Protein AF-0000000085763303 (afdb_homodimer)

pLDDT: mean 88.83, std 20.77, range [17.44, 98.94]

Structure (mmCIF, N/CA/C/O backbone):
data_AF-0000000085763303-model_v1
#
loop_
_entity.id
_entity.type
_entity.pdbx_description
1 polymer 'Ammonium transporter'
#
loop_
_atom_site.group_PDB
_atom_site.id
_atom_site.type_symbol
_atom_site.label_atom_id
_atom_site.label_alt_id
_atom_site.label_comp_id
_atom_site.label_asym_id
_atom_site.label_entity_id
_atom_site.label_seq_id
_atom_site.pdbx_PDB_ins_code
_atom_site.Cartn_x
_atom_site.Cartn_y
_atom_site.Cartn_z
_atom_site.occupancy
_atom_site.B_iso_or_equiv
_atom_site.auth_seq_id
_atom_site.auth_comp_id
_atom_site.auth_asym_id
_atom_site.auth_atom_id
_atom_site.pdbx_PDB_model_num
ATOM 1 N N . MET A 1 1 ? 40.625 2.576 -20.906 1 53.03 1 MET A N 1
ATOM 2 C CA . MET A 1 1 ? 40.406 2.707 -19.469 1 53.03 1 MET A CA 1
ATOM 3 C C . MET A 1 1 ? 39.625 3.982 -19.141 1 53.03 1 MET A C 1
ATOM 5 O O . MET A 1 1 ? 38.688 3.957 -18.359 1 53.03 1 MET A O 1
ATOM 9 N N . ASP A 1 2 ? 40 5.105 -19.906 1 62.25 2 ASP A N 1
ATOM 10 C CA . ASP A 1 2 ? 39.344 6.398 -19.688 1 62.25 2 ASP A CA 1
ATOM 11 C C . ASP A 1 2 ? 37.906 6.391 -20.234 1 62.25 2 ASP A C 1
ATOM 13 O O . ASP A 1 2 ? 37 6.914 -19.594 1 62.25 2 ASP A O 1
ATOM 17 N N . SER A 1 3 ? 37.75 5.691 -21.406 1 61.47 3 SER A N 1
ATOM 18 C CA . SER A 1 3 ? 36.438 5.664 -22.016 1 61.47 3 SER A CA 1
ATOM 19 C C . SER A 1 3 ? 35.469 4.816 -21.203 1 61.47 3 SER A C 1
ATOM 21 O O . SER A 1 3 ? 34.312 5.188 -21.031 1 61.47 3 SER A O 1
ATOM 23 N N . ALA A 1 4 ? 35.938 3.717 -20.719 1 66.62 4 ALA A N 1
ATOM 24 C CA . ALA A 1 4 ? 35.094 2.85 -19.891 1 66.62 4 ALA A CA 1
ATOM 25 C C . ALA A 1 4 ? 34.719 3.547 -18.594 1 66.62 4 ALA A C 1
ATOM 27 O O . ALA A 1 4 ? 33.562 3.414 -18.125 1 66.62 4 ALA A O 1
ATOM 28 N N . ASP A 1 5 ? 35.594 4.316 -18.047 1 73.88 5 ASP A N 1
ATOM 29 C CA . ASP A 1 5 ? 35.344 5.039 -16.812 1 73.88 5 ASP A CA 1
ATOM 30 C C . ASP A 1 5 ? 34.312 6.141 -17.016 1 73.88 5 ASP A C 1
ATOM 32 O O . ASP A 1 5 ? 33.438 6.344 -16.188 1 73.88 5 ASP A O 1
ATOM 36 N N . ASN A 1 6 ? 34.438 6.766 -18.219 1 77.88 6 ASN A N 1
ATOM 37 C CA . ASN A 1 6 ? 33.469 7.797 -18.547 1 77.88 6 ASN A CA 1
ATOM 38 C C . ASN A 1 6 ? 32.094 7.207 -18.781 1 77.88 6 ASN A C 1
ATOM 40 O O . ASN A 1 6 ? 31.062 7.805 -18.406 1 77.88 6 ASN A O 1
ATOM 44 N N . GLY A 1 7 ? 32.125 6.105 -19.375 1 82.69 7 GLY A N 1
ATOM 45 C CA . GLY A 1 7 ? 30.859 5.41 -19.594 1 82.69 7 GLY A CA 1
ATOM 46 C C . GLY A 1 7 ? 30.172 4.992 -18.297 1 82.69 7 GLY A C 1
ATOM 47 O O . GLY A 1 7 ? 28.969 5.156 -18.156 1 82.69 7 GLY A O 1
ATOM 48 N N . LEU A 1 8 ? 30.984 4.613 -17.406 1 89.12 8 LEU A N 1
ATOM 49 C CA . LEU A 1 8 ? 30.453 4.184 -16.109 1 89.12 8 LEU A CA 1
ATOM 50 C C . LEU A 1 8 ? 29.906 5.375 -15.328 1 89.12 8 LEU A C 1
ATOM 52 O O . LEU A 1 8 ? 28.844 5.277 -14.703 1 89.12 8 LEU A O 1
ATOM 56 N N . THR A 1 9 ? 30.625 6.473 -15.344 1 90 9 THR A N 1
ATOM 57 C CA . THR A 1 9 ? 30.203 7.676 -14.633 1 90 9 THR A CA 1
ATOM 58 C C . THR A 1 9 ? 28.875 8.195 -15.203 1 90 9 THR A C 1
ATOM 60 O O . THR A 1 9 ? 27.969 8.562 -14.445 1 90 9 THR A O 1
ATOM 63 N N . SER A 1 10 ? 28.812 8.281 -16.484 1 92.5 10 SER A N 1
ATOM 64 C CA . SER A 1 10 ? 27.594 8.727 -17.125 1 92.5 10 SER A CA 1
ATOM 65 C C . SER A 1 10 ? 26.422 7.801 -16.797 1 92.5 10 SER A C 1
ATOM 67 O O . SER A 1 10 ? 25.297 8.258 -16.562 1 92.5 10 SER A O 1
ATOM 69 N N . LEU A 1 11 ? 26.719 6.562 -16.797 1 92.62 11 LEU A N 1
ATOM 70 C CA . LEU A 1 11 ? 25.688 5.59 -16.469 1 92.62 11 LEU A CA 1
ATOM 71 C C . LEU A 1 11 ? 25.203 5.773 -15.039 1 92.62 11 LEU A C 1
ATOM 73 O O . LEU A 1 11 ? 24 5.727 -14.773 1 92.62 11 LEU A O 1
ATOM 77 N N . LYS A 1 12 ? 26.094 5.977 -14.172 1 94.88 12 LYS A N 1
ATOM 78 C CA . LYS A 1 12 ? 25.75 6.203 -12.773 1 94.88 12 LYS A CA 1
ATOM 79 C C . LYS A 1 12 ? 24.844 7.426 -12.625 1 94.88 12 LYS A C 1
ATOM 81 O O . LYS A 1 12 ? 23.828 7.371 -11.938 1 94.88 12 LYS A O 1
ATOM 86 N N . THR A 1 13 ? 25.219 8.484 -13.273 1 95.44 13 THR A N 1
ATOM 87 C CA . THR A 1 13 ? 24.453 9.727 -13.211 1 95.44 13 THR A CA 1
ATOM 88 C C . THR A 1 13 ? 23.047 9.516 -13.781 1 95.44 13 THR A C 1
ATOM 90 O O . THR A 1 13 ? 22.062 9.953 -13.195 1 95.44 13 THR A O 1
ATOM 93 N N . ASN A 1 14 ? 22.984 8.844 -14.891 1 95.5 14 ASN A N 1
ATOM 94 C CA . ASN A 1 14 ? 21.688 8.594 -15.531 1 95.5 14 ASN A CA 1
ATOM 95 C C . ASN A 1 14 ? 20.797 7.707 -14.664 1 95.5 14 ASN A C 1
ATOM 97 O O . ASN A 1 14 ? 19.594 7.914 -14.602 1 95.5 14 ASN A O 1
ATOM 101 N N . LEU A 1 15 ? 21.391 6.785 -14.031 1 96.25 15 LEU A N 1
ATOM 102 C CA . LEU A 1 15 ? 20.641 5.902 -13.156 1 96.25 15 LEU A CA 1
ATOM 103 C C . LEU A 1 15 ? 20.078 6.664 -11.961 1 96.25 15 LEU A C 1
ATOM 105 O O . LEU A 1 15 ? 18.969 6.402 -11.508 1 96.25 15 LEU A O 1
ATOM 109 N N . ASP A 1 16 ? 20.828 7.57 -11.484 1 97.81 16 ASP A N 1
ATOM 110 C CA . ASP A 1 16 ? 20.344 8.391 -10.375 1 97.81 16 ASP A CA 1
ATOM 111 C C . ASP A 1 16 ? 19.172 9.266 -10.797 1 97.81 16 ASP A C 1
ATOM 113 O O . ASP A 1 16 ? 18.203 9.414 -10.062 1 97.81 16 ASP A O 1
ATOM 117 N N . HIS A 1 17 ? 19.25 9.867 -11.992 1 97.44 17 HIS A N 1
ATOM 118 C CA . HIS A 1 17 ? 18.109 10.617 -12.523 1 97.44 17 HIS A CA 1
ATOM 119 C C . HIS A 1 17 ? 16.875 9.734 -12.664 1 97.44 17 HIS A C 1
ATOM 121 O O . HIS A 1 17 ? 15.773 10.125 -12.281 1 97.44 17 HIS A O 1
ATOM 127 N N . PHE A 1 18 ? 17.078 8.555 -13.203 1 97.12 18 PHE A N 1
ATOM 128 C CA . PHE A 1 18 ? 15.977 7.621 -13.43 1 97.12 18 PHE A CA 1
ATOM 129 C C . PHE A 1 18 ? 15.344 7.207 -12.102 1 97.12 18 PHE A C 1
ATOM 131 O O . PHE A 1 18 ? 14.117 7.203 -11.977 1 97.12 18 PHE A O 1
ATOM 138 N N . PHE A 1 19 ? 16.25 6.918 -11.156 1 98.06 19 PHE A N 1
ATOM 139 C CA . PHE A 1 19 ? 15.797 6.527 -9.828 1 98.06 19 PHE A CA 1
ATOM 140 C C . PHE A 1 19 ? 14.922 7.613 -9.211 1 98.06 19 PHE A C 1
ATOM 142 O O . PHE A 1 19 ? 13.82 7.332 -8.727 1 98.06 19 PHE A O 1
ATOM 149 N N . LEU A 1 20 ? 15.32 8.805 -9.25 1 97.81 20 LEU A N 1
ATOM 150 C CA . LEU A 1 20 ? 14.602 9.93 -8.664 1 97.81 20 LEU A CA 1
ATOM 151 C C . LEU A 1 20 ? 13.266 10.148 -9.359 1 97.81 20 LEU A C 1
ATOM 153 O O . LEU A 1 20 ? 12.234 10.328 -8.703 1 97.81 20 LEU A O 1
ATOM 157 N N . LEU A 1 21 ? 13.25 10.062 -10.656 1 97.62 21 LEU A N 1
ATOM 158 C CA . LEU A 1 21 ? 12.055 10.367 -11.445 1 97.62 21 LEU A CA 1
ATOM 159 C C . LEU A 1 21 ? 10.992 9.289 -11.25 1 97.62 21 LEU A C 1
ATOM 161 O O . LEU A 1 21 ? 9.805 9.594 -11.125 1 97.62 21 LEU A O 1
ATOM 165 N N . VAL A 1 22 ? 11.367 7.996 -11.195 1 97.5 22 VAL A N 1
ATOM 166 C CA . VAL A 1 22 ? 10.406 6.914 -11.008 1 97.5 22 VAL A CA 1
ATOM 167 C C . VAL A 1 22 ? 9.75 7.035 -9.633 1 97.5 22 VAL A C 1
ATOM 169 O O . VAL A 1 22 ? 8.523 6.934 -9.516 1 97.5 22 VAL A O 1
ATOM 172 N N . ASN A 1 23 ? 10.586 7.277 -8.641 1 98.44 23 ASN A N 1
ATOM 173 C CA . ASN A 1 23 ? 10.016 7.445 -7.305 1 98.44 23 ASN A CA 1
ATOM 174 C C . ASN A 1 23 ? 9.094 8.664 -7.238 1 98.44 23 ASN A C 1
ATOM 176 O O . ASN A 1 23 ? 8.008 8.594 -6.656 1 98.44 23 ASN A O 1
ATOM 180 N N . ALA A 1 24 ? 9.492 9.758 -7.879 1 98.25 24 ALA A N 1
ATOM 181 C CA . ALA A 1 24 ? 8.695 10.977 -7.859 1 98.25 24 ALA A CA 1
ATOM 182 C C . ALA A 1 24 ? 7.344 10.758 -8.539 1 98.25 24 ALA A C 1
ATOM 184 O O . ALA A 1 24 ? 6.324 11.297 -8.102 1 98.25 24 ALA A O 1
ATOM 185 N N . LEU A 1 25 ? 7.324 9.992 -9.625 1 97.06 25 LEU A N 1
ATOM 186 C CA . LEU A 1 25 ? 6.082 9.688 -10.32 1 97.06 25 LEU A CA 1
ATOM 187 C C . LEU A 1 25 ? 5.129 8.906 -9.422 1 97.06 25 LEU A C 1
ATOM 189 O O . LEU A 1 25 ? 3.928 9.18 -9.391 1 97.06 25 LEU A O 1
ATOM 193 N N . ILE A 1 26 ? 5.617 7.977 -8.664 1 97.81 26 ILE A N 1
ATOM 194 C CA . ILE A 1 26 ? 4.805 7.203 -7.738 1 97.81 26 ILE A CA 1
ATOM 195 C C . ILE A 1 26 ? 4.312 8.102 -6.605 1 97.81 26 ILE A C 1
ATOM 197 O O . ILE A 1 26 ? 3.145 8.047 -6.219 1 97.81 26 ILE A O 1
ATOM 201 N N . ILE A 1 27 ? 5.195 8.977 -6.102 1 98 27 ILE A N 1
ATOM 202 C CA . ILE A 1 27 ? 4.816 9.906 -5.039 1 98 27 ILE A CA 1
ATOM 203 C C . ILE A 1 27 ? 3.721 10.844 -5.539 1 98 27 ILE A C 1
ATOM 205 O O . ILE A 1 27 ? 2.801 11.188 -4.793 1 98 27 ILE A O 1
ATOM 209 N N . PHE A 1 28 ? 3.76 11.234 -6.793 1 97.75 28 PHE A N 1
ATOM 210 C CA . PHE A 1 28 ? 2.742 12.109 -7.363 1 97.75 28 PHE A CA 1
ATOM 211 C C . PHE A 1 28 ? 1.359 11.477 -7.246 1 97.75 28 PHE A C 1
ATOM 213 O O . PHE A 1 28 ? 0.367 12.172 -7.031 1 97.75 28 PHE A O 1
ATOM 220 N N . LEU A 1 29 ? 1.293 10.18 -7.328 1 97.5 29 LEU A N 1
ATOM 221 C CA . LEU A 1 29 ? 0.015 9.484 -7.23 1 97.5 29 LEU A CA 1
ATOM 222 C C . LEU A 1 29 ? -0.581 9.633 -5.832 1 97.5 29 LEU A C 1
ATOM 224 O O . LEU A 1 29 ? -1.786 9.453 -5.648 1 97.5 29 LEU A O 1
ATOM 228 N N . MET A 1 30 ? 0.211 9.984 -4.859 1 97.62 30 MET A N 1
ATOM 229 C CA . MET A 1 30 ? -0.296 10.211 -3.512 1 97.62 30 MET A CA 1
ATOM 230 C C . MET A 1 30 ? -1.292 11.367 -3.494 1 97.62 30 MET A C 1
ATOM 232 O O . MET A 1 30 ? -2.193 11.406 -2.654 1 97.62 30 MET A O 1
ATOM 236 N N . GLN A 1 31 ? -1.141 12.281 -4.465 1 96.94 31 GLN A N 1
ATOM 237 C CA . GLN A 1 31 ? -2.137 13.344 -4.574 1 96.94 31 GLN A CA 1
ATOM 238 C C . GLN A 1 31 ? -3.529 12.766 -4.82 1 96.94 31 GLN A C 1
ATOM 240 O O . GLN A 1 31 ? -4.512 13.242 -4.246 1 96.94 31 GLN A O 1
ATOM 245 N N . CYS A 1 32 ? -3.568 11.781 -5.668 1 97.25 32 CYS A N 1
ATOM 246 C CA . CYS A 1 32 ? -4.812 11.055 -5.887 1 97.25 32 CYS A CA 1
ATOM 247 C C . CYS A 1 32 ? -5.277 10.375 -4.602 1 97.25 32 CYS A C 1
ATOM 249 O O . CYS A 1 32 ? -6.465 10.398 -4.277 1 97.25 32 CYS A O 1
ATOM 251 N N . GLY A 1 33 ? -4.352 9.828 -3.883 1 98.12 33 GLY A N 1
ATOM 252 C CA . GLY A 1 33 ? -4.672 9.195 -2.611 1 98.12 33 GLY A CA 1
ATOM 253 C C . GLY A 1 33 ? -5.281 10.156 -1.606 1 98.12 33 GLY A C 1
ATOM 254 O O . GLY A 1 33 ? -6.312 9.859 -1.001 1 98.12 33 GLY A O 1
ATOM 255 N N . PHE A 1 34 ? -4.676 11.32 -1.465 1 97.5 34 PHE A N 1
ATOM 256 C CA . PHE A 1 34 ? -5.207 12.344 -0.57 1 97.5 34 PHE A CA 1
ATOM 257 C C . PHE A 1 34 ? -6.598 12.789 -1.013 1 97.5 34 PHE A C 1
ATOM 259 O O . PHE A 1 34 ? -7.504 12.922 -0.187 1 97.5 34 PHE A O 1
ATOM 266 N N . ALA A 1 35 ? -6.754 12.969 -2.291 1 97.31 35 ALA A N 1
ATOM 267 C CA . ALA A 1 35 ? -8.023 13.43 -2.838 1 97.31 35 ALA A CA 1
ATOM 268 C C . ALA A 1 35 ? -9.156 12.469 -2.48 1 97.31 35 ALA A C 1
ATOM 270 O O . ALA A 1 35 ? -10.203 12.898 -1.972 1 97.31 35 ALA A O 1
ATOM 271 N N . PHE A 1 36 ? -8.922 11.211 -2.592 1 97.88 36 PHE A N 1
ATOM 272 C CA . PHE A 1 36 ? -10.016 10.258 -2.414 1 97.88 36 PHE A CA 1
ATOM 273 C C . PHE A 1 36 ? -10.203 9.922 -0.94 1 97.88 36 PHE A C 1
ATOM 275 O O . PHE A 1 36 ? -11.328 9.703 -0.489 1 97.88 36 PHE A O 1
ATOM 282 N N . LEU A 1 37 ? -9.148 9.875 -0.201 1 97.25 37 LEU A N 1
ATOM 283 C CA . LEU A 1 37 ? -9.281 9.727 1.243 1 97.25 37 LEU A CA 1
ATOM 284 C C . LEU A 1 37 ? -10.109 10.859 1.831 1 97.25 37 LEU A C 1
ATOM 286 O O . LEU A 1 37 ? -11.008 10.625 2.643 1 97.25 37 LEU A O 1
ATOM 290 N N . GLU A 1 38 ? -9.852 12.094 1.352 1 96.44 38 GLU A N 1
ATOM 291 C CA . GLU A 1 38 ? -10.57 13.266 1.834 1 96.44 38 GLU A CA 1
ATOM 292 C C . GLU A 1 38 ? -12.016 13.266 1.342 1 96.44 38 GLU A C 1
ATOM 294 O O . GLU A 1 38 ? -12.945 13.5 2.119 1 96.44 38 GLU A O 1
ATOM 299 N N . ALA A 1 39 ? -12.164 12.93 0.07 1 96.25 39 ALA A N 1
ATOM 300 C CA . ALA A 1 39 ? -13.5 12.945 -0.521 1 96.25 39 ALA A CA 1
ATOM 301 C C . ALA A 1 39 ? -14.414 11.93 0.167 1 96.25 39 ALA A C 1
ATOM 303 O O . ALA A 1 39 ? -15.578 12.234 0.455 1 96.25 39 ALA A O 1
ATOM 304 N N . GLY A 1 40 ? -13.883 10.789 0.438 1 95.56 40 GLY A N 1
ATOM 305 C CA . GLY A 1 40 ? -14.695 9.773 1.087 1 95.56 40 GLY A CA 1
ATOM 306 C C . GLY A 1 40 ? -15.016 10.094 2.533 1 95.56 40 GLY A C 1
ATOM 307 O O . GLY A 1 40 ? -16.016 9.617 3.078 1 95.56 40 GLY A O 1
ATOM 308 N N . SER A 1 41 ? -14.234 10.969 3.176 1 94.06 41 SER A N 1
ATOM 309 C CA . SER A 1 41 ? -14.328 11.227 4.609 1 94.06 41 SER A CA 1
ATOM 310 C C . SER A 1 41 ? -15.203 12.438 4.898 1 94.06 41 SER A C 1
ATOM 312 O O . SER A 1 41 ? -15.359 12.844 6.055 1 94.06 41 SER A O 1
ATOM 314 N N . VAL A 1 42 ? -15.781 13.039 3.877 1 93.38 42 VAL A N 1
ATOM 315 C CA . VAL A 1 42 ? -16.656 14.195 4.07 1 93.38 42 VAL A CA 1
ATOM 316 C C . VAL A 1 42 ? -18.047 13.875 3.553 1 93.38 42 VAL A C 1
ATOM 318 O O . VAL A 1 42 ? -18.266 12.852 2.898 1 93.38 42 VAL A O 1
ATOM 321 N N . ARG A 1 43 ? -19.031 14.781 3.895 1 92.75 43 ARG A N 1
ATOM 322 C CA . ARG A 1 43 ? -20.406 14.633 3.402 1 92.75 43 ARG A CA 1
ATOM 323 C C . ARG A 1 43 ? -20.453 14.797 1.886 1 92.75 43 ARG A C 1
ATOM 325 O O . ARG A 1 43 ? -19.703 15.578 1.312 1 92.75 43 ARG A O 1
ATOM 332 N N . ALA A 1 44 ? -21.297 14.125 1.222 1 92.06 44 ALA A N 1
ATOM 333 C CA . ALA A 1 44 ? -21.375 14.008 -0.232 1 92.06 44 ALA A CA 1
ATOM 334 C C . ALA A 1 44 ? -21.469 15.375 -0.893 1 92.06 44 ALA A C 1
ATOM 336 O O . ALA A 1 44 ? -20.953 15.586 -1.988 1 92.06 44 ALA A O 1
ATOM 337 N N . LYS A 1 45 ? -22.094 16.344 -0.265 1 91.06 45 LYS A N 1
ATOM 338 C CA . LYS A 1 45 ? -22.375 17.656 -0.829 1 91.06 45 LYS A CA 1
ATOM 339 C C . LYS A 1 45 ? -21.094 18.5 -0.94 1 91.06 45 LYS A C 1
ATOM 341 O O . LYS A 1 45 ? -21.125 19.625 -1.451 1 91.06 45 LYS A O 1
ATOM 346 N N . ASN A 1 46 ? -19.938 17.984 -0.506 1 94.56 46 ASN A N 1
ATOM 347 C CA . ASN A 1 46 ? -18.656 18.703 -0.521 1 94.56 46 ASN A CA 1
ATOM 348 C C . ASN A 1 46 ? -17.609 17.969 -1.33 1 94.56 46 ASN A C 1
ATOM 350 O O . ASN A 1 46 ? -16.438 18.344 -1.324 1 94.56 46 ASN A O 1
ATOM 354 N N . THR A 1 47 ? -17.938 16.938 -2.033 1 94.94 47 THR A N 1
ATOM 355 C CA . THR A 1 47 ? -17.031 16.016 -2.697 1 94.94 47 THR A CA 1
ATOM 356 C C . THR A 1 47 ? -16.312 16.703 -3.85 1 94.94 47 THR A C 1
ATOM 358 O O . THR A 1 47 ? -15.078 16.641 -3.947 1 94.94 47 THR A O 1
ATOM 361 N N . THR A 1 48 ? -17.031 17.406 -4.68 1 94.69 48 THR A N 1
ATOM 362 C CA . THR A 1 48 ? -16.453 18.094 -5.824 1 94.69 48 THR A CA 1
ATOM 363 C C . THR A 1 48 ? -15.43 19.141 -5.367 1 94.69 48 THR A C 1
ATOM 365 O O . THR A 1 48 ? -14.352 19.25 -5.949 1 94.69 48 THR A O 1
ATOM 368 N N . ASN A 1 49 ? -15.812 19.828 -4.375 1 95.38 49 ASN A N 1
ATOM 369 C CA . ASN A 1 49 ? -14.922 20.844 -3.814 1 95.38 49 ASN A CA 1
ATOM 370 C C . ASN A 1 49 ? -13.594 20.234 -3.371 1 95.38 49 ASN A C 1
ATOM 372 O O . ASN A 1 49 ? -12.523 20.766 -3.686 1 95.38 49 ASN A O 1
ATOM 376 N N . ILE A 1 50 ? -13.609 19.156 -2.723 1 95.44 50 ILE A N 1
ATOM 377 C CA . ILE A 1 50 ? -12.422 18.484 -2.211 1 95.44 50 ILE A CA 1
ATOM 378 C C . ILE A 1 50 ? -11.547 18.016 -3.377 1 95.44 50 ILE A C 1
ATOM 380 O O . ILE A 1 50 ? -10.336 18.219 -3.369 1 95.44 50 ILE A O 1
ATOM 384 N N . LEU A 1 51 ? -12.156 17.406 -4.367 1 96 51 LEU A N 1
ATOM 385 C CA . LEU A 1 51 ? -11.422 16.859 -5.5 1 96 51 LEU A CA 1
ATOM 386 C C . LEU A 1 51 ? -10.75 17.984 -6.301 1 96 51 LEU A C 1
ATOM 388 O O . LEU A 1 51 ? -9.594 17.859 -6.699 1 96 51 LEU A O 1
ATOM 392 N N . LEU A 1 52 ? -11.461 19.062 -6.477 1 94.25 52 LEU A N 1
ATOM 393 C CA . LEU A 1 52 ? -10.906 20.188 -7.211 1 94.25 52 LEU A CA 1
ATOM 394 C C . LEU A 1 52 ? -9.742 20.812 -6.449 1 94.25 52 LEU A C 1
ATOM 396 O O . LEU A 1 52 ? -8.719 21.156 -7.043 1 94.25 52 LEU A O 1
ATOM 400 N N . LYS A 1 53 ? -9.875 20.984 -5.188 1 94.06 53 LYS A N 1
ATOM 401 C CA . LYS A 1 53 ? -8.812 21.562 -4.375 1 94.06 53 LYS A CA 1
ATOM 402 C C . LYS A 1 53 ? -7.543 20.719 -4.445 1 94.06 53 LYS A C 1
ATOM 404 O O . LYS A 1 53 ? -6.438 21.25 -4.516 1 94.06 53 LYS A O 1
ATOM 409 N N . ASN A 1 54 ? -7.672 19.438 -4.402 1 95 54 ASN A N 1
ATOM 410 C CA . ASN A 1 54 ? -6.512 18.562 -4.484 1 95 54 ASN A CA 1
ATOM 411 C C . ASN A 1 54 ? -5.824 18.656 -5.844 1 95 54 ASN A C 1
ATOM 413 O O . ASN A 1 54 ? -4.598 18.641 -5.926 1 95 54 ASN A O 1
ATOM 417 N N . LEU A 1 55 ? -6.613 18.797 -6.902 1 93.88 55 LEU A N 1
ATOM 418 C CA . LEU A 1 55 ? -6.043 19.016 -8.227 1 93.88 55 LEU A CA 1
ATOM 419 C C . LEU A 1 55 ? -5.301 20.344 -8.297 1 93.88 55 LEU A C 1
ATOM 421 O O . LEU A 1 55 ? -4.195 20.422 -8.828 1 93.88 55 LEU A O 1
ATOM 425 N N . LEU A 1 56 ? -5.883 21.312 -7.73 1 93.31 56 LEU A N 1
ATOM 426 C CA . LEU A 1 56 ? -5.305 22.641 -7.793 1 93.31 56 LEU A CA 1
ATOM 427 C C . LEU A 1 56 ? -4.047 22.734 -6.934 1 93.31 56 LEU A C 1
ATOM 429 O O . LEU A 1 56 ? -3.135 23.5 -7.238 1 93.31 56 LEU A O 1
ATOM 433 N N . ASP A 1 57 ? -3.986 21.953 -5.863 1 94.25 57 ASP A N 1
ATOM 434 C CA . ASP A 1 57 ? -2.764 21.891 -5.07 1 94.25 57 ASP A CA 1
ATOM 435 C C . ASP A 1 57 ? -1.563 21.516 -5.941 1 94.25 57 ASP A C 1
ATOM 437 O O . ASP A 1 57 ? -0.469 22.062 -5.754 1 94.25 57 ASP A O 1
ATOM 441 N N . VAL A 1 58 ? -1.787 20.672 -6.891 1 95.25 58 VAL A N 1
ATOM 442 C CA . VAL A 1 58 ? -0.719 20.234 -7.785 1 95.25 58 VAL A CA 1
ATOM 443 C C . VAL A 1 58 ? -0.384 21.359 -8.773 1 95.25 58 VAL A C 1
ATOM 445 O O . VAL A 1 58 ? 0.788 21.672 -8.984 1 95.25 58 VAL A O 1
ATOM 448 N N . CYS A 1 59 ? -1.419 21.953 -9.312 1 96.69 59 CYS A N 1
ATOM 449 C CA . CYS A 1 59 ? -1.219 22.969 -10.344 1 96.69 59 CYS A CA 1
ATOM 450 C C . CYS A 1 59 ? -0.601 24.234 -9.758 1 96.69 59 CYS A C 1
ATOM 452 O O . CYS A 1 59 ? 0.418 24.719 -10.25 1 96.69 59 CYS A O 1
ATOM 454 N N . LEU A 1 60 ? -1.188 24.719 -8.695 1 96.94 60 LEU A N 1
ATOM 455 C CA . LEU A 1 60 ? -0.671 25.906 -8.039 1 96.94 60 LEU A CA 1
ATOM 456 C C . LEU A 1 60 ? 0.682 25.641 -7.395 1 96.94 60 LEU A C 1
ATOM 458 O O . LEU A 1 60 ? 1.575 26.484 -7.426 1 96.94 60 LEU A O 1
ATOM 462 N N . GLY A 1 61 ? 0.8 24.453 -6.828 1 97.31 61 GLY A N 1
ATOM 463 C CA . GLY A 1 61 ? 2.064 24.078 -6.227 1 97.31 61 GLY A CA 1
ATOM 464 C C . GLY A 1 61 ? 3.209 24.016 -7.223 1 97.31 61 GLY A C 1
ATOM 465 O O . GLY A 1 61 ? 4.324 24.453 -6.918 1 97.31 61 GLY A O 1
ATOM 466 N N . ALA A 1 62 ? 2.91 23.5 -8.422 1 97.69 62 ALA A N 1
ATOM 467 C CA . ALA A 1 62 ? 3.936 23.422 -9.461 1 97.69 62 ALA A CA 1
ATOM 468 C C . ALA A 1 62 ? 4.445 24.797 -9.852 1 97.69 62 ALA A C 1
ATOM 470 O O . ALA A 1 62 ? 5.656 25.016 -9.961 1 97.69 62 ALA A O 1
ATOM 471 N N . VAL A 1 63 ? 3.529 25.688 -9.977 1 98.06 63 VAL A N 1
ATOM 472 C CA . VAL A 1 63 ? 3.895 27.031 -10.406 1 98.06 63 VAL A CA 1
ATOM 473 C C . VAL A 1 63 ? 4.605 27.766 -9.266 1 98.06 63 VAL A C 1
ATOM 475 O O . VAL A 1 63 ? 5.637 28.406 -9.484 1 98.06 63 VAL A O 1
ATOM 478 N N . ALA A 1 64 ? 4.117 27.641 -8.07 1 98.56 64 ALA A N 1
ATOM 479 C CA . ALA A 1 64 ? 4.715 28.312 -6.922 1 98.56 64 ALA A CA 1
ATOM 480 C C . ALA A 1 64 ? 6.109 27.766 -6.629 1 98.56 64 ALA A C 1
ATOM 482 O O . ALA A 1 64 ? 7.027 28.531 -6.32 1 98.56 64 ALA A O 1
ATOM 483 N N . TYR A 1 65 ? 6.238 26.484 -6.707 1 98.62 65 TYR A N 1
ATOM 484 C CA . TYR A 1 65 ? 7.527 25.875 -6.398 1 98.62 65 TYR A CA 1
ATOM 485 C C . TYR A 1 65 ? 8.547 26.172 -7.488 1 98.62 65 TYR A C 1
ATOM 487 O O . TYR A 1 65 ? 9.727 26.391 -7.195 1 98.62 65 TYR A O 1
ATOM 495 N N . TRP A 1 66 ? 8.109 26.188 -8.758 1 98.56 66 TRP A N 1
ATOM 496 C CA . TRP A 1 66 ? 8.961 26.562 -9.883 1 98.56 66 TRP A CA 1
ATOM 497 C C . TRP A 1 66 ? 9.375 28.031 -9.773 1 98.56 66 TRP A C 1
ATOM 499 O O . TRP A 1 66 ? 10.547 28.359 -9.977 1 98.56 66 TRP A O 1
ATOM 509 N N . GLY A 1 67 ? 8.461 28.859 -9.414 1 98.56 67 GLY A N 1
ATOM 510 C CA . GLY A 1 67 ? 8.719 30.297 -9.375 1 98.56 67 GLY A CA 1
ATOM 511 C C . GLY A 1 67 ? 9.648 30.688 -8.242 1 98.56 67 GLY A C 1
ATOM 512 O O . GLY A 1 67 ? 10.672 31.328 -8.469 1 98.56 67 GLY A O 1
ATOM 513 N N . VAL A 1 68 ? 9.266 30.234 -6.969 1 98.5 68 VAL A N 1
ATOM 514 C CA . VAL A 1 68 ? 10.031 30.781 -5.855 1 98.5 68 VAL A CA 1
ATOM 515 C C . VAL A 1 68 ? 10.398 29.672 -4.879 1 98.5 68 VAL A C 1
ATOM 517 O O . VAL A 1 68 ? 11.359 29.781 -4.121 1 98.5 68 VAL A O 1
ATOM 520 N N . GLY A 1 69 ? 9.641 28.625 -4.77 1 98.69 69 GLY A N 1
ATOM 521 C CA . GLY A 1 69 ? 9.828 27.594 -3.748 1 98.69 69 GLY A CA 1
ATOM 522 C C . GLY A 1 69 ? 11.164 26.891 -3.844 1 98.69 69 GLY A C 1
ATOM 523 O O . GLY A 1 69 ? 11.891 26.781 -2.854 1 98.69 69 GLY A O 1
ATOM 524 N N . TYR A 1 70 ? 11.438 26.375 -5.043 1 98.75 70 TYR A N 1
ATOM 525 C CA . TYR A 1 70 ? 12.688 25.656 -5.219 1 98.75 70 TYR A CA 1
ATOM 526 C C . TYR A 1 70 ? 13.883 26.562 -4.957 1 98.75 70 TYR A C 1
ATOM 528 O O . TYR A 1 70 ? 14.898 26.109 -4.418 1 98.75 70 TYR A O 1
ATOM 536 N N . ALA A 1 71 ? 13.789 27.844 -5.352 1 98.69 71 ALA A N 1
ATOM 537 C CA . ALA A 1 71 ? 14.836 28.828 -5.098 1 98.69 71 ALA A CA 1
ATOM 538 C C . ALA A 1 71 ? 15.094 28.984 -3.6 1 98.69 71 ALA A C 1
ATOM 540 O O . ALA A 1 71 ? 16.25 28.953 -3.152 1 98.69 71 ALA A O 1
ATOM 541 N N . PHE A 1 72 ? 14.055 29.062 -2.824 1 98.75 72 PHE A N 1
ATOM 542 C CA . PHE A 1 72 ? 14.18 29.234 -1.381 1 98.75 72 PHE A CA 1
ATOM 543 C C . PHE A 1 72 ? 14.672 27.953 -0.726 1 98.75 72 PHE A C 1
ATOM 545 O O . PHE A 1 72 ? 15.391 28 0.276 1 98.75 72 PHE A O 1
ATOM 552 N N . ALA A 1 73 ? 14.43 26.812 -1.292 1 98.75 73 ALA A N 1
ATOM 553 C CA . ALA A 1 73 ? 14.758 25.516 -0.703 1 98.75 73 ALA A CA 1
ATOM 554 C C . ALA A 1 73 ? 16.188 25.125 -1.037 1 98.75 73 ALA A C 1
ATOM 556 O O . ALA A 1 73 ? 16.938 24.688 -0.16 1 98.75 73 ALA A O 1
ATOM 557 N N . PHE A 1 74 ? 16.594 25.328 -2.369 1 98.38 74 PHE A N 1
ATOM 558 C CA . PHE A 1 74 ? 17.844 24.719 -2.809 1 98.38 74 PHE A CA 1
ATOM 559 C C . PHE A 1 74 ? 18.625 25.672 -3.701 1 98.38 74 PHE A C 1
ATOM 561 O O . PHE A 1 74 ? 19.562 25.25 -4.383 1 98.38 74 PHE A O 1
ATOM 568 N N . GLY A 1 75 ? 18.219 26.906 -3.73 1 98 75 GLY A N 1
ATOM 569 C CA . GLY A 1 75 ? 18.984 27.875 -4.496 1 98 75 GLY A CA 1
ATOM 570 C C . GLY A 1 75 ? 20.438 27.969 -4.07 1 98 75 GLY A C 1
ATOM 571 O O . GLY A 1 75 ? 20.734 28.062 -2.881 1 98 75 GLY A O 1
ATOM 572 N N . ASN A 1 76 ? 21.266 27.844 -4.996 1 94.69 76 ASN A N 1
ATOM 573 C CA . ASN A 1 76 ? 22.703 27.906 -4.73 1 94.69 76 ASN A CA 1
ATOM 574 C C . ASN A 1 76 ? 23.391 28.984 -5.574 1 94.69 76 ASN A C 1
ATOM 576 O O . ASN A 1 76 ? 23.281 28.969 -6.805 1 94.69 76 ASN A O 1
ATOM 580 N N . PRO A 1 77 ? 24.156 29.906 -5.109 1 91.69 77 PRO A N 1
ATOM 581 C CA . PRO A 1 77 ? 24.5 29.953 -3.686 1 91.69 77 PRO A CA 1
ATOM 582 C C . PRO A 1 77 ? 23.312 30.359 -2.807 1 91.69 77 PRO A C 1
ATOM 584 O O . PRO A 1 77 ? 22.359 30.953 -3.295 1 91.69 77 PRO A O 1
ATOM 587 N N . GLY A 1 78 ? 23.281 29.891 -1.572 1 94.06 78 GLY A N 1
ATOM 588 C CA . GLY A 1 78 ? 22.391 30.266 -0.487 1 94.06 78 GLY A CA 1
ATOM 589 C C . GLY A 1 78 ? 23.109 30.469 0.834 1 94.06 78 GLY A C 1
ATOM 590 O O . GLY A 1 78 ? 24.328 30.578 0.869 1 94.06 78 GLY A O 1
ATOM 591 N N . ASN A 1 79 ? 22.344 30.766 1.896 1 97.38 79 ASN A N 1
ATOM 592 C CA . ASN A 1 79 ? 22.906 30.844 3.236 1 97.38 79 ASN A CA 1
ATOM 593 C C . ASN A 1 79 ? 22.297 29.812 4.176 1 97.38 79 ASN A C 1
ATOM 595 O O . ASN A 1 79 ? 21.656 28.859 3.727 1 97.38 79 ASN A O 1
ATOM 599 N N . ALA A 1 80 ? 22.547 29.953 5.434 1 97.94 80 ALA A N 1
ATOM 600 C CA . ALA A 1 80 ? 22.125 28.953 6.406 1 97.94 80 ALA A CA 1
ATOM 601 C C . ALA A 1 80 ? 20.609 28.969 6.578 1 97.94 80 ALA A C 1
ATOM 603 O O . ALA A 1 80 ? 20.016 27.969 6.988 1 97.94 80 ALA A O 1
ATOM 604 N N . PHE A 1 81 ? 20.016 30.016 6.207 1 98.38 81 PHE A N 1
ATOM 605 C CA . PHE A 1 81 ? 18.609 30.203 6.523 1 98.38 81 PHE A CA 1
ATOM 606 C C . PHE A 1 81 ? 17.734 30 5.281 1 98.38 81 PHE A C 1
ATOM 608 O O . PHE A 1 81 ? 16.609 29.531 5.383 1 98.38 81 PHE A O 1
ATOM 615 N N . ILE A 1 82 ? 18.219 30.359 4.082 1 98.25 82 ILE A N 1
ATOM 616 C CA . ILE A 1 82 ? 17.359 30.391 2.904 1 98.25 82 ILE A CA 1
ATOM 617 C C . ILE A 1 82 ? 18.219 30.359 1.641 1 98.25 82 ILE A C 1
ATOM 619 O O . ILE A 1 82 ? 19.359 30.844 1.643 1 98.25 82 ILE A O 1
ATOM 623 N N . GLY A 1 83 ? 17.719 29.672 0.585 1 97.62 83 GLY A N 1
ATOM 624 C CA . GLY A 1 83 ? 18.281 29.844 -0.743 1 97.62 83 GLY A CA 1
ATOM 625 C C . GLY A 1 83 ? 17.766 31.078 -1.46 1 97.62 83 GLY A C 1
ATOM 626 O O . GLY A 1 83 ? 16.688 31.578 -1.143 1 97.62 83 GLY A O 1
ATOM 627 N N . HIS A 1 84 ? 18.516 31.578 -2.395 1 96.56 84 HIS A N 1
ATOM 628 C CA . HIS A 1 84 ? 18.047 32.781 -3.047 1 96.56 84 HIS A CA 1
ATOM 629 C C . HIS A 1 84 ? 18.484 32.844 -4.508 1 96.56 84 HIS A C 1
ATOM 631 O O . HIS A 1 84 ? 18.719 33.906 -5.062 1 96.56 84 HIS A O 1
ATOM 637 N N . ASN A 1 85 ? 18.641 31.672 -5.094 1 96.94 85 ASN A N 1
ATOM 638 C CA . ASN A 1 85 ? 18.938 31.547 -6.516 1 96.94 85 ASN A CA 1
ATOM 639 C C . ASN A 1 85 ? 18 30.562 -7.199 1 96.94 85 ASN A C 1
ATOM 641 O O . ASN A 1 85 ? 17.281 29.828 -6.527 1 96.94 85 ASN A O 1
ATOM 645 N N . TYR A 1 86 ? 17.938 30.609 -8.578 1 98.12 86 TYR A N 1
ATOM 646 C CA . TYR A 1 86 ? 17.172 29.688 -9.422 1 98.12 86 TYR A CA 1
ATOM 647 C C . TYR A 1 86 ? 15.711 30.094 -9.477 1 98.12 86 TYR A C 1
ATOM 649 O O . TYR A 1 86 ? 14.836 29.266 -9.727 1 98.12 86 TYR A O 1
ATOM 657 N N . PHE A 1 87 ? 15.375 31.375 -9.125 1 98.31 87 PHE A N 1
ATOM 658 C CA . PHE A 1 87 ? 14 31.859 -9.289 1 98.31 87 PHE A CA 1
ATOM 659 C C . PHE A 1 87 ? 13.539 31.688 -10.734 1 98.31 87 PHE A C 1
ATOM 661 O O . PHE A 1 87 ? 14.234 32.094 -11.664 1 98.31 87 PHE A O 1
ATOM 668 N N . PHE A 1 88 ? 12.383 31.062 -11.008 1 98.12 88 PHE A N 1
ATOM 669 C CA . PHE A 1 88 ? 11.844 30.797 -12.328 1 98.12 88 PHE A CA 1
ATOM 670 C C . PHE A 1 88 ? 12.875 30.078 -13.195 1 98.12 88 PHE A C 1
ATOM 672 O O . PHE A 1 88 ? 12.969 30.344 -14.398 1 98.12 88 PHE A O 1
ATOM 679 N N . PHE A 1 89 ? 13.773 29.281 -12.555 1 97.31 89 PHE A N 1
ATOM 680 C CA . PHE A 1 89 ? 14.82 28.469 -13.148 1 97.31 89 PHE A CA 1
ATOM 681 C C . PHE A 1 89 ? 15.891 29.344 -13.797 1 97.31 89 PHE A C 1
ATOM 683 O O . PHE A 1 89 ? 16.578 28.906 -14.727 1 97.31 89 PHE A O 1
ATOM 690 N N . GLY A 1 90 ? 16 30.562 -13.344 1 97 90 GLY A N 1
ATOM 691 C CA . GLY A 1 90 ? 17.141 31.359 -13.773 1 97 90 GLY A CA 1
ATOM 692 C C . GLY A 1 90 ? 18.484 30.75 -13.414 1 97 90 GLY A C 1
ATOM 693 O O . GLY A 1 90 ? 18.75 30.469 -12.242 1 97 90 GLY A O 1
ATOM 694 N N . ASN A 1 91 ? 19.297 30.484 -14.383 1 94.75 91 ASN A N 1
ATOM 695 C CA . ASN A 1 91 ? 20.656 29.984 -14.234 1 94.75 91 ASN A CA 1
ATOM 696 C C . ASN A 1 91 ? 20.688 28.609 -13.586 1 94.75 91 ASN A C 1
ATOM 698 O O . ASN A 1 91 ? 21.688 28.234 -12.961 1 94.75 91 ASN A O 1
ATOM 702 N N . ILE A 1 92 ? 19.641 27.828 -13.516 1 96.62 92 ILE A N 1
ATOM 703 C CA . ILE A 1 92 ? 19.625 26.516 -12.898 1 96.62 92 ILE A CA 1
ATOM 704 C C . ILE A 1 92 ? 20.312 25.5 -13.828 1 96.62 92 ILE A C 1
ATOM 706 O O . ILE A 1 92 ? 20.078 25.516 -15.039 1 96.62 92 ILE A O 1
ATOM 710 N N . PRO A 1 93 ? 21.188 24.75 -13.383 1 96.69 93 PRO A N 1
ATOM 711 C CA . PRO A 1 93 ? 21.672 23.656 -14.211 1 96.69 93 PRO A CA 1
ATOM 712 C C . PRO A 1 93 ? 20.594 22.625 -14.547 1 96.69 93 PRO A C 1
ATOM 714 O O . PRO A 1 93 ? 19.797 22.266 -13.672 1 96.69 93 PRO A O 1
ATOM 717 N N . ASP A 1 94 ? 20.625 22.062 -15.75 1 96.31 94 ASP A N 1
ATOM 718 C CA . ASP A 1 94 ? 19.609 21.109 -16.203 1 96.31 94 ASP A CA 1
ATOM 719 C C . ASP A 1 94 ? 19.672 19.812 -15.383 1 96.31 94 ASP A C 1
ATOM 721 O O . ASP A 1 94 ? 18.672 19.125 -15.242 1 96.31 94 ASP A O 1
ATOM 725 N N . ASP A 1 95 ? 20.797 19.547 -14.828 1 95.69 95 ASP A N 1
ATOM 726 C CA . ASP A 1 95 ? 20.984 18.297 -14.094 1 95.69 95 ASP A CA 1
ATOM 727 C C . ASP A 1 95 ? 20.25 18.344 -12.75 1 95.69 95 ASP A C 1
ATOM 729 O O . ASP A 1 95 ? 20.156 17.328 -12.055 1 95.69 95 ASP A O 1
ATOM 733 N N . LEU A 1 96 ? 19.641 19.516 -12.414 1 97.31 96 LEU A N 1
ATOM 734 C CA . LEU A 1 96 ? 18.922 19.641 -11.148 1 97.31 96 LEU A CA 1
ATOM 735 C C . LEU A 1 96 ? 17.422 19.453 -11.352 1 97.31 96 LEU A C 1
ATOM 737 O O . LEU A 1 96 ? 16.656 19.438 -10.391 1 97.31 96 LEU A O 1
ATOM 741 N N . LEU A 1 97 ? 16.984 19.203 -12.555 1 98 97 LEU A N 1
ATOM 742 C CA . LEU A 1 97 ? 15.555 19.219 -12.836 1 98 97 LEU A CA 1
ATOM 743 C C . LEU A 1 97 ? 14.883 17.953 -12.305 1 98 97 LEU A C 1
ATOM 745 O O . LEU A 1 97 ? 13.711 17.984 -11.945 1 98 97 LEU A O 1
ATOM 749 N N . SER A 1 98 ? 15.625 16.766 -12.242 1 98.19 98 SER A N 1
ATOM 750 C CA . SER A 1 98 ? 15.07 15.609 -11.562 1 98.19 98 SER A CA 1
ATOM 751 C C . SER A 1 98 ? 14.922 15.852 -10.07 1 98.19 98 SER A C 1
ATOM 753 O O . SER A 1 98 ? 13.93 15.445 -9.461 1 98.19 98 SER A O 1
ATOM 755 N N . HIS A 1 99 ? 15.914 16.578 -9.547 1 98.19 99 HIS A N 1
ATOM 756 C CA . HIS A 1 99 ? 15.859 16.969 -8.141 1 98.19 99 HIS A CA 1
ATOM 757 C C . HIS A 1 99 ? 14.703 17.922 -7.879 1 98.19 99 HIS A C 1
ATOM 759 O O . HIS A 1 99 ? 13.984 17.781 -6.883 1 98.19 99 HIS A O 1
ATOM 765 N N . PHE A 1 100 ? 14.422 18.844 -8.75 1 98.31 100 PHE A N 1
ATOM 766 C CA . PHE A 1 100 ? 13.281 19.75 -8.672 1 98.31 100 PHE A CA 1
ATOM 767 C C . PHE A 1 100 ? 11.969 18.969 -8.633 1 98.31 100 PHE A C 1
ATOM 769 O O . PHE A 1 100 ? 11.133 19.219 -7.766 1 98.31 100 PHE A O 1
ATOM 776 N N . PHE A 1 101 ? 11.781 18.062 -9.578 1 98.44 101 PHE A N 1
ATOM 777 C CA . PHE A 1 101 ? 10.516 17.344 -9.688 1 98.44 101 PHE A CA 1
ATOM 778 C C . PHE A 1 101 ? 10.258 16.516 -8.438 1 98.44 101 PHE A C 1
ATOM 780 O O . PHE A 1 101 ? 9.141 16.5 -7.914 1 98.44 101 PHE A O 1
ATOM 787 N N . PHE A 1 102 ? 11.328 15.852 -7.961 1 98.38 102 PHE A N 1
ATOM 788 C CA . PHE A 1 102 ? 11.227 15.039 -6.758 1 98.38 102 PHE A CA 1
ATOM 789 C C . PHE A 1 102 ? 10.781 15.883 -5.566 1 98.38 102 PHE A C 1
ATOM 791 O O . PHE A 1 102 ? 9.859 15.508 -4.84 1 98.38 102 PHE A O 1
ATOM 798 N N . HIS A 1 103 ? 11.359 17.016 -5.398 1 98.38 103 HIS A N 1
ATOM 799 C CA . HIS A 1 103 ? 11.062 17.859 -4.238 1 98.38 103 HIS A CA 1
ATOM 800 C C . HIS A 1 103 ? 9.75 18.609 -4.43 1 98.38 103 HIS A C 1
ATOM 802 O O . HIS A 1 103 ? 9.07 18.938 -3.455 1 98.38 103 HIS A O 1
ATOM 808 N N . PHE A 1 104 ? 9.344 18.844 -5.652 1 98.19 104 PHE A N 1
ATOM 809 C CA . PHE A 1 104 ? 8.047 19.453 -5.922 1 98.19 104 PHE A CA 1
ATOM 810 C C . PHE A 1 104 ? 6.918 18.578 -5.387 1 98.19 104 PHE A C 1
ATOM 812 O O . PHE A 1 104 ? 5.977 19.094 -4.773 1 98.19 104 PHE A O 1
ATOM 819 N N . VAL A 1 105 ? 7.016 17.312 -5.633 1 97.69 105 VAL A N 1
ATOM 820 C CA . VAL A 1 105 ? 5.926 16.438 -5.207 1 97.69 105 VAL A CA 1
ATOM 821 C C . VAL A 1 105 ? 5.875 16.391 -3.68 1 97.69 105 VAL A C 1
ATOM 823 O O . VAL A 1 105 ? 4.797 16.266 -3.094 1 97.69 105 VAL A O 1
ATOM 826 N N . PHE A 1 106 ? 7.027 16.562 -3.01 1 97.56 106 PHE A N 1
ATOM 827 C CA . PHE A 1 106 ? 7.043 16.672 -1.556 1 97.56 106 PHE A CA 1
ATOM 828 C C . PHE A 1 106 ? 6.359 17.953 -1.101 1 97.56 106 PHE A C 1
ATOM 830 O O . PHE A 1 106 ? 5.566 17.938 -0.157 1 97.56 106 PHE A O 1
ATOM 837 N N . ALA A 1 107 ? 6.672 18.984 -1.77 1 97.31 107 ALA A N 1
ATOM 838 C CA . ALA A 1 107 ? 6.102 20.281 -1.419 1 97.31 107 ALA A CA 1
ATOM 839 C C . ALA A 1 107 ? 4.582 20.266 -1.577 1 97.31 107 ALA A C 1
ATOM 841 O O . ALA A 1 107 ? 3.859 20.766 -0.713 1 97.31 107 ALA A O 1
ATOM 842 N N . ALA A 1 108 ? 4.164 19.703 -2.668 1 94.88 108 ALA A N 1
ATOM 843 C CA . ALA A 1 108 ? 2.727 19.625 -2.922 1 94.88 108 ALA A CA 1
ATOM 844 C C . ALA A 1 108 ? 2.029 18.797 -1.843 1 94.88 108 ALA A C 1
ATOM 846 O O . ALA A 1 108 ? 0.912 19.125 -1.434 1 94.88 108 ALA A O 1
ATOM 847 N N . THR A 1 109 ? 2.654 17.781 -1.389 1 92.56 109 THR A N 1
ATOM 848 C CA . THR A 1 109 ? 2.102 16.922 -0.345 1 92.56 109 THR A CA 1
ATOM 849 C C . THR A 1 109 ? 1.931 17.703 0.958 1 92.56 109 THR A C 1
ATOM 851 O O . THR A 1 109 ? 0.907 17.578 1.633 1 92.56 109 THR A O 1
ATOM 854 N N . ALA A 1 110 ? 2.857 18.516 1.303 1 94.38 110 ALA A N 1
ATOM 855 C CA . ALA A 1 110 ? 2.783 19.297 2.535 1 94.38 110 ALA A CA 1
ATOM 856 C C . ALA A 1 110 ? 1.569 20.219 2.527 1 94.38 110 ALA A C 1
ATOM 858 O O . ALA A 1 110 ? 0.873 20.344 3.537 1 94.38 110 ALA A O 1
ATOM 859 N N . ALA A 1 111 ? 1.315 20.797 1.433 1 94.19 111 ALA A N 1
ATOM 860 C CA . ALA A 1 111 ? 0.168 21.688 1.312 1 94.19 111 ALA A CA 1
ATOM 861 C C . ALA A 1 111 ? -1.144 20.906 1.362 1 94.19 111 ALA A C 1
ATOM 863 O O . ALA A 1 111 ? -2.125 21.375 1.947 1 94.19 111 ALA A O 1
ATOM 864 N N . THR A 1 112 ? -1.171 19.766 0.771 1 94.56 112 THR A N 1
ATOM 865 C CA . THR A 1 112 ? -2.385 18.969 0.673 1 94.56 112 THR A CA 1
ATOM 866 C C . THR A 1 112 ? -2.822 18.484 2.051 1 94.56 112 THR A C 1
ATOM 868 O O . THR A 1 112 ? -4.016 18.328 2.314 1 94.56 112 THR A O 1
ATOM 871 N N . ILE A 1 113 ? -1.93 18.266 2.957 1 95.75 113 ILE A N 1
ATOM 872 C CA . ILE A 1 113 ? -2.217 17.781 4.305 1 95.75 113 ILE A CA 1
ATOM 873 C C . ILE A 1 113 ? -3.158 18.766 5.008 1 95.75 113 ILE A C 1
ATOM 875 O O . ILE A 1 113 ? -4.094 18.344 5.695 1 95.75 113 ILE A O 1
ATOM 879 N N . VAL A 1 114 ? -3.1 20.016 4.73 1 96.25 114 VAL A N 1
ATOM 880 C CA . VAL A 1 114 ? -3.859 21.062 5.391 1 96.25 114 VAL A CA 1
ATOM 881 C C . VAL A 1 114 ? -5.32 21.016 4.945 1 96.25 114 VAL A C 1
ATOM 883 O O . VAL A 1 114 ? -6.23 21.234 5.742 1 96.25 114 VAL A O 1
ATOM 886 N N . SER A 1 115 ? -5.523 20.625 3.725 1 93.25 115 SER A N 1
ATOM 887 C CA . SER A 1 115 ? -6.855 20.625 3.131 1 93.25 115 SER A CA 1
ATOM 888 C C . SER A 1 115 ? -7.793 19.688 3.871 1 93.25 115 SER A C 1
ATOM 890 O O . SER A 1 115 ? -8.977 19.984 4.039 1 93.25 115 SER A O 1
ATOM 892 N N . GLY A 1 116 ? -7.316 18.641 4.348 1 92.56 116 GLY A N 1
ATOM 893 C CA . GLY A 1 116 ? -8.141 17.672 5.039 1 92.56 116 GLY A CA 1
ATOM 894 C C . GLY A 1 116 ? -8.695 18.172 6.355 1 92.56 116 GLY A C 1
ATOM 895 O O . GLY A 1 116 ? -9.852 17.906 6.695 1 92.56 116 GLY A O 1
ATOM 896 N N . ALA A 1 117 ? -7.938 18.922 7.027 1 95.69 117 ALA A N 1
ATOM 897 C CA . ALA A 1 117 ? -8.336 19.422 8.344 1 95.69 117 ALA A CA 1
ATOM 898 C C . ALA A 1 117 ? -9.328 20.578 8.211 1 95.69 117 ALA A C 1
ATOM 900 O O . ALA A 1 117 ? -10.117 20.828 9.125 1 95.69 117 ALA A O 1
ATOM 901 N N . MET A 1 118 ? -9.367 21.234 7.105 1 96.62 118 MET A N 1
ATOM 902 C CA . MET A 1 118 ? -10.18 22.438 6.941 1 96.62 118 MET A CA 1
ATOM 903 C C . MET A 1 118 ? -11.312 22.203 5.953 1 96.62 118 MET A C 1
ATOM 905 O O . MET A 1 118 ? -11.922 23.156 5.461 1 96.62 118 MET A O 1
ATOM 909 N N . ALA A 1 119 ? -11.656 21 5.773 1 94.94 119 ALA A N 1
ATOM 910 C CA . ALA A 1 119 ? -12.633 20.594 4.766 1 94.94 119 ALA A CA 1
ATOM 911 C C . ALA A 1 119 ? -14.039 21.016 5.16 1 94.94 119 ALA A C 1
ATOM 913 O O . ALA A 1 119 ? -14.344 21.172 6.344 1 94.94 119 ALA A O 1
ATOM 914 N N . GLU A 1 120 ? -14.953 21.234 4.207 1 94.81 120 GLU A N 1
ATOM 915 C CA . GLU A 1 120 ? -16.406 21.359 4.238 1 94.81 120 GLU A CA 1
ATOM 916 C C . GLU A 1 120 ? -16.844 22.781 4.578 1 94.81 120 GLU A C 1
ATOM 918 O O . GLU A 1 120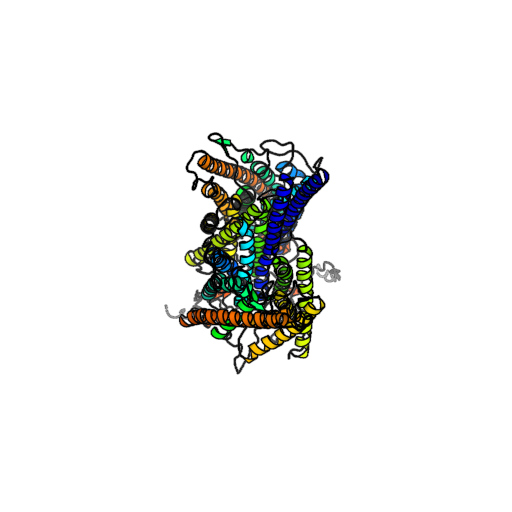 ? -18.016 23.125 4.473 1 94.81 120 GLU A O 1
ATOM 923 N N . ARG A 1 121 ? -15.883 23.656 4.992 1 96 121 ARG A N 1
ATOM 924 C CA . ARG A 1 121 ? -16.359 24.984 5.355 1 96 121 ARG A CA 1
ATOM 925 C C . ARG A 1 121 ? -15.344 26.062 4.953 1 96 121 ARG A C 1
ATOM 927 O O . ARG A 1 121 ? -15.578 27.25 5.156 1 96 121 ARG A O 1
ATOM 934 N N . THR A 1 122 ? -14.219 25.703 4.445 1 96.81 122 THR A N 1
ATOM 935 C CA . THR A 1 122 ? -13.211 26.672 4.004 1 96.81 122 THR A CA 1
ATOM 936 C C . THR A 1 122 ? -13.562 27.219 2.625 1 96.81 122 THR A C 1
ATOM 938 O O . THR A 1 122 ? -13.961 26.469 1.729 1 96.81 122 THR A O 1
ATOM 941 N N . ASP A 1 123 ? -13.414 28.531 2.525 1 96.88 123 ASP A N 1
ATOM 942 C CA . ASP A 1 123 ? -13.641 29.172 1.236 1 96.88 123 ASP A CA 1
ATOM 943 C C . ASP A 1 123 ? -12.633 28.688 0.197 1 96.88 123 ASP A C 1
ATOM 945 O O . ASP A 1 123 ? -11.453 28.5 0.513 1 96.88 123 ASP A O 1
ATOM 949 N N . PHE A 1 124 ? -13.07 28.609 -1.048 1 94.94 124 PHE A N 1
ATOM 950 C CA . PHE A 1 124 ? -12.25 28.094 -2.141 1 94.94 124 PHE A CA 1
ATOM 951 C C . PHE A 1 124 ? -11.047 29 -2.377 1 94.94 124 PHE A C 1
ATOM 953 O O . PHE A 1 124 ? -9.945 28.516 -2.637 1 94.94 124 PHE A O 1
ATOM 960 N N . LYS A 1 125 ? -11.172 30.281 -2.285 1 95.69 125 LYS A N 1
ATOM 961 C CA . LYS A 1 125 ? -10.086 31.25 -2.457 1 95.69 125 LYS A CA 1
ATOM 962 C C . LYS A 1 125 ? -9.016 31.062 -1.38 1 95.69 125 LYS A C 1
ATOM 964 O O . LYS A 1 125 ? -7.82 31.188 -1.654 1 95.69 125 LYS A O 1
ATOM 969 N N . ALA A 1 126 ? -9.469 30.844 -0.203 1 96.62 126 ALA A N 1
ATOM 970 C CA . ALA A 1 126 ? -8.539 30.625 0.899 1 96.62 126 ALA A CA 1
ATOM 971 C C . ALA A 1 126 ? -7.648 29.406 0.63 1 96.62 126 ALA A C 1
ATOM 973 O O . ALA A 1 126 ? -6.449 29.438 0.917 1 96.62 126 ALA A O 1
ATOM 974 N N . TYR A 1 127 ? -8.227 28.406 0.067 1 94.75 127 TYR A N 1
ATOM 975 C CA . TYR A 1 127 ? -7.477 27.203 -0.259 1 94.75 127 TYR A CA 1
ATOM 976 C C . TYR A 1 127 ? -6.383 27.5 -1.275 1 94.75 127 TYR A C 1
ATOM 978 O O . TYR A 1 127 ? -5.262 27 -1.159 1 94.75 127 TYR A O 1
ATOM 986 N N . MET A 1 128 ? -6.684 28.234 -2.25 1 96.25 128 MET A N 1
ATOM 987 C CA . MET A 1 128 ? -5.711 28.562 -3.285 1 96.25 128 MET A CA 1
ATOM 988 C C . MET A 1 128 ? -4.559 29.375 -2.705 1 96.25 128 MET A C 1
ATOM 990 O O . MET A 1 128 ? -3.395 29.125 -3.012 1 96.25 128 MET A O 1
ATOM 994 N N . ILE A 1 129 ? -4.922 30.25 -1.836 1 97.44 129 ILE A N 1
ATOM 995 C CA . ILE A 1 129 ? -3.926 31.156 -1.274 1 97.44 129 ILE A CA 1
ATOM 996 C C . ILE A 1 129 ? -2.973 30.375 -0.368 1 97.44 129 ILE A C 1
ATOM 998 O O . ILE A 1 129 ? -1.752 30.484 -0.503 1 97.44 129 ILE A O 1
ATOM 1002 N N . TYR A 1 130 ? -3.5 29.609 0.54 1 96.81 130 TYR A N 1
ATOM 1003 C CA . TYR A 1 130 ? -2.576 28.953 1.464 1 96.81 130 TYR A CA 1
ATOM 1004 C C . TYR A 1 130 ? -1.746 27.906 0.75 1 96.81 130 TYR A C 1
ATOM 1006 O O . TYR A 1 130 ? -0.616 27.609 1.151 1 96.81 130 TYR A O 1
ATOM 1014 N N . SER A 1 131 ? -2.311 27.203 -0.302 1 97 131 SER A N 1
ATOM 1015 C CA . SER A 1 131 ? -1.542 26.234 -1.077 1 97 131 SER A CA 1
ATOM 1016 C C . SER A 1 131 ? -0.3 26.875 -1.687 1 97 131 SER A C 1
ATOM 1018 O O . SER A 1 131 ? 0.794 26.312 -1.614 1 97 131 SER A O 1
ATOM 1020 N N . VAL A 1 132 ? -0.503 28.078 -2.219 1 98 132 VAL A N 1
ATOM 1021 C CA . VAL A 1 132 ? 0.594 28.812 -2.846 1 98 132 VAL A CA 1
ATOM 1022 C C . VAL A 1 132 ? 1.604 29.25 -1.784 1 98 132 VAL A C 1
ATOM 1024 O O . VAL A 1 132 ? 2.814 29.094 -1.972 1 98 132 VAL A O 1
ATOM 1027 N N . VAL A 1 133 ? 1.172 29.688 -0.634 1 98.44 133 VAL A N 1
ATOM 1028 C CA . VAL A 1 133 ? 2.043 30.234 0.402 1 98.44 133 VAL A CA 1
ATOM 1029 C C . VAL A 1 133 ? 2.832 29.094 1.058 1 98.44 133 VAL A C 1
ATOM 1031 O O . VAL A 1 133 ? 4.039 29.219 1.287 1 98.44 133 VAL A O 1
ATOM 1034 N N . ILE A 1 134 ? 2.213 28.031 1.311 1 98 134 ILE A N 1
ATOM 1035 C CA . ILE A 1 134 ? 2.869 26.922 1.978 1 98 134 ILE A CA 1
ATOM 1036 C C . ILE A 1 134 ? 3.891 26.281 1.037 1 98 134 ILE A C 1
ATOM 1038 O O . ILE A 1 134 ? 5.035 26.047 1.428 1 98 134 ILE A O 1
ATOM 1042 N N . THR A 1 135 ? 3.578 26.078 -0.226 1 98.25 135 THR A N 1
ATOM 1043 C CA . THR A 1 135 ? 4.449 25.422 -1.194 1 98.25 135 THR A CA 1
ATOM 1044 C C . THR A 1 135 ? 5.543 26.375 -1.67 1 98.25 135 THR A C 1
ATOM 1046 O O . THR A 1 135 ? 6.648 25.953 -2.006 1 98.25 135 THR A O 1
ATOM 1049 N N . GLY A 1 136 ? 5.215 27.672 -1.613 1 98.44 136 GLY A N 1
ATOM 1050 C CA . GLY A 1 136 ? 6.141 28.641 -2.17 1 98.44 136 GLY A CA 1
ATOM 1051 C C . GLY A 1 136 ? 7.066 29.25 -1.134 1 98.44 136 GLY A C 1
ATOM 1052 O O . GLY A 1 136 ? 8.133 29.766 -1.474 1 98.44 136 GLY A O 1
ATOM 1053 N N . PHE A 1 137 ? 6.656 29.109 0.177 1 98.56 137 PHE A N 1
ATOM 1054 C CA . PHE A 1 137 ? 7.457 29.875 1.127 1 98.56 137 PHE A CA 1
ATOM 1055 C C . PHE A 1 137 ? 7.629 29.109 2.432 1 98.56 137 PHE A C 1
ATOM 1057 O O . PHE A 1 137 ? 8.758 28.859 2.863 1 98.56 137 PHE A O 1
ATOM 1064 N N . VAL A 1 138 ? 6.633 28.703 3.094 1 98.69 138 VAL A N 1
ATOM 1065 C CA . VAL A 1 138 ? 6.699 28.125 4.43 1 98.69 138 VAL A CA 1
ATOM 1066 C C . VAL A 1 138 ? 7.5 26.812 4.387 1 98.69 138 VAL A C 1
ATOM 1068 O O . VAL A 1 138 ? 8.5 26.672 5.098 1 98.69 138 VAL A O 1
ATOM 1071 N N . TYR A 1 139 ? 7.102 25.891 3.504 1 98.62 139 TYR A N 1
ATOM 1072 C CA . TYR A 1 139 ? 7.715 24.578 3.389 1 98.62 139 TYR A CA 1
ATOM 1073 C C . TYR A 1 139 ? 9.133 24.672 2.848 1 98.62 139 TYR A C 1
ATOM 1075 O O . TYR A 1 139 ? 10.055 24.062 3.381 1 98.62 139 TYR A O 1
ATOM 1083 N N . PRO A 1 140 ? 9.414 25.484 1.808 1 98.81 140 PRO A N 1
ATOM 1084 C CA . PRO A 1 140 ? 10.742 25.516 1.188 1 98.81 140 PRO A CA 1
ATOM 1085 C C . PRO A 1 140 ? 11.836 25.953 2.152 1 98.81 140 PRO A C 1
ATOM 1087 O O . PRO A 1 140 ? 12.945 25.422 2.119 1 98.81 140 PRO A O 1
ATOM 1090 N N . ILE A 1 141 ? 11.539 26.812 3.031 1 98.81 141 ILE A N 1
ATOM 1091 C CA . ILE A 1 141 ? 12.555 27.312 3.953 1 98.81 141 ILE A CA 1
ATOM 1092 C C . ILE A 1 141 ? 12.914 26.234 4.965 1 98.81 141 ILE A C 1
ATOM 1094 O O . ILE A 1 141 ? 14.086 26.047 5.297 1 98.81 141 ILE A O 1
ATOM 1098 N N . VAL A 1 142 ? 11.914 25.531 5.395 1 98.88 142 VAL A N 1
ATOM 1099 C CA . VAL A 1 142 ? 12.164 24.438 6.32 1 98.88 142 VAL A CA 1
ATOM 1100 C C . VAL A 1 142 ? 12.977 23.344 5.625 1 98.88 142 VAL A C 1
ATOM 1102 O O . VAL A 1 142 ? 13.906 22.781 6.207 1 98.88 142 VAL A O 1
ATOM 1105 N N . SER A 1 143 ? 12.602 23.031 4.352 1 98.69 143 SER A N 1
ATOM 1106 C CA . SER A 1 143 ? 13.352 22.016 3.611 1 98.69 143 SER A CA 1
ATOM 1107 C C . SER A 1 143 ? 14.797 22.453 3.395 1 98.69 143 SER A C 1
ATOM 1109 O O . SER A 1 143 ? 15.703 21.625 3.406 1 98.69 143 SER A O 1
ATOM 1111 N N . HIS A 1 144 ? 15.023 23.766 3.258 1 98.88 144 HIS A N 1
ATOM 1112 C CA . HIS A 1 144 ? 16.375 24.297 3.164 1 98.88 144 HIS A CA 1
ATOM 1113 C C . HIS A 1 144 ? 17.172 24.016 4.434 1 98.88 144 HIS A C 1
ATOM 1115 O O . HIS A 1 144 ? 18.297 23.547 4.371 1 98.88 144 HIS A O 1
ATOM 1121 N N . TRP A 1 145 ? 16.562 24.297 5.555 1 98.88 145 TRP A N 1
ATOM 1122 C CA . TRP A 1 145 ? 17.234 24.125 6.832 1 98.88 145 TRP A CA 1
ATOM 1123 C C . TRP A 1 145 ? 17.703 22.672 7 1 98.88 145 TRP A C 1
ATOM 1125 O O . TRP A 1 145 ? 18.844 22.422 7.418 1 98.88 145 TRP A O 1
ATOM 1135 N N . ALA A 1 146 ? 16.875 21.75 6.582 1 98.75 146 ALA A N 1
ATOM 1136 C CA . ALA A 1 146 ? 17.062 20.359 6.988 1 98.75 146 ALA A CA 1
ATOM 1137 C C . ALA A 1 146 ? 17.75 19.562 5.895 1 98.75 146 ALA A C 1
ATOM 1139 O O . ALA A 1 146 ? 18.453 18.578 6.184 1 98.75 146 ALA A O 1
ATOM 1140 N N . TRP A 1 147 ? 17.578 20 4.582 1 98.31 147 TRP A N 1
ATOM 1141 C CA . TRP A 1 147 ? 17.984 19.062 3.535 1 98.31 147 TRP A CA 1
ATOM 1142 C C . TRP A 1 147 ? 18.969 19.719 2.57 1 98.31 147 TRP A C 1
ATOM 1144 O O . TRP A 1 147 ? 19.578 19.031 1.752 1 98.31 147 TRP A O 1
ATOM 1154 N N . ASP A 1 148 ? 19.109 21 2.594 1 98.31 148 ASP A N 1
ATOM 1155 C CA . ASP A 1 148 ? 20.141 21.656 1.782 1 98.31 148 ASP A CA 1
ATOM 1156 C C . ASP A 1 148 ? 21.484 21.656 2.488 1 98.31 148 ASP A C 1
ATOM 1158 O O . ASP A 1 148 ? 21.562 21.828 3.705 1 98.31 148 ASP A O 1
ATOM 1162 N N . GLY A 1 149 ? 22.547 21.469 1.746 1 97.25 149 GLY A N 1
ATOM 1163 C CA . GLY A 1 149 ? 23.891 21.422 2.301 1 97.25 149 GLY A CA 1
ATOM 1164 C C . GLY A 1 149 ? 24.266 22.672 3.061 1 97.25 149 GLY A C 1
ATOM 1165 O O . GLY A 1 149 ? 25.109 22.641 3.965 1 97.25 149 GLY A O 1
ATOM 1166 N N . ASN A 1 150 ? 23.625 23.766 2.766 1 97.06 150 ASN A N 1
ATOM 1167 C CA . ASN A 1 150 ? 23.906 25.031 3.432 1 97.06 150 ASN A CA 1
ATOM 1168 C C . ASN A 1 150 ? 22.969 25.266 4.613 1 97.06 150 ASN A C 1
ATOM 1170 O O . ASN A 1 150 ? 23.172 26.188 5.402 1 97.06 150 ASN A O 1
ATOM 1174 N N . GLY A 1 151 ? 21.953 24.469 4.836 1 98.62 151 GLY A N 1
ATOM 1175 C CA . GLY A 1 151 ? 20.984 24.672 5.902 1 98.62 151 GLY A CA 1
ATOM 1176 C C . GLY A 1 151 ? 21.578 24.469 7.289 1 98.62 151 GLY A C 1
ATOM 1177 O O . GLY A 1 151 ? 22.375 23.547 7.5 1 98.62 151 GLY A O 1
ATOM 1178 N N . TRP A 1 152 ? 21.188 25.219 8.172 1 98.5 152 TRP A N 1
ATOM 1179 C CA . TRP A 1 152 ? 21.812 25.219 9.492 1 98.5 152 TRP A CA 1
ATOM 1180 C C . TRP A 1 152 ? 21.5 23.938 10.242 1 98.5 152 TRP A C 1
ATOM 1182 O O . TRP A 1 152 ? 22.344 23.422 10.992 1 98.5 152 TRP A O 1
ATOM 1192 N N . LEU A 1 153 ? 20.328 23.391 10.07 1 98.69 153 LEU A N 1
ATOM 1193 C CA . LEU A 1 153 ? 20 22.125 10.711 1 98.69 153 LEU A CA 1
ATOM 1194 C C . LEU A 1 153 ? 20.797 20.984 10.094 1 98.69 153 LEU A C 1
ATOM 1196 O O . LEU A 1 153 ? 21.234 20.062 10.797 1 98.69 153 LEU A O 1
ATOM 1200 N N . TYR A 1 154 ? 20.953 21.047 8.812 1 98.12 154 TYR A N 1
ATOM 1201 C CA . TYR A 1 154 ? 21.719 20.047 8.094 1 98.12 154 TYR A CA 1
ATOM 1202 C C . TYR A 1 154 ? 23.188 20.078 8.516 1 98.12 154 TYR A C 1
ATOM 1204 O O . TYR A 1 154 ? 23.797 19.031 8.773 1 98.12 154 TYR A O 1
ATOM 1212 N N . GLN A 1 155 ? 23.812 21.266 8.586 1 97.38 155 GLN A N 1
ATOM 1213 C CA . GLN A 1 155 ? 25.219 21.422 8.945 1 97.38 155 GLN A CA 1
ATOM 1214 C C . GLN A 1 155 ? 25.469 20.953 10.375 1 97.38 155 GLN A C 1
ATOM 1216 O O . GLN A 1 155 ? 26.531 20.391 10.664 1 97.38 155 GLN A O 1
ATOM 1221 N N . GLY A 1 156 ? 24.562 21.219 11.219 1 97.5 156 GLY A N 1
ATOM 1222 C CA . GLY A 1 156 ? 24.594 20.656 12.562 1 97.5 156 GLY A CA 1
ATOM 1223 C C . GLY A 1 156 ? 25.609 21.328 13.469 1 97.5 156 GLY A C 1
ATOM 1224 O O . GLY A 1 156 ? 25.906 22.516 13.305 1 97.5 156 GLY A O 1
ATOM 1225 N N . VAL A 1 157 ? 25.938 20.609 14.5 1 96.31 157 VAL A N 1
ATOM 1226 C CA . VAL A 1 157 ? 26.859 21.094 15.531 1 96.31 157 VAL A CA 1
ATOM 1227 C C . VAL A 1 157 ? 27.906 20.016 15.82 1 96.31 157 VAL A C 1
ATOM 1229 O O . VAL A 1 157 ? 27.703 18.844 15.5 1 96.31 157 VAL A O 1
ATOM 1232 N N . VAL A 1 158 ? 29.047 20.438 16.328 1 96.75 158 VAL A N 1
ATOM 1233 C CA . VAL A 1 158 ? 30.094 19.5 16.703 1 96.75 158 VAL A CA 1
ATOM 1234 C C . VAL A 1 158 ? 30.016 19.188 18.188 1 96.75 158 VAL A C 1
ATOM 1236 O O . VAL A 1 158 ? 30.016 20.109 19.016 1 96.75 158 VAL A O 1
ATOM 1239 N N . VAL A 1 159 ? 29.797 17.938 18.484 1 96.06 159 VAL A N 1
ATOM 1240 C CA . VAL A 1 159 ? 29.812 17.469 19.859 1 96.06 159 VAL A CA 1
ATOM 1241 C C . VAL A 1 159 ? 30.938 16.438 20.031 1 96.06 159 VAL A C 1
ATOM 1243 O O . VAL A 1 159 ? 30.906 15.367 19.422 1 96.06 159 VAL A O 1
ATOM 1246 N N . ARG A 1 160 ? 31.906 16.719 20.906 1 94.38 160 ARG A N 1
ATOM 1247 C CA . ARG A 1 160 ? 33.062 15.844 21.156 1 94.38 160 ARG A CA 1
ATOM 1248 C C . ARG A 1 160 ? 33.688 15.367 19.859 1 94.38 160 ARG A C 1
ATOM 1250 O O . ARG A 1 160 ? 33.844 14.164 19.641 1 94.38 160 ARG A O 1
ATOM 1257 N N . ASN A 1 161 ? 33.906 16.172 18.859 1 93 161 ASN A N 1
ATOM 1258 C CA . ASN A 1 161 ? 34.625 15.969 17.609 1 93 161 ASN A CA 1
ATOM 1259 C C . ASN A 1 161 ? 33.781 15.211 16.594 1 93 161 ASN A C 1
ATOM 1261 O O . ASN A 1 161 ? 34.312 14.641 15.633 1 93 161 ASN A O 1
ATOM 1265 N N . GLU A 1 162 ? 32.531 15.062 16.859 1 95.25 162 GLU A N 1
ATOM 1266 C CA . GLU A 1 162 ? 31.594 14.484 15.898 1 95.25 162 GLU A CA 1
ATOM 1267 C C . GLU A 1 162 ? 30.562 15.508 15.43 1 95.25 162 GLU A C 1
ATOM 1269 O O . GLU A 1 162 ? 30 16.25 16.25 1 95.25 162 GLU A O 1
ATOM 1274 N N . THR A 1 163 ? 30.391 15.578 14.164 1 95.88 163 THR A N 1
ATOM 1275 C CA . THR A 1 163 ? 29.359 16.469 13.617 1 95.88 163 THR A CA 1
ATOM 1276 C C . THR A 1 163 ? 27.984 15.82 13.688 1 95.88 163 THR A C 1
ATOM 1278 O O . THR A 1 163 ? 27.781 14.719 13.172 1 95.88 163 THR A O 1
ATOM 1281 N N . ILE A 1 164 ? 27.141 16.469 14.312 1 96.44 164 ILE A N 1
ATOM 1282 C CA . ILE A 1 164 ? 25.766 16 14.5 1 96.44 164 ILE A CA 1
ATOM 1283 C C . ILE A 1 164 ? 24.812 16.828 13.656 1 96.44 164 ILE A C 1
ATOM 1285 O O . ILE A 1 164 ? 24.625 18.016 13.906 1 96.44 164 ILE A O 1
ATOM 1289 N N . GLY A 1 165 ? 24.219 16.203 12.672 1 97 165 GLY A N 1
ATOM 1290 C CA . GLY A 1 165 ? 23.219 16.875 11.836 1 97 165 GLY A CA 1
ATOM 1291 C C . GLY A 1 165 ? 21.797 16.484 12.188 1 97 165 GLY A C 1
ATOM 1292 O O . GLY A 1 165 ? 21.578 15.555 12.961 1 97 165 GLY A O 1
ATOM 1293 N N . TYR A 1 166 ? 20.875 17.188 11.617 1 98.44 166 TYR A N 1
ATOM 1294 C CA . TYR A 1 166 ? 19.453 16.938 11.82 1 98.44 166 TYR A CA 1
ATOM 1295 C C . TYR A 1 166 ? 19.031 15.641 11.133 1 98.44 166 TYR A C 1
ATOM 1297 O O . TYR A 1 166 ? 19.391 15.406 9.969 1 98.44 166 TYR A O 1
ATOM 1305 N N . GLN A 1 167 ? 18.391 14.797 11.883 1 98.19 167 GLN A N 1
ATOM 1306 C CA . GLN A 1 167 ? 17.969 13.516 11.32 1 98.19 167 GLN A CA 1
ATOM 1307 C C . GLN A 1 167 ? 16.484 13.531 10.961 1 98.19 167 GLN A C 1
ATOM 1309 O O . GLN A 1 167 ? 15.633 13.297 11.812 1 98.19 167 GLN A O 1
ATOM 1314 N N . ASP A 1 168 ? 16.188 13.711 9.758 1 98.75 168 ASP A N 1
ATOM 1315 C CA . ASP A 1 168 ? 14.859 13.648 9.141 1 98.75 168 ASP A CA 1
ATOM 1316 C C . ASP A 1 168 ? 14.953 13.219 7.684 1 98.75 168 ASP A C 1
ATOM 1318 O O . ASP A 1 168 ? 14.766 14.023 6.773 1 98.75 168 ASP A O 1
ATOM 1322 N N . PHE A 1 169 ? 15.125 11.992 7.539 1 98.69 169 PHE A N 1
ATOM 1323 C CA . PHE A 1 169 ? 15.539 11.391 6.273 1 98.69 169 PHE A CA 1
ATOM 1324 C C . PHE A 1 169 ? 14.508 11.648 5.188 1 98.69 169 PHE A C 1
ATOM 1326 O O . PHE A 1 169 ? 14.852 12.055 4.074 1 98.69 169 PHE A O 1
ATOM 1333 N N . ALA A 1 170 ? 13.211 11.383 5.523 1 98.75 170 ALA A N 1
ATOM 1334 C CA . ALA A 1 170 ? 12.188 11.445 4.484 1 98.75 170 ALA A CA 1
ATOM 1335 C C . ALA A 1 170 ? 11.094 12.445 4.848 1 98.75 170 ALA A C 1
ATOM 1337 O O . ALA A 1 170 ? 10.117 12.609 4.105 1 98.75 170 ALA A O 1
ATOM 1338 N N . GLY A 1 171 ? 11.141 13.117 6.027 1 98.75 171 GLY A N 1
ATOM 1339 C CA . GLY A 1 171 ? 10.289 14.281 6.184 1 98.75 171 GLY A CA 1
ATOM 1340 C C . GLY A 1 171 ? 9.25 14.117 7.277 1 98.75 171 GLY A C 1
ATOM 1341 O O . GLY A 1 171 ? 8.125 14.602 7.148 1 98.75 171 GLY A O 1
ATOM 1342 N N . SER A 1 172 ? 9.555 13.422 8.406 1 98.88 172 SER A N 1
ATOM 1343 C CA . SER A 1 172 ? 8.648 13.43 9.547 1 98.88 172 SER A CA 1
ATOM 1344 C C . SER A 1 172 ? 8.344 14.852 10.008 1 98.88 172 SER A C 1
ATOM 1346 O O . SER A 1 172 ? 7.211 15.164 10.375 1 98.88 172 SER A O 1
ATOM 1348 N N . SER A 1 173 ? 9.359 15.641 10.039 1 98.75 173 SER A N 1
ATOM 1349 C CA . SER A 1 173 ? 9.156 17.031 10.438 1 98.75 173 SER A CA 1
ATOM 1350 C C . SER A 1 173 ? 8.992 17.938 9.219 1 98.75 173 SER A C 1
ATOM 1352 O O . SER A 1 173 ? 7.953 18.578 9.047 1 98.75 173 SER A O 1
ATOM 1354 N N . VAL A 1 174 ? 9.906 17.891 8.258 1 98.81 174 VAL A N 1
ATOM 1355 C CA . VAL A 1 174 ? 9.984 18.812 7.133 1 98.81 174 VAL A CA 1
ATOM 1356 C C . VAL A 1 174 ? 8.664 18.812 6.367 1 98.81 174 VAL A C 1
ATOM 1358 O O . VAL A 1 174 ? 8.164 19.859 5.969 1 98.81 174 VAL A O 1
ATOM 1361 N N . VAL A 1 175 ? 8.094 17.641 6.207 1 98.69 175 VAL A N 1
ATOM 1362 C CA . VAL A 1 175 ? 6.859 17.547 5.43 1 98.69 175 VAL A CA 1
ATOM 1363 C C . VAL A 1 175 ? 5.664 17.422 6.367 1 98.69 175 VAL A C 1
ATOM 1365 O O . VAL A 1 175 ? 4.77 18.281 6.352 1 98.69 175 VAL A O 1
ATOM 1368 N N . HIS A 1 176 ? 5.703 16.438 7.27 1 98.88 176 HIS A N 1
ATOM 1369 C CA . HIS A 1 176 ? 4.504 16.047 7.992 1 98.88 176 HIS A CA 1
ATOM 1370 C C . HIS A 1 176 ? 4.234 16.969 9.172 1 98.88 176 HIS A C 1
ATOM 1372 O O . HIS A 1 176 ? 3.092 17.359 9.414 1 98.88 176 HIS A O 1
ATOM 1378 N N . MET A 1 177 ? 5.254 17.375 9.938 1 98.81 177 MET A N 1
ATOM 1379 C CA . MET A 1 177 ? 5.008 18.344 11.008 1 98.81 177 MET A CA 1
ATOM 1380 C C . MET A 1 177 ? 4.594 19.688 10.43 1 98.81 177 MET A C 1
ATOM 1382 O O . MET A 1 177 ? 3.713 20.359 10.977 1 98.81 177 MET A O 1
ATOM 1386 N N . VAL A 1 178 ? 5.246 20.062 9.336 1 98.81 178 VAL A N 1
ATOM 1387 C CA . VAL A 1 178 ? 4.891 21.328 8.711 1 98.81 178 VAL A CA 1
ATOM 1388 C C . VAL A 1 178 ? 3.432 21.297 8.25 1 98.81 178 VAL A C 1
ATOM 1390 O O . VAL A 1 178 ? 2.641 22.172 8.594 1 98.81 178 VAL A O 1
ATOM 1393 N N . GLY A 1 179 ? 3.066 20.25 7.516 1 98.56 179 GLY A N 1
ATOM 1394 C CA . GLY A 1 179 ? 1.686 20.109 7.078 1 98.56 179 GLY A CA 1
ATOM 1395 C C . GLY A 1 179 ? 0.708 19.969 8.227 1 98.56 179 GLY A C 1
ATOM 1396 O O . GLY A 1 179 ? -0.347 20.609 8.242 1 98.56 179 GLY A O 1
ATOM 1397 N N . GLY A 1 180 ? 1.055 19.172 9.211 1 98.69 180 GLY A N 1
ATOM 1398 C CA . GLY A 1 180 ? 0.194 18.906 10.352 1 98.69 180 GLY A CA 1
ATOM 1399 C C . GLY A 1 180 ? -0.021 20.125 11.234 1 98.69 180 GLY A C 1
ATOM 1400 O O . GLY A 1 180 ? -1.126 20.344 11.727 1 98.69 180 GLY A O 1
ATOM 1401 N N . LEU A 1 181 ? 0.979 20.922 11.43 1 98.69 181 LEU A N 1
ATOM 1402 C CA . LEU A 1 181 ? 0.868 22.109 12.258 1 98.69 181 LEU A CA 1
ATOM 1403 C C . LEU A 1 181 ? 0.092 23.203 11.531 1 98.69 181 LEU A C 1
ATOM 1405 O O . LEU A 1 181 ? -0.672 23.953 12.156 1 98.69 181 LEU A O 1
ATOM 1409 N N . ALA A 1 182 ? 0.391 23.328 10.266 1 98.69 182 ALA A N 1
ATOM 1410 C CA . ALA A 1 182 ? -0.428 24.25 9.484 1 98.69 182 ALA A CA 1
ATOM 1411 C C . ALA A 1 182 ? -1.901 23.859 9.539 1 98.69 182 ALA A C 1
ATOM 1413 O O . ALA A 1 182 ? -2.777 24.719 9.648 1 98.69 182 ALA A O 1
ATOM 1414 N N . ALA A 1 183 ? -2.152 22.578 9.469 1 98.56 183 ALA A N 1
ATOM 1415 C CA . ALA A 1 183 ? -3.51 22.047 9.594 1 98.56 183 ALA A CA 1
ATOM 1416 C C . ALA A 1 183 ? -4.109 22.391 10.953 1 98.56 183 ALA A C 1
ATOM 1418 O O . ALA A 1 183 ? -5.27 22.797 11.047 1 98.56 183 ALA A O 1
ATOM 1419 N N . LEU A 1 184 ? -3.348 22.203 11.992 1 98.69 184 LEU A N 1
ATOM 1420 C CA . LEU A 1 184 ? -3.805 22.5 13.352 1 98.69 184 LEU A CA 1
ATOM 1421 C C . LEU A 1 184 ? -4.184 23.969 13.5 1 98.69 184 LEU A C 1
ATOM 1423 O O . LEU A 1 184 ? -5.277 24.281 13.969 1 98.69 184 LEU A O 1
ATOM 1427 N N . VAL A 1 185 ? -3.311 24.844 13.094 1 98.75 185 VAL A N 1
ATOM 1428 C CA . VAL A 1 185 ? -3.543 26.281 13.211 1 98.75 185 VAL A CA 1
ATOM 1429 C C . VAL A 1 185 ? -4.719 26.688 12.328 1 98.75 185 VAL A C 1
ATOM 1431 O O . VAL A 1 185 ? -5.598 27.438 12.758 1 98.75 185 VAL A O 1
ATOM 1434 N N . GLY A 1 186 ? -4.715 26.172 11.117 1 98.56 186 GLY A N 1
ATOM 1435 C CA . GLY A 1 186 ? -5.809 26.469 10.203 1 98.56 186 GLY A CA 1
ATOM 1436 C C . GLY A 1 186 ? -7.164 26.047 10.75 1 98.56 186 GLY A C 1
ATOM 1437 O O . GLY A 1 186 ? -8.109 26.844 10.742 1 98.56 186 GLY A O 1
ATOM 1438 N N . ALA A 1 187 ? -7.262 24.859 11.234 1 98.38 187 ALA A N 1
ATOM 1439 C CA . ALA A 1 187 ? -8.516 24.344 11.773 1 98.38 187 ALA A CA 1
ATOM 1440 C C . ALA A 1 187 ? -8.945 25.125 13.016 1 98.38 187 ALA A C 1
ATOM 1442 O O . ALA A 1 187 ? -10.133 25.391 13.211 1 98.38 187 ALA A O 1
ATOM 1443 N N . ALA A 1 188 ? -7.992 25.484 13.828 1 98.44 188 ALA A N 1
ATOM 1444 C CA . ALA A 1 188 ? -8.289 26.203 15.062 1 98.44 188 ALA A CA 1
ATOM 1445 C C . ALA A 1 188 ? -8.836 27.594 14.766 1 98.44 188 ALA A C 1
ATOM 1447 O O . ALA A 1 188 ? -9.812 28.031 15.383 1 98.44 188 ALA A O 1
ATOM 1448 N N . ILE A 1 189 ? -8.25 28.281 13.844 1 98.38 189 ILE A N 1
ATOM 1449 C CA . ILE A 1 189 ? -8.664 29.641 13.508 1 98.38 189 ILE A CA 1
ATOM 1450 C C . ILE A 1 189 ? -9.977 29.609 12.727 1 98.38 189 ILE A C 1
ATOM 1452 O O . ILE A 1 189 ? -10.852 30.438 12.93 1 98.38 189 ILE A O 1
ATOM 1456 N N . LEU A 1 190 ? -10.117 28.594 11.891 1 97.94 190 LEU A N 1
ATOM 1457 C CA . LEU A 1 190 ? -11.297 28.422 11.055 1 97.94 190 LEU A CA 1
ATOM 1458 C C . LEU A 1 190 ? -12.523 28.109 11.898 1 97.94 190 LEU A C 1
ATOM 1460 O O . LEU A 1 190 ? -13.633 28.547 11.578 1 97.94 190 LEU A O 1
ATOM 1464 N N . GLY A 1 191 ? -12.32 27.391 13.008 1 97.06 191 GLY A N 1
ATOM 1465 C CA . GLY A 1 191 ? -13.422 26.969 13.852 1 97.06 191 GLY A CA 1
ATOM 1466 C C . GLY A 1 191 ? -14.102 25.703 13.359 1 97.06 191 GLY A C 1
ATOM 1467 O O . GLY A 1 191 ? -13.898 25.297 12.211 1 97.06 191 GLY A O 1
ATOM 1468 N N . PRO A 1 192 ? -14.906 25.109 14.18 1 96.62 192 PRO A N 1
ATOM 1469 C CA . PRO A 1 192 ? -15.539 23.828 13.836 1 96.62 192 PRO A CA 1
ATOM 1470 C C . PRO A 1 192 ? -16.688 24 12.852 1 96.62 192 PRO A C 1
ATOM 1472 O O . PRO A 1 192 ? -17.266 25.078 12.734 1 96.62 192 PRO A O 1
ATOM 1475 N N . ARG A 1 193 ? -17 22.984 12.086 1 94.62 193 ARG A N 1
ATOM 1476 C CA . ARG A 1 193 ? -18.188 22.922 11.258 1 94.62 193 ARG A CA 1
ATOM 1477 C C . ARG A 1 193 ? -19.453 23.125 12.094 1 94.62 193 ARG A C 1
ATOM 1479 O O . ARG A 1 193 ? -19.516 22.672 13.242 1 94.62 193 ARG A O 1
ATOM 1486 N N . LYS A 1 194 ? -20.344 23.703 11.469 1 90.25 194 LYS A N 1
ATOM 1487 C CA . LYS A 1 194 ? -21.594 24 12.18 1 90.25 194 LYS A CA 1
ATOM 1488 C C . LYS A 1 194 ? -22.281 22.734 12.656 1 90.25 194 LYS A C 1
ATOM 1490 O O . LYS A 1 194 ? -22.516 21.812 11.875 1 90.25 194 LYS A O 1
ATOM 1495 N N . GLY A 1 195 ? -22.484 22.656 13.977 1 89.25 195 GLY A N 1
ATOM 1496 C CA . GLY A 1 195 ? -23.203 21.531 14.547 1 89.25 195 GLY A CA 1
ATOM 1497 C C . GLY A 1 195 ? -22.281 20.469 15.117 1 89.25 195 GLY A C 1
ATOM 1498 O O . GLY A 1 195 ? -22.719 19.609 15.891 1 89.25 195 GLY A O 1
ATOM 1499 N N . ARG A 1 196 ? -21.047 20.516 14.844 1 91.06 196 ARG A N 1
ATOM 1500 C CA . ARG A 1 196 ? -20.109 19.453 15.219 1 91.06 196 ARG A CA 1
ATOM 1501 C C . ARG A 1 196 ? -19.969 19.375 16.734 1 91.06 196 ARG A C 1
ATOM 1503 O O . ARG A 1 196 ? -19.953 18.281 17.312 1 91.06 196 ARG A O 1
ATOM 1510 N N . PHE A 1 197 ? -19.812 20.516 17.375 1 91.62 197 PHE A N 1
ATOM 1511 C CA . PHE A 1 197 ? -19.594 20.516 18.812 1 91.62 197 PHE A CA 1
ATOM 1512 C C . PHE A 1 197 ? -20.703 21.266 19.547 1 91.62 197 PHE A C 1
ATOM 1514 O O . PHE A 1 197 ? -20.469 21.859 20.594 1 91.62 197 PHE A O 1
ATOM 1521 N N . ASP A 1 198 ? -21.812 21.25 18.922 1 85.25 198 ASP A N 1
ATOM 1522 C CA . ASP A 1 198 ? -22.953 21.891 19.578 1 85.25 198 ASP A CA 1
ATOM 1523 C C . ASP A 1 198 ? -23.312 21.172 20.875 1 85.25 198 ASP A C 1
ATOM 1525 O O . ASP A 1 198 ? -23.359 19.938 20.906 1 85.25 198 ASP A O 1
ATOM 1529 N N . LYS A 1 199 ? -23.531 21.906 21.953 1 75.31 199 LYS A N 1
ATOM 1530 C CA . LYS A 1 199 ? -23.75 21.422 23.312 1 75.31 199 LYS A CA 1
ATOM 1531 C C . LYS A 1 199 ? -25.016 20.562 23.406 1 75.31 199 LYS A C 1
ATOM 1533 O O . LYS A 1 199 ? -25.031 19.562 24.109 1 75.31 199 LYS A O 1
ATOM 1538 N N . ASN A 1 200 ? -25.938 20.938 22.672 1 70.38 200 ASN A N 1
ATOM 1539 C CA . ASN A 1 200 ? -27.219 20.25 22.828 1 70.38 200 ASN A CA 1
ATOM 1540 C C . ASN A 1 200 ? -27.328 19.062 21.859 1 70.38 200 ASN A C 1
ATOM 1542 O O . ASN A 1 200 ? -28.031 18.094 22.141 1 70.38 200 ASN A O 1
ATOM 1546 N N . ASN A 1 201 ? -26.625 19.094 20.688 1 71.25 201 ASN A N 1
ATOM 1547 C CA . ASN A 1 201 ? -26.719 18.031 19.688 1 71.25 201 ASN A CA 1
ATOM 1548 C C . ASN A 1 201 ? -25.406 17.828 18.938 1 71.25 201 ASN A C 1
ATOM 1550 O O . ASN A 1 201 ? -25.281 18.234 17.781 1 71.25 201 ASN A O 1
ATOM 1554 N N . GLU A 1 202 ? -24.594 17.266 19.656 1 74.12 202 GLU A N 1
ATOM 1555 C CA . GLU A 1 202 ? -23.344 16.953 18.984 1 74.12 202 GLU A CA 1
ATOM 1556 C C . GLU A 1 202 ? -23.547 15.914 17.891 1 74.12 202 GLU A C 1
ATOM 1558 O O . GLU A 1 202 ? -24.203 14.891 18.109 1 74.12 202 GLU A O 1
ATOM 1563 N N . GLU A 1 203 ? -23.219 16.328 16.688 1 73.75 203 GLU A N 1
ATOM 1564 C CA . GLU A 1 203 ? -23.375 15.445 15.539 1 73.75 203 GLU A CA 1
ATOM 1565 C C . GLU A 1 203 ? -22.016 14.906 15.07 1 73.75 203 GLU A C 1
ATOM 1567 O O . GLU A 1 203 ? -21.016 15.633 15.07 1 73.75 203 GLU A O 1
ATOM 1572 N N . ASP A 1 204 ? -22.016 13.625 14.898 1 77.38 204 ASP A N 1
ATOM 1573 C CA . ASP A 1 204 ? -20.844 13.047 14.25 1 77.38 204 ASP A CA 1
ATOM 1574 C C . ASP A 1 204 ? -21 13.023 12.734 1 77.38 204 ASP A C 1
ATOM 1576 O O . ASP A 1 204 ? -21.938 12.414 12.211 1 77.38 204 ASP A O 1
ATOM 1580 N N . PHE A 1 205 ? -20.188 13.875 12.102 1 81.56 205 PHE A N 1
ATOM 1581 C CA . PHE A 1 205 ? -20.25 13.922 10.648 1 81.56 205 PHE A CA 1
ATOM 1582 C C . PHE A 1 205 ? -19.438 12.781 10.039 1 81.56 205 PHE A C 1
ATOM 1584 O O . PHE A 1 205 ? -18.203 12.758 10.148 1 81.56 205 PHE A O 1
ATOM 1591 N N . SER A 1 206 ? -20.172 11.836 9.523 1 82.94 206 SER A N 1
ATOM 1592 C CA . SER A 1 206 ? -19.5 10.695 8.898 1 82.94 206 SER A CA 1
ATOM 1593 C C . SER A 1 206 ? -19.234 10.953 7.422 1 82.94 206 SER A C 1
ATOM 1595 O O . SER A 1 206 ? -19.938 11.727 6.781 1 82.94 206 SER A O 1
ATOM 1597 N N . GLY A 1 207 ? -18.234 10.336 6.953 1 89.81 207 GLY A N 1
ATOM 1598 C CA . GLY A 1 207 ? -18.016 10.336 5.516 1 89.81 207 GLY A CA 1
ATOM 1599 C C . GLY A 1 207 ? -19.125 9.633 4.75 1 89.81 207 GLY A C 1
ATOM 1600 O O . GLY A 1 207 ? -19.891 8.867 5.328 1 89.81 207 GLY A O 1
ATOM 1601 N N . HIS A 1 208 ? -19.188 9.891 3.469 1 90.44 208 HIS A N 1
ATOM 1602 C CA . HIS A 1 208 ? -20.359 9.414 2.732 1 90.44 208 HIS A CA 1
ATOM 1603 C C . HIS A 1 208 ? -20.062 8.086 2.041 1 90.44 208 HIS A C 1
ATOM 1605 O O . HIS A 1 208 ? -20.984 7.387 1.608 1 90.44 208 HIS A O 1
ATOM 1611 N N . THR A 1 209 ? -18.734 7.727 1.902 1 93.62 209 THR A N 1
ATOM 1612 C CA . THR A 1 209 ? -18.453 6.492 1.178 1 93.62 209 THR A CA 1
ATOM 1613 C C . THR A 1 209 ? -17.141 5.879 1.653 1 93.62 209 THR A C 1
ATOM 1615 O O . THR A 1 209 ? -16.062 6.426 1.403 1 93.62 209 THR A O 1
ATOM 1618 N N . VAL A 1 210 ? -17.234 4.723 2.184 1 92.94 210 VAL A N 1
ATOM 1619 C CA . VAL A 1 210 ? -16.094 4.023 2.77 1 92.94 210 VAL A CA 1
ATOM 1620 C C . VAL A 1 210 ? -15.164 3.533 1.663 1 92.94 210 VAL A C 1
ATOM 1622 O O . VAL A 1 210 ? -13.938 3.586 1.805 1 92.94 210 VAL A O 1
ATOM 1625 N N . PRO A 1 211 ? -15.641 3.15 0.505 1 95.69 211 PRO A N 1
ATOM 1626 C CA . PRO A 1 211 ? -14.766 2.682 -0.572 1 95.69 211 PRO A CA 1
ATOM 1627 C C . PRO A 1 211 ? -13.797 3.756 -1.053 1 95.69 211 PRO A C 1
ATOM 1629 O O . PRO A 1 211 ? -12.641 3.455 -1.366 1 95.69 211 PRO A O 1
ATOM 1632 N N . LEU A 1 212 ? -14.234 4.973 -1.105 1 96.75 212 LEU A N 1
ATOM 1633 C CA . LEU A 1 212 ? -13.312 6.023 -1.53 1 96.75 212 LEU A CA 1
ATOM 1634 C C . LEU A 1 212 ? -12.227 6.25 -0.488 1 96.75 212 LEU A C 1
ATOM 1636 O O . LEU A 1 212 ? -11.07 6.508 -0.835 1 96.75 212 LEU A O 1
ATOM 1640 N N . VAL A 1 213 ? -12.594 6.141 0.783 1 96.75 213 VAL A N 1
ATOM 1641 C CA . VAL A 1 213 ? -11.617 6.227 1.861 1 96.75 213 VAL A CA 1
ATOM 1642 C C . VAL A 1 213 ? -10.57 5.129 1.699 1 96.75 213 VAL A C 1
ATOM 1644 O O . VAL A 1 213 ? -9.367 5.391 1.777 1 96.75 213 VAL A O 1
ATOM 1647 N N . ALA A 1 214 ? -11.055 3.949 1.432 1 97.75 214 ALA A N 1
ATOM 1648 C CA . ALA A 1 214 ? -10.164 2.803 1.27 1 97.75 214 ALA A CA 1
ATOM 1649 C C . ALA A 1 214 ? -9.25 2.986 0.061 1 97.75 214 ALA A C 1
ATOM 1651 O O . ALA A 1 214 ? -8.047 2.711 0.136 1 97.75 214 ALA A O 1
ATOM 1652 N N . LEU A 1 215 ? -9.82 3.449 -1.023 1 97.75 215 LEU A N 1
ATOM 1653 C CA . LEU A 1 215 ? -9.031 3.678 -2.227 1 97.75 215 LEU A CA 1
ATOM 1654 C C . LEU A 1 215 ? -7.895 4.66 -1.953 1 97.75 215 LEU A C 1
ATOM 1656 O O . LEU A 1 215 ? -6.738 4.383 -2.279 1 97.75 215 LEU A O 1
ATOM 1660 N N . GLY A 1 216 ? -8.281 5.777 -1.351 1 98.44 216 GLY A N 1
ATOM 1661 C CA . GLY A 1 216 ? -7.266 6.754 -0.981 1 98.44 216 GLY A CA 1
ATOM 1662 C C . GLY A 1 216 ? -6.207 6.188 -0.053 1 98.44 216 GLY A C 1
ATOM 1663 O O . GLY A 1 216 ? -5.012 6.418 -0.255 1 98.44 216 GLY A O 1
ATOM 1664 N N . GLY A 1 217 ? -6.641 5.438 0.934 1 98.12 217 GLY A N 1
ATOM 1665 C CA . GLY A 1 217 ? -5.727 4.832 1.889 1 98.12 217 GLY A CA 1
ATOM 1666 C C . GLY A 1 217 ? -4.723 3.898 1.241 1 98.12 217 GLY A C 1
ATOM 1667 O O . GLY A 1 217 ? -3.521 3.986 1.511 1 98.12 217 GLY A O 1
ATOM 1668 N N . PHE A 1 218 ? -5.133 3.014 0.33 1 98.31 218 PHE A N 1
ATOM 1669 C CA . PHE A 1 218 ? -4.258 2.064 -0.342 1 98.31 218 PHE A CA 1
ATOM 1670 C C . PHE A 1 218 ? -3.254 2.789 -1.231 1 98.31 218 PHE A C 1
ATOM 1672 O O . PHE A 1 218 ? -2.084 2.406 -1.296 1 98.31 218 PHE A O 1
ATOM 1679 N N . ILE A 1 219 ? -3.707 3.84 -1.904 1 98.25 219 ILE A N 1
ATOM 1680 C CA . ILE A 1 219 ? -2.818 4.594 -2.779 1 98.25 219 ILE A CA 1
ATOM 1681 C C . ILE A 1 219 ? -1.75 5.301 -1.947 1 98.25 219 ILE A C 1
ATOM 1683 O O . ILE A 1 219 ? -0.583 5.352 -2.34 1 98.25 219 ILE A O 1
ATOM 1687 N N . LEU A 1 220 ? -2.182 5.805 -0.813 1 98.56 220 LEU A N 1
ATOM 1688 C CA . LEU A 1 220 ? -1.222 6.477 0.054 1 98.56 220 LEU A CA 1
ATOM 1689 C C . LEU A 1 220 ? -0.207 5.488 0.616 1 98.56 220 LEU A C 1
ATOM 1691 O O . LEU A 1 220 ? 0.986 5.789 0.69 1 98.56 220 LEU A O 1
ATOM 1695 N N . PHE A 1 221 ? -0.65 4.293 1.025 1 98.38 221 PHE A N 1
ATOM 1696 C CA . PHE A 1 221 ? 0.282 3.262 1.466 1 98.38 221 PHE A CA 1
ATOM 1697 C C . PHE A 1 221 ? 1.297 2.947 0.374 1 98.38 221 PHE A C 1
ATOM 1699 O O . PHE A 1 221 ? 2.502 2.906 0.633 1 98.38 221 PHE A O 1
ATOM 1706 N N . PHE A 1 222 ? 0.832 2.824 -0.841 1 98.44 222 PHE A N 1
ATOM 1707 C CA . PHE A 1 222 ? 1.658 2.537 -2.008 1 98.44 222 PHE A CA 1
ATOM 1708 C C . PHE A 1 222 ? 2.682 3.645 -2.232 1 98.44 222 PHE A C 1
ATOM 1710 O O . PHE A 1 222 ? 3.869 3.371 -2.412 1 98.44 222 PHE A O 1
ATOM 1717 N N . GLY A 1 223 ? 2.248 4.836 -2.188 1 98.56 223 GLY A N 1
ATOM 1718 C CA . GLY A 1 223 ? 3.111 5.98 -2.434 1 98.56 223 GLY A CA 1
ATOM 1719 C C . GLY A 1 223 ? 4.168 6.172 -1.363 1 98.56 223 GLY A C 1
ATOM 1720 O O . GLY A 1 223 ? 5.27 6.645 -1.65 1 98.56 223 GLY A O 1
ATOM 1721 N N . PHE A 1 224 ? 3.918 5.766 -0.152 1 98.5 224 PHE A N 1
ATOM 1722 C CA . PHE A 1 224 ? 4.816 5.996 0.974 1 98.5 224 PHE A CA 1
ATOM 1723 C C . PHE A 1 224 ? 6.102 5.195 0.811 1 98.5 224 PHE A C 1
ATOM 1725 O O . PHE A 1 224 ? 7.152 5.586 1.324 1 98.5 224 PHE A O 1
ATOM 1732 N N . PHE A 1 225 ? 6.043 4.07 0.093 1 98.69 225 PHE A N 1
ATOM 1733 C CA . PHE A 1 225 ? 7.258 3.295 -0.139 1 98.69 225 PHE A CA 1
ATOM 1734 C C . PHE A 1 225 ? 8.25 4.082 -0.986 1 98.69 225 PHE A C 1
ATOM 1736 O O . PHE A 1 225 ? 9.438 4.133 -0.667 1 98.69 225 PHE A O 1
ATOM 1743 N N . ALA A 1 226 ? 7.68 4.707 -2.02 1 98.56 226 ALA A N 1
ATOM 1744 C CA . ALA A 1 226 ? 8.516 5.551 -2.865 1 98.56 226 ALA A CA 1
ATOM 1745 C C . ALA A 1 226 ? 8.93 6.824 -2.129 1 98.56 226 ALA A C 1
ATOM 1747 O O . ALA A 1 226 ? 10.047 7.316 -2.307 1 98.56 226 ALA A O 1
ATOM 1748 N N . PHE A 1 227 ? 8.055 7.305 -1.319 1 98.56 227 PHE A N 1
ATOM 1749 C CA . PHE A 1 227 ? 8.305 8.508 -0.539 1 98.56 227 PHE A CA 1
ATOM 1750 C C . PHE A 1 227 ? 9.508 8.32 0.379 1 98.56 227 PHE A C 1
ATOM 1752 O O . PHE A 1 227 ? 10.445 9.117 0.345 1 98.56 227 PHE A O 1
ATOM 1759 N N . ASN A 1 228 ? 9.508 7.219 1.091 1 98.75 228 ASN A N 1
ATOM 1760 C CA . ASN A 1 228 ? 10.578 6.945 2.047 1 98.75 228 ASN A CA 1
ATOM 1761 C C . ASN A 1 228 ? 11.812 6.375 1.358 1 98.75 228 ASN A C 1
ATOM 1763 O O . ASN A 1 228 ? 12.938 6.824 1.61 1 98.75 228 ASN A O 1
ATOM 1767 N N . GLY A 1 229 ? 11.664 5.438 0.454 1 98.69 229 GLY A N 1
ATOM 1768 C CA . GLY A 1 229 ? 12.797 4.848 -0.246 1 98.69 229 GLY A CA 1
ATOM 1769 C C . GLY A 1 229 ? 13.492 5.816 -1.175 1 98.69 229 GLY A C 1
ATOM 1770 O O . GLY A 1 229 ? 14.727 5.848 -1.235 1 98.69 229 GLY A O 1
ATOM 1771 N N . GLY A 1 230 ? 12.68 6.625 -1.851 1 98.56 230 GLY A N 1
ATOM 1772 C CA . GLY A 1 230 ? 13.211 7.562 -2.824 1 98.56 230 GLY A CA 1
ATOM 1773 C C . GLY A 1 230 ? 14.008 8.695 -2.193 1 98.56 230 GLY A C 1
ATOM 1774 O O . GLY A 1 230 ? 14.781 9.367 -2.871 1 98.56 230 GLY A O 1
ATOM 1775 N N . SER A 1 231 ? 13.883 8.844 -0.938 1 98.5 231 SER A N 1
ATOM 1776 C CA . SER A 1 231 ? 14.555 9.938 -0.244 1 98.5 231 SER A CA 1
ATOM 1777 C C . SER A 1 231 ? 16.047 9.68 -0.123 1 98.5 231 SER A C 1
ATOM 1779 O O . SER A 1 231 ? 16.812 10.57 0.265 1 98.5 231 SER A O 1
ATOM 1781 N N . GLN A 1 232 ? 16.516 8.469 -0.515 1 97.75 232 GLN A N 1
ATOM 1782 C CA . GLN A 1 232 ? 17.938 8.219 -0.643 1 97.75 232 GLN A CA 1
ATOM 1783 C C . GLN A 1 232 ? 18.562 9.102 -1.723 1 97.75 232 GLN A C 1
ATOM 1785 O O . GLN A 1 232 ? 19.766 9.383 -1.694 1 97.75 232 GLN A O 1
ATOM 1790 N N . ALA A 1 233 ? 17.781 9.461 -2.709 1 96.44 233 ALA A N 1
ATOM 1791 C CA . ALA A 1 233 ? 18.062 10.461 -3.736 1 96.44 233 ALA A CA 1
ATOM 1792 C C . ALA A 1 233 ? 19.031 9.906 -4.781 1 96.44 233 ALA A C 1
ATOM 1794 O O . ALA A 1 233 ? 19.25 10.531 -5.824 1 96.44 233 ALA A O 1
ATOM 1795 N N . ALA A 1 234 ? 19.656 8.703 -4.535 1 97.19 234 ALA A N 1
ATOM 1796 C CA . ALA A 1 234 ? 20.547 8.062 -5.488 1 97.19 234 ALA A CA 1
ATOM 1797 C C . ALA A 1 234 ? 20.5 6.543 -5.363 1 97.19 234 ALA A C 1
ATOM 1799 O O . ALA A 1 234 ? 20.062 6.012 -4.336 1 97.19 234 ALA A O 1
ATOM 1800 N N . ILE A 1 235 ? 20.906 5.859 -6.469 1 97.88 235 ILE A N 1
ATOM 1801 C CA . ILE A 1 235 ? 20.891 4.402 -6.445 1 97.88 235 ILE A CA 1
ATOM 1802 C C . ILE A 1 235 ? 22.234 3.867 -6.953 1 97.88 235 ILE A C 1
ATOM 1804 O O . ILE A 1 235 ? 22.469 2.654 -6.949 1 97.88 235 ILE A O 1
ATOM 1808 N N . SER A 1 236 ? 23.188 4.793 -7.316 1 96.69 236 SER A N 1
ATOM 1809 C CA . SER A 1 236 ? 24.375 4.34 -8.031 1 96.69 236 SER A CA 1
ATOM 1810 C C . SER A 1 236 ? 25.562 4.191 -7.094 1 96.69 236 SER A C 1
ATOM 1812 O O . SER A 1 236 ? 26.562 3.564 -7.445 1 96.69 236 SER A O 1
ATOM 1814 N N . ASN A 1 237 ? 25.484 4.844 -5.895 1 95.94 237 ASN A N 1
ATOM 1815 C CA . ASN A 1 237 ? 26.594 4.727 -4.957 1 95.94 237 ASN A CA 1
ATOM 1816 C C . ASN A 1 237 ? 26.594 3.381 -4.242 1 95.94 237 ASN A C 1
ATOM 1818 O O . ASN A 1 237 ? 25.547 2.756 -4.094 1 95.94 237 ASN A O 1
ATOM 1822 N N . GLU A 1 238 ? 27.797 2.984 -3.844 1 94.75 238 GLU A N 1
ATOM 1823 C CA . GLU A 1 238 ? 27.906 1.714 -3.135 1 94.75 238 GLU A CA 1
ATOM 1824 C C . GLU A 1 238 ? 26.984 1.673 -1.921 1 94.75 238 GLU A C 1
ATOM 1826 O O . GLU A 1 238 ? 26.984 2.594 -1.102 1 94.75 238 GLU A O 1
ATOM 1831 N N . GLY A 1 239 ? 26.078 0.634 -1.798 1 96.06 239 GLY A N 1
ATOM 1832 C CA . GLY A 1 239 ? 25.234 0.422 -0.636 1 96.06 239 GLY A CA 1
ATOM 1833 C C . GLY A 1 239 ? 23.891 1.114 -0.744 1 96.06 239 GLY A C 1
ATOM 1834 O O . GLY A 1 239 ? 23.016 0.921 0.104 1 96.06 239 GLY A O 1
ATOM 1835 N N . ASP A 1 240 ? 23.688 1.902 -1.776 1 97.56 240 ASP A N 1
ATOM 1836 C CA . ASP A 1 240 ? 22.453 2.652 -1.927 1 97.56 240 ASP A CA 1
ATOM 1837 C C . ASP A 1 240 ? 21.25 1.715 -1.965 1 97.56 240 ASP A C 1
ATOM 1839 O O . ASP A 1 240 ? 20.234 1.972 -1.312 1 97.56 240 ASP A O 1
ATOM 1843 N N . GLY A 1 241 ? 21.438 0.651 -2.721 1 98.06 241 GLY A N 1
ATOM 1844 C CA . GLY A 1 241 ? 20.344 -0.289 -2.85 1 98.06 241 GLY A CA 1
ATOM 1845 C C . GLY A 1 241 ? 19.906 -0.878 -1.523 1 98.06 241 GLY A C 1
ATOM 1846 O O . GLY A 1 241 ? 18.703 -1.039 -1.276 1 98.06 241 GLY A O 1
ATOM 1847 N N . VAL A 1 242 ? 20.828 -1.127 -0.708 1 98 242 VAL A N 1
ATOM 1848 C CA . VAL A 1 242 ? 20.547 -1.696 0.608 1 98 242 VAL A CA 1
ATOM 1849 C C . VAL A 1 242 ? 19.828 -0.671 1.475 1 98 242 VAL A C 1
ATOM 1851 O O . VAL A 1 242 ? 18.844 -1.002 2.152 1 98 242 VAL A O 1
ATOM 1854 N N . VAL A 1 243 ? 20.25 0.551 1.434 1 98.44 243 VAL A N 1
ATOM 1855 C CA . VAL A 1 243 ? 19.641 1.605 2.238 1 98.44 243 VAL A CA 1
ATOM 1856 C C . VAL A 1 243 ? 18.188 1.815 1.804 1 98.44 243 VAL A C 1
ATOM 1858 O O . VAL A 1 243 ? 17.297 1.965 2.643 1 98.44 243 VAL A O 1
ATOM 1861 N N . VAL A 1 244 ? 17.953 1.804 0.513 1 98.75 244 VAL A N 1
ATOM 1862 C CA . VAL A 1 244 ? 16.609 1.957 -0.02 1 98.75 244 VAL A CA 1
ATOM 1863 C C . VAL A 1 244 ? 15.727 0.803 0.457 1 98.75 244 VAL A C 1
ATOM 1865 O O . VAL A 1 244 ? 14.586 1.016 0.879 1 98.75 244 VAL A O 1
ATOM 1868 N N . ALA A 1 245 ? 16.25 -0.395 0.449 1 98.81 245 ALA A N 1
ATOM 1869 C CA . ALA A 1 245 ? 15.516 -1.57 0.898 1 98.81 245 ALA A CA 1
ATOM 1870 C C . ALA A 1 245 ? 15.164 -1.464 2.379 1 98.81 245 ALA A C 1
ATOM 1872 O O . ALA A 1 245 ? 14.031 -1.747 2.777 1 98.81 245 ALA A O 1
ATOM 1873 N N . ILE A 1 246 ? 16.109 -1.024 3.152 1 98.75 246 ILE A N 1
ATOM 1874 C CA . ILE A 1 246 ? 15.883 -0.845 4.582 1 98.75 246 ILE A CA 1
ATOM 1875 C C . ILE A 1 246 ? 14.75 0.157 4.801 1 98.75 246 ILE A C 1
ATOM 1877 O O . ILE A 1 246 ? 13.844 -0.085 5.605 1 98.75 246 ILE A O 1
ATOM 1881 N N . ALA A 1 247 ? 14.781 1.228 4.094 1 98.88 247 ALA A N 1
ATOM 1882 C CA . ALA A 1 247 ? 13.781 2.281 4.242 1 98.88 247 ALA A CA 1
ATOM 1883 C C . ALA A 1 247 ? 12.391 1.763 3.916 1 98.88 247 ALA A C 1
ATOM 1885 O O . ALA A 1 247 ? 11.438 2.021 4.652 1 98.88 247 ALA A O 1
ATOM 1886 N N . ILE A 1 248 ? 12.266 0.994 2.848 1 98.88 248 ILE A N 1
ATOM 1887 C CA . ILE A 1 248 ? 10.969 0.496 2.385 1 98.88 248 ILE A CA 1
ATOM 1888 C C . ILE A 1 248 ? 10.445 -0.562 3.354 1 98.88 248 ILE A C 1
ATOM 1890 O O . ILE A 1 248 ? 9.273 -0.54 3.734 1 98.88 248 ILE A O 1
ATOM 1894 N N . VAL A 1 249 ? 11.312 -1.432 3.832 1 98.88 249 VAL A N 1
ATOM 1895 C CA . VAL A 1 249 ? 10.93 -2.5 4.75 1 98.88 249 VAL A CA 1
ATOM 1896 C C . VAL A 1 249 ? 10.492 -1.901 6.086 1 98.88 249 VAL A C 1
ATOM 1898 O O . VAL A 1 249 ? 9.445 -2.273 6.629 1 98.88 249 VAL A O 1
ATOM 1901 N N . ASN A 1 250 ? 11.242 -0.936 6.586 1 98.94 250 ASN A N 1
ATOM 1902 C CA . ASN A 1 250 ? 10.883 -0.289 7.848 1 98.94 250 ASN A CA 1
ATOM 1903 C C . ASN A 1 250 ? 9.57 0.481 7.734 1 98.94 250 ASN A C 1
ATOM 1905 O O . ASN A 1 250 ? 8.828 0.589 8.703 1 98.94 250 ASN A O 1
ATOM 1909 N N . THR A 1 251 ? 9.273 0.993 6.543 1 98.88 251 THR A N 1
ATOM 1910 C CA . THR A 1 251 ? 8.031 1.72 6.305 1 98.88 251 THR A CA 1
ATOM 1911 C C . THR A 1 251 ? 6.824 0.804 6.492 1 98.88 251 THR A C 1
ATOM 1913 O O . THR A 1 251 ? 5.875 1.152 7.199 1 98.88 251 THR A O 1
ATOM 1916 N N . ILE A 1 252 ? 6.859 -0.407 5.918 1 98.88 252 ILE A N 1
ATOM 1917 C CA . ILE A 1 252 ? 5.707 -1.297 6.02 1 98.88 252 ILE A CA 1
ATOM 1918 C C . ILE A 1 252 ? 5.617 -1.864 7.434 1 98.88 252 ILE A C 1
ATOM 1920 O O . ILE A 1 252 ? 4.52 -2.074 7.953 1 98.88 252 ILE A O 1
ATOM 1924 N N . ILE A 1 253 ? 6.762 -2.113 8.094 1 98.88 253 ILE A N 1
ATOM 1925 C CA . ILE A 1 253 ? 6.754 -2.664 9.445 1 98.88 253 ILE A CA 1
ATOM 1926 C C . ILE A 1 253 ? 6.172 -1.641 10.414 1 98.88 253 ILE A C 1
ATOM 1928 O O . ILE A 1 253 ? 5.293 -1.964 11.211 1 98.88 253 ILE A O 1
ATOM 1932 N N . SER A 1 254 ? 6.609 -0.411 10.305 1 98.94 254 SER A N 1
ATOM 1933 C CA . SER A 1 254 ? 6.105 0.645 11.18 1 98.94 254 SER A CA 1
ATOM 1934 C C . SER A 1 254 ? 4.633 0.926 10.914 1 98.94 254 SER A C 1
ATOM 1936 O O . SER A 1 254 ? 3.836 1.034 11.844 1 98.94 254 SER A O 1
ATOM 1938 N N . GLY A 1 255 ? 4.316 1.094 9.641 1 98.88 255 GLY A N 1
ATOM 1939 C CA . GLY A 1 255 ? 2.926 1.331 9.289 1 98.88 255 GLY A CA 1
ATOM 1940 C C . GLY A 1 255 ? 1.991 0.237 9.766 1 98.88 255 GLY A C 1
ATOM 1941 O O . GLY A 1 255 ? 0.904 0.521 10.273 1 98.88 255 GLY A O 1
ATOM 1942 N N . SER A 1 256 ? 2.408 -1.028 9.617 1 98.88 256 SER A N 1
ATOM 1943 C CA . SER A 1 256 ? 1.59 -2.164 10.023 1 98.88 256 SER A CA 1
ATOM 1944 C C . SER A 1 256 ? 1.405 -2.189 11.539 1 98.88 256 SER A C 1
ATOM 1946 O O . SER A 1 256 ? 0.296 -2.402 12.031 1 98.88 256 SER A O 1
ATOM 1948 N N . ALA A 1 257 ? 2.465 -1.959 12.266 1 98.81 257 ALA A N 1
ATOM 1949 C CA . ALA A 1 257 ? 2.387 -1.925 13.719 1 98.81 257 ALA A CA 1
ATOM 1950 C C . ALA A 1 257 ? 1.408 -0.853 14.195 1 98.81 257 ALA A C 1
ATOM 1952 O O . ALA A 1 257 ? 0.584 -1.102 15.078 1 98.81 257 ALA A O 1
ATOM 1953 N N . ALA A 1 258 ? 1.498 0.258 13.609 1 98.94 258 ALA A N 1
ATOM 1954 C CA . ALA A 1 258 ? 0.643 1.374 14 1 98.94 258 ALA A CA 1
ATOM 1955 C C . ALA A 1 258 ? -0.818 1.093 13.664 1 98.94 258 ALA A C 1
ATOM 1957 O O . ALA A 1 258 ? -1.716 1.404 14.445 1 98.94 258 ALA A O 1
ATOM 1958 N N . ALA A 1 259 ? -1.072 0.545 12.469 1 98.75 259 ALA A N 1
ATOM 1959 C CA . ALA A 1 259 ? -2.434 0.203 12.062 1 98.75 259 ALA A CA 1
ATOM 1960 C C . ALA A 1 259 ? -3.066 -0.782 13.039 1 98.75 259 ALA A C 1
ATOM 1962 O O . ALA A 1 259 ? -4.215 -0.604 13.453 1 98.75 259 ALA A O 1
ATOM 1963 N N . LEU A 1 260 ? -2.316 -1.758 13.422 1 98 260 LEU A N 1
ATOM 1964 C CA . LEU A 1 260 ? -2.832 -2.812 14.289 1 98 260 LEU A CA 1
ATOM 1965 C C . LEU A 1 260 ? -3.092 -2.283 15.695 1 98 260 LEU A C 1
ATOM 1967 O O . LEU A 1 260 ? -4.105 -2.619 16.312 1 98 260 LEU A O 1
ATOM 1971 N N . VAL A 1 261 ? -2.227 -1.439 16.156 1 97.75 261 VAL A N 1
ATOM 1972 C CA . VAL A 1 261 ? -2.416 -0.862 17.484 1 97.75 261 VAL A CA 1
ATOM 1973 C C . VAL A 1 261 ? -3.611 0.087 17.484 1 97.75 261 VAL A C 1
ATOM 1975 O O . VAL A 1 261 ? -4.426 0.082 18.406 1 97.75 261 VAL A O 1
ATOM 1978 N N . ALA A 1 262 ? -3.682 0.895 16.469 1 97.38 262 ALA A N 1
ATOM 1979 C CA . ALA A 1 262 ? -4.812 1.813 16.359 1 97.38 262 ALA A CA 1
ATOM 1980 C C . ALA A 1 262 ? -6.133 1.051 16.281 1 97.38 262 ALA A C 1
ATOM 1982 O O . ALA A 1 262 ? -7.121 1.443 16.906 1 97.38 262 ALA A O 1
ATOM 1983 N N . LEU A 1 263 ? -6.141 -0.025 15.484 1 95.81 263 LEU A N 1
ATOM 1984 C CA . LEU A 1 263 ? -7.324 -0.87 15.375 1 95.81 263 LEU A CA 1
ATOM 1985 C C . LEU A 1 263 ? -7.711 -1.439 16.734 1 95.81 263 LEU A C 1
ATOM 1987 O O . LEU A 1 263 ? -8.883 -1.396 17.125 1 95.81 263 LEU A O 1
ATOM 1991 N N . ALA A 1 264 ? -6.746 -1.941 17.453 1 95 264 ALA A N 1
ATOM 1992 C CA . ALA A 1 264 ? -6.992 -2.551 18.75 1 95 264 ALA A CA 1
ATOM 1993 C C . ALA A 1 264 ? -7.488 -1.515 19.75 1 95 264 ALA A C 1
ATOM 1995 O O . ALA A 1 264 ? -8.461 -1.754 20.484 1 95 264 ALA A O 1
ATOM 1996 N N . LEU A 1 265 ? -6.867 -0.378 19.797 1 93.94 265 LEU A N 1
ATOM 1997 C CA . LEU A 1 265 ? -7.258 0.668 20.734 1 93.94 265 LEU A CA 1
ATOM 1998 C C . LEU A 1 265 ? -8.625 1.233 20.375 1 93.94 265 LEU A C 1
ATOM 2000 O O . LEU A 1 265 ? -9.406 1.588 21.266 1 93.94 265 LEU A O 1
ATOM 2004 N N . GLY A 1 266 ? -8.875 1.319 19.078 1 87.88 266 GLY A N 1
ATOM 2005 C CA . GLY A 1 266 ? -10.203 1.744 18.672 1 87.88 266 GLY A CA 1
ATOM 2006 C C . GLY A 1 266 ? -11.305 0.812 19.141 1 87.88 266 GLY A C 1
ATOM 2007 O O . GLY A 1 266 ? -12.359 1.267 19.578 1 87.88 266 GLY A O 1
ATOM 2008 N N . LYS A 1 267 ? -11.062 -0.444 19.047 1 84.31 267 LYS A N 1
ATOM 2009 C CA . LYS A 1 267 ? -12.023 -1.466 19.453 1 84.31 267 LYS A CA 1
ATOM 2010 C C . LYS A 1 267 ? -12.211 -1.483 20.969 1 84.31 267 LYS A C 1
ATOM 2012 O O . LYS A 1 267 ? -13.336 -1.631 21.453 1 84.31 267 LYS A O 1
ATOM 2017 N N . PHE A 1 268 ? -11.18 -1.223 21.688 1 83.56 268 PHE A N 1
ATOM 2018 C CA . PHE A 1 268 ? -11.258 -1.497 23.125 1 83.56 268 PHE A CA 1
ATOM 2019 C C . PHE A 1 268 ? -11.438 -0.207 23.922 1 83.56 268 PHE A C 1
ATOM 2021 O O . PHE A 1 268 ? -11.922 -0.229 25.047 1 83.56 268 PHE A O 1
ATOM 2028 N N . LEU A 1 269 ? -11.023 0.906 23.359 1 77.94 269 LEU A N 1
ATOM 2029 C CA . LEU A 1 269 ? -11.055 2.146 24.125 1 77.94 269 LEU A CA 1
ATOM 2030 C C . LEU A 1 269 ? -12.203 3.041 23.672 1 77.94 269 LEU A C 1
ATOM 2032 O O . LEU A 1 269 ? -12.672 3.891 24.438 1 77.94 269 LEU A O 1
ATOM 2036 N N . PHE A 1 270 ? -12.617 2.875 22.438 1 72.19 270 PHE A N 1
ATOM 2037 C CA . PHE A 1 270 ? -13.688 3.736 21.953 1 72.19 270 PHE A CA 1
ATOM 2038 C C . PHE A 1 270 ? -15.047 3.197 22.391 1 72.19 270 PHE A C 1
ATOM 2040 O O . PHE A 1 270 ? -15.195 2.002 22.641 1 72.19 270 PHE A O 1
ATOM 2047 N N . ARG A 1 271 ? -15.906 4.055 22.484 1 63.53 271 ARG A N 1
ATOM 2048 C CA . ARG A 1 271 ? -17.25 3.742 22.953 1 63.53 271 ARG A CA 1
ATOM 2049 C C . ARG A 1 271 ? -17.953 2.766 22 1 63.53 271 ARG A C 1
ATOM 2051 O O . ARG A 1 271 ? -18.688 1.887 22.453 1 63.53 271 ARG A O 1
ATOM 2058 N N . THR A 1 272 ? -17.672 2.896 20.766 1 69.25 272 THR A N 1
ATOM 2059 C CA . THR A 1 272 ? -18.391 2.096 19.781 1 69.25 272 THR A CA 1
ATOM 2060 C C . THR A 1 272 ? -17.906 0.648 19.812 1 69.25 272 THR A C 1
ATOM 2062 O O . THR A 1 272 ? -18.625 -0.253 19.359 1 69.25 272 THR A O 1
ATOM 2065 N N . LYS A 1 273 ? -16.734 0.415 20.297 1 76.19 273 LYS A N 1
ATOM 2066 C CA . LYS A 1 273 ? -16.125 -0.91 20.391 1 76.19 273 LYS A CA 1
ATOM 2067 C C . LYS A 1 273 ? -16.172 -1.641 19.062 1 76.19 273 LYS A C 1
ATOM 2069 O O . LYS A 1 273 ? -16.547 -2.812 19 1 76.19 273 LYS A O 1
ATOM 2074 N N . LYS A 1 274 ? -16.016 -0.925 18.016 1 85.31 274 LYS A N 1
ATOM 2075 C CA . LYS A 1 274 ? -16.094 -1.503 16.672 1 85.31 274 LYS A CA 1
ATOM 2076 C C . LYS A 1 274 ? -14.75 -1.438 15.961 1 85.31 274 LYS A C 1
ATOM 2078 O O . LYS A 1 274 ? -13.898 -0.608 16.297 1 85.31 274 LYS A O 1
ATOM 2083 N N . TRP A 1 275 ? -14.547 -2.383 15.07 1 88.62 275 TRP A N 1
ATOM 2084 C CA . TRP A 1 275 ? -13.375 -2.387 14.195 1 88.62 275 TRP A CA 1
ATOM 2085 C C . TRP A 1 275 ? -13.539 -1.378 13.062 1 88.62 275 TRP A C 1
ATOM 2087 O O . TRP A 1 275 ? -14.406 -1.532 12.203 1 88.62 275 TRP A O 1
ATOM 2097 N N . SER A 1 276 ? -12.695 -0.354 13.07 1 91 276 SER A N 1
ATOM 2098 C CA . SER A 1 276 ? -12.875 0.755 12.133 1 91 276 SER A CA 1
ATOM 2099 C C . SER A 1 276 ? -11.812 0.732 11.039 1 91 276 SER A C 1
ATOM 2101 O O . SER A 1 276 ? -10.617 0.638 11.328 1 91 276 SER A O 1
ATOM 2103 N N . LEU A 1 277 ? -12.289 0.807 9.797 1 94.12 277 LEU A N 1
ATOM 2104 C CA . LEU A 1 277 ? -11.383 0.894 8.656 1 94.12 277 LEU A CA 1
ATOM 2105 C C . LEU A 1 277 ? -10.617 2.215 8.672 1 94.12 277 LEU A C 1
ATOM 2107 O O . LEU A 1 277 ? -9.398 2.236 8.477 1 94.12 277 LEU A O 1
ATOM 2111 N N . LEU A 1 278 ? -11.344 3.281 8.898 1 92.88 278 LEU A N 1
ATOM 2112 C CA . LEU A 1 278 ? -10.734 4.605 8.891 1 92.88 278 LEU A CA 1
ATOM 2113 C C . LEU A 1 278 ? -9.641 4.715 9.953 1 92.88 278 LEU A C 1
ATOM 2115 O O . LEU A 1 278 ? -8.555 5.227 9.68 1 92.88 278 LEU A O 1
ATOM 2119 N N . THR A 1 279 ? -9.953 4.223 11.133 1 94.56 279 THR A N 1
ATOM 2120 C CA . THR A 1 279 ? -8.984 4.25 12.227 1 94.56 279 THR A CA 1
ATOM 2121 C C . THR A 1 279 ? -7.738 3.443 11.859 1 94.56 279 THR A C 1
ATOM 2123 O O . THR A 1 279 ? -6.613 3.857 12.148 1 94.56 279 THR A O 1
ATOM 2126 N N . SER A 1 280 ? -7.922 2.33 11.227 1 97 280 SER A N 1
ATOM 2127 C CA . SER A 1 280 ? -6.809 1.48 10.82 1 97 280 SER A CA 1
ATOM 2128 C C . SER A 1 280 ? -5.949 2.162 9.758 1 97 280 SER A C 1
ATOM 2130 O O . SER A 1 280 ? -4.719 2.121 9.828 1 97 280 SER A O 1
ATOM 2132 N N . ILE A 1 281 ? -6.59 2.773 8.75 1 98 281 ILE A N 1
ATOM 2133 C CA . ILE A 1 281 ? -5.879 3.461 7.676 1 98 281 ILE A CA 1
ATOM 2134 C C . ILE A 1 281 ? -5.082 4.629 8.258 1 98 281 ILE A C 1
ATOM 2136 O O . ILE A 1 281 ? -3.883 4.758 7.996 1 98 281 ILE A O 1
ATOM 2140 N N . ASN A 1 282 ? -5.73 5.434 9.102 1 98.12 282 ASN A N 1
ATOM 2141 C CA . ASN A 1 282 ? -5.051 6.582 9.695 1 98.12 282 ASN A CA 1
ATOM 2142 C C . ASN A 1 282 ? -3.932 6.148 10.641 1 98.12 282 ASN A C 1
ATOM 2144 O O . ASN A 1 282 ? -2.889 6.801 10.711 1 98.12 282 ASN A O 1
ATOM 2148 N N . GLY A 1 283 ? -4.223 5.09 11.383 1 98.62 283 GLY A N 1
ATOM 2149 C CA . GLY A 1 283 ? -3.152 4.535 12.195 1 98.62 283 GLY A CA 1
ATOM 2150 C C . GLY A 1 283 ? -1.937 4.129 11.383 1 98.62 283 GLY A C 1
ATOM 2151 O O . GLY A 1 283 ? -0.811 4.512 11.703 1 98.62 283 GLY A O 1
ATOM 2152 N N . GLY A 1 284 ? -2.16 3.346 10.352 1 98.88 284 GLY A N 1
ATOM 2153 C CA . GLY A 1 284 ? -1.074 2.932 9.477 1 98.88 284 GLY A CA 1
ATOM 2154 C C . GLY A 1 284 ? -0.308 4.102 8.891 1 98.88 284 GLY A C 1
ATOM 2155 O O . GLY A 1 284 ? 0.925 4.102 8.883 1 98.88 284 GLY A O 1
ATOM 2156 N N . LEU A 1 285 ? -1.056 5.121 8.414 1 98.88 285 LEU A N 1
ATOM 2157 C CA . LEU A 1 285 ? -0.424 6.312 7.859 1 98.88 285 LEU A CA 1
ATOM 2158 C C . LEU A 1 285 ? 0.423 7.016 8.914 1 98.88 285 LEU A C 1
ATOM 2160 O O . LEU A 1 285 ? 1.514 7.508 8.617 1 98.88 285 LEU A O 1
ATOM 2164 N N . THR A 1 286 ? -0.069 7.02 10.141 1 98.94 286 THR A N 1
ATOM 2165 C CA . THR A 1 286 ? 0.685 7.652 11.219 1 98.94 286 THR A CA 1
ATOM 2166 C C . THR A 1 286 ? 2.018 6.938 11.438 1 98.94 286 THR A C 1
ATOM 2168 O O . THR A 1 286 ? 3.043 7.586 11.648 1 98.94 286 THR A O 1
ATOM 2171 N N . GLY A 1 287 ? 1.977 5.637 11.406 1 98.94 287 GLY A N 1
ATOM 2172 C CA . GLY A 1 287 ? 3.207 4.875 11.539 1 98.94 287 GLY A CA 1
ATOM 2173 C C . GLY A 1 287 ? 4.191 5.125 10.414 1 98.94 287 GLY A C 1
ATOM 2174 O O . GLY A 1 287 ? 5.398 5.207 10.641 1 98.94 287 GLY A O 1
ATOM 2175 N N . MET A 1 288 ? 3.691 5.219 9.188 1 98.94 288 MET A N 1
ATOM 2176 C CA . MET A 1 288 ? 4.539 5.477 8.023 1 98.94 288 MET A CA 1
ATOM 2177 C C . MET A 1 288 ? 5.102 6.895 8.07 1 98.94 288 MET A C 1
ATOM 2179 O O . MET A 1 288 ? 6.242 7.129 7.672 1 98.94 288 MET A O 1
ATOM 2183 N N . VAL A 1 289 ? 4.316 7.852 8.586 1 98.94 289 VAL A N 1
ATOM 2184 C CA . VAL A 1 289 ? 4.762 9.227 8.797 1 98.94 289 VAL A CA 1
ATOM 2185 C C . VAL A 1 289 ? 5.871 9.258 9.852 1 98.94 289 VAL A C 1
ATOM 2187 O O . VAL A 1 289 ? 6.906 9.891 9.648 1 98.94 289 VAL A O 1
ATOM 2190 N N . ALA A 1 290 ? 5.703 8.531 10.883 1 98.94 290 ALA A N 1
ATOM 2191 C CA . ALA A 1 290 ? 6.645 8.562 12.008 1 98.94 290 ALA A CA 1
ATOM 2192 C C . ALA A 1 290 ? 8 8 11.594 1 98.94 290 ALA A C 1
ATOM 2194 O O . ALA A 1 290 ? 9.047 8.562 11.945 1 98.94 290 ALA A O 1
ATOM 2195 N N . ILE A 1 291 ? 8.016 6.977 10.82 1 98.94 291 ILE A N 1
ATOM 2196 C CA . ILE A 1 291 ? 9.273 6.289 10.523 1 98.94 291 ILE A CA 1
ATOM 2197 C C . ILE A 1 291 ? 10.031 7.051 9.445 1 98.94 291 ILE A C 1
ATOM 2199 O O . ILE A 1 291 ? 11.188 6.738 9.156 1 98.94 291 ILE A O 1
ATOM 2203 N N . CYS A 1 292 ? 9.438 8.086 8.844 1 98.88 292 CYS A N 1
ATOM 2204 C CA . CYS A 1 292 ? 10.078 8.875 7.797 1 98.88 292 CYS A CA 1
ATOM 2205 C C . CYS A 1 292 ? 11.445 9.391 8.258 1 98.88 292 CYS A C 1
ATOM 2207 O O . CYS A 1 292 ? 12.414 9.359 7.492 1 98.88 292 CYS A O 1
ATOM 2209 N N . ALA A 1 293 ? 11.555 9.766 9.5 1 98.88 293 ALA A N 1
ATOM 2210 C CA . ALA A 1 293 ? 12.773 10.398 10 1 98.88 293 ALA A CA 1
ATOM 2211 C C . ALA A 1 293 ? 13.938 9.414 10.031 1 98.88 293 ALA A C 1
ATOM 2213 O O . ALA A 1 293 ? 15.094 9.805 9.836 1 98.88 293 ALA A O 1
ATOM 2214 N N . GLY A 1 294 ? 13.594 8.156 10.242 1 98.81 294 GLY A N 1
ATOM 2215 C CA . GLY A 1 294 ? 14.672 7.211 10.453 1 98.81 294 GLY A CA 1
ATOM 2216 C C . GLY A 1 294 ? 14.484 5.91 9.695 1 98.81 294 GLY A C 1
ATOM 2217 O O . GLY A 1 294 ? 15.078 4.891 10.039 1 98.81 294 GLY A O 1
ATOM 2218 N N . CYS A 1 295 ? 13.641 5.887 8.656 1 98.81 295 CYS A N 1
ATOM 2219 C CA . CYS A 1 295 ? 13.297 4.645 7.977 1 98.81 295 CYS A CA 1
ATOM 2220 C C . CYS A 1 295 ? 14.539 3.994 7.379 1 98.81 295 CYS A C 1
ATOM 2222 O O . CYS A 1 295 ? 14.586 2.775 7.195 1 98.81 295 CYS A O 1
ATOM 2224 N N . ASN A 1 296 ? 15.609 4.766 7.133 1 98.62 296 ASN A N 1
ATOM 2225 C CA . ASN A 1 296 ? 16.828 4.254 6.512 1 98.62 296 ASN A CA 1
ATOM 2226 C C . ASN A 1 296 ? 17.844 3.795 7.555 1 98.62 296 ASN A C 1
ATOM 2228 O O . ASN A 1 296 ? 18.844 3.162 7.215 1 98.62 296 ASN A O 1
ATOM 2232 N N . SER A 1 297 ? 17.594 4.035 8.859 1 97.88 297 SER A N 1
ATOM 2233 C CA . SER A 1 297 ? 18.719 3.914 9.773 1 97.88 297 SER A CA 1
ATOM 2234 C C . SER A 1 297 ? 18.344 3.174 11.047 1 97.88 297 SER A C 1
ATOM 2236 O O . SER A 1 297 ? 19.078 3.186 12.031 1 97.88 297 SER A O 1
ATOM 2238 N N . VAL A 1 298 ? 17.203 2.588 11.148 1 98.31 298 VAL A N 1
ATOM 2239 C CA . VAL A 1 298 ? 16.797 1.828 12.32 1 98.31 298 VAL A CA 1
ATOM 2240 C C . VAL A 1 298 ? 16.609 0.358 11.953 1 98.31 298 VAL A C 1
ATOM 2242 O O . VAL A 1 298 ? 16.359 0.03 10.789 1 98.31 298 VAL A O 1
ATOM 2245 N N . TYR A 1 299 ? 16.844 -0.49 12.938 1 98.31 299 TYR A N 1
ATOM 2246 C CA . TYR A 1 299 ? 16.516 -1.898 12.734 1 98.31 299 TYR A CA 1
ATOM 2247 C C . TYR A 1 299 ? 15.016 -2.107 12.633 1 98.31 299 TYR A C 1
ATOM 2249 O O . TYR A 1 299 ? 14.234 -1.268 13.078 1 98.31 299 TYR A O 1
ATOM 2257 N N . ALA A 1 300 ? 14.648 -3.26 12.125 1 98.44 300 ALA A N 1
ATOM 2258 C CA . ALA A 1 300 ? 13.234 -3.557 11.922 1 98.44 300 ALA A CA 1
ATOM 2259 C C . ALA A 1 300 ? 12.477 -3.539 13.25 1 98.44 300 ALA A C 1
ATOM 2261 O O . ALA A 1 300 ? 11.328 -3.1 13.312 1 98.44 300 ALA A O 1
ATOM 2262 N N . TRP A 1 301 ? 13.062 -4.07 14.281 1 98.25 301 TRP A N 1
ATOM 2263 C CA . TRP A 1 301 ? 12.383 -4.051 15.578 1 98.25 301 TRP A CA 1
ATOM 2264 C C . TRP A 1 301 ? 12.195 -2.621 16.078 1 98.25 301 TRP A C 1
ATOM 2266 O O . TRP A 1 301 ? 11.219 -2.32 16.75 1 98.25 301 TRP A O 1
ATOM 2276 N N . GLY A 1 302 ? 13.172 -1.729 15.828 1 98.62 302 GLY A N 1
ATOM 2277 C CA . GLY A 1 302 ? 13 -0.317 16.141 1 98.62 302 GLY A CA 1
ATOM 2278 C C . GLY A 1 302 ? 11.867 0.328 15.352 1 98.62 302 GLY A C 1
ATOM 2279 O O . GLY A 1 302 ? 11.117 1.144 15.891 1 98.62 302 GLY A O 1
ATOM 2280 N N . ALA A 1 303 ? 11.797 -0.031 14.031 1 98.88 303 ALA A N 1
ATOM 2281 C CA . ALA A 1 303 ? 10.688 0.448 13.211 1 98.88 303 ALA A CA 1
ATOM 2282 C C . ALA A 1 303 ? 9.352 -0.027 13.766 1 98.88 303 ALA A C 1
ATOM 2284 O O . ALA A 1 303 ? 8.375 0.729 13.781 1 98.88 303 ALA A O 1
ATOM 2285 N N . PHE A 1 304 ? 9.281 -1.271 14.211 1 98.88 304 PHE A N 1
ATOM 2286 C CA . PHE A 1 304 ? 8.078 -1.84 14.805 1 98.88 304 PHE A CA 1
ATOM 2287 C C . PHE A 1 304 ? 7.664 -1.058 16.047 1 98.88 304 PHE A C 1
ATOM 2289 O O . PHE A 1 304 ? 6.492 -0.699 16.188 1 98.88 304 PHE A O 1
ATOM 2296 N N . VAL A 1 305 ? 8.57 -0.738 16.906 1 98.88 305 VAL A N 1
ATOM 2297 C CA . VAL A 1 305 ? 8.297 0.004 18.125 1 98.88 305 VAL A CA 1
ATOM 2298 C C . VAL A 1 305 ? 7.871 1.43 17.781 1 98.88 305 VAL A C 1
ATOM 2300 O O . VAL A 1 305 ? 6.941 1.971 18.391 1 98.88 305 VAL A O 1
ATOM 2303 N N . THR A 1 306 ? 8.609 2.025 16.844 1 98.88 306 THR A N 1
ATOM 2304 C CA . THR A 1 306 ? 8.219 3.354 16.375 1 98.88 306 THR A CA 1
ATOM 2305 C C . THR A 1 306 ? 6.766 3.355 15.906 1 98.88 306 THR A C 1
ATOM 2307 O O . THR A 1 306 ? 6.004 4.266 16.234 1 98.88 306 THR A O 1
ATOM 2310 N N . GLY A 1 307 ? 6.371 2.307 15.141 1 98.94 307 GLY A N 1
ATOM 2311 C CA . GLY A 1 307 ? 4.996 2.174 14.688 1 98.94 307 GLY A CA 1
ATOM 2312 C C . GLY A 1 307 ? 4.008 1.964 15.812 1 98.94 307 GLY A C 1
ATOM 2313 O O . GLY A 1 307 ? 2.953 2.598 15.852 1 98.94 307 GLY A O 1
ATOM 2314 N N . LEU A 1 308 ? 4.328 1.107 16.797 1 98.81 308 LEU A N 1
ATOM 2315 C CA . LEU A 1 308 ? 3.457 0.84 17.922 1 98.81 308 LEU A CA 1
ATOM 2316 C C . LEU A 1 308 ? 3.117 2.129 18.672 1 98.81 308 LEU A C 1
ATOM 2318 O O . LEU A 1 308 ? 1.947 2.398 18.953 1 98.81 308 LEU A O 1
ATOM 2322 N N . VAL A 1 309 ? 4.129 2.91 18.891 1 98.88 309 VAL A N 1
ATOM 2323 C CA . VAL A 1 309 ? 3.932 4.148 19.641 1 98.88 309 VAL A CA 1
ATOM 2324 C C . VAL A 1 309 ? 3.195 5.164 18.781 1 98.88 309 VAL A C 1
ATOM 2326 O O . VAL A 1 309 ? 2.361 5.926 19.266 1 98.88 309 VAL A O 1
ATOM 2329 N N . ALA A 1 310 ? 3.516 5.16 17.5 1 98.94 310 ALA A N 1
ATOM 2330 C CA . ALA A 1 310 ? 2.822 6.066 16.578 1 98.94 310 ALA A CA 1
ATOM 2331 C C . ALA A 1 310 ? 1.319 5.805 16.578 1 98.94 310 ALA A C 1
ATOM 2333 O O . ALA A 1 310 ? 0.52 6.742 16.531 1 98.94 310 ALA A O 1
ATOM 2334 N N . GLY A 1 311 ? 0.929 4.469 16.641 1 98.75 311 GLY A N 1
ATOM 2335 C CA . GLY A 1 311 ? -0.484 4.145 16.734 1 98.75 311 GLY A CA 1
ATOM 2336 C C . GLY A 1 311 ? -1.141 4.715 17.984 1 98.75 311 GLY A C 1
ATOM 2337 O O . GLY A 1 311 ? -2.264 5.219 17.922 1 98.75 311 GLY A O 1
ATOM 2338 N N . ILE A 1 312 ? -0.459 4.719 19.047 1 98.62 312 ILE A N 1
ATOM 2339 C CA . ILE A 1 312 ? -0.949 5.277 20.297 1 98.62 312 ILE A CA 1
ATOM 2340 C C . ILE A 1 312 ? -1.043 6.797 20.188 1 98.62 312 ILE A C 1
ATOM 2342 O O . ILE A 1 312 ? -2.049 7.395 20.578 1 98.62 312 ILE A O 1
ATOM 2346 N N . VAL A 1 313 ? -0.021 7.414 19.641 1 98.81 313 VAL A N 1
ATOM 2347 C CA . VAL A 1 313 ? 0.016 8.859 19.453 1 98.81 313 VAL A CA 1
ATOM 2348 C C . VAL A 1 313 ? -1.169 9.312 18.609 1 98.81 313 VAL A C 1
ATOM 2350 O O . VAL A 1 313 ? -1.816 10.312 18.906 1 98.81 313 VAL A O 1
ATOM 2353 N N . TYR A 1 314 ? -1.466 8.555 17.578 1 98.5 314 TYR A N 1
ATOM 2354 C CA . TYR A 1 314 ? -2.604 8.859 16.703 1 98.5 314 TYR A CA 1
ATOM 2355 C C . TYR A 1 314 ? -3.893 8.938 17.516 1 98.5 314 TYR A C 1
ATOM 2357 O O . TYR A 1 314 ? -4.602 9.953 17.469 1 98.5 314 TYR A O 1
ATOM 2365 N N . ILE A 1 315 ? -4.133 7.91 18.281 1 97.31 315 ILE A N 1
ATOM 2366 C CA . ILE A 1 315 ? -5.375 7.816 19.031 1 97.31 315 ILE A CA 1
ATOM 2367 C C . ILE A 1 315 ? -5.43 8.938 20.078 1 97.31 315 ILE A C 1
ATOM 2369 O O . ILE A 1 315 ? -6.465 9.586 20.234 1 97.31 315 ILE A O 1
ATOM 2373 N N . VAL A 1 316 ? -4.348 9.234 20.734 1 97.5 316 VAL A N 1
ATOM 2374 C CA . VAL A 1 316 ? -4.301 10.211 21.812 1 97.5 316 VAL A CA 1
ATOM 2375 C C . VAL A 1 316 ? -4.473 11.617 21.25 1 97.5 316 VAL A C 1
ATOM 2377 O O . VAL A 1 316 ? -5.258 12.414 21.781 1 97.5 316 VAL A O 1
ATOM 2380 N N . VAL A 1 317 ? -3.771 11.953 20.188 1 98.25 317 VAL A N 1
ATOM 2381 C CA . VAL A 1 317 ? -3.844 13.289 19.625 1 98.25 317 VAL A CA 1
ATOM 2382 C C . VAL A 1 317 ? -5.215 13.508 18.984 1 98.25 317 VAL A C 1
ATOM 2384 O O . VAL A 1 317 ? -5.77 14.602 19.047 1 98.25 317 VAL A O 1
ATOM 2387 N N . SER A 1 318 ? -5.742 12.484 18.312 1 96.44 318 SER A N 1
ATOM 2388 C CA . SER A 1 318 ? -7.102 12.578 17.781 1 96.44 318 SER A CA 1
ATOM 2389 C C . SER A 1 318 ? -8.102 12.914 18.891 1 96.44 318 SER A C 1
ATOM 2391 O O . SER A 1 318 ? -8.938 13.805 18.719 1 96.44 318 SER A O 1
ATOM 2393 N N . ALA A 1 319 ? -7.992 12.219 20 1 94.69 319 ALA A N 1
ATOM 2394 C CA . ALA A 1 319 ? -8.867 12.461 21.141 1 94.69 319 ALA A CA 1
ATOM 2395 C C . ALA A 1 319 ? -8.656 13.867 21.703 1 94.69 319 ALA A C 1
ATOM 2397 O O . ALA A 1 319 ? -9.609 14.516 22.125 1 94.69 319 ALA A O 1
ATOM 2398 N N . LEU A 1 320 ? -7.449 14.32 21.719 1 97.31 320 LEU A N 1
ATOM 2399 C CA . LEU A 1 320 ? -7.121 15.648 22.219 1 97.31 320 LEU A CA 1
ATOM 2400 C C . LEU A 1 320 ? -7.762 16.734 21.344 1 97.31 320 LEU A C 1
ATOM 2402 O O . LEU A 1 320 ? -8.227 17.75 21.859 1 97.31 320 LEU A O 1
ATOM 2406 N N . MET A 1 321 ? -7.723 16.531 20.016 1 96.88 321 MET A N 1
ATOM 2407 C CA . MET A 1 321 ? -8.359 17.5 19.125 1 96.88 321 MET A CA 1
ATOM 2408 C C . MET A 1 321 ? -9.844 17.625 19.453 1 96.88 321 MET A C 1
ATOM 2410 O O . MET A 1 321 ? -10.383 18.75 19.484 1 96.88 321 MET A O 1
ATOM 2414 N N . VAL A 1 322 ? -10.484 16.516 19.719 1 93.62 322 VAL A N 1
ATOM 2415 C CA . VAL A 1 322 ? -11.898 16.531 20.062 1 93.62 322 VAL A CA 1
ATOM 2416 C C . VAL A 1 322 ? -12.102 17.234 21.406 1 93.62 322 VAL A C 1
ATOM 2418 O O . VAL A 1 322 ? -13.016 18.047 21.547 1 93.62 322 VAL A O 1
ATOM 2421 N N . LYS A 1 323 ? -11.297 16.938 22.359 1 95.31 323 LYS A N 1
ATOM 2422 C CA . LYS A 1 323 ? -11.383 17.531 23.688 1 95.31 323 LYS A CA 1
ATOM 2423 C C . LYS A 1 323 ? -11.219 19.047 23.609 1 95.31 323 LYS A C 1
ATOM 2425 O O . LYS A 1 323 ? -11.891 19.797 24.328 1 95.31 323 LYS A O 1
ATOM 2430 N N . LEU A 1 324 ? -10.336 19.469 22.703 1 97.25 324 LEU A N 1
ATOM 2431 C CA . LEU A 1 324 ? -10.055 20.906 22.547 1 97.25 324 LEU A CA 1
ATOM 2432 C C . LEU A 1 324 ? -11.055 21.547 21.578 1 97.25 324 LEU A C 1
ATOM 2434 O O . LEU A 1 324 ? -10.961 22.734 21.297 1 97.25 324 LEU A O 1
ATOM 2438 N N . ARG A 1 325 ? -11.945 20.734 21.031 1 96.12 325 ARG A N 1
ATOM 2439 C CA . ARG A 1 325 ? -13.008 21.172 20.141 1 96.12 325 ARG A CA 1
ATOM 2440 C C . ARG A 1 325 ? -12.438 21.766 18.859 1 96.12 325 ARG A C 1
ATOM 2442 O O . ARG A 1 325 ? -12.922 22.781 18.359 1 96.12 325 ARG A O 1
ATOM 2449 N N . ILE A 1 326 ? -11.359 21.219 18.422 1 97.62 326 ILE A N 1
ATOM 2450 C CA . ILE A 1 326 ? -10.789 21.516 17.125 1 97.62 326 ILE A CA 1
ATOM 2451 C C . ILE A 1 326 ? -11.289 20.5 16.094 1 97.62 326 ILE A C 1
ATOM 2453 O O . ILE A 1 326 ? -10.992 19.312 16.203 1 97.62 326 ILE A O 1
ATOM 2457 N N . ASP A 1 327 ? -12.078 20.938 15.141 1 96.75 327 ASP A N 1
ATOM 2458 C CA . ASP A 1 327 ? -12.727 20.062 14.164 1 96.75 327 ASP A CA 1
ATOM 2459 C C . ASP A 1 327 ? -11.781 19.75 13 1 96.75 327 ASP A C 1
ATOM 2461 O O . ASP A 1 327 ? -11.594 20.578 12.109 1 96.75 327 ASP A O 1
ATOM 2465 N N . ASP A 1 328 ? -11.242 18.562 13.039 1 96.44 328 ASP A N 1
ATOM 2466 C CA . ASP A 1 328 ? -10.359 18.031 12.016 1 96.44 328 ASP A CA 1
ATOM 2467 C C . ASP A 1 328 ? -10.953 16.766 11.398 1 96.44 328 ASP A C 1
ATOM 2469 O O . ASP A 1 328 ? -10.641 15.648 11.836 1 96.44 328 ASP A O 1
ATOM 2473 N N . PRO A 1 329 ? -11.75 16.938 10.32 1 93.62 329 PRO A N 1
ATOM 2474 C CA . PRO A 1 329 ? -12.523 15.812 9.766 1 93.62 329 PRO A CA 1
ATOM 2475 C C . PRO A 1 329 ? -11.656 14.625 9.383 1 93.62 329 PRO A C 1
ATOM 2477 O O . PRO A 1 329 ? -12.125 13.484 9.375 1 93.62 329 PRO A O 1
ATOM 2480 N N . LEU A 1 330 ? -10.391 14.797 9.078 1 95.06 330 LEU A N 1
ATOM 2481 C CA . LEU A 1 330 ? -9.57 13.719 8.547 1 95.06 330 LEU A CA 1
ATOM 2482 C C . LEU A 1 330 ? -8.484 13.312 9.547 1 95.06 330 LEU A C 1
ATOM 2484 O O . LEU A 1 330 ? -7.594 12.531 9.219 1 95.06 330 LEU A O 1
ATOM 2488 N N . ASP A 1 331 ? -8.445 13.922 10.711 1 97.12 331 ASP A N 1
ATOM 2489 C CA . ASP A 1 331 ? -7.414 13.68 11.719 1 97.12 331 ASP A CA 1
ATOM 2490 C C . ASP A 1 331 ? -6.023 13.969 11.164 1 97.12 331 ASP A C 1
ATOM 2492 O O . ASP A 1 331 ? -5.074 13.234 11.43 1 97.12 331 ASP A O 1
ATOM 2496 N N . ALA A 1 332 ? -5.957 15 10.367 1 98.06 332 ALA A N 1
ATOM 2497 C CA . ALA A 1 332 ? -4.688 15.383 9.758 1 98.06 332 ALA A CA 1
ATOM 2498 C C . ALA A 1 332 ? -3.664 15.766 10.828 1 98.06 332 ALA A C 1
ATOM 2500 O O . ALA A 1 332 ? -2.48 15.438 10.703 1 98.06 332 ALA A O 1
ATOM 2501 N N . VAL A 1 333 ? -4.125 16.422 11.875 1 98.69 333 VAL A N 1
ATOM 2502 C CA . VAL A 1 333 ? -3.232 16.844 12.945 1 98.69 333 VAL A CA 1
ATOM 2503 C C . VAL A 1 333 ? -2.641 15.633 13.641 1 98.69 333 VAL A C 1
ATOM 2505 O O . VAL A 1 333 ? -1.427 15.547 13.844 1 98.69 333 VAL A O 1
ATOM 2508 N N . ALA A 1 334 ? -3.455 14.695 13.977 1 98.75 334 ALA A N 1
ATOM 2509 C CA . ALA A 1 334 ? -3.012 13.508 14.695 1 98.75 334 ALA A CA 1
ATOM 2510 C C . ALA A 1 334 ? -2.059 12.672 13.844 1 98.75 334 ALA A C 1
ATOM 2512 O O . ALA A 1 334 ? -1.027 12.203 14.328 1 98.75 334 ALA A O 1
ATOM 2513 N N . VAL A 1 335 ? -2.367 12.508 12.586 1 98.81 335 VAL A N 1
ATOM 2514 C CA . VAL A 1 335 ? -1.591 11.648 11.695 1 98.81 335 VAL A CA 1
ATOM 2515 C C . VAL A 1 335 ? -0.247 12.312 11.391 1 98.81 335 VAL A C 1
ATOM 2517 O O . VAL A 1 335 ? 0.807 11.695 11.562 1 98.81 335 VAL A O 1
ATOM 2520 N N . HIS A 1 336 ? -0.292 13.594 11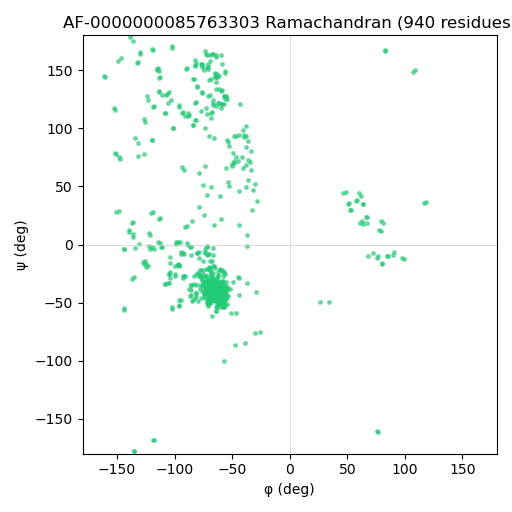.008 1 98.88 336 HIS A N 1
ATOM 2521 C CA . HIS A 1 336 ? 0.905 14.203 10.438 1 98.88 336 HIS A CA 1
ATOM 2522 C C . HIS A 1 336 ? 1.71 14.938 11.5 1 98.88 336 HIS A C 1
ATOM 2524 O O . HIS A 1 336 ? 2.926 14.758 11.602 1 98.88 336 HIS A O 1
ATOM 2530 N N . PHE A 1 337 ? 1.033 15.773 12.336 1 98.88 337 PHE A N 1
ATOM 2531 C CA . PHE A 1 337 ? 1.788 16.422 13.398 1 98.88 337 PHE A CA 1
ATOM 2532 C C . PHE A 1 337 ? 2.168 15.43 14.484 1 98.88 337 PHE A C 1
ATOM 2534 O O . PHE A 1 337 ? 3.328 15.367 14.898 1 98.88 337 PHE A O 1
ATOM 2541 N N . GLY A 1 338 ? 1.211 14.68 14.977 1 98.88 338 GLY A N 1
ATOM 2542 C CA . GLY A 1 338 ? 1.494 13.68 15.992 1 98.88 338 GLY A CA 1
ATOM 2543 C C . GLY A 1 338 ? 2.527 12.656 15.555 1 98.88 338 GLY A C 1
ATOM 2544 O O . GLY A 1 338 ? 3.521 12.438 16.25 1 98.88 338 GLY A O 1
ATOM 2545 N N . GLY A 1 339 ? 2.301 12.016 14.398 1 98.94 339 GLY A N 1
ATOM 2546 C CA . GLY A 1 339 ? 3.248 11.055 13.852 1 98.94 339 GLY A CA 1
ATOM 2547 C C . GLY A 1 339 ? 4.613 11.656 13.57 1 98.94 339 GLY A C 1
ATOM 2548 O O . GLY A 1 339 ? 5.641 11.055 13.891 1 98.94 339 GLY A O 1
ATOM 2549 N N . GLY A 1 340 ? 4.586 12.867 12.961 1 98.88 340 GLY A N 1
ATOM 2550 C CA . GLY A 1 340 ? 5.836 13.539 12.641 1 98.88 340 GLY A CA 1
ATOM 2551 C C . GLY A 1 340 ? 6.684 13.836 13.867 1 98.88 340 GLY A C 1
ATOM 2552 O O . GLY A 1 340 ? 7.891 13.578 13.867 1 98.88 340 GLY A O 1
ATOM 2553 N N . LEU A 1 341 ? 6.035 14.367 14.875 1 98.88 341 LEU A N 1
ATOM 2554 C CA . LEU A 1 341 ? 6.758 14.703 16.094 1 98.88 341 LEU A CA 1
ATOM 2555 C C . LEU A 1 341 ? 7.352 13.453 16.734 1 98.88 341 LEU A C 1
ATOM 2557 O O . LEU A 1 341 ? 8.516 13.453 17.141 1 98.88 341 LEU A O 1
ATOM 2561 N N . TRP A 1 342 ? 6.594 12.398 16.781 1 98.88 342 TRP A N 1
ATOM 2562 C CA . TRP A 1 342 ? 7.109 11.156 17.344 1 98.88 342 TRP A CA 1
ATOM 2563 C C . TRP A 1 342 ? 8.273 10.633 16.5 1 98.88 342 TRP A C 1
ATOM 2565 O O . TRP A 1 342 ? 9.242 10.102 17.047 1 98.88 342 TRP A O 1
ATOM 2575 N N . GLY A 1 343 ? 8.188 10.766 15.203 1 98.88 343 GLY A N 1
ATOM 2576 C CA . GLY A 1 343 ? 9.273 10.344 14.336 1 98.88 343 GLY A CA 1
ATOM 2577 C C . GLY A 1 343 ? 10.586 11.031 14.656 1 98.88 343 GLY A C 1
ATOM 2578 O O . GLY A 1 343 ? 11.625 10.383 14.758 1 98.88 343 GLY A O 1
ATOM 2579 N N . ILE A 1 344 ? 10.539 12.328 14.914 1 98.88 344 ILE A N 1
ATOM 2580 C CA . ILE A 1 344 ? 11.734 13.125 15.172 1 98.88 344 ILE A CA 1
ATOM 2581 C C . ILE A 1 344 ? 12.297 12.781 16.547 1 98.88 344 ILE A C 1
ATOM 2583 O O . ILE A 1 344 ? 13.516 12.781 16.75 1 98.88 344 ILE A O 1
ATOM 2587 N N . VAL A 1 345 ? 11.461 12.414 17.438 1 98.75 345 VAL A N 1
ATOM 2588 C CA . VAL A 1 345 ? 11.883 12.047 18.781 1 98.75 345 VAL A CA 1
ATOM 2589 C C . VAL A 1 345 ? 12.477 10.633 18.766 1 98.75 345 VAL A C 1
ATOM 2591 O O . VAL A 1 345 ? 13.461 10.359 19.453 1 98.75 345 VAL A O 1
ATOM 2594 N N . SER A 1 346 ? 11.969 9.758 17.953 1 98.81 346 SER A N 1
ATOM 2595 C CA . SER A 1 346 ? 12.289 8.336 18.031 1 98.81 346 SER A CA 1
ATOM 2596 C C . SER A 1 346 ? 13.602 8.031 17.312 1 98.81 346 SER A C 1
ATOM 2598 O O . SER A 1 346 ? 14.359 7.164 17.75 1 98.81 346 SER A O 1
ATOM 2600 N N . VAL A 1 347 ? 13.93 8.711 16.234 1 98.62 347 VAL A N 1
ATOM 2601 C CA . VAL A 1 347 ? 15.039 8.305 15.383 1 98.62 347 VAL A CA 1
ATOM 2602 C C . VAL A 1 347 ? 16.344 8.406 16.156 1 98.62 347 VAL A C 1
ATOM 2604 O O . VAL A 1 347 ? 17.172 7.496 16.125 1 98.62 347 VAL A O 1
ATOM 2607 N N . PRO A 1 348 ? 16.641 9.508 16.953 1 98.5 348 PRO A N 1
ATOM 2608 C CA . PRO A 1 348 ? 17.922 9.562 17.672 1 98.5 348 PRO A CA 1
ATOM 2609 C C . PRO A 1 348 ? 18 8.578 18.828 1 98.5 348 PRO A C 1
ATOM 2611 O O . PRO A 1 348 ? 19.078 8.359 19.406 1 98.5 348 PRO A O 1
ATOM 2614 N N . ILE A 1 349 ? 16.891 7.945 19.125 1 98.62 349 ILE A N 1
ATOM 2615 C CA . ILE A 1 349 ? 16.875 6.914 20.156 1 98.62 349 ILE A CA 1
ATOM 2616 C C . ILE A 1 349 ? 17.234 5.562 19.547 1 98.62 349 ILE A C 1
ATOM 2618 O O . ILE A 1 349 ? 18.047 4.816 20.094 1 98.62 349 ILE A O 1
ATOM 2622 N N . PHE A 1 350 ? 16.75 5.285 18.297 1 98.62 350 PHE A N 1
ATOM 2623 C CA . PHE A 1 350 ? 16.781 3.92 17.781 1 98.62 350 PHE A CA 1
ATOM 2624 C C . PHE A 1 350 ? 17.766 3.801 16.625 1 98.62 350 PHE A C 1
ATOM 2626 O O . PHE A 1 350 ? 18 2.705 16.109 1 98.62 350 PHE A O 1
ATOM 2633 N N . ALA A 1 351 ? 18.422 4.895 16.203 1 98.06 351 ALA A N 1
ATOM 2634 C CA . ALA A 1 351 ? 19.312 4.871 15.055 1 98.06 351 ALA A CA 1
ATOM 2635 C C . ALA A 1 351 ? 20.453 3.881 15.266 1 98.06 351 ALA A C 1
ATOM 2637 O O . ALA A 1 351 ? 21.125 3.92 16.297 1 98.06 351 ALA A O 1
ATOM 2638 N N . ARG A 1 352 ? 20.688 3.057 14.273 1 96.5 352 ARG A N 1
ATOM 2639 C CA . ARG A 1 352 ? 21.688 2.008 14.328 1 96.5 352 ARG A CA 1
ATOM 2640 C C . ARG A 1 352 ? 23.062 2.592 14.633 1 96.5 352 ARG A C 1
ATOM 2642 O O . ARG A 1 352 ? 23.547 3.465 13.914 1 96.5 352 ARG A O 1
ATOM 2649 N N . GLY A 1 353 ? 23.656 2.197 15.664 1 94.94 353 GLY A N 1
ATOM 2650 C CA . GLY A 1 353 ? 25.047 2.516 15.961 1 94.94 353 GLY A CA 1
ATOM 2651 C C . GLY A 1 353 ? 25.234 3.9 16.547 1 94.94 353 GLY A C 1
ATOM 2652 O O . GLY A 1 353 ? 26.25 4.176 17.203 1 94.94 353 GLY A O 1
ATOM 2653 N N . THR A 1 354 ? 24.203 4.793 16.406 1 95.44 354 THR A N 1
ATOM 2654 C CA . THR A 1 354 ? 24.438 6.172 16.828 1 95.44 354 THR A CA 1
ATOM 2655 C C . THR A 1 354 ? 23.375 6.609 17.844 1 95.44 354 THR A C 1
ATOM 2657 O O . THR A 1 354 ? 23.562 7.602 18.547 1 95.44 354 THR A O 1
ATOM 2660 N N . GLY A 1 355 ? 22.266 5.914 17.891 1 97.31 355 GLY A N 1
ATOM 2661 C CA . GLY A 1 355 ? 21.188 6.289 18.797 1 97.31 355 GLY A CA 1
ATOM 2662 C C . GLY A 1 355 ? 21.531 6.055 20.25 1 97.31 355 GLY A C 1
ATOM 2663 O O . GLY A 1 355 ? 22.484 5.336 20.578 1 97.31 355 GLY A O 1
ATOM 2664 N N . ILE A 1 356 ? 20.766 6.668 21.078 1 97.88 356 ILE A N 1
ATOM 2665 C CA . ILE A 1 356 ? 20.984 6.641 22.516 1 97.88 356 ILE A CA 1
ATOM 2666 C C . ILE A 1 356 ? 20.938 5.199 23.016 1 97.88 356 ILE A C 1
ATOM 2668 O O . ILE A 1 356 ? 21.672 4.832 23.938 1 97.88 356 ILE A O 1
ATOM 2672 N N . LEU A 1 357 ? 20.141 4.355 22.391 1 97.38 357 LEU A N 1
ATOM 2673 C CA . LEU A 1 357 ? 19.984 2.977 22.828 1 97.38 357 LEU A CA 1
ATOM 2674 C C . LEU A 1 357 ? 21.25 2.172 22.578 1 97.38 357 LEU A C 1
ATOM 2676 O O . LEU A 1 357 ? 21.516 1.175 23.25 1 97.38 357 LEU A O 1
ATOM 2680 N N . PHE A 1 358 ? 22.047 2.625 21.672 1 96.81 358 PHE A N 1
ATOM 2681 C CA . PHE A 1 358 ? 23.234 1.865 21.281 1 96.81 358 PHE A CA 1
ATOM 2682 C C . PHE A 1 358 ? 24.5 2.535 21.797 1 96.81 358 PHE A C 1
ATOM 2684 O O . PHE A 1 358 ? 25.516 1.872 22.016 1 96.81 358 PHE A O 1
ATOM 2691 N N . ARG A 1 359 ? 24.469 3.83 21.828 1 95.06 359 ARG A N 1
ATOM 2692 C CA . ARG A 1 359 ? 25.594 4.625 22.297 1 95.06 359 ARG A CA 1
ATOM 2693 C C . ARG A 1 359 ? 25.156 5.594 23.391 1 95.06 359 ARG A C 1
ATOM 2695 O O . ARG A 1 359 ? 24.547 6.625 23.109 1 95.06 359 ARG A O 1
ATOM 2702 N N . TRP A 1 360 ? 25.531 5.332 24.594 1 95.38 360 TRP A N 1
ATOM 2703 C CA . TRP A 1 360 ? 25.203 6.188 25.734 1 95.38 360 TRP A CA 1
ATOM 2704 C C . TRP A 1 360 ? 26.312 7.199 26 1 95.38 360 TRP A C 1
ATOM 2706 O O . TRP A 1 360 ? 27 7.117 27.016 1 95.38 360 TRP A O 1
ATOM 2716 N N . ASN A 1 361 ? 26.516 8.172 25.047 1 96.19 361 ASN A N 1
ATOM 2717 C CA . ASN A 1 361 ? 27.562 9.18 25.125 1 96.19 361 ASN A CA 1
ATOM 2718 C C . ASN A 1 361 ? 27.078 10.547 24.688 1 96.19 361 ASN A C 1
ATOM 2720 O O . ASN A 1 361 ? 25.891 10.711 24.359 1 96.19 361 ASN A O 1
ATOM 2724 N N . ALA A 1 362 ? 27.891 11.492 24.734 1 96.19 362 ALA A N 1
ATOM 2725 C CA . ALA A 1 362 ? 27.547 12.891 24.484 1 96.19 362 ALA A CA 1
ATOM 2726 C C . ALA A 1 362 ? 27.047 13.086 23.047 1 96.19 362 ALA A C 1
ATOM 2728 O O . ALA A 1 362 ? 26.047 13.758 22.828 1 96.19 362 ALA A O 1
ATOM 2729 N N . PRO A 1 363 ? 27.672 12.508 22.078 1 96.44 363 PRO A N 1
ATOM 2730 C CA . PRO A 1 363 ? 27.172 12.68 20.703 1 96.44 363 PRO A CA 1
ATOM 2731 C C . PRO A 1 363 ? 25.766 12.125 20.516 1 96.44 363 PRO A C 1
ATOM 2733 O O . PRO A 1 363 ? 24.938 12.734 19.828 1 96.44 363 PRO A O 1
ATOM 2736 N N . ALA A 1 364 ? 25.531 11 21.078 1 97.56 364 ALA A N 1
ATOM 2737 C CA . ALA A 1 364 ? 24.203 10.422 20.969 1 97.56 364 ALA A CA 1
ATOM 2738 C C . ALA A 1 364 ? 23.156 11.344 21.594 1 97.56 364 ALA A C 1
ATOM 2740 O O . ALA A 1 364 ? 22.109 11.602 20.984 1 97.56 364 ALA A O 1
ATOM 2741 N N . PHE A 1 365 ? 23.422 11.844 22.719 1 97.94 365 PHE A N 1
ATOM 2742 C CA . PHE A 1 365 ? 22.5 12.758 23.375 1 97.94 365 PHE A CA 1
ATOM 2743 C C . PHE A 1 365 ? 22.453 14.094 22.656 1 97.94 365 PHE A C 1
ATOM 2745 O O . PHE A 1 365 ? 21.406 14.758 22.656 1 97.94 365 PHE A O 1
ATOM 2752 N N . GLY A 1 366 ? 23.578 14.5 22.141 1 97.44 366 GLY A N 1
ATOM 2753 C CA . GLY A 1 366 ? 23.594 15.688 21.297 1 97.44 366 GLY A CA 1
ATOM 2754 C C . GLY A 1 366 ? 22.672 15.578 20.094 1 97.44 366 GLY A C 1
ATOM 2755 O O . GLY A 1 366 ? 22 16.547 19.734 1 97.44 366 GLY A O 1
ATOM 2756 N N . GLY A 1 367 ? 22.719 14.375 19.484 1 97.81 367 GLY A N 1
ATOM 2757 C CA . GLY A 1 367 ? 21.797 14.141 18.375 1 97.81 367 GLY A CA 1
ATOM 2758 C C . GLY A 1 367 ? 20.344 14.25 18.797 1 97.81 367 GLY A C 1
ATOM 2759 O O . GLY A 1 367 ? 19.531 14.82 18.078 1 97.81 367 GLY A O 1
ATOM 2760 N N . PHE A 1 368 ? 20.016 13.695 19.891 1 98.5 368 PHE A N 1
ATOM 2761 C CA . PHE A 1 368 ? 18.672 13.781 20.438 1 98.5 368 PHE A CA 1
ATOM 2762 C C . PHE A 1 368 ? 18.281 15.234 20.688 1 98.5 368 PHE A C 1
ATOM 2764 O O . PHE A 1 368 ? 17.203 15.672 20.297 1 98.5 368 PHE A O 1
ATOM 2771 N N . GLY A 1 369 ? 19.125 16 21.328 1 98.5 369 GLY A N 1
ATOM 2772 C CA . GLY A 1 369 ? 18.875 17.406 21.578 1 98.5 369 GLY A CA 1
ATOM 2773 C C . GLY A 1 369 ? 18.719 18.219 20.312 1 98.5 369 GLY A C 1
ATOM 2774 O O . GLY A 1 369 ? 17.875 19.109 20.219 1 98.5 369 GLY A O 1
ATOM 2775 N N . TRP A 1 370 ? 19.625 17.953 19.328 1 98.5 370 TRP A N 1
ATOM 2776 C CA . TRP A 1 370 ? 19.594 18.672 18.062 1 98.5 370 TRP A CA 1
ATOM 2777 C C . TRP A 1 370 ? 18.281 18.438 17.328 1 98.5 370 TRP A C 1
ATOM 2779 O O . TRP A 1 370 ? 17.688 19.375 16.781 1 98.5 370 TRP A O 1
ATOM 2789 N N . ASN A 1 371 ? 17.828 17.172 17.328 1 98.75 371 ASN A N 1
ATOM 2790 C CA . ASN A 1 371 ? 16.531 16.859 16.719 1 98.75 371 ASN A CA 1
ATOM 2791 C C . ASN A 1 371 ? 15.398 17.562 17.469 1 98.75 371 ASN A C 1
ATOM 2793 O O . ASN A 1 371 ? 14.469 18.094 16.828 1 98.75 371 ASN A O 1
ATOM 2797 N N . LEU A 1 372 ? 15.414 17.641 18.703 1 98.69 372 LEU A N 1
ATOM 2798 C CA . LEU A 1 372 ? 14.391 18.328 19.469 1 98.69 372 LEU A CA 1
ATOM 2799 C C . LEU A 1 372 ? 14.391 19.828 19.172 1 98.69 372 LEU A C 1
ATOM 2801 O O . LEU A 1 372 ? 13.328 20.438 19.047 1 98.69 372 LEU A O 1
ATOM 2805 N N . LEU A 1 373 ? 15.57 20.359 19.125 1 98.62 373 LEU A N 1
ATOM 2806 C CA . LEU A 1 373 ? 15.68 21.781 18.797 1 98.62 373 LEU A CA 1
ATOM 2807 C C . LEU A 1 373 ? 15.102 22.062 17.406 1 98.62 373 LEU A C 1
ATOM 2809 O O . LEU A 1 373 ? 14.375 23.031 17.219 1 98.62 373 LEU A O 1
ATOM 2813 N N . GLY A 1 374 ? 15.523 21.188 16.453 1 98.81 374 GLY A N 1
ATOM 2814 C CA . GLY A 1 374 ? 14.961 21.344 15.125 1 98.81 374 GLY A CA 1
ATOM 2815 C C . GLY A 1 374 ? 13.445 21.266 15.102 1 98.81 374 GLY A C 1
ATOM 2816 O O . GLY A 1 374 ? 12.789 22.094 14.461 1 98.81 374 GLY A O 1
ATOM 2817 N N . ALA A 1 375 ? 12.914 20.297 15.805 1 98.81 375 ALA A N 1
ATOM 2818 C CA . ALA A 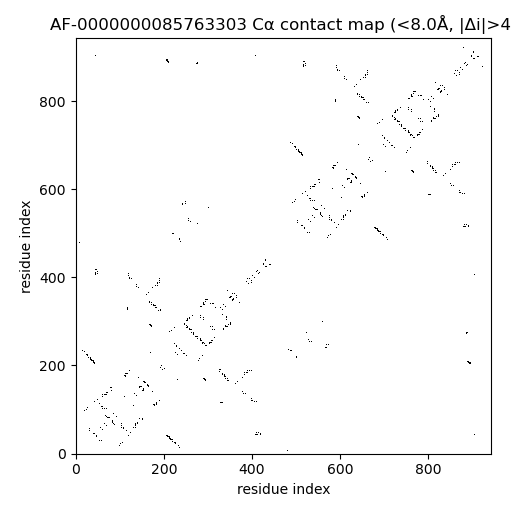1 375 ? 11.461 20.156 15.891 1 98.81 375 ALA A CA 1
ATOM 2819 C C . ALA A 1 375 ? 10.828 21.406 16.484 1 98.81 375 ALA A C 1
ATOM 2821 O O . ALA A 1 375 ? 9.781 21.859 16 1 98.81 375 ALA A O 1
ATOM 2822 N N . LEU A 1 376 ? 11.375 21.953 17.469 1 98.81 376 LEU A N 1
ATOM 2823 C CA . LEU A 1 376 ? 10.859 23.141 18.125 1 98.81 376 LEU A CA 1
ATOM 2824 C C . LEU A 1 376 ? 10.867 24.328 17.156 1 98.81 376 LEU A C 1
ATOM 2826 O O . LEU A 1 376 ? 9.875 25.062 17.047 1 98.81 376 LEU A O 1
ATOM 2830 N N . VAL A 1 377 ? 11.984 24.578 16.516 1 98.81 377 VAL A N 1
ATOM 2831 C CA . VAL A 1 377 ? 12.133 25.734 15.641 1 98.81 377 VAL A CA 1
ATOM 2832 C C . VAL A 1 377 ? 11.195 25.609 14.445 1 98.81 377 VAL A C 1
ATOM 2834 O O . VAL A 1 377 ? 10.555 26.578 14.031 1 98.81 377 VAL A O 1
ATOM 2837 N N . ILE A 1 378 ? 11.125 24.391 13.883 1 98.88 378 ILE A N 1
ATOM 2838 C CA . ILE A 1 378 ? 10.227 24.141 12.766 1 98.88 378 ILE A CA 1
ATOM 2839 C C . ILE A 1 378 ? 8.781 24.375 13.203 1 98.88 378 ILE A C 1
ATOM 2841 O O . ILE A 1 378 ? 7.992 24.969 12.461 1 98.88 378 ILE A O 1
ATOM 2845 N N . SER A 1 379 ? 8.469 23.938 14.391 1 98.88 379 SER A N 1
ATOM 2846 C CA . SER A 1 379 ? 7.129 24.141 14.922 1 98.88 379 SER A CA 1
ATOM 2847 C C . SER A 1 379 ? 6.82 25.625 15.078 1 98.88 379 SER A C 1
ATOM 2849 O O . SER A 1 379 ? 5.738 26.094 14.703 1 98.88 379 SER A O 1
ATOM 2851 N N . LEU A 1 380 ? 7.715 26.359 15.594 1 98.81 380 LEU A N 1
ATOM 2852 C CA . LEU A 1 380 ? 7.516 27.797 15.805 1 98.81 380 LEU A CA 1
ATOM 2853 C C . LEU A 1 380 ? 7.395 28.516 14.469 1 98.81 380 LEU A C 1
ATOM 2855 O O . LEU A 1 380 ? 6.523 29.375 14.305 1 98.81 380 LEU A O 1
ATOM 2859 N N . TRP A 1 381 ? 8.289 28.188 13.547 1 98.81 381 TRP A N 1
ATOM 2860 C CA . TRP A 1 381 ? 8.266 28.781 12.219 1 98.81 381 TRP A CA 1
ATOM 2861 C C . TRP A 1 381 ? 6.926 28.547 11.531 1 98.81 381 TRP A C 1
ATOM 2863 O O . TRP A 1 381 ? 6.281 29.484 11.07 1 98.81 381 TRP A O 1
ATOM 2873 N N . THR A 1 382 ? 6.453 27.297 11.5 1 98.81 382 THR A N 1
ATOM 2874 C CA . THR A 1 382 ? 5.234 26.891 10.805 1 98.81 382 THR A CA 1
ATOM 2875 C C . THR A 1 382 ? 4.004 27.484 11.484 1 98.81 382 THR A C 1
ATOM 2877 O O . THR A 1 382 ? 3.102 28 10.812 1 98.81 382 THR A O 1
ATOM 2880 N N . SER A 1 383 ? 4.008 27.469 12.828 1 98.81 383 SER A N 1
ATOM 2881 C CA . SER A 1 383 ? 2.869 28 13.57 1 98.81 383 SER A CA 1
ATOM 2882 C C . SER A 1 383 ? 2.758 29.516 13.398 1 98.81 383 SER A C 1
ATOM 2884 O O . SER A 1 383 ? 1.67 30.031 13.148 1 98.81 383 SER A O 1
ATOM 2886 N N . ALA A 1 384 ? 3.834 30.203 13.508 1 98.81 384 ALA A N 1
ATOM 2887 C CA . ALA A 1 384 ? 3.824 31.656 13.398 1 98.81 384 ALA A CA 1
ATOM 2888 C C . ALA A 1 384 ? 3.334 32.094 12.023 1 98.81 384 ALA A C 1
ATOM 2890 O O . ALA A 1 384 ? 2.471 32.969 11.922 1 98.81 384 ALA A O 1
ATOM 2891 N N . LEU A 1 385 ? 3.861 31.5 11.023 1 98.75 385 LEU A N 1
ATOM 2892 C CA . LEU A 1 385 ? 3.49 31.891 9.672 1 98.75 385 LEU A CA 1
ATOM 2893 C C . LEU A 1 385 ? 2.066 31.453 9.344 1 98.75 385 LEU A C 1
ATOM 2895 O O . LEU A 1 385 ? 1.354 32.156 8.609 1 98.75 385 LEU A O 1
ATOM 2899 N N . SER A 1 386 ? 1.642 30.297 9.883 1 98.75 386 SER A N 1
ATOM 2900 C CA . SER A 1 386 ? 0.269 29.859 9.672 1 98.75 386 SER A CA 1
ATOM 2901 C C . SER A 1 386 ? -0.724 30.766 10.391 1 98.75 386 SER A C 1
ATOM 2903 O O . SER A 1 386 ? -1.813 31.031 9.875 1 98.75 386 SER A O 1
ATOM 2905 N N . ILE A 1 387 ? -0.354 31.203 11.586 1 98.75 387 ILE A N 1
ATOM 2906 C CA . ILE A 1 387 ? -1.2 32.156 12.312 1 98.75 387 ILE A CA 1
ATOM 2907 C C . ILE A 1 387 ? -1.361 33.438 11.508 1 98.75 387 ILE A C 1
ATOM 2909 O O . ILE A 1 387 ? -2.469 33.969 11.375 1 98.75 387 ILE A O 1
ATOM 2913 N N . LEU A 1 388 ? -0.307 33.875 11 1 98.75 388 LEU A N 1
ATOM 2914 C CA . LEU A 1 388 ? -0.354 35.094 10.18 1 98.75 388 LEU A CA 1
ATOM 2915 C C . LEU A 1 388 ? -1.199 34.844 8.93 1 98.75 388 LEU A C 1
ATOM 2917 O O . LEU A 1 388 ? -2.014 35.719 8.562 1 98.75 388 LEU A O 1
ATOM 2921 N N . LEU A 1 389 ? -0.978 33.719 8.258 1 98.62 389 LEU A N 1
ATOM 2922 C CA . LEU A 1 389 ? -1.667 33.406 7.012 1 98.62 389 LEU A CA 1
ATOM 2923 C C . LEU A 1 389 ? -3.166 33.25 7.246 1 98.62 389 LEU A C 1
ATOM 2925 O O . LEU A 1 389 ? -3.971 33.969 6.652 1 98.62 389 LEU A O 1
ATOM 2929 N N . PHE A 1 390 ? -3.566 32.375 8.102 1 98.69 390 PHE A N 1
ATOM 2930 C CA . PHE A 1 390 ? -4.98 32.062 8.32 1 98.69 390 PHE A CA 1
ATOM 2931 C C . PHE A 1 390 ? -5.645 33.188 9.125 1 98.69 390 PHE A C 1
ATOM 2933 O O . PHE A 1 390 ? -6.832 33.469 8.945 1 98.69 390 PHE A O 1
ATOM 2940 N N . GLY A 1 391 ? -4.855 33.844 10.023 1 98.62 391 GLY A N 1
ATOM 2941 C CA . GLY A 1 391 ? -5.371 35.031 10.695 1 98.62 391 GLY A CA 1
ATOM 2942 C C . GLY A 1 391 ? -5.707 36.156 9.742 1 98.62 391 GLY A C 1
ATOM 2943 O O . GLY A 1 391 ? -6.758 36.781 9.867 1 98.62 391 GLY A O 1
ATOM 2944 N N . ALA A 1 392 ? -4.836 36.406 8.844 1 98.56 392 ALA A N 1
ATOM 2945 C CA . ALA A 1 392 ? -5.082 37.438 7.84 1 98.56 392 ALA A CA 1
ATOM 2946 C C . ALA A 1 392 ? -6.297 37.094 6.984 1 98.56 392 ALA A C 1
ATOM 2948 O O . ALA A 1 392 ? -7.125 37.969 6.699 1 98.56 392 ALA A O 1
ATOM 2949 N N . LEU A 1 393 ? -6.414 35.875 6.578 1 98.38 393 LEU A N 1
ATOM 2950 C CA . LEU A 1 393 ? -7.547 35.438 5.766 1 98.38 393 LEU A CA 1
ATOM 2951 C C . LEU A 1 393 ? -8.852 35.562 6.539 1 98.38 393 LEU A C 1
ATOM 2953 O O . LEU A 1 393 ? -9.891 35.906 5.969 1 98.38 393 LEU A O 1
ATOM 2957 N N . GLN A 1 394 ? -8.781 35.25 7.801 1 98.06 394 GLN A N 1
ATOM 2958 C CA . GLN A 1 394 ? -9.961 35.406 8.648 1 98.06 394 GLN A CA 1
ATOM 2959 C C . GLN A 1 394 ? -10.359 36.875 8.781 1 98.06 394 GLN A C 1
ATOM 2961 O O . GLN A 1 394 ? -11.547 37.188 8.695 1 98.06 394 GLN A O 1
ATOM 2966 N N . LEU A 1 395 ? -9.43 37.75 9.016 1 97.75 395 LEU A N 1
ATOM 2967 C CA . LEU A 1 395 ? -9.68 39.188 9.172 1 97.75 395 LEU A CA 1
ATOM 2968 C C . LEU A 1 395 ? -10.25 39.781 7.891 1 97.75 395 LEU A C 1
ATOM 2970 O O . LEU A 1 395 ? -11.062 40.719 7.945 1 97.75 395 LEU A O 1
ATOM 2974 N N . LEU A 1 396 ? -9.859 39.219 6.785 1 97.62 396 LEU A N 1
ATOM 2975 C CA . LEU A 1 396 ? -10.312 39.719 5.488 1 97.62 396 LEU A CA 1
ATOM 2976 C C . LEU A 1 396 ? -11.609 39.031 5.066 1 97.62 396 LEU A C 1
ATOM 2978 O O . LEU A 1 396 ? -12.109 39.281 3.965 1 97.62 396 LEU A O 1
ATOM 2982 N N . HIS A 1 397 ? -12.109 38.188 5.848 1 96.69 397 HIS A N 1
ATOM 2983 C CA . HIS A 1 397 ? -13.352 37.438 5.609 1 96.69 397 HIS A CA 1
ATOM 2984 C C . HIS A 1 397 ? -13.258 36.594 4.355 1 96.69 397 HIS A C 1
ATOM 2986 O O . HIS A 1 397 ? -14.195 36.531 3.561 1 96.69 397 HIS A O 1
ATOM 2992 N N . LEU A 1 398 ? -12.055 35.906 4.25 1 97.25 398 LEU A N 1
ATOM 2993 C CA . LEU A 1 398 ? -11.812 35.062 3.08 1 97.25 398 LEU A CA 1
ATOM 2994 C C . LEU A 1 398 ? -11.594 33.625 3.486 1 97.25 398 LEU A C 1
ATOM 2996 O O . LEU A 1 398 ? -11.523 32.719 2.629 1 97.25 398 LEU A O 1
ATOM 3000 N N . LEU A 1 399 ? -11.617 33.375 4.734 1 97.94 399 LEU A N 1
ATOM 3001 C CA . LEU A 1 399 ? -11.211 32.062 5.219 1 97.94 399 LEU A CA 1
ATOM 3002 C C . LEU A 1 399 ? -12.383 31.062 5.168 1 97.94 399 LEU A C 1
ATOM 3004 O O . LEU A 1 399 ? -12.25 29.969 4.621 1 97.94 399 LEU A O 1
ATOM 3008 N N . ARG A 1 400 ? -13.547 31.484 5.688 1 97.75 400 ARG A N 1
ATOM 3009 C CA . ARG A 1 400 ? -14.703 30.609 5.836 1 97.75 400 ARG A CA 1
ATOM 3010 C C . ARG A 1 400 ? -15.836 31.031 4.91 1 97.75 400 ARG A C 1
ATOM 3012 O O . ARG A 1 400 ? -16.062 32.219 4.699 1 97.75 400 ARG A O 1
ATOM 3019 N N . VAL A 1 401 ? -16.516 30.078 4.422 1 96.69 401 VAL A N 1
ATOM 3020 C CA . VAL A 1 401 ? -17.688 30.375 3.598 1 96.69 401 VAL A CA 1
ATOM 3021 C C . VAL A 1 401 ? -18.828 30.875 4.48 1 96.69 401 VAL A C 1
ATOM 3023 O O . VAL A 1 401 ? -18.797 30.703 5.703 1 96.69 401 VAL A O 1
ATOM 3026 N N . ASP A 1 402 ? -19.859 31.453 3.834 1 95.19 402 ASP A N 1
ATOM 3027 C CA . ASP A 1 402 ? -21.031 31.891 4.582 1 95.19 402 ASP A CA 1
ATOM 3028 C C . ASP A 1 402 ? -21.844 30.688 5.086 1 95.19 402 ASP A C 1
ATOM 3030 O O . ASP A 1 402 ? -21.766 29.609 4.516 1 95.19 402 ASP A O 1
ATOM 3034 N N . PRO A 1 403 ? -22.609 30.875 6.145 1 93.5 403 PRO A N 1
ATOM 3035 C CA . PRO A 1 403 ? -23.344 29.766 6.77 1 93.5 403 PRO A CA 1
ATOM 3036 C C . PRO A 1 403 ? -24.281 29.047 5.797 1 93.5 403 PRO A C 1
ATOM 3038 O O . PRO A 1 403 ? -24.469 27.828 5.891 1 93.5 403 PRO A O 1
ATOM 3041 N N . GLU A 1 404 ? -24.844 29.719 4.934 1 92.12 404 GLU A N 1
ATOM 3042 C CA . GLU A 1 404 ? -25.75 29.109 3.965 1 92.12 404 GLU A CA 1
ATOM 3043 C C . GLU A 1 404 ? -25 28.172 3.02 1 92.12 404 GLU A C 1
ATOM 3045 O O . GLU A 1 404 ? -25.469 27.062 2.744 1 92.12 404 GLU A O 1
ATOM 3050 N N . THR A 1 405 ? -23.906 28.656 2.568 1 93.19 405 THR A N 1
ATOM 3051 C CA . THR A 1 405 ? -23.062 27.844 1.693 1 93.19 405 THR A CA 1
ATOM 3052 C C . THR A 1 405 ? -22.578 26.594 2.422 1 93.19 405 THR A C 1
ATOM 3054 O O . THR A 1 405 ? -22.562 25.5 1.848 1 93.19 405 THR A O 1
ATOM 3057 N N . GLU A 1 406 ? -22.219 26.75 3.623 1 93.56 406 GLU A N 1
ATOM 3058 C CA . GLU A 1 406 ? -21.766 25.625 4.43 1 93.56 406 GLU A CA 1
ATOM 3059 C C . GLU A 1 406 ? -22.875 24.594 4.613 1 93.56 406 GLU A C 1
ATOM 3061 O O . GLU A 1 406 ? -22.625 23.391 4.562 1 93.56 406 GLU A O 1
ATOM 3066 N N . GLU A 1 407 ? -24.047 25.047 4.82 1 88.94 407 GLU A N 1
ATOM 3067 C CA . GLU A 1 407 ? -25.188 24.172 5.051 1 88.94 407 GLU A CA 1
ATOM 3068 C C . GLU A 1 407 ? -25.594 23.438 3.773 1 88.94 407 GLU A C 1
ATOM 3070 O O . GLU A 1 407 ? -25.875 22.25 3.799 1 88.94 407 GLU A O 1
ATOM 3075 N N . LYS A 1 408 ? -25.594 24.156 2.686 1 87.88 408 LYS A N 1
ATOM 3076 C CA . LYS A 1 408 ? -26.047 23.594 1.418 1 87.88 408 LYS A CA 1
ATOM 3077 C C . LYS A 1 408 ? -24.969 22.703 0.794 1 87.88 408 LYS A C 1
ATOM 3079 O O . LYS A 1 408 ? -25.281 21.797 0.02 1 87.88 408 LYS A O 1
ATOM 3084 N N . GLY A 1 409 ? -23.75 23.078 1.153 1 91.12 409 GLY A N 1
ATOM 3085 C CA . GLY A 1 409 ? -22.625 22.359 0.565 1 91.12 409 GLY A CA 1
ATOM 3086 C C . GLY A 1 409 ? -21.844 23.188 -0.436 1 91.12 409 GLY A C 1
ATOM 3087 O O . GLY A 1 409 ? -22.422 23.984 -1.178 1 91.12 409 GLY A O 1
ATOM 3088 N N . LEU A 1 410 ? -20.703 22.922 -0.529 1 93.12 410 LEU A N 1
ATOM 3089 C CA . LEU A 1 410 ? -19.797 23.75 -1.333 1 93.12 410 LEU A CA 1
ATOM 3090 C C . LEU A 1 410 ? -19.875 23.359 -2.805 1 93.12 410 LEU A C 1
ATOM 3092 O O . LEU A 1 410 ? -19.578 24.172 -3.684 1 93.12 410 LEU A O 1
ATOM 3096 N N . ASP A 1 411 ? -20.219 22.109 -3.117 1 92.75 411 ASP A N 1
ATOM 3097 C CA . ASP A 1 411 ? -20.266 21.625 -4.496 1 92.75 411 ASP A CA 1
ATOM 3098 C C . ASP A 1 411 ? -21.219 22.469 -5.344 1 92.75 411 ASP A C 1
ATOM 3100 O O . ASP A 1 411 ? -20.859 22.891 -6.445 1 92.75 411 ASP A O 1
ATOM 3104 N N . LEU A 1 412 ? -22.312 22.734 -4.785 1 87.25 412 LEU A N 1
ATOM 3105 C CA . LEU A 1 412 ? -23.344 23.438 -5.551 1 87.25 412 LEU A CA 1
ATOM 3106 C C . LEU A 1 412 ? -23.047 24.922 -5.609 1 87.25 412 LEU A C 1
ATOM 3108 O O . LEU A 1 412 ? -23.109 25.547 -6.676 1 87.25 412 LEU A O 1
ATOM 3112 N N . LYS A 1 413 ? -22.766 25.484 -4.531 1 86.75 413 LYS A N 1
ATOM 3113 C CA . LYS A 1 413 ? -22.656 26.938 -4.434 1 86.75 413 LYS A CA 1
ATOM 3114 C C . LYS A 1 413 ? -21.359 27.438 -5.074 1 86.75 413 LYS A C 1
ATOM 3116 O O . LYS A 1 413 ? -21.359 28.453 -5.77 1 86.75 413 LYS A O 1
ATOM 3121 N N . GLU A 1 414 ? -20.328 26.719 -4.875 1 88.94 414 GLU A N 1
ATOM 3122 C CA . GLU A 1 414 ? -19.031 27.203 -5.363 1 88.94 414 GLU A CA 1
ATOM 3123 C C . GLU A 1 414 ? -18.734 26.672 -6.758 1 88.94 414 GLU A C 1
ATOM 3125 O O . GLU A 1 414 ? -18.047 27.328 -7.551 1 88.94 414 GLU A O 1
ATOM 3130 N N . HIS A 1 415 ? -19.281 25.453 -7.109 1 90.56 415 HIS A N 1
ATOM 3131 C CA . HIS A 1 415 ? -18.812 24.797 -8.328 1 90.56 415 HIS A CA 1
ATOM 3132 C C . HIS A 1 415 ? -19.984 24.531 -9.281 1 90.56 415 HIS A C 1
ATOM 3134 O O . HIS A 1 415 ? -19.766 24.281 -10.469 1 90.56 415 HIS A O 1
ATOM 3140 N N . GLY A 1 416 ? -21.203 24.547 -8.781 1 84.62 416 GLY A N 1
ATOM 3141 C CA . GLY A 1 416 ? -22.344 24.219 -9.617 1 84.62 416 GLY A CA 1
ATOM 3142 C C . GLY A 1 416 ? -22.312 22.797 -10.133 1 84.62 416 GLY A C 1
ATOM 3143 O O . GLY A 1 416 ? -22.922 22.484 -11.156 1 84.62 416 GLY A O 1
ATOM 3144 N N . GLU A 1 417 ? -21.578 21.922 -9.523 1 87 417 GLU A N 1
ATOM 3145 C CA . GLU A 1 417 ? -21.375 20.547 -9.953 1 87 417 GLU A CA 1
ATOM 3146 C C . GLU A 1 417 ? -21.5 19.578 -8.781 1 87 417 GLU A C 1
ATOM 3148 O O . GLU A 1 417 ? -20.5 19.25 -8.133 1 87 417 GLU A O 1
ATOM 3153 N N . PRO A 1 418 ? -22.812 19.078 -8.602 1 83.56 418 PRO A N 1
ATOM 3154 C CA . PRO A 1 418 ? -22.953 18.062 -7.555 1 83.56 418 PRO A CA 1
ATOM 3155 C C . PRO A 1 418 ? -22.188 16.781 -7.867 1 83.56 418 PRO A C 1
ATOM 3157 O O . PRO A 1 418 ? -22.109 16.375 -9.031 1 83.56 418 PRO A O 1
ATOM 3160 N N . ALA A 1 419 ? -21.656 16.188 -6.867 1 86.75 419 ALA A N 1
ATOM 3161 C CA . ALA A 1 419 ? -20.844 15 -7.055 1 86.75 419 ALA A CA 1
ATOM 3162 C C . ALA A 1 419 ? -21.672 13.836 -7.586 1 86.75 419 ALA A C 1
ATOM 3164 O O . ALA A 1 419 ? -21.188 13.008 -8.359 1 86.75 419 ALA A O 1
ATOM 3165 N N . TYR A 1 420 ? -22.875 13.672 -7.156 1 83.06 420 TYR A N 1
ATOM 3166 C CA . TYR A 1 420 ? -23.781 12.594 -7.531 1 83.06 420 TYR A CA 1
ATOM 3167 C C . TYR A 1 420 ? -25.109 13.148 -8.016 1 83.06 420 TYR A C 1
ATOM 3169 O O . TYR A 1 420 ? -26.125 13.055 -7.309 1 83.06 420 TYR A O 1
ATOM 3177 N N . PRO A 1 421 ? -25.141 13.609 -9.188 1 70.5 421 PRO A N 1
ATOM 3178 C CA . PRO A 1 421 ? -26.391 14.164 -9.688 1 70.5 421 PRO A CA 1
ATOM 3179 C C . PRO A 1 421 ? -27.469 13.102 -9.891 1 70.5 421 PRO A C 1
ATOM 3181 O O . PRO A 1 421 ? -27.312 12.203 -10.727 1 70.5 421 PRO A O 1
ATOM 3184 N N . LEU A 1 422 ? -28.438 13.156 -9.172 1 69.31 422 LEU A N 1
ATOM 3185 C CA . LEU A 1 422 ? -29.5 12.156 -9.125 1 69.31 422 LEU A CA 1
ATOM 3186 C C . LEU A 1 422 ? -30.078 11.93 -10.516 1 69.31 422 LEU A C 1
ATOM 3188 O O . LEU A 1 422 ? -30.453 10.805 -10.867 1 69.31 422 LEU A O 1
ATOM 3192 N N . MET A 1 423 ? -30.203 13.062 -11.266 1 61.47 423 MET A N 1
ATOM 3193 C CA . MET A 1 423 ? -30.797 12.961 -12.594 1 61.47 423 MET A CA 1
ATOM 3194 C C . MET A 1 423 ? -30.016 11.992 -13.469 1 61.47 423 MET A C 1
ATOM 3196 O O . MET A 1 423 ? -30.562 11.414 -14.414 1 61.47 423 MET A O 1
ATOM 3200 N N . ALA A 1 424 ? -28.859 11.953 -13.094 1 63.72 424 ALA A N 1
ATOM 3201 C CA . ALA A 1 424 ? -28.016 11.062 -13.891 1 63.72 424 ALA A CA 1
ATOM 3202 C C . ALA A 1 424 ? -28.297 9.602 -13.555 1 63.72 424 ALA A C 1
ATOM 3204 O O . ALA A 1 424 ? -27.875 8.703 -14.289 1 63.72 424 ALA A O 1
ATOM 3205 N N . TYR A 1 425 ? -28.969 9.406 -12.5 1 63.62 425 TYR A N 1
ATOM 3206 C CA . TYR A 1 425 ? -29.219 8.047 -12.062 1 63.62 425 TYR A CA 1
ATOM 3207 C C . TYR A 1 425 ? -30.656 7.633 -12.375 1 63.62 425 TYR A C 1
ATOM 3209 O O . TYR A 1 425 ? -31.031 6.477 -12.172 1 63.62 425 TYR A O 1
ATOM 3217 N N . VAL A 1 426 ? -31.391 8.695 -12.766 1 58.12 426 VAL A N 1
ATOM 3218 C CA . VAL A 1 426 ? -32.812 8.422 -13.031 1 58.12 426 VAL A CA 1
ATOM 3219 C C . VAL A 1 426 ? -33.062 8.43 -14.539 1 58.12 426 VAL A C 1
ATOM 3221 O O . VAL A 1 426 ? -32.438 9.203 -15.273 1 58.12 426 VAL A O 1
ATOM 3224 N N . GLY A 1 427 ? -33.531 7.355 -14.969 1 54.69 427 GLY A N 1
ATOM 3225 C CA . GLY A 1 427 ? -33.906 7.289 -16.375 1 54.69 427 GLY A CA 1
ATOM 3226 C C . GLY A 1 427 ? -34.969 8.297 -16.766 1 54.69 427 GLY A C 1
ATOM 3227 O O . GLY A 1 427 ? -35.5 9 -15.922 1 54.69 427 GLY A O 1
ATOM 3228 N N . HIS A 1 428 ? -35.094 8.531 -18.156 1 53.19 428 HIS A N 1
ATOM 3229 C CA . HIS A 1 428 ? -36.031 9.477 -18.75 1 53.19 428 HIS A CA 1
ATOM 3230 C C . HIS A 1 428 ? -37.406 9.375 -18.109 1 53.19 428 HIS A C 1
ATOM 3232 O O . HIS A 1 428 ? -38.125 10.367 -18.016 1 53.19 428 HIS A O 1
ATOM 3238 N N . ASP A 1 429 ? -37.75 8.281 -17.641 1 51.44 429 ASP A N 1
ATOM 3239 C CA . ASP A 1 429 ? -39.094 8.117 -17.141 1 51.44 429 ASP A CA 1
ATOM 3240 C C . ASP A 1 429 ? -39.188 8.477 -15.664 1 51.44 429 ASP A C 1
ATOM 3242 O O . ASP A 1 429 ? -40.25 8.328 -15.047 1 51.44 429 ASP A O 1
ATOM 3246 N N . GLY A 1 430 ? -38.281 9.125 -15.094 1 49.72 430 GLY A N 1
ATOM 3247 C CA . GLY A 1 430 ? -38.25 9.609 -13.727 1 49.72 430 GLY A CA 1
ATOM 3248 C C . GLY A 1 430 ? -38.062 8.5 -12.703 1 49.72 430 GLY A C 1
ATOM 3249 O O . GLY A 1 430 ? -38.125 8.742 -11.5 1 49.72 430 GLY A O 1
ATOM 3250 N N . LYS A 1 431 ? -38.094 7.207 -13.102 1 47.91 431 LYS A N 1
ATOM 3251 C CA . LYS A 1 431 ? -38 6.039 -12.227 1 47.91 431 LYS A CA 1
ATOM 3252 C C . LYS A 1 431 ? -36.562 5.633 -12.008 1 47.91 431 LYS A C 1
ATOM 3254 O O . LYS A 1 431 ? -35.71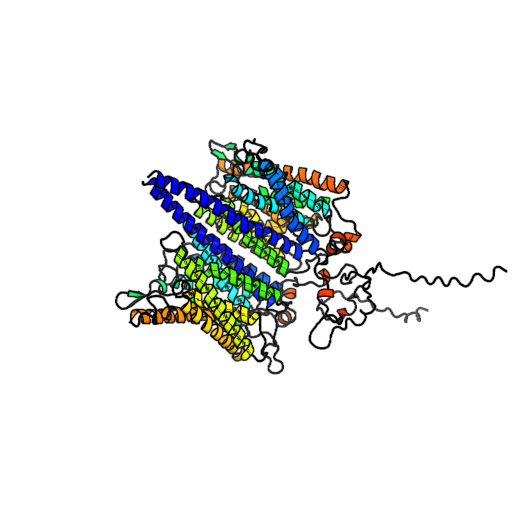9 5.742 -12.922 1 47.91 431 LYS A O 1
ATOM 3259 N N . PHE A 1 432 ? -36.156 5.793 -10.805 1 50.94 432 PHE A N 1
ATOM 3260 C CA . PHE A 1 432 ? -34.875 5.172 -10.5 1 50.94 432 PHE A CA 1
ATOM 3261 C C . PHE A 1 432 ? -34.844 3.74 -11.023 1 50.94 432 PHE A C 1
ATOM 3263 O O . PHE A 1 432 ? -35.812 2.986 -10.867 1 50.94 432 PHE A O 1
ATOM 3270 N N . GLY A 1 433 ? -34.375 3.492 -12.148 1 41.56 433 GLY A N 1
ATOM 3271 C CA . GLY A 1 433 ? -34.219 2.191 -12.781 1 41.56 433 GLY A CA 1
ATOM 3272 C C . GLY A 1 433 ? -34.031 1.061 -11.789 1 41.56 433 GLY A C 1
ATOM 3273 O O . GLY A 1 433 ? -32.906 0.554 -11.641 1 41.56 433 GLY A O 1
ATOM 3274 N N . LEU A 1 434 ? -34.688 1.035 -10.609 1 43.31 434 LEU A N 1
ATOM 3275 C CA . LEU A 1 434 ? -34.594 -0.259 -9.938 1 43.31 434 LEU A CA 1
ATOM 3276 C C . LEU A 1 434 ? -35.281 -1.348 -10.766 1 43.31 434 LEU A C 1
ATOM 3278 O O . LEU A 1 434 ? -36.312 -1.106 -11.383 1 43.31 434 LEU A O 1
ATOM 3282 N N . PRO A 1 435 ? -34.625 -2.324 -11.18 1 34.91 435 PRO A N 1
ATOM 3283 C CA . PRO A 1 435 ? -35.188 -3.307 -12.117 1 34.91 435 PRO A CA 1
ATOM 3284 C C . PRO A 1 435 ? -36.625 -3.631 -11.82 1 34.91 435 PRO A C 1
ATOM 3286 O O . PRO A 1 435 ? -37.438 -3.703 -12.742 1 34.91 435 PRO A O 1
ATOM 3289 N N . ASN A 1 436 ? -36.875 -4.629 -10.844 1 34.69 436 ASN A N 1
ATOM 3290 C CA . ASN A 1 436 ? -38.125 -5.395 -10.797 1 34.69 436 ASN A CA 1
ATOM 3291 C C . ASN A 1 436 ? -39.312 -4.52 -10.391 1 34.69 436 ASN A C 1
ATOM 3293 O O . ASN A 1 436 ? -39.281 -3.904 -9.328 1 34.69 436 ASN A O 1
ATOM 3297 N N . GLY A 1 437 ? -40.312 -4.109 -11.156 1 37.06 437 GLY A N 1
ATOM 3298 C CA . GLY A 1 437 ? -41.656 -3.557 -11.219 1 37.06 437 GLY A CA 1
ATOM 3299 C C . GLY A 1 437 ? -41.969 -2.576 -10.094 1 37.06 437 GLY A C 1
ATOM 3300 O O . GLY A 1 437 ? -42.969 -1.866 -10.133 1 37.06 437 GLY A O 1
ATOM 3301 N N . HIS A 1 438 ? -41.688 -2.977 -8.914 1 34.5 438 HIS A N 1
ATOM 3302 C CA . HIS A 1 438 ? -42.031 -1.976 -7.914 1 34.5 438 HIS A CA 1
ATOM 3303 C C . HIS A 1 438 ? -41.125 -0.75 -8.023 1 34.5 438 HIS A C 1
ATOM 3305 O O . HIS A 1 438 ? -40.062 -0.696 -7.398 1 34.5 438 HIS A O 1
ATOM 3311 N N . GLY A 1 439 ? -41.031 -0.28 -9.219 1 34.84 439 GLY A N 1
ATOM 3312 C CA . GLY A 1 439 ? -40.375 1.004 -9.422 1 34.84 439 GLY A CA 1
ATOM 3313 C C . GLY A 1 439 ? -40.688 2.008 -8.328 1 34.84 439 GLY A C 1
ATOM 3314 O O . GLY A 1 439 ? -41.75 1.99 -7.754 1 34.84 439 GLY A O 1
ATOM 3315 N N . LEU A 1 440 ? -39.781 2.219 -7.41 1 37.97 440 LEU A N 1
ATOM 3316 C CA . LEU A 1 440 ? -40.062 3.4 -6.602 1 37.97 440 LEU A CA 1
ATOM 3317 C C . LEU A 1 440 ? -40.562 4.551 -7.477 1 37.97 440 LEU A C 1
ATOM 3319 O O . LEU A 1 440 ? -39.844 4.977 -8.398 1 37.97 440 LEU A O 1
ATOM 3323 N N . GLU A 1 441 ? -41.906 4.418 -7.922 1 34.31 441 GLU A N 1
ATOM 3324 C CA . GLU A 1 441 ? -42.531 5.559 -8.594 1 34.31 441 GLU A CA 1
ATOM 3325 C C . GLU A 1 441 ? -42.094 6.875 -7.953 1 34.31 441 GLU A C 1
ATOM 3327 O O . GLU A 1 441 ? -42.25 7.074 -6.75 1 34.31 441 GLU A O 1
ATOM 3332 N N . LEU A 1 442 ? -41.094 7.367 -8.555 1 36.81 442 LEU A N 1
ATOM 3333 C CA . LEU A 1 442 ? -40.875 8.789 -8.305 1 36.81 442 LEU A CA 1
ATOM 3334 C C . LEU A 1 442 ? -42.094 9.602 -8.75 1 36.81 442 LEU A C 1
ATOM 3336 O O . LEU A 1 442 ? -42.094 10.156 -9.852 1 36.81 442 LEU A O 1
ATOM 3340 N N . ALA A 1 443 ? -43.344 9.023 -8.875 1 32.12 443 ALA A N 1
ATOM 3341 C CA . ALA A 1 443 ? -44.562 9.695 -9.359 1 32.12 443 ALA A CA 1
ATOM 3342 C C . ALA A 1 443 ? -44.531 11.18 -9.016 1 32.12 443 ALA A C 1
ATOM 3344 O O . ALA A 1 443 ? -44.875 12.023 -9.852 1 32.12 443 ALA A O 1
ATOM 3345 N N . HIS A 1 444 ? -44.781 11.531 -7.746 1 30.97 444 HIS A N 1
ATOM 3346 C CA . HIS A 1 444 ? -45.125 12.93 -7.48 1 30.97 444 HIS A CA 1
ATOM 3347 C C . HIS A 1 444 ? -43.938 13.836 -7.777 1 30.97 444 HIS A C 1
ATOM 3349 O O . HIS A 1 444 ? -43.906 14.992 -7.352 1 30.97 444 HIS A O 1
ATOM 3355 N N . MET A 1 445 ? -43.031 13.305 -8.5 1 31.52 445 MET A N 1
ATOM 3356 C CA . MET A 1 445 ? -41.938 14.148 -8.992 1 31.52 445 MET A CA 1
ATOM 3357 C C . MET A 1 445 ? -42.375 14.977 -10.188 1 31.52 445 MET A C 1
ATOM 3359 O O . MET A 1 445 ? -41.594 15.711 -10.773 1 31.52 445 MET A O 1
ATOM 3363 N N . GLU A 1 446 ? -43.531 14.758 -10.836 1 29.8 446 GLU A N 1
ATOM 3364 C CA . GLU A 1 446 ? -43.969 15.633 -11.922 1 29.8 446 GLU A CA 1
ATOM 3365 C C . GLU A 1 446 ? -43.812 17.109 -11.531 1 29.8 446 GLU A C 1
ATOM 3367 O O . GLU A 1 446 ? -43.469 17.938 -12.359 1 29.8 446 GLU A O 1
ATOM 3372 N N . GLU A 1 447 ? -44.469 17.453 -10.469 1 28.8 447 GLU A N 1
ATOM 3373 C CA . GLU A 1 447 ? -44.5 18.891 -10.172 1 28.8 447 GLU A CA 1
ATOM 3374 C C . GLU A 1 447 ? -43.125 19.422 -9.797 1 28.8 447 GLU A C 1
ATOM 3376 O O . GLU A 1 447 ? -42.969 20.594 -9.445 1 28.8 447 GLU A O 1
ATOM 3381 N N . ILE A 1 448 ? -42.281 18.531 -9.633 1 27.64 448 ILE A N 1
ATOM 3382 C CA . ILE A 1 448 ? -40.969 19.109 -9.367 1 27.64 448 ILE A CA 1
ATOM 3383 C C . ILE A 1 448 ? -40.375 19.656 -10.672 1 27.64 448 ILE A C 1
ATOM 3385 O O . ILE A 1 448 ? -40 18.875 -11.547 1 27.64 448 ILE A O 1
ATOM 3389 N N . ASN A 1 449 ? -41.156 20.453 -11.336 1 24.56 449 ASN A N 1
ATOM 3390 C CA . ASN A 1 449 ? -40.594 21.297 -12.383 1 24.56 449 ASN A CA 1
ATOM 3391 C C . ASN A 1 449 ? -39.188 21.812 -12.016 1 24.56 449 ASN A C 1
ATOM 3393 O O . ASN A 1 449 ? -39.031 22.469 -10.992 1 24.56 449 ASN A O 1
ATOM 3397 N N . VAL A 1 450 ? -38.312 21.172 -12.312 1 26.34 450 VAL A N 1
ATOM 3398 C CA . VAL A 1 450 ? -36.938 21.609 -12.344 1 26.34 450 VAL A CA 1
ATOM 3399 C C . VAL A 1 450 ? -36.875 23.094 -12.758 1 26.34 450 VAL A C 1
ATOM 3401 O O . VAL A 1 450 ? -37.375 23.453 -13.82 1 26.34 450 VAL A O 1
ATOM 3404 N N . GLY A 1 451 ? -37.125 23.984 -11.812 1 24.83 451 GLY A N 1
ATOM 3405 C CA . GLY A 1 451 ? -36.906 25.375 -12.172 1 24.83 451 GLY A CA 1
ATOM 3406 C C . GLY A 1 451 ? -35.688 25.562 -13.055 1 24.83 451 GLY A C 1
ATOM 3407 O O . GLY A 1 451 ? -34.562 25.531 -12.57 1 24.83 451 GLY A O 1
ATOM 3408 N N . TYR A 1 452 ? -35.5 24.844 -14.094 1 26.3 452 TYR A N 1
ATOM 3409 C CA . TYR A 1 452 ? -34.781 25.516 -15.164 1 26.3 452 TYR A CA 1
ATOM 3410 C C . TYR A 1 452 ? -35.219 26.984 -15.258 1 26.3 452 TYR A C 1
ATOM 3412 O O . TYR A 1 452 ? -36.406 27.281 -15.375 1 26.3 452 TYR A O 1
ATOM 3420 N N . VAL A 1 453 ? -34.531 27.797 -14.352 1 24.75 453 VAL A N 1
ATOM 3421 C CA . VAL A 1 453 ? -34.594 29.172 -14.836 1 24.75 453 VAL A CA 1
ATOM 3422 C C . VAL A 1 453 ? -34.469 29.203 -16.359 1 24.75 453 VAL A C 1
ATOM 3424 O O . VAL A 1 453 ? -33.438 28.812 -16.922 1 24.75 453 VAL A O 1
ATOM 3427 N N . LYS A 1 454 ? -35.406 28.734 -17.062 1 23.47 454 LYS A N 1
ATOM 3428 C CA . LYS A 1 454 ? -35.625 29.453 -18.297 1 23.47 454 LYS A CA 1
ATOM 3429 C C . LYS A 1 454 ? -35.719 30.969 -18.078 1 23.47 454 LYS A C 1
ATOM 3431 O O . LYS A 1 454 ? -36.594 31.453 -17.391 1 23.47 454 LYS A O 1
ATOM 3436 N N . ASP A 1 455 ? -34.656 31.688 -17.906 1 24.75 455 ASP A N 1
ATOM 3437 C CA . ASP A 1 455 ? -34.844 33.094 -18.266 1 24.75 455 ASP A CA 1
ATOM 3438 C C . ASP A 1 455 ? -35.906 33.219 -19.375 1 24.75 455 ASP A C 1
ATOM 3440 O O . ASP A 1 455 ? -36.438 34.312 -19.594 1 24.75 455 ASP A O 1
ATOM 3444 N N . THR A 1 456 ? -35.906 32.312 -20.406 1 22.5 456 THR A N 1
ATOM 3445 C CA . THR A 1 456 ? -36.719 32.844 -21.5 1 22.5 456 THR A CA 1
ATOM 3446 C C . THR A 1 456 ? -38.219 32.75 -21.156 1 22.5 456 THR A C 1
ATOM 3448 O O . THR A 1 456 ? -38.875 31.828 -21.547 1 22.5 456 THR A O 1
ATOM 3451 N N . GLU A 1 457 ? -38.844 32.719 -20.172 1 22.41 457 GLU A N 1
ATOM 3452 C CA . GLU A 1 457 ? -40.156 33.312 -20.312 1 22.41 457 GLU A CA 1
ATOM 3453 C C . GLU A 1 457 ? -40.062 34.688 -20.984 1 22.41 457 GLU A C 1
ATOM 3455 O O . GLU A 1 457 ? -39.406 35.594 -20.5 1 22.41 457 GLU A O 1
ATOM 3460 N N . LEU A 1 458 ? -40.219 34.688 -22.406 1 21.27 458 LEU A N 1
ATOM 3461 C CA . LEU A 1 458 ? -41.094 35.562 -23.188 1 21.27 458 LEU A CA 1
ATOM 3462 C C . LEU A 1 458 ? -42.375 35.875 -22.422 1 21.27 458 LEU A C 1
ATOM 3464 O O . LEU A 1 458 ? -43.156 34.969 -22.125 1 21.27 458 LEU A O 1
ATOM 3468 N N . ASP A 1 459 ? -42.312 36.625 -21.422 1 19.89 459 ASP A N 1
ATOM 3469 C CA . ASP A 1 459 ? -43.375 37.438 -20.859 1 19.89 459 ASP A CA 1
ATOM 3470 C C . ASP A 1 459 ? -44.312 37.969 -21.953 1 19.89 459 ASP A C 1
ATOM 3472 O O . ASP A 1 459 ? -43.938 38.875 -22.672 1 19.89 459 ASP A O 1
ATOM 3476 N N . VAL A 1 460 ? -45.031 37.094 -22.672 1 20.58 460 VAL A N 1
ATOM 3477 C CA . VAL A 1 460 ? -46.312 37.438 -23.281 1 20.58 460 VAL A CA 1
ATOM 3478 C C . VAL A 1 460 ? -47.25 38.031 -22.219 1 20.58 460 VAL A C 1
ATOM 3480 O O . VAL A 1 460 ? -47.812 37.281 -21.406 1 20.58 460 VAL A O 1
ATOM 3483 N N . THR A 1 461 ? -46.844 38.969 -21.469 1 19.81 461 THR A N 1
ATOM 3484 C CA . THR A 1 461 ? -47.812 39.875 -20.828 1 19.81 461 THR A CA 1
ATOM 3485 C C . THR A 1 461 ? -48.812 40.375 -21.844 1 19.81 461 THR A C 1
ATOM 3487 O O . THR A 1 461 ? -48.469 41.125 -22.766 1 19.81 461 THR A O 1
ATOM 3490 N N . MET A 1 462 ? -49.719 39.594 -22.359 1 20.44 462 MET A N 1
ATOM 3491 C CA . MET A 1 462 ? -51.031 40.188 -22.688 1 20.44 462 MET A CA 1
ATOM 3492 C C . MET A 1 462 ? -51.594 40.969 -21.516 1 20.44 462 MET A C 1
ATOM 3494 O O . MET A 1 462 ? -51.875 40.406 -20.453 1 20.44 462 MET A O 1
ATOM 3498 N N . ALA A 1 463 ? -50.969 42.125 -21.109 1 18.22 463 ALA A N 1
ATOM 3499 C CA . ALA A 1 463 ? -51.656 43.125 -20.281 1 18.22 463 ALA A CA 1
ATOM 3500 C C . ALA A 1 463 ? -53.094 43.312 -20.75 1 18.22 463 ALA A C 1
ATOM 3502 O O . ALA A 1 463 ? -53.312 43.875 -21.812 1 18.22 463 ALA A O 1
ATOM 3503 N N . THR A 1 464 ? -53.938 42.406 -20.656 1 19.17 464 THR A N 1
ATOM 3504 C CA . THR A 1 464 ? -55.344 42.75 -20.688 1 19.17 464 THR A CA 1
ATOM 3505 C C . THR A 1 464 ? -55.719 43.688 -19.547 1 19.17 464 THR A C 1
ATOM 3507 O O . THR A 1 464 ? -55.844 43.25 -18.391 1 19.17 464 THR A O 1
ATOM 3510 N N . LYS A 1 465 ? -54.938 44.75 -19.156 1 19.62 465 LYS A N 1
ATOM 3511 C CA . LYS A 1 465 ? -55.562 45.75 -18.281 1 19.62 465 LYS A CA 1
ATOM 3512 C C . LYS A 1 465 ? -56.906 46.219 -18.844 1 19.62 465 LYS A C 1
ATOM 3514 O O . LYS A 1 465 ? -56.938 46.969 -19.828 1 19.62 465 LYS A O 1
ATOM 3519 N N . GLU A 1 466 ? -57.875 45.562 -18.906 1 18.83 466 GLU A N 1
ATOM 3520 C CA . GLU A 1 466 ? -59.25 46.125 -18.938 1 18.83 466 GLU A CA 1
ATOM 3521 C C . GLU A 1 466 ? -59.438 47.188 -17.859 1 18.83 466 GLU A C 1
ATOM 3523 O O . GLU A 1 466 ? -59.906 48.281 -18.141 1 18.83 466 GLU A O 1
ATOM 3528 N N . GLU A 1 467 ? -59.844 46.75 -16.516 1 19.38 467 GLU A N 1
ATOM 3529 C CA . GLU A 1 467 ? -61 47.312 -15.828 1 19.38 467 GLU A CA 1
ATOM 3530 C C . GLU A 1 467 ? -60.656 48.688 -15.219 1 19.38 467 GLU A C 1
ATOM 3532 O O . GLU A 1 467 ? -59.969 48.75 -14.195 1 19.38 467 GLU A O 1
ATOM 3537 N N . ALA A 1 468 ? -60.281 49.812 -15.773 1 18.69 468 ALA A N 1
ATOM 3538 C CA . ALA A 1 468 ? -60.406 51.25 -15.688 1 18.69 468 ALA A CA 1
ATOM 3539 C C . ALA A 1 468 ? -61.812 51.688 -15.266 1 18.69 468 ALA A C 1
ATOM 3541 O O . ALA A 1 468 ? -62.188 52.844 -15.367 1 18.69 468 ALA A O 1
ATOM 3542 N N . SER A 1 469 ? -62.844 50.875 -15.016 1 19.12 469 SER A N 1
ATOM 3543 C CA . SER A 1 469 ? -64.125 51.562 -14.867 1 19.12 469 SER A CA 1
ATOM 3544 C C . SER A 1 469 ? -64.062 52.625 -13.758 1 19.12 469 SER A C 1
ATOM 3546 O O . SER A 1 469 ? -64.438 53.781 -13.961 1 19.12 469 SER A O 1
ATOM 3548 N N . GLN A 1 470 ? -64.625 52.281 -12.438 1 19.25 470 GLN A N 1
ATOM 3549 C CA . GLN A 1 470 ? -65.812 52.875 -11.797 1 19.25 470 GLN A CA 1
ATOM 3550 C C . GLN A 1 470 ? -65.438 54.062 -10.922 1 19.25 470 GLN A C 1
ATOM 3552 O O . GLN A 1 470 ? -65.312 53.938 -9.703 1 19.25 470 GLN A O 1
ATOM 3557 N N . VAL A 1 471 ? -64.25 54.75 -10.93 1 17.44 471 VAL A N 1
ATOM 3558 C CA . VAL A 1 471 ? -64.188 56.156 -10.547 1 17.44 471 VAL A CA 1
ATOM 3559 C C . VAL A 1 471 ? -65.188 56.969 -11.352 1 17.44 471 VAL A C 1
ATOM 3561 O O . VAL A 1 471 ? -65 57.219 -12.547 1 17.44 471 VAL A O 1
ATOM 3564 N N . VAL A 1 472 ? -66.562 56.562 -11.352 1 20.59 472 VAL A N 1
ATOM 3565 C CA . VAL A 1 472 ? -67.562 57.562 -11.219 1 20.59 472 VAL A CA 1
ATOM 3566 C C . VAL A 1 472 ? -67.625 58.094 -9.781 1 20.59 472 VAL A C 1
ATOM 3568 O O . VAL A 1 472 ? -67.5 57.312 -8.828 1 20.59 472 VAL A O 1
ATOM 3571 N N . MET B 1 1 ? 41.844 -0.653 -12.469 1 49.69 1 MET B N 1
ATOM 3572 C CA . MET B 1 1 ? 41.125 -1.83 -12.969 1 49.69 1 MET B CA 1
ATOM 3573 C C . MET B 1 1 ? 40.25 -2.449 -11.883 1 49.69 1 MET B C 1
ATOM 3575 O O . MET B 1 1 ? 39.094 -2.764 -12.117 1 49.69 1 MET B O 1
ATOM 3579 N N . ASP B 1 2 ? 40.875 -2.473 -10.594 1 60.09 2 ASP B N 1
ATOM 3580 C CA . ASP B 1 2 ? 40.156 -3.07 -9.453 1 60.09 2 ASP B CA 1
ATOM 3581 C C . ASP B 1 2 ? 39.031 -2.168 -8.969 1 60.09 2 ASP B C 1
ATOM 3583 O O . ASP B 1 2 ? 37.938 -2.648 -8.641 1 60.09 2 ASP B O 1
ATOM 3587 N N . SER B 1 3 ? 39.312 -0.808 -9.102 1 61.44 3 SER B N 1
ATOM 3588 C CA . SER B 1 3 ? 38.312 0.117 -8.617 1 61.44 3 SER B CA 1
ATOM 3589 C C . SER B 1 3 ? 37.094 0.161 -9.562 1 61.44 3 SER B C 1
ATOM 3591 O O . SER B 1 3 ? 35.938 0.206 -9.109 1 61.44 3 SER B O 1
ATOM 3593 N N . ALA B 1 4 ? 37.406 0.029 -10.828 1 65.75 4 ALA B N 1
ATOM 3594 C CA . ALA B 1 4 ? 36.344 0.028 -11.812 1 65.75 4 ALA B CA 1
ATOM 3595 C C . ALA B 1 4 ? 35.5 -1.238 -11.703 1 65.75 4 ALA B C 1
ATOM 3597 O O . ALA B 1 4 ? 34.281 -1.187 -11.836 1 65.75 4 ALA B O 1
ATOM 3598 N N . ASP B 1 5 ? 36.188 -2.297 -11.477 1 73.62 5 ASP B N 1
ATOM 3599 C CA . ASP B 1 5 ? 35.469 -3.574 -11.344 1 73.62 5 ASP B CA 1
ATOM 3600 C C . ASP B 1 5 ? 34.594 -3.588 -10.109 1 73.62 5 ASP B C 1
ATOM 3602 O O . ASP B 1 5 ? 33.469 -4.078 -10.164 1 73.62 5 ASP B O 1
ATOM 3606 N N . ASN B 1 6 ? 35.062 -2.873 -9.07 1 81.19 6 ASN B N 1
ATOM 3607 C CA . ASN B 1 6 ? 34.281 -2.766 -7.855 1 81.19 6 ASN B CA 1
ATOM 3608 C C . ASN B 1 6 ? 33.062 -1.847 -8.055 1 81.19 6 ASN B C 1
ATOM 3610 O O . ASN B 1 6 ? 31.984 -2.111 -7.531 1 81.19 6 ASN B O 1
ATOM 3614 N N . GLY B 1 7 ? 33.344 -0.853 -8.852 1 83.75 7 GLY B N 1
ATOM 3615 C CA . GLY B 1 7 ? 32.25 0.07 -9.164 1 83.75 7 GLY B CA 1
ATOM 3616 C C . GLY B 1 7 ? 31.156 -0.564 -9.992 1 83.75 7 GLY B C 1
ATOM 3617 O O . GLY B 1 7 ? 29.969 -0.336 -9.734 1 83.75 7 GLY B O 1
ATOM 3618 N N . LEU B 1 8 ? 31.547 -1.404 -10.891 1 89.88 8 LEU B N 1
ATOM 3619 C CA . LEU B 1 8 ? 30.594 -2.086 -11.742 1 89.88 8 LEU B CA 1
ATOM 3620 C C . LEU B 1 8 ? 29.797 -3.117 -10.945 1 89.88 8 LEU B C 1
ATOM 3622 O O . LEU B 1 8 ? 28.578 -3.248 -11.125 1 89.88 8 LEU B O 1
ATOM 3626 N N . THR B 1 9 ? 30.469 -3.816 -10.125 1 92 9 THR B N 1
ATOM 3627 C CA . THR B 1 9 ? 29.812 -4.82 -9.297 1 92 9 THR B CA 1
ATOM 3628 C C . THR B 1 9 ? 28.781 -4.172 -8.367 1 92 9 THR B C 1
ATOM 3630 O O . THR B 1 9 ? 27.672 -4.664 -8.219 1 92 9 THR B O 1
ATOM 3633 N N . SER B 1 10 ? 29.219 -3.074 -7.781 1 92.88 10 SER B N 1
ATOM 3634 C CA . SER B 1 10 ? 28.312 -2.348 -6.898 1 92.88 10 SER B CA 1
ATOM 3635 C C . SER B 1 10 ? 27.094 -1.82 -7.664 1 92.88 10 SER B C 1
ATOM 3637 O O . SER B 1 10 ? 25.984 -1.85 -7.156 1 92.88 10 SER B O 1
ATOM 3639 N N . LEU B 1 11 ? 27.328 -1.415 -8.805 1 94.06 11 LEU B N 1
ATOM 3640 C CA . LEU B 1 11 ? 26.25 -0.889 -9.633 1 94.06 11 LEU B CA 1
ATOM 3641 C C . LEU B 1 11 ? 25.266 -1.993 -10.016 1 94.06 11 LEU B C 1
ATOM 3643 O O . LEU B 1 11 ? 24.047 -1.786 -9.992 1 94.06 11 LEU B O 1
ATOM 3647 N N . LYS B 1 12 ? 25.766 -3.115 -10.391 1 95.31 12 LYS B N 1
ATOM 3648 C CA . LYS B 1 12 ? 24.938 -4.258 -10.734 1 95.31 12 LYS B CA 1
ATOM 3649 C C . LYS B 1 12 ? 24.047 -4.672 -9.562 1 95.31 12 LYS B C 1
ATOM 3651 O O . LYS B 1 12 ? 22.844 -4.883 -9.727 1 95.31 12 LYS B O 1
ATOM 3656 N N . THR B 1 13 ? 24.641 -4.723 -8.398 1 96.44 13 THR B N 1
ATOM 3657 C CA . THR B 1 13 ? 23.906 -5.105 -7.199 1 96.44 13 THR B CA 1
ATOM 3658 C C . THR B 1 13 ? 22.828 -4.086 -6.879 1 96.44 13 THR B C 1
ATOM 3660 O O . THR B 1 13 ? 21.688 -4.457 -6.562 1 96.44 13 THR B O 1
ATOM 3663 N N . ASN B 1 14 ? 23.188 -2.83 -7.016 1 97.06 14 ASN B N 1
ATOM 3664 C CA . ASN B 1 14 ? 22.219 -1.769 -6.762 1 97.06 14 ASN B CA 1
ATOM 3665 C C . ASN B 1 14 ? 21.047 -1.815 -7.754 1 97.06 14 ASN B C 1
ATOM 3667 O O . ASN B 1 14 ? 19.906 -1.593 -7.379 1 97.06 14 ASN B O 1
ATOM 3671 N N . LEU B 1 15 ? 21.344 -2.145 -8.945 1 96.69 15 LEU B N 1
ATOM 3672 C CA . LEU B 1 15 ? 20.312 -2.23 -9.977 1 96.69 15 LEU B CA 1
ATOM 3673 C C . LEU B 1 15 ? 19.359 -3.389 -9.695 1 96.69 15 LEU B C 1
ATOM 3675 O O . LEU B 1 15 ? 18.156 -3.273 -9.922 1 96.69 15 LEU B O 1
ATOM 3679 N N . ASP B 1 16 ? 19.906 -4.445 -9.242 1 98.12 16 ASP B N 1
ATOM 3680 C CA . ASP B 1 16 ? 19.062 -5.59 -8.891 1 98.12 16 ASP B CA 1
ATOM 3681 C C . ASP B 1 16 ? 18.141 -5.258 -7.723 1 98.12 16 ASP B C 1
ATOM 3683 O O . ASP B 1 16 ? 16.969 -5.617 -7.73 1 98.12 16 ASP B O 1
ATOM 3687 N N . HIS B 1 17 ? 18.688 -4.555 -6.699 1 98.06 17 HIS B N 1
ATOM 3688 C CA . HIS B 1 17 ? 17.844 -4.113 -5.598 1 98.06 17 HIS B CA 1
ATOM 3689 C C . HIS B 1 17 ? 16.719 -3.207 -6.094 1 98.06 17 HIS B C 1
ATOM 3691 O O . HIS B 1 17 ? 15.562 -3.393 -5.727 1 98.06 17 HIS B O 1
ATOM 3697 N N . PHE B 1 18 ? 17.078 -2.271 -6.93 1 97.88 18 PHE B N 1
ATOM 3698 C CA . PHE B 1 18 ? 16.109 -1.3 -7.426 1 97.88 18 PHE B CA 1
ATOM 3699 C C . PHE B 1 18 ? 15.031 -1.985 -8.266 1 97.88 18 PHE B C 1
ATOM 3701 O O . PHE B 1 18 ? 13.844 -1.679 -8.125 1 97.88 18 PHE B O 1
ATOM 3708 N N . PHE B 1 19 ? 15.492 -2.939 -9.125 1 98 19 PHE B N 1
ATOM 3709 C CA . PHE B 1 19 ? 14.578 -3.713 -9.961 1 98 19 PHE B CA 1
ATOM 3710 C C . PHE B 1 19 ? 13.57 -4.469 -9.109 1 98 19 PHE B C 1
ATOM 3712 O O . PHE B 1 19 ? 12.367 -4.402 -9.352 1 98 19 PHE B O 1
ATOM 3719 N N . LEU B 1 20 ? 14.031 -5.117 -8.094 1 98.12 20 LEU B N 1
ATOM 3720 C CA . LEU B 1 20 ? 13.172 -5.918 -7.227 1 98.12 20 LEU B CA 1
ATOM 3721 C C . LEU B 1 20 ? 12.188 -5.031 -6.477 1 98.12 20 LEU B C 1
ATOM 3723 O O . LEU B 1 20 ? 10.992 -5.344 -6.406 1 98.12 20 LEU B O 1
ATOM 3727 N N . LEU B 1 21 ? 12.648 -3.91 -6.004 1 98.38 21 LEU B N 1
ATOM 3728 C CA . LEU B 1 21 ? 11.828 -3.045 -5.164 1 98.38 21 LEU B CA 1
ATOM 3729 C C . LEU B 1 21 ? 10.742 -2.363 -5.992 1 98.38 21 LEU B C 1
ATOM 3731 O O . LEU B 1 21 ? 9.586 -2.285 -5.562 1 98.38 21 LEU B O 1
ATOM 3735 N N . VAL B 1 22 ? 11.016 -1.92 -7.184 1 97.81 22 VAL B N 1
ATOM 3736 C CA . VAL B 1 22 ? 10.016 -1.259 -8.016 1 97.81 22 VAL B CA 1
ATOM 3737 C C . VAL B 1 22 ? 8.914 -2.246 -8.375 1 97.81 22 VAL B C 1
ATOM 3739 O O . VAL B 1 22 ? 7.727 -1.913 -8.297 1 97.81 22 VAL B O 1
ATOM 3742 N N . ASN B 1 23 ? 9.305 -3.443 -8.781 1 98.5 23 ASN B N 1
ATOM 3743 C CA . ASN B 1 23 ? 8.297 -4.453 -9.086 1 98.5 23 ASN B CA 1
ATOM 3744 C C . ASN B 1 23 ? 7.457 -4.789 -7.855 1 98.5 23 ASN B C 1
ATOM 3746 O O . ASN B 1 23 ? 6.234 -4.918 -7.949 1 98.5 23 ASN B O 1
ATOM 3750 N N . ALA B 1 24 ? 8.117 -4.879 -6.703 1 98.5 24 ALA B N 1
ATOM 3751 C CA . ALA B 1 24 ? 7.414 -5.219 -5.473 1 98.5 24 ALA B CA 1
ATOM 3752 C C . ALA B 1 24 ? 6.41 -4.133 -5.098 1 98.5 24 ALA B C 1
ATOM 3754 O O . ALA B 1 24 ? 5.324 -4.43 -4.59 1 98.5 24 ALA B O 1
ATOM 3755 N N . LEU B 1 25 ? 6.73 -2.867 -5.332 1 98.38 25 LEU B N 1
ATOM 3756 C CA . LEU B 1 25 ? 5.793 -1.778 -5.074 1 98.38 25 LEU B CA 1
ATOM 3757 C C . LEU B 1 25 ? 4.551 -1.913 -5.945 1 98.38 25 LEU B C 1
ATOM 3759 O O . LEU B 1 25 ? 3.426 -1.768 -5.461 1 98.38 25 LEU B O 1
ATOM 3763 N N . ILE B 1 26 ? 4.754 -2.219 -7.164 1 97.88 26 ILE B N 1
ATOM 3764 C CA . ILE B 1 26 ? 3.637 -2.387 -8.086 1 97.88 26 ILE B CA 1
ATOM 3765 C C . ILE B 1 26 ? 2.789 -3.582 -7.656 1 97.88 26 ILE B C 1
ATOM 3767 O O . ILE B 1 26 ? 1.559 -3.518 -7.676 1 97.88 26 ILE B O 1
ATOM 3771 N N . ILE B 1 27 ? 3.432 -4.645 -7.25 1 98.38 27 ILE B N 1
ATOM 3772 C CA . ILE B 1 27 ? 2.711 -5.824 -6.785 1 98.38 27 ILE B CA 1
ATOM 3773 C C . ILE B 1 27 ? 1.92 -5.48 -5.523 1 98.38 27 ILE B C 1
ATOM 3775 O O . ILE B 1 27 ? 0.805 -5.973 -5.332 1 98.38 27 ILE B O 1
ATOM 3779 N N . PHE B 1 28 ? 2.457 -4.637 -4.641 1 98.31 28 PHE B N 1
ATOM 3780 C CA . PHE B 1 28 ? 1.736 -4.203 -3.449 1 98.31 28 PHE B CA 1
ATOM 3781 C C . PHE B 1 28 ? 0.388 -3.598 -3.824 1 98.31 28 PHE B C 1
ATOM 3783 O O . PHE B 1 28 ? -0.602 -3.787 -3.113 1 98.31 28 PHE B O 1
ATOM 3790 N N . LEU B 1 29 ? 0.334 -2.895 -4.918 1 97.69 29 LEU B N 1
ATOM 3791 C CA . LEU B 1 29 ? -0.895 -2.242 -5.359 1 97.69 29 LEU B CA 1
ATOM 3792 C C . LEU B 1 29 ? -1.967 -3.273 -5.695 1 97.69 29 LEU B C 1
ATOM 3794 O O . LEU B 1 29 ? -3.158 -2.955 -5.711 1 97.69 29 LEU B O 1
ATOM 3798 N N . MET B 1 30 ? -1.597 -4.488 -5.941 1 97.88 30 MET B N 1
ATOM 3799 C CA . MET B 1 30 ? -2.562 -5.551 -6.199 1 97.88 30 MET B CA 1
ATOM 3800 C C . MET B 1 30 ? -3.459 -5.781 -4.988 1 97.88 30 MET B C 1
ATOM 3802 O O . MET B 1 30 ? -4.602 -6.227 -5.129 1 97.88 30 MET B O 1
ATOM 3806 N N . GLN B 1 31 ? -2.938 -5.465 -3.805 1 97.5 31 GLN B N 1
ATOM 3807 C CA . GLN B 1 31 ? -3.789 -5.555 -2.623 1 97.5 31 GLN B CA 1
ATOM 3808 C C . GLN B 1 31 ? -5.02 -4.66 -2.762 1 97.5 31 GLN B C 1
ATOM 3810 O O . GLN B 1 31 ? -6.125 -5.055 -2.383 1 97.5 31 GLN B O 1
ATOM 3815 N N . CYS B 1 32 ? -4.766 -3.496 -3.27 1 97.81 32 CYS B N 1
ATOM 3816 C CA . CYS B 1 32 ? -5.871 -2.598 -3.584 1 97.81 32 CYS B CA 1
ATOM 3817 C C . CYS B 1 32 ? -6.789 -3.213 -4.633 1 97.81 32 CYS B C 1
ATOM 3819 O O . CYS B 1 32 ? -8.016 -3.121 -4.52 1 97.81 32 CYS B O 1
ATOM 3821 N N . GLY B 1 33 ? -6.234 -3.832 -5.605 1 98.31 33 GLY B N 1
ATOM 3822 C CA . GLY B 1 33 ? -7.016 -4.504 -6.629 1 98.31 33 GLY B CA 1
ATOM 3823 C C . GLY B 1 33 ? -7.918 -5.59 -6.074 1 98.31 33 GLY B C 1
ATOM 3824 O O . GLY B 1 33 ? -9.109 -5.637 -6.391 1 98.31 33 GLY B O 1
ATOM 3825 N N . PHE B 1 34 ? -7.367 -6.422 -5.227 1 98 34 PHE B N 1
ATOM 3826 C CA . PHE B 1 34 ? -8.148 -7.477 -4.594 1 98 34 PHE B CA 1
ATOM 3827 C C . PHE B 1 34 ? -9.266 -6.883 -3.744 1 98 34 PHE B C 1
ATOM 3829 O O . PHE B 1 34 ? -10.406 -7.355 -3.793 1 98 34 PHE B O 1
ATOM 3836 N N . ALA B 1 35 ? -8.93 -5.863 -3.018 1 97.94 35 ALA B N 1
ATOM 3837 C CA . ALA B 1 35 ? -9.906 -5.227 -2.135 1 97.94 35 ALA B CA 1
ATOM 3838 C C . ALA B 1 35 ? -11.117 -4.742 -2.922 1 97.94 35 ALA B C 1
ATOM 3840 O O . ALA B 1 35 ? -12.258 -5.02 -2.543 1 97.94 35 ALA B O 1
ATOM 3841 N N . PHE B 1 36 ? -10.891 -4.148 -4.051 1 98.19 36 PHE B N 1
ATOM 3842 C CA . PHE B 1 36 ? -11.992 -3.512 -4.766 1 98.19 36 PHE B CA 1
ATOM 3843 C C . PHE B 1 36 ? -12.727 -4.52 -5.645 1 98.19 36 PHE B C 1
ATOM 3845 O O . PHE B 1 36 ? -13.938 -4.426 -5.824 1 98.19 36 PHE B O 1
ATOM 3852 N N . LEU B 1 37 ? -12.016 -5.449 -6.203 1 97.38 37 LEU B N 1
ATOM 3853 C CA . LEU B 1 37 ? -12.695 -6.539 -6.902 1 97.38 37 LEU B CA 1
ATOM 3854 C C . LEU B 1 37 ? -13.641 -7.281 -5.969 1 97.38 37 LEU B C 1
ATOM 3856 O O . LEU B 1 37 ? -14.789 -7.559 -6.336 1 97.38 37 LEU B O 1
ATOM 3860 N N . GLU B 1 38 ? -13.188 -7.535 -4.773 1 96.88 38 GLU B N 1
ATOM 3861 C CA . GLU B 1 38 ? -13.992 -8.242 -3.787 1 96.88 38 GLU B CA 1
ATOM 3862 C C . GLU B 1 38 ? -15.156 -7.383 -3.303 1 96.88 38 GLU B C 1
ATOM 3864 O O . GLU B 1 38 ? -16.297 -7.848 -3.23 1 96.88 38 GLU B O 1
ATOM 3869 N N . ALA B 1 39 ? -14.82 -6.141 -2.988 1 96.94 39 ALA B N 1
ATOM 3870 C CA . ALA B 1 39 ? -15.844 -5.238 -2.471 1 96.94 39 ALA B CA 1
ATOM 3871 C C . ALA B 1 39 ? -16.984 -5.062 -3.475 1 96.94 39 ALA B C 1
ATOM 3873 O O . ALA B 1 39 ? -18.156 -5.078 -3.102 1 96.94 39 ALA B O 1
ATOM 3874 N N . GLY B 1 40 ? -16.641 -4.902 -4.727 1 95.69 40 GLY B N 1
ATOM 3875 C CA . GLY B 1 40 ? -17.656 -4.73 -5.75 1 95.69 40 GLY B CA 1
ATOM 3876 C C . GLY B 1 40 ? -18.469 -5.984 -6.004 1 95.69 40 GLY B C 1
ATOM 3877 O O . GLY B 1 40 ? -19.609 -5.91 -6.473 1 95.69 40 GLY B O 1
ATOM 3878 N N . SER B 1 41 ? -17.938 -7.113 -5.613 1 94.12 41 SER B N 1
ATOM 3879 C CA . SER B 1 41 ? -18.547 -8.398 -5.957 1 94.12 41 SER B CA 1
ATOM 3880 C C . SER B 1 41 ? -19.422 -8.922 -4.824 1 94.12 41 SER B C 1
ATOM 3882 O O . SER B 1 41 ? -19.953 -10.031 -4.902 1 94.12 41 SER B O 1
ATOM 3884 N N . VAL B 1 42 ? -19.562 -8.18 -3.75 1 94.12 42 VAL B N 1
ATOM 3885 C CA . VAL B 1 42 ? -20.406 -8.594 -2.633 1 94.12 42 VAL B CA 1
ATOM 3886 C C . VAL B 1 42 ? -21.531 -7.586 -2.428 1 94.12 42 VAL B C 1
ATOM 3888 O O . VAL B 1 42 ? -21.531 -6.52 -3.045 1 94.12 42 VAL B O 1
ATOM 3891 N N . ARG B 1 43 ? -22.531 -7.996 -1.587 1 92.19 43 ARG B N 1
ATOM 3892 C CA . ARG B 1 43 ? -23.625 -7.082 -1.255 1 92.19 43 ARG B CA 1
ATOM 3893 C C . ARG B 1 43 ? -23.125 -5.883 -0.466 1 92.19 43 ARG B C 1
ATOM 3895 O O . ARG B 1 43 ? -22.203 -6.012 0.344 1 92.19 43 ARG B O 1
ATOM 3902 N N . ALA B 1 44 ? -23.672 -4.75 -0.596 1 92.88 44 ALA B N 1
ATOM 3903 C CA . ALA B 1 44 ? -23.203 -3.459 -0.086 1 92.88 44 ALA B CA 1
ATOM 3904 C C . ALA B 1 44 ? -23.047 -3.496 1.431 1 92.88 44 ALA B C 1
ATOM 3906 O O . ALA B 1 44 ? -22.156 -2.848 1.98 1 92.88 44 ALA B O 1
ATOM 3907 N N . LYS B 1 45 ? -23.828 -4.258 2.125 1 92.94 45 LYS B N 1
ATOM 3908 C CA . LYS B 1 45 ? -23.859 -4.301 3.584 1 92.94 45 LYS B CA 1
ATOM 3909 C C . LYS B 1 45 ? -22.609 -4.984 4.141 1 92.94 45 LYS B C 1
ATOM 3911 O O . LYS B 1 45 ? -22.438 -5.066 5.355 1 92.94 45 LYS B O 1
ATOM 3916 N N . ASN B 1 46 ? -21.672 -5.492 3.246 1 95.19 46 ASN B N 1
ATOM 3917 C CA . ASN B 1 46 ? -20.469 -6.199 3.66 1 95.19 46 ASN B CA 1
ATOM 3918 C C . ASN B 1 46 ? -19.219 -5.523 3.121 1 95.19 46 ASN B C 1
ATOM 3920 O O . ASN B 1 46 ? -18.109 -6.074 3.227 1 95.19 46 ASN B O 1
ATOM 3924 N N . THR B 1 47 ? -19.312 -4.383 2.58 1 95.56 47 THR B N 1
ATOM 3925 C CA . THR B 1 47 ? -18.25 -3.703 1.848 1 95.56 47 THR B CA 1
ATOM 3926 C C . THR B 1 47 ? -17.141 -3.268 2.793 1 95.56 47 THR B C 1
ATOM 3928 O O . THR B 1 47 ? -15.969 -3.539 2.541 1 95.56 47 THR B O 1
ATOM 3931 N N . THR B 1 48 ? -17.453 -2.656 3.893 1 95.62 48 THR B N 1
ATOM 3932 C CA . THR B 1 48 ? -16.469 -2.199 4.867 1 95.62 48 THR B CA 1
ATOM 3933 C C . THR B 1 48 ? -15.656 -3.373 5.406 1 95.62 48 THR B C 1
ATOM 3935 O O . THR B 1 48 ? -14.438 -3.277 5.547 1 95.62 48 THR B O 1
ATOM 3938 N N . ASN B 1 49 ? -16.344 -4.395 5.668 1 95.81 49 ASN B N 1
ATOM 3939 C CA . ASN B 1 49 ? -15.695 -5.605 6.164 1 95.81 49 ASN B CA 1
ATOM 3940 C C . ASN B 1 49 ? -14.641 -6.113 5.191 1 95.81 49 ASN B C 1
ATOM 3942 O O . ASN B 1 49 ? -13.523 -6.441 5.594 1 95.81 49 ASN B O 1
ATOM 3946 N N . ILE B 1 50 ? -14.961 -6.145 3.938 1 96.31 50 ILE B N 1
ATOM 3947 C CA . ILE B 1 50 ? -14.062 -6.637 2.896 1 96.31 50 ILE B CA 1
ATOM 3948 C C . ILE B 1 50 ? -12.844 -5.73 2.795 1 96.31 50 ILE B C 1
ATOM 3950 O O . ILE B 1 50 ? -11.711 -6.211 2.738 1 96.31 50 ILE B O 1
ATOM 3954 N N . LEU B 1 51 ? -13.102 -4.465 2.809 1 97.31 51 LEU B N 1
ATOM 3955 C CA . LEU B 1 51 ? -12.016 -3.502 2.65 1 97.31 51 LEU B CA 1
ATOM 3956 C C . LEU B 1 51 ? -11.07 -3.551 3.846 1 97.31 51 LEU B C 1
ATOM 3958 O O . LEU B 1 51 ? -9.844 -3.514 3.68 1 97.31 51 LEU B O 1
ATOM 3962 N N . LEU B 1 52 ? -11.602 -3.674 5.02 1 96.12 52 LEU B N 1
ATOM 3963 C CA . LEU B 1 52 ? -10.789 -3.74 6.227 1 96.12 52 LEU B CA 1
ATOM 3964 C C . LEU B 1 52 ? -9.969 -5.027 6.258 1 96.12 52 LEU B C 1
ATOM 3966 O O . LEU B 1 52 ? -8.789 -5.008 6.621 1 96.12 52 LEU B O 1
ATOM 3970 N N . LYS B 1 53 ? -10.57 -6.094 5.883 1 95.38 53 LYS B N 1
ATOM 3971 C CA . LYS B 1 53 ? -9.852 -7.363 5.883 1 95.38 53 LYS B CA 1
ATOM 3972 C C . LYS B 1 53 ? -8.664 -7.32 4.922 1 95.38 53 LYS B C 1
ATOM 3974 O O . LYS B 1 53 ? -7.598 -7.855 5.223 1 95.38 53 LYS B O 1
ATOM 3979 N N . ASN B 1 54 ? -8.844 -6.723 3.797 1 96.44 54 ASN B N 1
ATOM 3980 C CA . ASN B 1 54 ? -7.758 -6.633 2.826 1 96.44 54 ASN B CA 1
ATOM 3981 C C . ASN B 1 54 ? -6.621 -5.754 3.34 1 96.44 54 ASN B C 1
ATOM 3983 O O . ASN B 1 54 ? -5.449 -6.047 3.104 1 96.44 54 ASN B O 1
ATOM 3987 N N . LEU B 1 55 ? -6.965 -4.703 4.031 1 96.25 55 LEU B N 1
ATOM 3988 C CA . LEU B 1 55 ? -5.941 -3.877 4.66 1 96.25 55 LEU B CA 1
ATOM 3989 C C . LEU B 1 55 ? -5.191 -4.66 5.734 1 96.25 55 LEU B C 1
ATOM 3991 O O . LEU B 1 55 ? -3.965 -4.586 5.82 1 96.25 55 LEU B O 1
ATOM 3995 N N . LEU B 1 56 ? -5.887 -5.406 6.492 1 95.56 56 LEU B N 1
ATOM 3996 C CA . LEU B 1 56 ? -5.285 -6.133 7.602 1 95.56 56 LEU B CA 1
ATOM 3997 C C . LEU B 1 56 ? -4.441 -7.301 7.098 1 95.56 56 LEU B C 1
ATOM 3999 O O . LEU B 1 56 ? -3.473 -7.695 7.746 1 95.56 56 LEU B O 1
ATOM 4003 N N . ASP B 1 57 ? -4.824 -7.789 5.926 1 95.56 57 ASP B N 1
ATOM 4004 C CA . ASP B 1 57 ? -3.98 -8.805 5.309 1 95.56 57 ASP B CA 1
ATOM 4005 C C . ASP B 1 57 ? -2.555 -8.297 5.113 1 95.56 57 ASP B C 1
ATOM 4007 O O . ASP B 1 57 ? -1.592 -9.039 5.312 1 95.56 57 ASP B O 1
ATOM 4011 N N . VAL B 1 58 ? -2.459 -7.051 4.781 1 96.69 58 VAL B N 1
ATOM 4012 C CA . VAL B 1 58 ? -1.151 -6.441 4.562 1 96.69 58 VAL B CA 1
ATOM 4013 C C . VAL B 1 58 ? -0.447 -6.238 5.902 1 96.69 58 VAL B C 1
ATOM 4015 O O . VAL B 1 58 ? 0.726 -6.59 6.055 1 96.69 58 VAL B O 1
ATOM 4018 N N . CYS B 1 59 ? -1.151 -5.73 6.855 1 98.12 59 CYS B N 1
ATOM 4019 C CA . CYS B 1 59 ? -0.546 -5.363 8.133 1 98.12 59 CYS B CA 1
ATOM 4020 C C . CYS B 1 59 ? -0.162 -6.602 8.93 1 98.12 59 CYS B C 1
ATOM 4022 O O . CYS B 1 59 ? 0.975 -6.723 9.391 1 98.12 59 CYS B O 1
ATOM 4024 N N . LEU B 1 60 ? -1.074 -7.539 9.039 1 98 60 LEU B N 1
ATOM 4025 C CA . LEU B 1 60 ? -0.804 -8.789 9.75 1 98 60 LEU B CA 1
ATOM 4026 C C . LEU B 1 60 ? 0.217 -9.625 8.992 1 98 60 LEU B C 1
ATOM 4028 O O . LEU B 1 60 ? 1.077 -10.266 9.602 1 98 60 LEU B O 1
ATOM 4032 N N . GLY B 1 61 ? 0.046 -9.594 7.684 1 98.06 61 GLY B N 1
ATOM 4033 C CA . GLY B 1 61 ? 1 -10.312 6.855 1 98.06 61 GLY B CA 1
ATOM 4034 C C . GLY B 1 61 ? 2.422 -9.805 7.008 1 98.06 61 GLY B C 1
ATOM 4035 O O . GLY B 1 61 ? 3.367 -10.594 7.059 1 98.06 61 GLY B O 1
ATOM 4036 N N . ALA B 1 62 ? 2.576 -8.477 7.055 1 98.62 62 ALA B N 1
ATOM 4037 C CA . ALA B 1 62 ? 3.904 -7.887 7.199 1 98.62 62 ALA B CA 1
ATOM 4038 C C . ALA B 1 62 ? 4.559 -8.328 8.508 1 98.62 62 ALA B C 1
ATOM 4040 O O . ALA B 1 62 ? 5.734 -8.703 8.523 1 98.62 62 ALA B O 1
ATOM 4041 N N . VAL B 1 63 ? 3.836 -8.359 9.547 1 98.38 63 VAL B N 1
ATOM 4042 C CA . VAL B 1 63 ? 4.375 -8.711 10.859 1 98.38 63 VAL B CA 1
ATOM 4043 C C . VAL B 1 63 ? 4.652 -10.211 10.922 1 98.38 63 VAL B C 1
ATOM 4045 O O . VAL B 1 63 ? 5.711 -10.641 11.391 1 98.38 63 VAL B O 1
ATOM 4048 N N . ALA B 1 64 ? 3.734 -11.023 10.367 1 98.62 64 ALA B N 1
ATOM 4049 C CA . ALA B 1 64 ? 3.893 -12.477 10.391 1 98.62 64 ALA B CA 1
ATOM 4050 C C . ALA B 1 64 ? 5.074 -12.906 9.523 1 98.62 64 ALA B C 1
ATOM 4052 O O . ALA B 1 64 ? 5.844 -13.789 9.914 1 98.62 64 ALA B O 1
ATOM 4053 N N . TYR B 1 65 ? 5.16 -12.297 8.352 1 98.75 65 TYR B N 1
ATOM 4054 C CA . TYR B 1 65 ? 6.234 -12.68 7.449 1 98.75 65 TYR B CA 1
ATOM 4055 C C . TYR B 1 65 ? 7.586 -12.219 7.977 1 98.75 65 TYR B C 1
ATOM 4057 O O . TYR B 1 65 ? 8.594 -12.922 7.836 1 98.75 65 TYR B O 1
ATOM 4065 N N . TRP B 1 66 ? 7.648 -11.023 8.609 1 98.69 66 TRP B N 1
ATOM 4066 C CA . TRP B 1 66 ? 8.852 -10.523 9.266 1 98.69 66 TRP B CA 1
ATOM 4067 C C . TRP B 1 66 ? 9.234 -11.406 10.445 1 98.69 66 TRP B C 1
ATOM 4069 O O . TRP B 1 66 ? 10.406 -11.758 10.609 1 98.69 66 TRP B O 1
ATOM 4079 N N . GLY B 1 67 ? 8.289 -11.836 11.227 1 98.62 67 GLY B N 1
ATOM 4080 C CA . GLY B 1 67 ? 8.555 -12.609 12.43 1 98.62 67 GLY B CA 1
ATOM 4081 C C . GLY B 1 67 ? 9.031 -14.023 12.141 1 98.62 67 GLY B C 1
ATOM 4082 O O . GLY B 1 67 ? 10.086 -14.438 12.617 1 98.62 67 GLY B O 1
ATOM 4083 N N . VAL B 1 68 ? 8.18 -14.734 11.234 1 98.5 68 VAL B N 1
ATOM 4084 C CA . VAL B 1 68 ? 8.5 -16.156 11.125 1 98.5 68 VAL B CA 1
ATOM 4085 C C . VAL B 1 68 ? 8.453 -16.578 9.664 1 98.5 68 VAL B C 1
ATOM 4087 O O . VAL B 1 68 ? 9.133 -17.531 9.266 1 98.5 68 VAL B O 1
ATOM 4090 N N . GLY B 1 69 ? 7.648 -15.977 8.828 1 98.75 69 GLY B N 1
ATOM 4091 C CA . GLY B 1 69 ? 7.418 -16.453 7.469 1 98.75 69 GLY B CA 1
ATOM 4092 C C . GLY B 1 69 ? 8.68 -16.469 6.621 1 98.75 69 GLY B C 1
ATOM 4093 O O . GLY B 1 69 ? 8.984 -17.469 5.984 1 98.75 69 GLY B O 1
ATOM 4094 N N . TYR B 1 70 ? 9.375 -15.32 6.625 1 98.81 70 TYR B N 1
ATOM 4095 C CA . TYR B 1 70 ? 10.586 -15.242 5.812 1 98.81 70 TYR B CA 1
ATOM 4096 C C . TYR B 1 70 ? 11.625 -16.25 6.281 1 98.81 70 TYR B C 1
ATOM 4098 O O . TYR B 1 70 ? 12.359 -16.812 5.473 1 98.81 70 TYR B O 1
ATOM 4106 N N . ALA B 1 71 ? 11.703 -16.469 7.609 1 98.75 71 ALA B N 1
ATOM 4107 C CA . ALA B 1 71 ? 12.625 -17.453 8.18 1 98.75 71 ALA B CA 1
ATOM 4108 C C . ALA B 1 71 ? 12.32 -18.859 7.652 1 98.75 71 ALA B C 1
ATOM 4110 O O . ALA B 1 71 ? 13.227 -19.578 7.227 1 98.75 71 ALA B O 1
ATOM 4111 N N . PHE B 1 72 ? 11.07 -19.188 7.578 1 98.81 72 PHE B N 1
ATOM 4112 C CA . PHE B 1 72 ? 10.664 -20.516 7.113 1 98.81 72 PHE B CA 1
ATOM 4113 C C . PHE B 1 72 ? 10.852 -20.641 5.609 1 98.81 72 PHE B C 1
ATOM 4115 O O . PHE B 1 72 ? 11.156 -21.719 5.102 1 98.81 72 PHE B O 1
ATOM 4122 N N . ALA B 1 73 ? 10.797 -19.578 4.875 1 98.75 73 ALA B N 1
ATOM 4123 C CA . ALA B 1 73 ? 10.859 -19.594 3.414 1 98.75 73 ALA B CA 1
ATOM 4124 C C . ALA B 1 73 ? 12.305 -19.594 2.924 1 98.75 73 ALA B C 1
ATOM 4126 O O . ALA B 1 73 ? 12.672 -20.359 2.035 1 98.75 73 ALA B O 1
ATOM 4127 N N . PHE B 1 74 ? 13.156 -18.703 3.605 1 98.5 74 PHE B N 1
ATOM 4128 C CA . PHE B 1 74 ? 14.453 -18.453 2.998 1 98.5 74 PHE B CA 1
ATOM 4129 C C . PHE B 1 74 ? 15.547 -18.391 4.059 1 98.5 74 PHE B C 1
ATOM 4131 O O . PHE B 1 74 ? 16.656 -17.922 3.793 1 98.5 74 PHE B O 1
ATOM 4138 N N . GLY B 1 75 ? 15.227 -18.781 5.301 1 98.12 75 GLY B N 1
ATOM 4139 C CA . GLY B 1 75 ? 16.25 -18.812 6.332 1 98.12 75 GLY B CA 1
ATOM 4140 C C . GLY B 1 75 ? 17.453 -19.656 5.957 1 98.12 75 GLY B C 1
ATOM 4141 O O . GLY B 1 75 ? 17.297 -20.797 5.508 1 98.12 75 GLY B O 1
ATOM 4142 N N . ASN B 1 76 ? 18.609 -19.125 6.035 1 95.56 76 ASN B N 1
ATOM 4143 C CA . ASN B 1 76 ? 19.844 -19.828 5.715 1 95.56 76 ASN B CA 1
ATOM 4144 C C . ASN B 1 76 ? 20.812 -19.828 6.895 1 95.56 76 ASN B C 1
ATOM 4146 O O . ASN B 1 76 ? 21.188 -18.766 7.395 1 95.56 76 ASN B O 1
ATOM 4150 N N . PRO B 1 77 ? 21.312 -20.906 7.406 1 92.31 77 PRO B N 1
ATOM 4151 C CA . PRO B 1 77 ? 21.109 -22.219 6.793 1 92.31 77 PRO B CA 1
ATOM 4152 C C . PRO B 1 77 ? 19.688 -22.766 7.008 1 92.31 77 PRO B C 1
ATOM 4154 O O . PRO B 1 77 ? 18.984 -22.312 7.914 1 92.31 77 PRO B O 1
ATOM 4157 N N . GLY B 1 78 ? 19.219 -23.547 6.078 1 94.5 78 GLY B N 1
ATOM 4158 C CA . GLY B 1 78 ? 18 -24.328 6.133 1 94.5 78 GLY B CA 1
ATOM 4159 C C . GLY B 1 78 ? 18.188 -25.75 5.621 1 94.5 78 GLY B C 1
ATOM 4160 O O . GLY B 1 78 ? 19.312 -26.219 5.461 1 94.5 78 GLY B O 1
ATOM 4161 N N . ASN B 1 79 ? 17.094 -26.547 5.586 1 97.69 79 ASN B N 1
ATOM 4162 C CA . ASN B 1 79 ? 17.141 -27.875 5 1 97.69 79 ASN B CA 1
ATOM 4163 C C . ASN B 1 79 ? 16.188 -28 3.805 1 97.69 79 ASN B C 1
ATOM 4165 O O . ASN B 1 79 ? 15.742 -26.984 3.264 1 97.69 79 ASN B O 1
ATOM 4169 N N . ALA B 1 80 ? 15.984 -29.172 3.365 1 98.06 80 ALA B N 1
ATOM 4170 C CA . ALA B 1 80 ? 15.203 -29.391 2.152 1 98.06 80 ALA B CA 1
ATOM 4171 C C . ALA B 1 80 ? 13.727 -29.062 2.385 1 98.06 80 ALA B C 1
ATOM 4173 O O . ALA B 1 80 ? 12.992 -28.766 1.439 1 98.06 80 ALA B O 1
ATOM 4174 N N . PHE B 1 81 ? 13.344 -29.047 3.602 1 98.5 81 PHE B N 1
ATOM 4175 C CA . PHE B 1 81 ? 11.922 -28.953 3.91 1 98.5 81 PHE B CA 1
ATOM 4176 C C . PHE B 1 81 ? 11.57 -27.547 4.398 1 98.5 81 PHE B C 1
ATOM 4178 O O . PHE B 1 81 ? 10.469 -27.062 4.148 1 98.5 81 PHE B O 1
ATOM 4185 N N . ILE B 1 82 ? 12.461 -26.859 5.102 1 98.31 82 ILE B N 1
ATOM 4186 C CA . ILE B 1 82 ? 12.094 -25.609 5.781 1 98.31 82 ILE B CA 1
ATOM 4187 C C . ILE B 1 82 ? 13.352 -24.812 6.113 1 98.31 82 ILE B C 1
ATOM 4189 O O . ILE B 1 82 ? 14.422 -25.391 6.336 1 98.31 82 ILE B O 1
ATOM 4193 N N . GLY B 1 83 ? 13.242 -23.469 6.047 1 97.88 83 GLY B N 1
ATOM 4194 C CA . GLY B 1 83 ? 14.258 -22.625 6.633 1 97.88 83 GLY B CA 1
ATOM 4195 C C . GLY B 1 83 ? 14.086 -22.422 8.125 1 97.88 83 GLY B C 1
ATOM 4196 O O . GLY B 1 83 ? 12.984 -22.578 8.656 1 97.88 83 GLY B O 1
ATOM 4197 N N . HIS B 1 84 ? 15.109 -22.047 8.844 1 96.88 84 HIS B N 1
ATOM 4198 C CA . HIS B 1 84 ? 14.953 -21.906 10.281 1 96.88 84 HIS B CA 1
ATOM 4199 C C . HIS B 1 84 ? 15.898 -20.844 10.844 1 96.88 84 HIS B C 1
ATOM 4201 O O . HIS B 1 84 ? 16.359 -20.953 11.984 1 96.88 84 HIS B O 1
ATOM 4207 N N . ASN B 1 85 ? 16.234 -19.891 10.031 1 97.44 85 ASN B N 1
ATOM 4208 C CA . ASN B 1 85 ? 17.016 -18.75 10.461 1 97.44 85 ASN B CA 1
ATOM 4209 C C . ASN B 1 85 ? 16.375 -17.438 10.039 1 97.44 85 ASN B C 1
ATOM 4211 O O . ASN B 1 85 ? 15.445 -17.422 9.234 1 97.44 85 ASN B O 1
ATOM 4215 N N . TYR B 1 86 ? 16.844 -16.297 10.625 1 98.19 86 TYR B N 1
ATOM 4216 C CA . TYR B 1 86 ? 16.422 -14.938 10.297 1 98.19 86 TYR B CA 1
ATOM 4217 C C . TYR B 1 86 ? 15.078 -14.609 10.953 1 98.19 86 TYR B C 1
ATOM 4219 O O . TYR B 1 86 ? 14.336 -13.75 10.461 1 98.19 86 TYR B O 1
ATOM 4227 N N . PHE B 1 87 ? 14.648 -15.336 12.023 1 98.5 87 PHE B N 1
ATOM 4228 C CA . PHE B 1 87 ? 13.445 -14.992 12.766 1 98.5 87 PHE B CA 1
ATOM 4229 C C . PHE B 1 87 ? 13.531 -13.562 13.297 1 98.5 87 PHE B C 1
ATOM 4231 O O . PHE B 1 87 ? 14.516 -13.188 13.93 1 98.5 87 PHE B O 1
ATOM 4238 N N . PHE B 1 88 ? 12.531 -12.734 13.039 1 98.12 88 PHE B N 1
ATOM 4239 C CA . PHE B 1 88 ? 12.5 -11.336 13.43 1 98.12 88 PHE B CA 1
ATOM 4240 C C . PHE B 1 88 ? 13.766 -10.617 12.969 1 98.12 88 PHE B C 1
ATOM 4242 O O . PHE B 1 88 ? 14.289 -9.75 13.672 1 98.12 88 PHE B O 1
ATOM 4249 N N . PHE B 1 89 ? 14.367 -11.094 11.82 1 97.81 89 PHE B N 1
ATOM 4250 C CA . PHE B 1 89 ? 15.547 -10.555 11.156 1 97.81 89 PHE B CA 1
ATOM 4251 C C . PHE B 1 89 ? 16.781 -10.727 12.023 1 97.81 89 PHE B C 1
ATOM 4253 O O . PHE B 1 89 ? 17.734 -9.953 11.914 1 97.81 89 PHE B O 1
ATOM 4260 N N . GLY B 1 90 ? 16.781 -11.703 12.953 1 96.69 90 GLY B N 1
ATOM 4261 C CA . GLY B 1 90 ? 18.016 -12.047 13.641 1 96.69 90 GLY B CA 1
ATOM 4262 C C . GLY B 1 90 ? 19.109 -12.508 12.711 1 96.69 90 GLY B C 1
ATOM 4263 O O . GLY B 1 90 ? 18.922 -13.453 11.938 1 96.69 90 GLY B O 1
ATOM 4264 N N . ASN B 1 91 ? 20.203 -11.797 12.656 1 94 91 ASN B N 1
ATOM 4265 C CA . ASN B 1 91 ? 21.406 -12.133 11.898 1 94 91 ASN B CA 1
ATOM 4266 C C . ASN B 1 91 ? 21.156 -12.07 10.398 1 94 91 ASN B C 1
ATOM 4268 O O . ASN B 1 91 ? 21.859 -12.719 9.617 1 94 91 ASN B O 1
ATOM 4272 N N . ILE B 1 92 ? 20.125 -11.422 9.914 1 96.81 92 ILE B N 1
ATOM 4273 C CA . ILE B 1 92 ? 19.859 -11.328 8.484 1 96.81 92 ILE B CA 1
ATOM 4274 C C . ILE B 1 92 ? 20.797 -10.312 7.844 1 96.81 92 ILE B C 1
ATOM 4276 O O . ILE B 1 92 ? 21 -9.219 8.391 1 96.81 92 ILE B O 1
ATOM 4280 N N . PRO B 1 93 ? 21.438 -10.672 6.762 1 96.81 93 PRO B N 1
ATOM 4281 C CA . PRO B 1 93 ? 22.172 -9.633 6.023 1 96.81 93 PRO B CA 1
ATOM 4282 C C . PRO B 1 93 ? 21.234 -8.562 5.457 1 96.81 93 PRO B C 1
ATOM 4284 O O . PRO B 1 93 ? 20.172 -8.883 4.918 1 96.81 93 PRO B O 1
ATOM 4287 N N . ASP B 1 94 ? 21.641 -7.332 5.512 1 96.38 94 ASP B N 1
ATOM 4288 C CA . ASP B 1 94 ? 20.828 -6.219 5.027 1 96.38 94 ASP B CA 1
ATOM 4289 C C . ASP B 1 94 ? 20.562 -6.344 3.531 1 96.38 94 ASP B C 1
ATOM 4291 O O . ASP B 1 94 ? 19.531 -5.859 3.033 1 96.38 94 ASP B O 1
ATOM 4295 N N . ASP B 1 95 ? 21.422 -7.059 2.84 1 96.5 95 ASP B N 1
ATOM 4296 C CA . ASP B 1 95 ? 21.328 -7.207 1.393 1 96.5 95 ASP B CA 1
ATOM 4297 C C . ASP B 1 95 ? 20.125 -8.07 1.014 1 96.5 95 ASP B C 1
ATOM 4299 O O . ASP B 1 95 ? 19.734 -8.117 -0.152 1 96.5 95 ASP B O 1
ATOM 4303 N N . LEU B 1 96 ? 19.469 -8.688 2 1 98 96 LEU B N 1
ATOM 4304 C CA . LEU B 1 96 ? 18.344 -9.562 1.717 1 98 96 LEU B CA 1
ATOM 4305 C C . LEU B 1 96 ? 17.016 -8.836 1.929 1 98 96 LEU B C 1
ATOM 4307 O O . LEU B 1 96 ? 15.945 -9.398 1.682 1 98 96 LEU B O 1
ATOM 4311 N N . LEU B 1 97 ? 17.062 -7.594 2.268 1 98.38 97 LEU B N 1
ATOM 4312 C CA . LEU B 1 97 ? 15.836 -6.918 2.656 1 98.38 97 LEU B CA 1
ATOM 4313 C C . LEU B 1 97 ? 14.992 -6.574 1.434 1 98.38 97 LEU B C 1
ATOM 4315 O O . LEU B 1 97 ? 13.766 -6.527 1.514 1 98.38 97 LEU B O 1
ATOM 4319 N N . SER B 1 98 ? 15.633 -6.32 0.285 1 98.5 98 SER B N 1
ATOM 4320 C CA . SER B 1 98 ? 14.836 -6.176 -0.932 1 98.5 98 SER B CA 1
ATOM 4321 C C . SER B 1 98 ? 14.148 -7.484 -1.3 1 98.5 98 SER B C 1
ATOM 4323 O O . SER B 1 98 ? 12.992 -7.484 -1.725 1 98.5 98 SER B O 1
ATOM 4325 N N . HIS B 1 99 ? 14.875 -8.586 -1.104 1 98.56 99 HIS B N 1
ATOM 4326 C CA . HIS B 1 99 ? 14.312 -9.906 -1.334 1 98.56 99 HIS B CA 1
ATOM 4327 C C . HIS B 1 99 ? 13.164 -10.195 -0.373 1 98.56 99 HIS B C 1
ATOM 4329 O O . HIS B 1 99 ? 12.133 -10.734 -0.776 1 98.56 99 HIS B O 1
ATOM 4335 N N . PHE B 1 100 ? 13.273 -9.812 0.835 1 98.62 100 PHE B N 1
ATOM 4336 C CA . PHE B 1 100 ? 12.211 -9.938 1.82 1 98.62 100 PHE B CA 1
ATOM 4337 C C . PHE B 1 100 ? 10.953 -9.211 1.353 1 98.62 100 PHE B C 1
ATOM 4339 O O . PHE B 1 100 ? 9.859 -9.773 1.376 1 98.62 100 PHE B O 1
ATOM 4346 N N . PHE B 1 101 ? 11.117 -7.914 1.014 1 98.69 101 PHE B N 1
ATOM 4347 C CA . PHE B 1 101 ? 9.953 -7.109 0.671 1 98.69 101 PHE B CA 1
ATOM 4348 C C . PHE B 1 101 ? 9.227 -7.695 -0.531 1 98.69 101 PHE B C 1
ATOM 4350 O O . PHE B 1 101 ? 7.992 -7.75 -0.551 1 98.69 101 PHE B O 1
ATOM 4357 N N . PHE B 1 102 ? 10.016 -8.148 -1.534 1 98.56 102 PHE B N 1
ATOM 4358 C CA . PHE B 1 102 ? 9.445 -8.75 -2.736 1 98.56 102 PHE B CA 1
ATOM 4359 C C . PHE B 1 102 ? 8.617 -9.977 -2.387 1 98.56 102 PHE B C 1
ATOM 4361 O O . PHE B 1 102 ? 7.48 -10.117 -2.844 1 98.56 102 PHE B O 1
ATOM 4368 N N . HIS B 1 103 ? 9.125 -10.805 -1.538 1 98.62 103 HIS B N 1
ATOM 4369 C CA . HIS B 1 103 ? 8.438 -12.055 -1.221 1 98.62 103 HIS B CA 1
ATOM 4370 C C . HIS B 1 103 ? 7.316 -11.82 -0.213 1 98.62 103 HIS B C 1
ATOM 4372 O O . HIS B 1 103 ? 6.344 -12.578 -0.176 1 98.62 103 HIS B O 1
ATOM 4378 N N . PHE B 1 104 ? 7.395 -10.75 0.616 1 98.62 104 PHE B N 1
ATOM 4379 C CA . PHE B 1 104 ? 6.301 -10.383 1.507 1 98.62 104 PHE B CA 1
ATOM 4380 C C . PHE B 1 104 ? 5.035 -10.078 0.714 1 98.62 104 PHE B C 1
ATOM 4382 O O . PHE B 1 104 ? 3.943 -10.508 1.087 1 98.62 104 PHE B O 1
ATOM 4389 N N . VAL B 1 105 ? 5.16 -9.344 -0.372 1 98.25 105 VAL B N 1
ATOM 4390 C CA . VAL B 1 105 ? 3.973 -8.961 -1.127 1 98.25 105 VAL B CA 1
ATOM 4391 C C . VAL B 1 105 ? 3.367 -10.195 -1.796 1 98.25 105 VAL B C 1
ATOM 4393 O O . VAL B 1 105 ? 2.148 -10.289 -1.951 1 98.25 105 VAL B O 1
ATOM 4396 N N . PHE B 1 106 ? 4.223 -11.203 -2.176 1 97.81 106 PHE B N 1
ATOM 4397 C CA . PHE B 1 106 ? 3.709 -12.477 -2.676 1 97.81 106 PHE B CA 1
ATOM 4398 C C . PHE B 1 106 ? 2.945 -13.219 -1.586 1 97.81 106 PHE B C 1
ATOM 4400 O O . PHE B 1 106 ? 1.858 -13.742 -1.832 1 97.81 106 PHE B O 1
ATOM 4407 N N . ALA B 1 107 ? 3.518 -13.219 -0.441 1 97.69 107 ALA B N 1
ATOM 4408 C CA . ALA B 1 107 ? 2.896 -13.922 0.679 1 97.69 107 ALA B CA 1
ATOM 4409 C C . ALA B 1 107 ? 1.544 -13.305 1.028 1 97.69 107 ALA B C 1
ATOM 4411 O O . ALA B 1 107 ? 0.571 -14.023 1.268 1 97.69 107 ALA B O 1
ATOM 4412 N N . ALA B 1 108 ? 1.514 -11.992 1.058 1 96.06 108 ALA B N 1
ATOM 4413 C CA . ALA B 1 108 ? 0.267 -11.289 1.355 1 96.06 108 ALA B CA 1
ATOM 4414 C C . ALA B 1 108 ? -0.802 -11.609 0.314 1 96.06 108 ALA B C 1
ATOM 4416 O O . ALA B 1 108 ? -1.98 -11.75 0.649 1 96.06 108 ALA B O 1
ATOM 4417 N N . THR B 1 109 ? -0.416 -11.734 -0.896 1 93.38 109 THR B N 1
ATOM 4418 C CA . THR B 1 109 ? -1.336 -12.055 -1.981 1 93.38 109 THR B CA 1
ATOM 4419 C C . THR B 1 109 ? -1.953 -13.43 -1.777 1 93.38 109 THR B C 1
ATOM 4421 O O . THR B 1 109 ? -3.16 -13.609 -1.957 1 93.38 109 THR B O 1
ATOM 4424 N N . ALA B 1 110 ? -1.166 -14.383 -1.369 1 95.25 110 ALA B N 1
ATOM 4425 C CA . ALA B 1 110 ? -1.669 -15.734 -1.16 1 95.25 110 ALA B CA 1
ATOM 4426 C C . ALA B 1 110 ? -2.766 -15.758 -0.1 1 95.25 110 ALA B C 1
ATOM 4428 O O . ALA B 1 110 ? -3.783 -16.438 -0.265 1 95.25 110 ALA B O 1
ATOM 4429 N N . ALA B 1 111 ? -2.576 -15.016 0.917 1 94.75 111 ALA B N 1
ATOM 4430 C CA . ALA B 1 111 ? -3.57 -14.953 1.985 1 94.75 111 ALA B CA 1
ATOM 4431 C C . ALA B 1 111 ? -4.832 -14.234 1.519 1 94.75 111 ALA B C 1
ATOM 4433 O O . ALA B 1 111 ? -5.945 -14.609 1.891 1 94.75 111 ALA B O 1
ATOM 4434 N N . THR B 1 112 ? -4.699 -13.227 0.75 1 95.25 112 THR B N 1
ATOM 4435 C CA . THR B 1 112 ? -5.812 -12.398 0.302 1 95.25 112 THR B CA 1
ATOM 4436 C C . THR B 1 112 ? -6.742 -13.195 -0.613 1 95.25 112 THR B C 1
ATOM 4438 O O . THR B 1 112 ? -7.957 -12.969 -0.619 1 95.25 112 THR B O 1
ATOM 4441 N N . ILE B 1 113 ? -6.238 -14.133 -1.347 1 96.31 113 ILE B N 1
ATOM 4442 C CA . ILE B 1 113 ? -7.016 -14.961 -2.262 1 96.31 113 ILE B CA 1
ATOM 4443 C C . ILE B 1 113 ? -8.117 -15.688 -1.491 1 96.31 113 ILE B C 1
ATOM 4445 O O . ILE B 1 113 ? -9.258 -15.781 -1.957 1 96.31 113 ILE B O 1
ATOM 4449 N N . VAL B 1 114 ? -7.871 -16.047 -0.288 1 96.88 114 VAL B N 1
ATOM 4450 C CA . VAL B 1 114 ? -8.789 -16.828 0.535 1 96.88 114 VAL B CA 1
ATOM 4451 C C . VAL B 1 114 ? -9.984 -15.977 0.943 1 96.88 114 VAL B C 1
ATOM 4453 O O . VAL B 1 114 ? -11.109 -16.453 0.997 1 96.88 114 VAL B O 1
ATOM 4456 N N . SER B 1 115 ? -9.742 -14.711 1.147 1 93.75 115 SER B N 1
ATOM 4457 C CA . SER B 1 115 ? -10.766 -13.797 1.645 1 93.75 115 SER B CA 1
ATOM 4458 C C . SER B 1 115 ? -11.93 -13.695 0.669 1 93.75 115 SER B C 1
ATOM 4460 O O . SER B 1 115 ? -13.086 -13.594 1.086 1 93.75 115 SER B O 1
ATOM 4462 N N . GLY B 1 116 ? -11.711 -13.789 -0.566 1 92.81 116 GLY B N 1
ATOM 4463 C CA . GLY B 1 116 ? -12.758 -13.664 -1.566 1 92.81 116 GLY B CA 1
ATOM 4464 C C . GLY B 1 116 ? -13.742 -14.82 -1.544 1 92.81 116 GLY B C 1
ATOM 4465 O O . GLY B 1 116 ? -14.945 -14.625 -1.701 1 92.81 116 GLY B O 1
ATOM 4466 N N . ALA B 1 117 ? -13.242 -15.961 -1.298 1 96.12 117 ALA B N 1
ATOM 4467 C CA . ALA B 1 117 ? -14.078 -17.156 -1.312 1 96.12 117 ALA B CA 1
ATOM 4468 C C . ALA B 1 117 ? -14.922 -17.25 -0.042 1 96.12 117 ALA B C 1
ATOM 4470 O O . ALA B 1 117 ? -15.984 -17.875 -0.04 1 96.12 117 ALA B O 1
ATOM 4471 N N . MET B 1 118 ? -14.5 -16.594 1.008 1 97 118 MET B N 1
ATOM 4472 C CA . MET B 1 118 ? -15.156 -16.75 2.305 1 97 118 MET B CA 1
ATOM 4473 C C . MET B 1 118 ? -15.859 -15.469 2.719 1 97 118 MET B C 1
ATOM 4475 O O . MET B 1 118 ? -16.203 -15.297 3.891 1 97 118 MET B O 1
ATOM 4479 N N . ALA B 1 119 ? -16.156 -14.695 1.773 1 95.38 119 ALA B N 1
ATOM 4480 C CA . ALA B 1 119 ? -16.719 -13.367 2.004 1 95.38 119 ALA B CA 1
ATOM 4481 C C . ALA B 1 119 ? -18.156 -13.453 2.506 1 95.38 119 ALA B C 1
ATOM 4483 O O . ALA B 1 119 ? -18.859 -14.422 2.221 1 95.38 119 ALA B O 1
ATOM 4484 N N . GLU B 1 120 ? -18.656 -12.453 3.281 1 95.56 120 GLU B N 1
ATOM 4485 C CA . GLU B 1 120 ? -20.016 -12.086 3.66 1 95.56 120 GLU B CA 1
ATOM 4486 C C . GLU B 1 120 ? -20.484 -12.875 4.879 1 95.56 120 GLU B C 1
ATOM 4488 O O . GLU B 1 120 ? -21.531 -12.57 5.465 1 95.56 120 GLU B O 1
ATOM 4493 N N . ARG B 1 121 ? -19.734 -13.906 5.305 1 96.38 121 ARG B N 1
ATOM 4494 C CA . ARG B 1 121 ? -20.266 -14.664 6.43 1 96.38 121 ARG B CA 1
ATOM 4495 C C . ARG B 1 121 ? -19.156 -15.125 7.359 1 96.38 121 ARG B C 1
ATOM 4497 O O . ARG B 1 121 ? -19.406 -15.742 8.398 1 96.38 121 ARG B O 1
ATOM 4504 N N . THR B 1 122 ? -17.938 -14.883 7.043 1 97.06 122 THR B N 1
ATOM 4505 C CA . THR B 1 122 ? -16.812 -15.266 7.891 1 97.06 122 THR B CA 1
ATOM 4506 C C . THR B 1 122 ? -16.625 -14.258 9.023 1 97.06 122 THR B C 1
ATOM 4508 O O . THR B 1 122 ? -16.719 -13.047 8.805 1 97.06 122 THR B O 1
ATOM 4511 N N . ASP B 1 123 ? -16.391 -14.789 10.203 1 96.88 123 ASP B N 1
ATOM 4512 C CA . ASP B 1 123 ? -16.109 -13.93 11.352 1 96.88 123 ASP B CA 1
ATOM 4513 C C . ASP B 1 123 ? -14.812 -13.164 11.156 1 96.88 123 ASP B C 1
ATOM 4515 O O . ASP B 1 123 ? -13.836 -13.703 10.625 1 96.88 123 ASP B O 1
ATOM 4519 N N . PHE B 1 124 ? -14.805 -11.945 11.648 1 94.19 124 PHE B N 1
ATOM 4520 C CA . PHE B 1 124 ? -13.648 -11.062 11.477 1 94.19 124 PHE B CA 1
ATOM 4521 C C . PHE B 1 124 ? -12.414 -11.648 12.156 1 94.19 124 PHE B C 1
ATOM 4523 O O . PHE B 1 124 ? -11.312 -11.562 11.617 1 94.19 124 PHE B O 1
ATOM 4530 N N . LYS B 1 125 ? -12.508 -12.297 13.297 1 94.19 125 LYS B N 1
ATOM 4531 C CA . LYS B 1 125 ? -11.398 -12.93 14.016 1 94.19 125 LYS B CA 1
ATOM 4532 C C . LYS B 1 125 ? -10.805 -14.078 13.211 1 94.19 125 LYS B C 1
ATOM 4534 O O . LYS B 1 125 ? -9.586 -14.289 13.219 1 94.19 125 LYS B O 1
ATOM 4539 N N . ALA B 1 126 ? -11.656 -14.797 12.602 1 96.75 126 ALA B N 1
ATOM 4540 C CA . ALA B 1 126 ? -11.188 -15.898 11.773 1 96.75 126 ALA B CA 1
ATOM 4541 C C . ALA B 1 126 ? -10.305 -15.398 10.633 1 96.75 126 ALA B C 1
ATOM 4543 O O . ALA B 1 126 ? -9.289 -16.016 10.305 1 96.75 126 ALA B O 1
ATOM 4544 N N . TYR B 1 127 ? -10.711 -14.297 10.086 1 94.81 127 TYR B N 1
ATOM 4545 C CA . TYR B 1 127 ? -9.93 -13.711 9 1 94.81 127 TYR B CA 1
ATOM 4546 C C . TYR B 1 127 ? -8.531 -13.336 9.484 1 94.81 127 TYR B C 1
ATOM 4548 O O . TYR B 1 127 ? -7.551 -13.562 8.773 1 94.81 127 TYR B O 1
ATOM 4556 N N . MET B 1 128 ? -8.422 -12.742 10.594 1 95.56 128 MET B N 1
ATOM 4557 C CA . MET B 1 128 ? -7.129 -12.336 11.133 1 95.56 128 MET B CA 1
ATOM 4558 C C . MET B 1 128 ? -6.242 -13.547 11.398 1 95.56 128 MET B C 1
ATOM 4560 O O . MET B 1 128 ? -5.055 -13.539 11.07 1 95.56 128 MET B O 1
ATOM 4564 N N . ILE B 1 129 ? -6.855 -14.57 11.883 1 97.38 129 ILE B N 1
ATOM 4565 C CA . ILE B 1 129 ? -6.102 -15.766 12.273 1 97.38 129 ILE B CA 1
ATOM 4566 C C . ILE B 1 129 ? -5.578 -16.469 11.023 1 97.38 129 ILE B C 1
ATOM 4568 O O . ILE B 1 129 ? -4.387 -16.781 10.938 1 97.38 129 ILE B O 1
ATOM 4572 N N . TYR B 1 130 ? -6.43 -16.719 10.062 1 97.19 130 TYR B N 1
ATOM 4573 C CA . TYR B 1 130 ? -5.93 -17.484 8.93 1 97.19 130 TYR B CA 1
ATOM 4574 C C . TYR B 1 130 ? -4.93 -16.672 8.117 1 97.19 130 TYR B C 1
ATOM 4576 O O . TYR B 1 130 ? -4.039 -17.234 7.48 1 97.19 130 TYR B O 1
ATOM 4584 N N . SER B 1 131 ? -5.113 -15.312 8.047 1 97.25 131 SER B N 1
ATOM 4585 C CA . SER B 1 131 ? -4.141 -14.477 7.355 1 97.25 131 SER B CA 1
ATOM 4586 C C . SER B 1 131 ? -2.744 -14.648 7.941 1 97.25 131 SER B C 1
ATOM 4588 O O . SER B 1 131 ? -1.771 -14.805 7.199 1 97.25 131 SER B O 1
ATOM 4590 N N . VAL B 1 132 ? -2.68 -14.672 9.273 1 98.25 132 VAL B N 1
ATOM 4591 C CA . VAL B 1 132 ? -1.407 -14.82 9.969 1 98.25 132 VAL B CA 1
ATOM 4592 C C . VAL B 1 132 ? -0.846 -16.219 9.727 1 98.25 132 VAL B C 1
ATOM 4594 O O . VAL B 1 132 ? 0.345 -16.375 9.445 1 98.25 132 VAL B O 1
ATOM 4597 N N . VAL B 1 133 ? -1.66 -17.234 9.703 1 98.56 133 VAL B N 1
ATOM 4598 C CA . VAL B 1 133 ? -1.215 -18.625 9.594 1 98.56 133 VAL B CA 1
ATOM 4599 C C . VAL B 1 133 ? -0.756 -18.906 8.164 1 98.56 133 VAL B C 1
ATOM 4601 O O . VAL B 1 133 ? 0.288 -19.516 7.949 1 98.56 133 VAL B O 1
ATOM 4604 N N . ILE B 1 134 ? -1.471 -18.438 7.234 1 98.25 134 ILE B N 1
ATOM 4605 C CA . ILE B 1 134 ? -1.136 -18.703 5.84 1 98.25 134 ILE B CA 1
ATOM 4606 C C . ILE B 1 134 ? 0.14 -17.953 5.465 1 98.25 134 ILE B C 1
ATOM 4608 O O . ILE B 1 134 ? 1.054 -18.531 4.871 1 98.25 134 ILE B O 1
ATOM 4612 N N . THR B 1 135 ? 0.282 -16.719 5.867 1 98.38 135 THR B N 1
ATOM 4613 C CA . THR B 1 135 ? 1.431 -15.891 5.52 1 98.38 135 THR B CA 1
ATOM 4614 C C . THR B 1 135 ? 2.646 -16.266 6.359 1 98.38 135 THR B C 1
ATOM 4616 O O . THR B 1 135 ? 3.785 -16.141 5.902 1 98.38 135 THR B O 1
ATOM 4619 N N . GLY B 1 136 ? 2.393 -16.797 7.555 1 98.56 136 GLY B N 1
ATOM 4620 C CA . GLY B 1 136 ? 3.484 -17.062 8.477 1 98.56 136 GLY B CA 1
ATOM 4621 C C . GLY B 1 136 ? 3.986 -18.484 8.422 1 98.56 136 GLY B C 1
ATOM 4622 O O . GLY B 1 136 ? 5.109 -18.781 8.836 1 98.56 136 GLY B O 1
ATOM 4623 N N . PHE B 1 137 ? 3.113 -19.375 7.809 1 98.62 137 PHE B N 1
ATOM 4624 C CA . PHE B 1 137 ? 3.531 -20.766 7.945 1 98.62 137 PHE B CA 1
ATOM 4625 C C . PHE B 1 137 ? 3.189 -21.562 6.691 1 98.62 137 PHE B C 1
ATOM 4627 O O . PHE B 1 137 ? 4.07 -22.156 6.07 1 98.62 137 PHE B O 1
ATOM 4634 N N . VAL B 1 138 ? 2 -21.609 6.223 1 98.75 138 VAL B N 1
ATOM 4635 C CA . VAL B 1 138 ? 1.556 -22.484 5.141 1 98.75 138 VAL B CA 1
ATOM 4636 C C . VAL B 1 138 ? 2.283 -22.109 3.85 1 98.75 138 VAL B C 1
ATOM 4638 O O . VAL B 1 138 ? 2.949 -22.953 3.244 1 98.75 138 VAL B O 1
ATOM 4641 N N . TYR B 1 139 ? 2.215 -20.844 3.457 1 98.69 139 TYR B N 1
ATOM 4642 C CA . TYR B 1 139 ? 2.791 -20.359 2.211 1 98.69 139 TYR B CA 1
ATOM 4643 C C . TYR B 1 139 ? 4.316 -20.391 2.262 1 98.69 139 TYR B C 1
ATOM 4645 O O . TYR B 1 139 ? 4.961 -20.859 1.315 1 98.69 139 TYR B O 1
ATOM 4653 N N . PRO B 1 140 ? 4.949 -20 3.383 1 98.81 140 PRO B N 1
ATOM 4654 C CA . PRO B 1 140 ? 6.41 -19.891 3.408 1 98.81 140 PRO B CA 1
ATOM 4655 C C . PRO B 1 140 ? 7.094 -21.25 3.199 1 98.81 140 PRO B C 1
ATOM 4657 O O . PRO B 1 140 ? 8.125 -21.328 2.531 1 98.81 140 PRO B O 1
ATOM 4660 N N . ILE B 1 141 ? 6.523 -22.266 3.656 1 98.81 141 ILE B N 1
ATOM 4661 C CA . ILE B 1 141 ? 7.145 -23.578 3.527 1 98.81 141 ILE B CA 1
ATOM 4662 C C . ILE B 1 141 ? 7.074 -24.031 2.074 1 98.81 141 ILE B C 1
ATOM 4664 O O . ILE B 1 141 ? 8.039 -24.594 1.549 1 98.81 141 ILE B O 1
ATOM 4668 N N . VAL B 1 142 ? 5.973 -23.766 1.452 1 98.88 142 VAL B N 1
ATOM 4669 C CA . VAL B 1 142 ? 5.832 -24.125 0.044 1 98.88 142 VAL B CA 1
ATOM 4670 C C . VAL B 1 142 ? 6.809 -23.297 -0.796 1 98.88 142 VAL B C 1
ATOM 4672 O O . VAL B 1 142 ? 7.449 -23.828 -1.708 1 98.88 142 VAL B O 1
ATOM 4675 N N . SER B 1 143 ? 6.926 -22 -0.487 1 98.69 143 SER B N 1
ATOM 4676 C CA . SER B 1 143 ? 7.867 -21.156 -1.223 1 98.69 143 SER B CA 1
ATOM 4677 C C . SER B 1 143 ? 9.305 -21.641 -1.019 1 98.69 143 SER B C 1
ATOM 4679 O O . SER B 1 143 ? 10.125 -21.547 -1.933 1 98.69 143 SER B O 1
ATOM 4681 N N . HIS B 1 144 ? 9.586 -22.156 0.172 1 98.81 144 HIS B N 1
ATOM 4682 C CA . HIS B 1 144 ? 10.898 -22.75 0.438 1 98.81 144 HIS B CA 1
ATOM 4683 C C . HIS B 1 144 ? 11.164 -23.938 -0.481 1 98.81 144 HIS B C 1
ATOM 4685 O O . HIS B 1 144 ? 12.227 -24.031 -1.098 1 98.81 144 HIS B O 1
ATOM 4691 N N . TRP B 1 145 ? 10.203 -24.812 -0.615 1 98.88 145 TRP B N 1
ATOM 4692 C CA . TRP B 1 145 ? 10.359 -26.016 -1.433 1 98.88 145 TRP B CA 1
ATOM 4693 C C . TRP B 1 145 ? 10.688 -25.656 -2.875 1 98.88 145 TRP B C 1
ATOM 4695 O O . TRP B 1 145 ? 11.586 -26.234 -3.482 1 98.88 145 TRP B O 1
ATOM 4705 N N . ALA B 1 146 ? 10.039 -24.625 -3.338 1 98.75 146 ALA B N 1
ATOM 4706 C CA . ALA B 1 146 ? 10.016 -24.406 -4.781 1 98.75 146 ALA B CA 1
ATOM 4707 C C . ALA B 1 146 ? 11.039 -23.344 -5.184 1 98.75 146 ALA B C 1
ATOM 4709 O O . ALA B 1 146 ? 11.547 -23.359 -6.309 1 98.75 146 ALA B O 1
ATOM 4710 N N . TRP B 1 147 ? 11.383 -22.422 -4.223 1 98.38 147 TRP B N 1
ATOM 4711 C CA . TRP B 1 147 ? 12.109 -21.25 -4.695 1 98.38 147 TRP B CA 1
ATOM 4712 C C . TRP B 1 147 ? 13.391 -21.047 -3.906 1 98.38 147 TRP B C 1
ATOM 4714 O O . TRP B 1 147 ? 14.242 -20.234 -4.289 1 98.38 147 TRP B O 1
ATOM 4724 N N . ASP B 1 148 ? 13.562 -21.688 -2.779 1 98.38 148 ASP B N 1
ATOM 4725 C CA . ASP B 1 148 ? 14.828 -21.625 -2.055 1 98.38 148 ASP B CA 1
ATOM 4726 C C . ASP B 1 148 ? 15.828 -22.625 -2.609 1 98.38 148 ASP B C 1
ATOM 4728 O O . ASP B 1 148 ? 15.461 -23.75 -2.969 1 98.38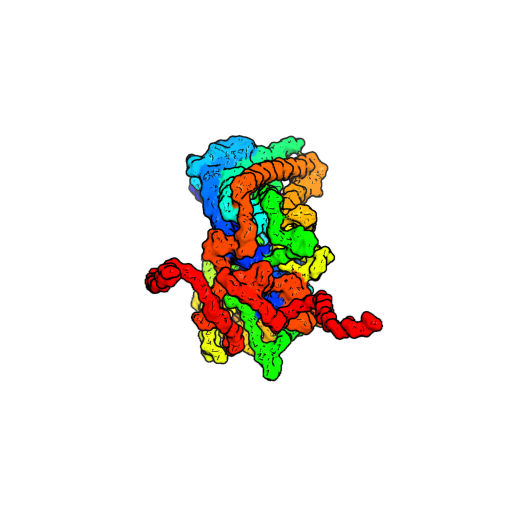 148 ASP B O 1
ATOM 4732 N N . GLY B 1 149 ? 17.078 -22.281 -2.682 1 97.38 149 GLY B N 1
ATOM 4733 C CA . GLY B 1 149 ? 18.109 -23.141 -3.211 1 97.38 149 GLY B CA 1
ATOM 4734 C C . GLY B 1 149 ? 18.234 -24.469 -2.477 1 97.38 149 GLY B C 1
ATOM 4735 O O . GLY B 1 149 ? 18.672 -25.469 -3.047 1 97.38 149 GLY B O 1
ATOM 4736 N N . ASN B 1 150 ? 17.75 -24.484 -1.235 1 97.25 150 ASN B N 1
ATOM 4737 C CA . ASN B 1 150 ? 17.812 -25.703 -0.436 1 97.25 150 ASN B CA 1
ATOM 4738 C C . ASN B 1 150 ? 16.516 -26.516 -0.538 1 97.25 150 ASN B C 1
ATOM 4740 O O . ASN B 1 150 ? 16.438 -27.656 -0.079 1 97.25 150 ASN B O 1
ATOM 4744 N N . GLY B 1 151 ? 15.484 -26.031 -1.173 1 98.62 151 GLY B N 1
ATOM 4745 C CA . GLY B 1 151 ? 14.195 -26.703 -1.251 1 98.62 151 GLY B CA 1
ATOM 4746 C C . GLY B 1 151 ? 14.219 -27.953 -2.113 1 98.62 151 GLY B C 1
ATOM 4747 O O . GLY B 1 151 ? 14.859 -27.969 -3.166 1 98.62 151 GLY B O 1
ATOM 4748 N N . TRP B 1 152 ? 13.562 -28.922 -1.726 1 98.56 152 TRP B N 1
ATOM 4749 C CA . TRP B 1 152 ? 13.664 -30.203 -2.393 1 98.56 152 TRP B CA 1
ATOM 4750 C C . TRP B 1 152 ? 13.062 -30.156 -3.791 1 98.56 152 TRP B C 1
ATOM 4752 O O . TRP B 1 152 ? 13.547 -30.812 -4.715 1 98.56 152 TRP B O 1
ATOM 4762 N N . LEU B 1 153 ? 12.031 -29.375 -3.971 1 98.75 153 LEU B N 1
ATOM 4763 C CA . LEU B 1 153 ? 11.461 -29.234 -5.305 1 98.75 153 LEU B CA 1
ATOM 4764 C C . LEU B 1 153 ? 12.391 -28.453 -6.219 1 98.75 153 LEU B C 1
ATOM 4766 O O . LEU B 1 153 ? 12.508 -28.766 -7.406 1 98.75 153 LEU B O 1
ATOM 4770 N N . TYR B 1 154 ? 13.008 -27.453 -5.68 1 98.12 154 TYR B N 1
ATOM 4771 C CA . TYR B 1 154 ? 13.953 -26.641 -6.43 1 98.12 154 TYR B CA 1
ATOM 4772 C C . TYR B 1 154 ? 15.164 -27.469 -6.855 1 98.12 154 TYR B C 1
ATOM 4774 O O . TYR B 1 154 ? 15.594 -27.391 -8.008 1 98.12 154 TYR B O 1
ATOM 4782 N N . GLN B 1 155 ? 15.734 -28.266 -5.934 1 97.44 155 GLN B N 1
ATOM 4783 C CA . GLN B 1 155 ? 16.906 -29.078 -6.203 1 97.44 155 GLN B CA 1
ATOM 4784 C C . GLN B 1 155 ? 16.625 -30.141 -7.266 1 97.44 155 GLN B C 1
ATOM 4786 O O . GLN B 1 155 ? 17.484 -30.469 -8.078 1 97.44 155 GLN B O 1
ATOM 4791 N N . GLY B 1 156 ? 15.461 -30.672 -7.176 1 97.5 156 GLY B N 1
ATOM 4792 C CA . GLY B 1 156 ? 14.992 -31.547 -8.234 1 97.5 156 GLY B CA 1
ATOM 4793 C C . GLY B 1 156 ? 15.617 -32.938 -8.195 1 97.5 156 GLY B C 1
ATOM 4794 O O . GLY B 1 156 ? 15.992 -33.406 -7.125 1 97.5 156 GLY B O 1
ATOM 4795 N N . VAL B 1 157 ? 15.516 -33.594 -9.344 1 96.19 157 VAL B N 1
ATOM 4796 C CA . VAL B 1 157 ? 16 -34.938 -9.516 1 96.19 157 VAL B CA 1
ATOM 4797 C C . VAL B 1 157 ? 16.844 -35.031 -10.789 1 96.19 157 VAL B C 1
ATOM 4799 O O . VAL B 1 157 ? 16.734 -34.188 -11.672 1 96.19 157 VAL B O 1
ATOM 4802 N N . VAL B 1 158 ? 17.719 -36.031 -10.812 1 96.75 158 VAL B N 1
ATOM 4803 C CA . VAL B 1 158 ? 18.531 -36.25 -12 1 96.75 158 VAL B CA 1
ATOM 4804 C C . VAL B 1 158 ? 17.891 -37.312 -12.867 1 96.75 158 VAL B C 1
ATOM 4806 O O . VAL B 1 158 ? 17.641 -38.438 -12.391 1 96.75 158 VAL B O 1
ATOM 4809 N N . VAL B 1 159 ? 17.562 -36.938 -14.07 1 95.88 159 VAL B N 1
ATOM 4810 C CA . VAL B 1 159 ? 17.062 -37.875 -15.07 1 95.88 159 VAL B CA 1
ATOM 4811 C C . VAL B 1 159 ? 18.016 -37.906 -16.266 1 95.88 159 VAL B C 1
ATOM 4813 O O . VAL B 1 159 ? 18.172 -36.906 -16.969 1 95.88 159 VAL B O 1
ATOM 4816 N N . ARG B 1 160 ? 18.609 -39.062 -16.547 1 94.06 160 ARG B N 1
ATOM 4817 C CA . ARG B 1 160 ? 19.547 -39.25 -17.641 1 94.06 160 ARG B CA 1
ATOM 4818 C C . ARG B 1 160 ? 20.609 -38.156 -17.641 1 94.06 160 ARG B C 1
ATOM 4820 O O . ARG B 1 160 ? 20.812 -37.469 -18.656 1 94.06 160 ARG B O 1
ATOM 4827 N N . ASN B 1 161 ? 21.234 -37.75 -16.547 1 92.88 161 ASN B N 1
ATOM 4828 C CA . ASN B 1 161 ? 22.359 -36.844 -16.328 1 92.88 161 ASN B CA 1
ATOM 4829 C C . ASN B 1 161 ? 21.922 -35.375 -16.438 1 92.88 161 ASN B C 1
ATOM 4831 O O . ASN B 1 161 ? 22.75 -34.5 -16.641 1 92.88 161 ASN B O 1
ATOM 4835 N N . GLU B 1 162 ? 20.625 -35.125 -16.453 1 95.12 162 GLU B N 1
ATOM 4836 C CA . GLU B 1 162 ? 20.094 -33.781 -16.406 1 95.12 162 GLU B CA 1
ATOM 4837 C C . GLU B 1 162 ? 19.344 -33.531 -15.109 1 95.12 162 GLU B C 1
ATOM 4839 O O . GLU B 1 162 ? 18.547 -34.344 -14.672 1 95.12 162 GLU B O 1
ATOM 4844 N N . THR B 1 163 ? 19.656 -32.438 -14.508 1 95.75 163 THR B N 1
ATOM 4845 C CA . THR B 1 163 ? 18.938 -32.062 -13.297 1 95.75 163 THR B CA 1
ATOM 4846 C C . THR B 1 163 ? 17.625 -31.391 -13.641 1 95.75 163 THR B C 1
ATOM 4848 O O . THR B 1 163 ? 17.594 -30.406 -14.367 1 95.75 163 THR B O 1
ATOM 4851 N N . ILE B 1 164 ? 16.578 -31.938 -13.172 1 96.19 164 ILE B N 1
ATOM 4852 C CA . ILE B 1 164 ? 15.227 -31.438 -13.414 1 96.19 164 ILE B CA 1
ATOM 4853 C C . ILE B 1 164 ? 14.672 -30.812 -12.141 1 96.19 164 ILE B C 1
ATOM 4855 O O . ILE B 1 164 ? 14.453 -31.5 -11.141 1 96.19 164 ILE B O 1
ATOM 4859 N N . GLY B 1 165 ? 14.484 -29.516 -12.188 1 96.94 165 GLY B N 1
ATOM 4860 C CA . GLY B 1 165 ? 13.898 -28.812 -11.055 1 96.94 165 GLY B CA 1
ATOM 4861 C C . GLY B 1 165 ? 12.43 -28.469 -11.266 1 96.94 165 GLY B C 1
ATOM 4862 O O . GLY B 1 165 ? 11.906 -28.625 -12.367 1 96.94 165 GLY B O 1
ATOM 4863 N N . TYR B 1 166 ? 11.797 -28.047 -10.234 1 98.44 166 TYR B N 1
ATOM 4864 C CA . TYR B 1 166 ? 10.391 -27.641 -10.273 1 98.44 166 TYR B CA 1
ATOM 4865 C C . TYR B 1 166 ? 10.219 -26.344 -11.062 1 98.44 166 TYR B C 1
ATOM 4867 O O . TYR B 1 166 ? 10.969 -25.391 -10.867 1 98.44 166 TYR B O 1
ATOM 4875 N N . GLN B 1 167 ? 9.32 -26.391 -11.992 1 98.19 167 GLN B N 1
ATOM 4876 C CA . GLN B 1 167 ? 9.102 -25.219 -12.828 1 98.19 167 GLN B CA 1
ATOM 4877 C C . GLN B 1 167 ? 7.855 -24.453 -12.383 1 98.19 167 GLN B C 1
ATOM 4879 O O . GLN B 1 167 ? 6.742 -24.797 -12.789 1 98.19 167 GLN B O 1
ATOM 4884 N N . ASP B 1 168 ? 8.016 -23.422 -11.68 1 98.75 168 ASP B N 1
ATOM 4885 C CA . ASP B 1 168 ? 7.008 -22.469 -11.234 1 98.75 168 ASP B CA 1
ATOM 4886 C C . ASP B 1 168 ? 7.617 -21.078 -11.039 1 98.75 168 ASP B C 1
ATOM 4888 O O . ASP B 1 168 ? 7.789 -20.625 -9.906 1 98.75 168 ASP B O 1
ATOM 4892 N N . PHE B 1 169 ? 7.785 -20.453 -12.102 1 98.69 169 PHE B N 1
ATOM 4893 C CA . PHE B 1 169 ? 8.617 -19.25 -12.195 1 98.69 169 PHE B CA 1
ATOM 4894 C C . PHE B 1 169 ? 8.055 -18.141 -11.312 1 98.69 169 PHE B C 1
ATOM 4896 O O . PHE B 1 169 ? 8.789 -17.516 -10.547 1 98.69 169 PHE B O 1
ATOM 4903 N N . ALA B 1 170 ? 6.727 -17.891 -11.445 1 98.75 170 ALA B N 1
ATOM 4904 C CA . ALA B 1 170 ? 6.148 -16.734 -10.773 1 98.75 170 ALA B CA 1
ATOM 4905 C C . ALA B 1 170 ? 5.031 -17.156 -9.82 1 98.75 170 ALA B C 1
ATOM 4907 O O . ALA B 1 170 ? 4.395 -16.297 -9.188 1 98.75 170 ALA B O 1
ATOM 4908 N N . GLY B 1 171 ? 4.648 -18.438 -9.734 1 98.75 171 GLY B N 1
ATOM 4909 C CA . GLY B 1 171 ? 3.838 -18.828 -8.586 1 98.75 171 GLY B CA 1
ATOM 4910 C C . GLY B 1 171 ? 2.465 -19.344 -8.977 1 98.75 171 GLY B C 1
ATOM 4911 O O . GLY B 1 171 ? 1.482 -19.109 -8.273 1 98.75 171 GLY B O 1
ATOM 4912 N N . SER B 1 172 ? 2.316 -20.094 -10.109 1 98.88 172 SER B N 1
ATOM 4913 C CA . SER B 1 172 ? 1.052 -20.766 -10.398 1 98.88 172 SER B CA 1
ATOM 4914 C C . SER B 1 172 ? 0.648 -21.703 -9.266 1 98.88 172 SER B C 1
ATOM 4916 O O . SER B 1 172 ? -0.532 -21.797 -8.922 1 98.88 172 SER B O 1
ATOM 4918 N N . SER B 1 173 ? 1.613 -22.375 -8.789 1 98.75 173 SER B N 1
ATOM 4919 C CA . SER B 1 173 ? 1.32 -23.281 -7.68 1 98.75 173 SER B CA 1
ATOM 4920 C C . SER B 1 173 ? 1.639 -22.609 -6.34 1 98.75 173 SER B C 1
ATOM 4922 O O . SER B 1 173 ? 0.753 -22.453 -5.5 1 98.75 173 SER B O 1
ATOM 4924 N N . VAL B 1 174 ? 2.859 -22.078 -6.148 1 98.81 174 VAL B N 1
ATOM 4925 C CA . VAL B 1 174 ? 3.365 -21.594 -4.867 1 98.81 174 VAL B CA 1
ATOM 4926 C C . VAL B 1 174 ? 2.418 -20.547 -4.305 1 98.81 174 VAL B C 1
ATOM 4928 O O . VAL B 1 174 ? 2.129 -20.531 -3.105 1 98.81 174 VAL B O 1
ATOM 4931 N N . VAL B 1 175 ? 1.898 -19.703 -5.164 1 98.75 175 VAL B N 1
ATOM 4932 C CA . VAL B 1 175 ? 1.035 -18.625 -4.695 1 98.75 175 VAL B CA 1
ATOM 4933 C C . VAL B 1 175 ? -0.427 -18.984 -4.953 1 98.75 175 VAL B C 1
ATOM 4935 O O . VAL B 1 175 ? -1.224 -19.078 -4.016 1 98.75 175 VAL B O 1
ATOM 4938 N N . HIS B 1 176 ? -0.75 -19.297 -6.227 1 98.88 176 HIS B N 1
ATOM 4939 C CA . HIS B 1 176 ? -2.145 -19.344 -6.652 1 98.88 176 HIS B CA 1
ATOM 4940 C C . HIS B 1 176 ? -2.795 -20.672 -6.266 1 98.88 176 HIS B C 1
ATOM 4942 O O . HIS B 1 176 ? -3.934 -20.688 -5.789 1 98.88 176 HIS B O 1
ATOM 4948 N N . MET B 1 177 ? -2.107 -21.797 -6.426 1 98.88 177 MET B N 1
ATOM 4949 C CA . MET B 1 177 ? -2.695 -23.047 -5.957 1 98.88 177 MET B CA 1
ATOM 4950 C C . MET B 1 177 ? -2.828 -23.047 -4.438 1 98.88 177 MET B C 1
ATOM 4952 O O . MET B 1 177 ? -3.824 -23.531 -3.898 1 98.88 177 MET B O 1
ATOM 4956 N N . VAL B 1 178 ? -1.792 -22.516 -3.76 1 98.88 178 VAL B N 1
ATOM 4957 C CA . VAL B 1 178 ? -1.856 -22.438 -2.303 1 98.88 178 VAL B CA 1
ATOM 4958 C C . VAL B 1 178 ? -3.049 -21.578 -1.878 1 98.88 178 VAL B C 1
ATOM 4960 O O . VAL B 1 178 ? -3.883 -22.031 -1.084 1 98.88 178 VAL B O 1
ATOM 4963 N N . GLY B 1 179 ? -3.174 -20.406 -2.412 1 98.69 179 GLY B N 1
ATOM 4964 C CA . GLY B 1 179 ? -4.301 -19.547 -2.092 1 98.69 179 GLY B CA 1
ATOM 4965 C C . GLY B 1 179 ? -5.637 -20.141 -2.506 1 98.69 179 GLY B C 1
ATOM 4966 O O . GLY B 1 179 ? -6.602 -20.109 -1.736 1 98.69 179 GLY B O 1
ATOM 4967 N N . GLY B 1 180 ? -5.691 -20.703 -3.703 1 98.81 180 GLY B N 1
ATOM 4968 C CA . GLY B 1 180 ? -6.918 -21.266 -4.242 1 98.81 180 GLY B CA 1
ATOM 4969 C C . GLY B 1 180 ? -7.398 -22.484 -3.475 1 98.81 180 GLY B C 1
ATOM 4970 O O . GLY B 1 180 ? -8.602 -22.656 -3.266 1 98.81 180 GLY B O 1
ATOM 4971 N N . LEU B 1 181 ? -6.5 -23.297 -3.057 1 98.75 181 LEU B N 1
ATOM 4972 C CA . LEU B 1 181 ? -6.871 -24.5 -2.312 1 98.75 181 LEU B CA 1
ATOM 4973 C C . LEU B 1 181 ? -7.293 -24.141 -0.889 1 98.75 181 LEU B C 1
ATOM 4975 O O . LEU B 1 181 ? -8.203 -24.766 -0.337 1 98.75 181 LEU B O 1
ATOM 4979 N N . ALA B 1 182 ? -6.539 -23.234 -0.296 1 98.75 182 ALA B N 1
ATOM 4980 C CA . ALA B 1 182 ? -6.984 -22.75 1.006 1 98.75 182 ALA B CA 1
ATOM 4981 C C . ALA B 1 182 ? -8.391 -22.156 0.919 1 98.75 182 ALA B C 1
ATOM 4983 O O . ALA B 1 182 ? -9.211 -22.359 1.812 1 98.75 182 ALA B O 1
ATOM 4984 N N . ALA B 1 183 ? -8.648 -21.453 -0.149 1 98.62 183 ALA B N 1
ATOM 4985 C CA . ALA B 1 183 ? -9.977 -20.906 -0.403 1 98.62 183 ALA B CA 1
ATOM 4986 C C . ALA B 1 183 ? -11.023 -22 -0.54 1 98.62 183 ALA B C 1
ATOM 4988 O O . ALA B 1 183 ? -12.117 -21.906 0.011 1 98.62 183 ALA B O 1
ATOM 4989 N N . LEU B 1 184 ? -10.703 -23.031 -1.29 1 98.75 184 LEU B N 1
ATOM 4990 C CA . LEU B 1 184 ? -11.609 -24.156 -1.502 1 98.75 184 LEU B CA 1
ATOM 4991 C C . LEU B 1 184 ? -11.969 -24.812 -0.179 1 98.75 184 LEU B C 1
ATOM 4993 O O . LEU B 1 184 ? -13.148 -25.016 0.127 1 98.75 184 LEU B O 1
ATOM 4997 N N . VAL B 1 185 ? -10.953 -25.125 0.604 1 98.81 185 VAL B N 1
ATOM 4998 C CA . VAL B 1 185 ? -11.164 -25.797 1.88 1 98.81 185 VAL B CA 1
ATOM 4999 C C . VAL B 1 185 ? -11.922 -24.875 2.832 1 98.81 185 VAL B C 1
ATOM 5001 O O . VAL B 1 185 ? -12.867 -25.312 3.5 1 98.81 185 VAL B O 1
ATOM 5004 N N . GLY B 1 186 ? -11.5 -23.641 2.877 1 98.62 186 GLY B N 1
ATOM 5005 C CA . GLY B 1 186 ? -12.18 -22.672 3.723 1 98.62 186 GLY B CA 1
ATOM 5006 C C . GLY B 1 186 ? -13.648 -22.516 3.393 1 98.62 186 GLY B C 1
ATOM 5007 O O . GLY B 1 186 ? -14.5 -22.594 4.281 1 98.62 186 GLY B O 1
ATOM 5008 N N . ALA B 1 187 ? -13.969 -22.359 2.145 1 98.44 187 ALA B N 1
ATOM 5009 C CA . ALA B 1 187 ? -15.352 -22.188 1.703 1 98.44 187 ALA B CA 1
ATOM 5010 C C . ALA B 1 187 ? -16.172 -23.438 1.969 1 98.44 187 ALA B C 1
ATOM 5012 O O . ALA B 1 187 ? -17.344 -23.359 2.359 1 98.44 187 ALA B O 1
ATOM 5013 N N . ALA B 1 188 ? -15.594 -24.578 1.761 1 98.5 188 ALA B N 1
ATOM 5014 C CA . ALA B 1 188 ? -16.297 -25.828 1.951 1 98.5 188 ALA B CA 1
ATOM 5015 C C . ALA B 1 188 ? -16.656 -26.047 3.42 1 98.5 188 ALA B C 1
ATOM 5017 O O . ALA B 1 188 ? -17.766 -26.453 3.742 1 98.5 188 ALA B O 1
ATOM 5018 N N . ILE B 1 189 ? -15.719 -25.766 4.309 1 98.44 189 ILE B N 1
ATOM 5019 C CA . ILE B 1 189 ? -15.938 -25.969 5.734 1 98.44 189 ILE B CA 1
ATOM 5020 C C . ILE B 1 189 ? -16.875 -24.891 6.273 1 98.44 189 ILE B C 1
ATOM 5022 O O . ILE B 1 189 ? -17.734 -25.156 7.113 1 98.44 189 ILE B O 1
ATOM 5026 N N . LEU B 1 190 ? -16.734 -23.672 5.758 1 98.06 190 LEU B N 1
ATOM 5027 C CA . LEU B 1 190 ? -17.531 -22.531 6.176 1 98.06 190 LEU B CA 1
ATOM 5028 C C . LEU B 1 190 ? -19 -22.719 5.789 1 98.06 190 LEU B C 1
ATOM 5030 O O . LEU B 1 190 ? -19.891 -22.297 6.52 1 98.06 190 LEU B O 1
ATOM 5034 N N . GLY B 1 191 ? -19.25 -23.391 4.66 1 97.31 191 GLY B N 1
ATOM 5035 C CA . GLY B 1 191 ? -20.609 -23.562 4.145 1 97.31 191 GLY B CA 1
ATOM 5036 C C . GLY B 1 191 ? -21.094 -22.359 3.354 1 97.31 191 GLY B C 1
ATOM 5037 O O . GLY B 1 191 ? -20.5 -21.281 3.432 1 97.31 191 GLY B O 1
ATOM 5038 N N . PRO B 1 192 ? -22.188 -22.562 2.658 1 96.69 192 PRO B N 1
ATOM 5039 C CA . PRO B 1 192 ? -22.688 -21.5 1.782 1 96.69 192 PRO B CA 1
ATOM 5040 C C . PRO B 1 192 ? -23.391 -20.391 2.551 1 96.69 192 PRO B C 1
ATOM 5042 O O . PRO B 1 192 ? -23.859 -20.609 3.672 1 96.69 192 PRO B O 1
ATOM 5045 N N . ARG B 1 193 ? -23.406 -19.219 1.956 1 94.88 193 ARG B N 1
ATOM 5046 C CA . ARG B 1 193 ? -24.219 -18.141 2.48 1 94.88 193 ARG B CA 1
ATOM 5047 C C . ARG B 1 193 ? -25.688 -18.547 2.582 1 94.88 193 ARG B C 1
ATOM 5049 O O . ARG B 1 193 ? -26.188 -19.297 1.734 1 94.88 193 ARG B O 1
ATOM 5056 N N . LYS B 1 194 ? -26.297 -17.953 3.541 1 91.75 194 LYS B N 1
ATOM 5057 C CA . LYS B 1 194 ? -27.703 -18.281 3.764 1 91.75 194 LYS B CA 1
ATOM 5058 C C . LYS B 1 194 ? -28.547 -17.906 2.559 1 91.75 194 LYS B C 1
ATOM 5060 O O . LYS B 1 194 ? -28.531 -16.766 2.107 1 91.75 194 LYS B O 1
ATOM 5065 N N . GLY B 1 195 ? -29.203 -18.906 2.033 1 90.31 195 GLY B N 1
ATOM 5066 C CA . GLY B 1 195 ? -30.109 -18.672 0.931 1 90.31 195 GLY B CA 1
ATOM 5067 C C . GLY B 1 195 ? -29.5 -18.953 -0.427 1 90.31 195 GLY B C 1
ATOM 5068 O O . GLY B 1 195 ? -30.219 -19.078 -1.422 1 90.31 195 GLY B O 1
ATOM 5069 N N . ARG B 1 196 ? -28.25 -19.141 -0.504 1 92 196 ARG B N 1
ATOM 5070 C CA . ARG B 1 196 ? -27.547 -19.25 -1.783 1 92 196 ARG B CA 1
ATOM 5071 C C . ARG B 1 196 ? -27.969 -20.531 -2.52 1 92 196 ARG B C 1
ATOM 5073 O O . ARG B 1 196 ? -28.203 -20.5 -3.729 1 92 196 ARG B O 1
ATOM 5080 N N . PHE B 1 197 ? -28.047 -21.656 -1.783 1 91.81 197 PHE B N 1
ATOM 5081 C CA . PHE B 1 197 ? -28.375 -22.922 -2.422 1 91.81 197 PHE B CA 1
ATOM 5082 C C . PHE B 1 197 ? -29.641 -23.531 -1.838 1 91.81 197 PHE B C 1
ATOM 5084 O O . PHE B 1 197 ? -29.797 -24.75 -1.8 1 91.81 197 PHE B O 1
ATOM 5091 N N . ASP B 1 198 ? -30.438 -22.641 -1.349 1 85.69 198 ASP B N 1
ATOM 5092 C CA . ASP B 1 198 ? -31.719 -23.125 -0.835 1 85.69 198 ASP B CA 1
ATOM 5093 C C . ASP B 1 198 ? -32.531 -23.781 -1.939 1 85.69 198 ASP B C 1
ATOM 5095 O O . ASP B 1 198 ? -32.625 -23.266 -3.049 1 85.69 198 ASP B O 1
ATOM 5099 N N . LYS B 1 199 ? -33.094 -24.953 -1.644 1 76.94 199 LYS B N 1
ATOM 5100 C CA . LYS B 1 199 ? -33.812 -25.828 -2.584 1 76.94 199 LYS B CA 1
ATOM 5101 C C . LYS B 1 199 ? -35.031 -25.141 -3.152 1 76.94 199 LYS B C 1
ATOM 5103 O O . LYS B 1 199 ? -35.344 -25.297 -4.336 1 76.94 199 LYS B O 1
ATOM 5108 N N . ASN B 1 200 ? -35.625 -24.422 -2.377 1 73.38 200 ASN B N 1
ATOM 5109 C CA . ASN B 1 200 ? -36.875 -23.844 -2.82 1 73.38 200 ASN B CA 1
ATOM 5110 C C . ASN B 1 200 ? -36.688 -22.484 -3.469 1 73.38 200 ASN B C 1
ATOM 5112 O O . ASN B 1 200 ? -37.469 -22.062 -4.32 1 73.38 200 ASN B O 1
ATOM 5116 N N . ASN B 1 201 ? -35.594 -21.703 -3.086 1 72.25 201 ASN B N 1
ATOM 5117 C CA . ASN B 1 201 ? -35.375 -20.359 -3.605 1 72.25 201 ASN B CA 1
ATOM 5118 C C . ASN B 1 201 ? -33.906 -20.031 -3.705 1 72.25 201 ASN B C 1
ATOM 5120 O O . ASN B 1 201 ? -33.344 -19.297 -2.877 1 72.25 201 ASN B O 1
ATOM 5124 N N . GLU B 1 202 ? -33.406 -20.625 -4.699 1 74.31 202 GLU B N 1
ATOM 5125 C CA . GLU B 1 202 ? -32 -20.297 -4.918 1 74.31 202 GLU B CA 1
ATOM 5126 C C . GLU B 1 202 ? -31.828 -18.844 -5.332 1 74.31 202 GLU B C 1
ATOM 5128 O O . GLU B 1 202 ? -32.562 -18.344 -6.188 1 74.31 202 GLU B O 1
ATOM 5133 N N . GLU B 1 203 ? -31.031 -18.109 -4.531 1 75.81 203 GLU B N 1
ATOM 5134 C CA . GLU B 1 203 ? -30.781 -16.703 -4.801 1 75.81 203 GLU B CA 1
ATOM 5135 C C . GLU B 1 203 ? -29.375 -16.484 -5.328 1 75.81 203 GLU B C 1
ATOM 5137 O O . GLU B 1 203 ? -28.422 -17.109 -4.867 1 75.81 203 GLU B O 1
ATOM 5142 N N . ASP B 1 204 ? -29.344 -15.773 -6.418 1 78.06 204 ASP B N 1
ATOM 5143 C CA . ASP B 1 204 ? -28.031 -15.328 -6.895 1 78.06 204 ASP B CA 1
ATOM 5144 C C . ASP B 1 204 ? -27.641 -14 -6.254 1 78.06 204 ASP B C 1
ATOM 5146 O O . ASP B 1 204 ? -28.328 -12.992 -6.422 1 78.06 204 ASP B O 1
ATOM 5150 N N . PHE B 1 205 ? -26.625 -14.109 -5.414 1 83.94 205 PHE B N 1
ATOM 5151 C CA . PHE B 1 205 ? -26.172 -12.891 -4.762 1 83.94 205 PHE B CA 1
ATOM 5152 C C . PHE B 1 205 ? -25.234 -12.109 -5.672 1 83.94 205 PHE B C 1
ATOM 5154 O O . PHE B 1 205 ? -24.109 -12.555 -5.953 1 83.94 205 PHE B O 1
ATOM 5161 N N . SER B 1 206 ? -25.75 -11.023 -6.18 1 83.38 206 SER B N 1
ATOM 5162 C CA . SER B 1 206 ? -24.953 -10.195 -7.078 1 83.38 206 SER B CA 1
ATOM 5163 C C . SER B 1 206 ? -24.172 -9.133 -6.305 1 83.38 206 SER B C 1
ATOM 5165 O O . SER B 1 206 ? -24.594 -8.719 -5.219 1 83.38 206 SER B O 1
ATOM 5167 N N . GLY B 1 207 ? -23.078 -8.797 -6.898 1 89.5 207 GLY B N 1
ATOM 5168 C CA . GLY B 1 207 ? -22.344 -7.652 -6.371 1 89.5 207 GLY B CA 1
ATOM 5169 C C . GLY B 1 207 ? -23.109 -6.352 -6.48 1 89.5 207 GLY B C 1
ATOM 5170 O O . GLY B 1 207 ? -24.047 -6.242 -7.277 1 89.5 207 GLY B O 1
ATOM 5171 N N . HIS B 1 208 ? -22.688 -5.355 -5.695 1 90.38 208 HIS B N 1
ATOM 5172 C CA . HIS B 1 208 ? -23.516 -4.164 -5.594 1 90.38 208 HIS B CA 1
ATOM 5173 C C . HIS B 1 208 ? -23.047 -3.07 -6.539 1 90.38 208 HIS B C 1
ATOM 5175 O O . HIS B 1 208 ? -23.766 -2.117 -6.816 1 90.38 208 HIS B O 1
ATOM 5181 N N . THR B 1 209 ? -21.75 -3.152 -7.055 1 92.38 209 THR B N 1
ATOM 5182 C CA . THR B 1 209 ? -21.281 -2.068 -7.906 1 92.38 209 THR B CA 1
ATOM 5183 C C . THR B 1 209 ? -20.234 -2.574 -8.898 1 92.38 209 THR B C 1
ATOM 5185 O O . THR B 1 209 ? -19.109 -2.896 -8.516 1 92.38 209 THR B O 1
ATOM 5188 N N . VAL B 1 210 ? -20.547 -2.51 -10.172 1 90.81 210 VAL B N 1
ATOM 5189 C CA . VAL B 1 210 ? -19.719 -3.031 -11.266 1 90.81 210 VAL B CA 1
ATOM 5190 C C . VAL B 1 210 ? -18.484 -2.162 -11.438 1 90.81 210 VAL B C 1
ATOM 5192 O O . VAL B 1 210 ? -17.391 -2.674 -11.711 1 90.81 210 VAL B O 1
ATOM 5195 N N . PRO B 1 211 ? -18.562 -0.862 -11.219 1 93.62 211 PRO B N 1
ATOM 5196 C CA . PRO B 1 211 ? -17.375 -0.024 -11.375 1 93.62 211 PRO B CA 1
ATOM 5197 C C . PRO B 1 211 ? -16.25 -0.402 -10.406 1 93.62 211 PRO B C 1
ATOM 5199 O O . PRO B 1 211 ? -15.078 -0.345 -10.766 1 93.62 211 PRO B O 1
ATOM 5202 N N . LEU B 1 212 ? -16.578 -0.795 -9.219 1 96.56 212 LEU B N 1
ATOM 5203 C CA . LEU B 1 212 ? -15.547 -1.201 -8.281 1 96.56 212 LEU B CA 1
ATOM 5204 C C . LEU B 1 212 ? -14.906 -2.516 -8.711 1 96.56 212 LEU B C 1
ATOM 5206 O O . LEU B 1 212 ? -13.695 -2.711 -8.531 1 96.56 212 LEU B O 1
ATOM 5210 N N . VAL B 1 213 ? -15.695 -3.426 -9.289 1 96.12 213 VAL B N 1
ATOM 5211 C CA . VAL B 1 213 ? -15.172 -4.672 -9.836 1 96.12 213 VAL B CA 1
ATOM 5212 C C . VAL B 1 213 ? -14.164 -4.367 -10.938 1 96.12 213 VAL B C 1
ATOM 5214 O O . VAL B 1 213 ? -13.062 -4.922 -10.961 1 96.12 213 VAL B O 1
ATOM 5217 N N . ALA B 1 214 ? -14.555 -3.443 -11.797 1 96.75 214 ALA B N 1
ATOM 5218 C CA . ALA B 1 214 ? -13.695 -3.061 -12.914 1 96.75 214 ALA B CA 1
ATOM 5219 C C . ALA B 1 214 ? -12.398 -2.424 -12.414 1 96.75 214 ALA B C 1
ATOM 5221 O O . ALA B 1 214 ? -11.312 -2.744 -12.906 1 96.75 214 ALA B O 1
ATOM 5222 N N . LEU B 1 215 ? -12.555 -1.565 -11.406 1 97.38 215 LEU B N 1
ATOM 5223 C CA . LEU B 1 215 ? -11.375 -0.933 -10.82 1 97.38 215 LEU B CA 1
ATOM 5224 C C . LEU B 1 215 ? -10.406 -1.98 -10.289 1 97.38 215 LEU B C 1
ATOM 5226 O O . LEU B 1 215 ? -9.219 -1.962 -10.617 1 97.38 215 LEU B O 1
ATOM 5230 N N . GLY B 1 216 ? -10.938 -2.879 -9.523 1 98.31 216 GLY B N 1
ATOM 5231 C CA . GLY B 1 216 ? -10.102 -3.941 -8.984 1 98.31 216 GLY B CA 1
ATOM 5232 C C . GLY B 1 216 ? -9.469 -4.801 -10.062 1 98.31 216 GLY B C 1
ATOM 5233 O O . GLY B 1 216 ? -8.273 -5.098 -10 1 98.31 216 GLY B O 1
ATOM 5234 N N . GLY B 1 217 ? -10.227 -5.137 -11.086 1 97.94 217 GLY B N 1
ATOM 5235 C CA . GLY B 1 217 ? -9.727 -5.945 -12.18 1 97.94 217 GLY B CA 1
ATOM 5236 C C . GLY B 1 217 ? -8.578 -5.297 -12.922 1 97.94 217 GLY B C 1
ATOM 5237 O O . GLY B 1 217 ? -7.559 -5.941 -13.18 1 97.94 217 GLY B O 1
ATOM 5238 N N . PHE B 1 218 ? -8.664 -3.998 -13.219 1 97.94 218 PHE B N 1
ATOM 5239 C CA . PHE B 1 218 ? -7.629 -3.285 -13.953 1 97.94 218 PHE B CA 1
ATOM 5240 C C . PHE B 1 218 ? -6.355 -3.164 -13.125 1 97.94 218 PHE B C 1
ATOM 5242 O O . PHE B 1 218 ? -5.25 -3.279 -13.656 1 97.94 218 PHE B O 1
ATOM 5249 N N . ILE B 1 219 ? -6.516 -2.943 -11.828 1 98.44 219 ILE B N 1
ATOM 5250 C CA . ILE B 1 219 ? -5.344 -2.844 -10.961 1 98.44 219 ILE B CA 1
ATOM 5251 C C . ILE B 1 219 ? -4.645 -4.199 -10.883 1 98.44 219 ILE B C 1
ATOM 5253 O O . ILE B 1 219 ? -3.412 -4.27 -10.906 1 98.44 219 ILE B O 1
ATOM 5257 N N . LEU B 1 220 ? -5.43 -5.281 -10.812 1 98.56 220 LEU B N 1
ATOM 5258 C CA . LEU B 1 220 ? -4.84 -6.613 -10.758 1 98.56 220 LEU B CA 1
ATOM 5259 C C . LEU B 1 220 ? -4.121 -6.949 -12.062 1 98.56 220 LEU B C 1
ATOM 5261 O O . LEU B 1 220 ? -3.021 -7.504 -12.047 1 98.56 220 LEU B O 1
ATOM 5265 N N . PHE B 1 221 ? -4.723 -6.578 -13.242 1 98.31 221 PHE B N 1
ATOM 5266 C CA . PHE B 1 221 ? -4.051 -6.77 -14.516 1 98.31 221 PHE B CA 1
ATOM 5267 C C . PHE B 1 221 ? -2.723 -6.027 -14.555 1 98.31 221 PHE B C 1
ATOM 5269 O O . PHE B 1 221 ? -1.698 -6.59 -14.938 1 98.31 221 PHE B O 1
ATOM 5276 N N . PHE B 1 222 ? -2.719 -4.816 -14.062 1 98.06 222 PHE B N 1
ATOM 5277 C CA . PHE B 1 222 ? -1.526 -3.977 -14.016 1 98.06 222 PHE B CA 1
ATOM 5278 C C . PHE B 1 222 ? -0.454 -4.613 -13.133 1 98.06 222 PHE B C 1
ATOM 5280 O O . PHE B 1 222 ? 0.703 -4.727 -13.547 1 98.06 222 PHE B O 1
ATOM 5287 N N . GLY B 1 223 ? -0.834 -5.078 -11.992 1 98.44 223 GLY B N 1
ATOM 5288 C CA . GLY B 1 223 ? 0.106 -5.656 -11.047 1 98.44 223 GLY B CA 1
ATOM 5289 C C . GLY B 1 223 ? 0.696 -6.973 -11.516 1 98.44 223 GLY B C 1
ATOM 5290 O O . GLY B 1 223 ? 1.839 -7.301 -11.188 1 98.44 223 GLY B O 1
ATOM 5291 N N . PHE B 1 224 ? 0.012 -7.699 -12.359 1 98.5 224 PHE B N 1
ATOM 5292 C CA . PHE B 1 224 ? 0.44 -9.023 -12.797 1 98.5 224 PHE B CA 1
ATOM 5293 C C . PHE B 1 224 ? 1.672 -8.922 -13.688 1 98.5 224 PHE B C 1
ATOM 5295 O O . PHE B 1 224 ? 2.479 -9.852 -13.75 1 98.5 224 PHE B O 1
ATOM 5302 N N . PHE B 1 225 ? 1.866 -7.797 -14.383 1 98.56 225 PHE B N 1
ATOM 5303 C CA . PHE B 1 225 ? 3.055 -7.629 -15.211 1 98.56 225 PHE B CA 1
ATOM 5304 C C . PHE B 1 225 ? 4.312 -7.586 -14.352 1 98.56 225 PHE B C 1
ATOM 5306 O O . PHE B 1 225 ? 5.312 -8.234 -14.672 1 98.56 225 PHE B O 1
ATOM 5313 N N . ALA B 1 226 ? 4.176 -6.848 -13.273 1 98.62 226 ALA B N 1
ATOM 5314 C CA . ALA B 1 226 ? 5.285 -6.793 -12.328 1 98.62 226 ALA B CA 1
ATOM 5315 C C . ALA B 1 226 ? 5.434 -8.117 -11.578 1 98.62 226 ALA B C 1
ATOM 5317 O O . ALA B 1 226 ? 6.551 -8.547 -11.281 1 98.62 226 ALA B O 1
ATOM 5318 N N . PHE B 1 227 ? 4.332 -8.766 -11.297 1 98.56 227 PHE B N 1
ATOM 5319 C CA . PHE B 1 227 ? 4.297 -10.047 -10.586 1 98.56 227 PHE B CA 1
ATOM 5320 C C . PHE B 1 227 ? 5.078 -11.102 -11.352 1 98.56 227 PHE B C 1
ATOM 5322 O O . PHE B 1 227 ? 5.98 -11.742 -10.805 1 98.56 227 PHE B O 1
ATOM 5329 N N . ASN B 1 228 ? 4.789 -11.172 -12.641 1 98.81 228 ASN B N 1
ATOM 5330 C CA . ASN B 1 228 ? 5.43 -12.18 -13.477 1 98.81 228 ASN B CA 1
ATOM 5331 C C . ASN B 1 228 ? 6.82 -11.734 -13.922 1 98.81 228 ASN B C 1
ATOM 5333 O O . ASN B 1 228 ? 7.785 -12.492 -13.812 1 98.81 228 ASN B O 1
ATOM 5337 N N . GLY B 1 229 ? 6.965 -10.516 -14.383 1 98.69 229 GLY B N 1
ATOM 5338 C CA . GLY B 1 229 ? 8.258 -10.023 -14.828 1 98.69 229 GLY B CA 1
ATOM 5339 C C . GLY B 1 229 ? 9.273 -9.914 -13.711 1 98.69 229 GLY B C 1
ATOM 5340 O O . GLY B 1 229 ? 10.445 -10.266 -13.883 1 98.69 229 GLY B O 1
ATOM 5341 N N . GLY B 1 230 ? 8.797 -9.414 -12.547 1 98.62 230 GLY B N 1
ATOM 5342 C CA . GLY B 1 230 ? 9.672 -9.203 -11.406 1 98.62 230 GLY B CA 1
ATOM 5343 C C . GLY B 1 230 ? 10.203 -10.492 -10.812 1 98.62 230 GLY B C 1
ATOM 5344 O O . GLY B 1 230 ? 11.188 -10.477 -10.07 1 98.62 230 GLY B O 1
ATOM 5345 N N . SER B 1 231 ? 9.633 -11.594 -11.164 1 98.56 231 SER B N 1
ATOM 5346 C CA . SER B 1 231 ? 10.031 -12.883 -10.609 1 98.56 231 SER B CA 1
ATOM 5347 C C . SER B 1 231 ? 11.375 -13.336 -11.172 1 98.56 231 SER B C 1
ATOM 5349 O O . SER B 1 231 ? 11.969 -14.305 -10.672 1 98.56 231 SER B O 1
ATOM 5351 N N . GLN B 1 232 ? 11.906 -12.586 -12.164 1 97.94 232 GLN B N 1
ATOM 5352 C CA . GLN B 1 232 ? 13.289 -12.805 -12.586 1 97.94 232 GLN B CA 1
ATOM 5353 C C . GLN B 1 232 ? 14.266 -12.484 -11.469 1 97.94 232 GLN B C 1
ATOM 5355 O O . GLN B 1 232 ? 15.391 -13 -11.445 1 97.94 232 GLN B O 1
ATOM 5360 N N . ALA B 1 233 ? 13.922 -11.586 -10.617 1 96.31 233 ALA B N 1
ATOM 5361 C CA . ALA B 1 233 ? 14.578 -11.242 -9.359 1 96.31 233 ALA B CA 1
ATOM 5362 C C . ALA B 1 233 ? 15.844 -10.422 -9.609 1 96.31 233 ALA B C 1
ATOM 5364 O O . ALA B 1 233 ? 16.438 -9.883 -8.672 1 96.31 233 ALA B O 1
ATOM 5365 N N . ALA B 1 234 ? 16.328 -10.32 -10.914 1 97.06 234 ALA B N 1
ATOM 5366 C CA . ALA B 1 234 ? 17.5 -9.523 -11.258 1 97.06 234 ALA B CA 1
ATOM 5367 C C . ALA B 1 234 ? 17.359 -8.922 -12.648 1 97.06 234 ALA B C 1
ATOM 5369 O O . ALA B 1 234 ? 16.562 -9.391 -13.461 1 97.06 234 ALA B O 1
ATOM 5370 N N . ILE B 1 235 ? 18.125 -7.898 -12.906 1 97.88 235 ILE B N 1
ATOM 5371 C CA . ILE B 1 235 ? 18.062 -7.246 -14.211 1 97.88 235 ILE B CA 1
ATOM 5372 C C . ILE B 1 235 ? 19.484 -7.008 -14.727 1 97.88 235 ILE B C 1
ATOM 5374 O O . ILE B 1 235 ? 19.672 -6.609 -15.883 1 97.88 235 ILE B O 1
ATOM 5378 N N . SER B 1 236 ? 20.516 -7.344 -13.93 1 96.69 236 SER B N 1
ATOM 5379 C CA . SER B 1 236 ? 21.875 -6.914 -14.258 1 96.69 236 SER B CA 1
ATOM 5380 C C . SER B 1 236 ? 22.641 -8.016 -14.977 1 96.69 236 SER B C 1
ATOM 5382 O O . SER B 1 236 ? 23.688 -7.758 -15.578 1 96.69 236 SER B O 1
ATOM 5384 N N . ASN B 1 237 ? 22.156 -9.25 -14.875 1 95.94 237 ASN B N 1
ATOM 5385 C CA . ASN B 1 237 ? 22.844 -10.336 -15.555 1 95.94 237 ASN B CA 1
ATOM 5386 C C . ASN B 1 237 ? 22.562 -10.328 -17.062 1 95.94 237 ASN B C 1
ATOM 5388 O O . ASN B 1 237 ? 21.531 -9.797 -17.5 1 95.94 237 ASN B O 1
ATOM 5392 N N . GLU B 1 238 ? 23.5 -10.906 -17.719 1 95.81 238 GLU B N 1
ATOM 5393 C CA . GLU B 1 238 ? 23.312 -10.992 -19.172 1 95.81 238 GLU B CA 1
ATOM 5394 C C . GLU B 1 238 ? 22 -11.695 -19.516 1 95.81 238 GLU B C 1
ATOM 5396 O O . GLU B 1 238 ? 21.719 -12.789 -19.016 1 95.81 238 GLU B O 1
ATOM 5401 N N . GLY B 1 239 ? 21.125 -11.047 -20.328 1 96.56 239 GLY B N 1
ATOM 5402 C CA . GLY B 1 239 ? 19.891 -11.648 -20.812 1 96.56 239 GLY B CA 1
ATOM 5403 C C . GLY B 1 239 ? 18.703 -11.422 -19.906 1 96.56 239 GLY B C 1
ATOM 5404 O O . GLY B 1 239 ? 17.562 -11.734 -20.266 1 96.56 239 GLY B O 1
ATOM 5405 N N . ASP B 1 240 ? 18.922 -10.898 -18.734 1 97.5 240 ASP B N 1
ATOM 5406 C CA . ASP B 1 240 ? 17.844 -10.711 -17.766 1 97.5 240 ASP B CA 1
ATOM 5407 C C . ASP B 1 240 ? 16.719 -9.867 -18.359 1 97.5 240 ASP B C 1
ATOM 5409 O O . ASP B 1 240 ? 15.539 -10.211 -18.219 1 97.5 240 ASP B O 1
ATOM 5413 N N . GLY B 1 241 ? 17.156 -8.828 -19.047 1 97.81 241 GLY B N 1
ATOM 5414 C CA . GLY B 1 241 ? 16.156 -7.93 -19.625 1 97.81 241 GLY B CA 1
ATOM 5415 C C . GLY B 1 241 ? 15.242 -8.609 -20.625 1 97.81 241 GLY B C 1
ATOM 5416 O O . GLY B 1 241 ? 14.031 -8.367 -20.625 1 97.81 241 GLY B O 1
ATOM 5417 N N . VAL B 1 242 ? 15.812 -9.453 -21.359 1 98 242 VAL B N 1
ATOM 5418 C CA . VAL B 1 242 ? 15.047 -10.172 -22.375 1 98 242 VAL B CA 1
ATOM 5419 C C . VAL B 1 242 ? 14.07 -11.133 -21.703 1 98 242 VAL B C 1
ATOM 5421 O O . VAL B 1 242 ? 12.906 -11.227 -22.094 1 98 242 VAL B O 1
ATOM 5424 N N . VAL B 1 243 ? 14.5 -11.812 -20.688 1 98.19 243 VAL B N 1
ATOM 5425 C CA . VAL B 1 243 ? 13.664 -12.766 -19.984 1 98.19 243 VAL B CA 1
ATOM 5426 C C . VAL B 1 243 ? 12.477 -12.047 -19.344 1 98.19 243 VAL B C 1
ATOM 5428 O O . VAL B 1 243 ? 11.344 -12.516 -19.406 1 98.19 243 VAL B O 1
ATOM 5431 N N . VAL B 1 244 ? 12.719 -10.891 -18.734 1 98.69 244 VAL B N 1
ATOM 5432 C CA . VAL B 1 244 ? 11.672 -10.086 -18.125 1 98.69 244 VAL B CA 1
ATOM 5433 C C . VAL B 1 244 ? 10.648 -9.68 -19.188 1 98.69 244 VAL B C 1
ATOM 5435 O O . VAL B 1 244 ? 9.438 -9.781 -18.953 1 98.69 244 VAL B O 1
ATOM 5438 N N . ALA B 1 245 ? 11.141 -9.297 -20.375 1 98.69 245 ALA B N 1
ATOM 5439 C CA . ALA B 1 245 ? 10.258 -8.891 -21.469 1 98.69 245 ALA B CA 1
ATOM 5440 C C . ALA B 1 245 ? 9.391 -10.062 -21.938 1 98.69 245 ALA B C 1
ATOM 5442 O O . ALA B 1 245 ? 8.188 -9.906 -22.141 1 98.69 245 ALA B O 1
ATOM 5443 N N . ILE B 1 246 ? 9.969 -11.188 -22.031 1 98.69 246 ILE B N 1
ATOM 5444 C CA . ILE B 1 246 ? 9.234 -12.383 -22.422 1 98.69 246 ILE B CA 1
ATOM 5445 C C . ILE B 1 246 ? 8.133 -12.68 -21.406 1 98.69 246 ILE B C 1
ATOM 5447 O O . ILE B 1 246 ? 6.992 -12.945 -21.781 1 98.69 246 ILE B O 1
ATOM 5451 N N . ALA B 1 247 ? 8.469 -12.617 -20.172 1 98.88 247 ALA B N 1
ATOM 5452 C CA . ALA B 1 247 ? 7.516 -12.914 -19.109 1 98.88 247 ALA B CA 1
ATOM 5453 C C . ALA B 1 247 ? 6.32 -11.969 -19.156 1 98.88 247 ALA B C 1
ATOM 5455 O O . ALA B 1 247 ? 5.172 -12.398 -19.047 1 98.88 247 ALA B O 1
ATOM 5456 N N . ILE B 1 248 ? 6.547 -10.648 -19.375 1 98.88 248 ILE B N 1
ATOM 5457 C CA . ILE B 1 248 ? 5.496 -9.641 -19.375 1 98.88 248 ILE B CA 1
ATOM 5458 C C . ILE B 1 248 ? 4.613 -9.812 -20.609 1 98.88 248 ILE B C 1
ATOM 5460 O O . ILE B 1 248 ? 3.385 -9.789 -20.516 1 98.88 248 ILE B O 1
ATOM 5464 N N . VAL B 1 249 ? 5.23 -10.078 -21.734 1 98.81 249 VAL B N 1
ATOM 5465 C CA . VAL B 1 249 ? 4.492 -10.234 -22.984 1 98.81 249 VAL B CA 1
ATOM 5466 C C . VAL B 1 249 ? 3.621 -11.492 -22.922 1 98.81 249 VAL B C 1
ATOM 5468 O O . VAL B 1 249 ? 2.436 -11.445 -23.25 1 98.81 249 VAL B O 1
ATOM 5471 N N . ASN B 1 250 ? 4.156 -12.555 -22.438 1 98.94 250 ASN B N 1
ATOM 5472 C CA . ASN B 1 250 ? 3.395 -13.797 -22.328 1 98.94 250 ASN B CA 1
ATOM 5473 C C . ASN B 1 250 ? 2.24 -13.648 -21.344 1 98.94 250 ASN B C 1
ATOM 5475 O O . ASN B 1 250 ? 1.19 -14.273 -21.5 1 98.94 250 ASN B O 1
ATOM 5479 N N . THR B 1 251 ? 2.414 -12.828 -20.328 1 98.88 251 THR B N 1
ATOM 5480 C CA . THR B 1 251 ? 1.363 -12.586 -19.344 1 98.88 251 THR B CA 1
ATOM 5481 C C . THR B 1 251 ? 0.142 -11.953 -20 1 98.88 251 THR B C 1
ATOM 5483 O O . THR B 1 251 ? -0.985 -12.406 -19.797 1 98.88 251 THR B O 1
ATOM 5486 N N . ILE B 1 252 ? 0.346 -10.961 -20.875 1 98.81 252 ILE B N 1
ATOM 5487 C CA . ILE B 1 252 ? -0.786 -10.266 -21.484 1 98.81 252 ILE B CA 1
ATOM 5488 C C . ILE B 1 252 ? -1.41 -11.148 -22.562 1 98.81 252 ILE B C 1
ATOM 5490 O O . ILE B 1 252 ? -2.627 -11.133 -22.766 1 98.81 252 ILE B O 1
ATOM 5494 N N . ILE B 1 253 ? -0.621 -11.914 -23.234 1 98.88 253 ILE B N 1
ATOM 5495 C CA . ILE B 1 253 ? -1.146 -12.789 -24.266 1 98.88 253 ILE B CA 1
ATOM 5496 C C . ILE B 1 253 ? -2.014 -13.883 -23.641 1 98.88 253 ILE B C 1
ATOM 5498 O O . ILE B 1 253 ? -3.141 -14.117 -24.078 1 98.88 253 ILE B O 1
ATOM 5502 N N . SER B 1 254 ? -1.518 -14.492 -22.609 1 98.94 254 SER B N 1
ATOM 5503 C CA . SER B 1 254 ? -2.275 -15.531 -21.938 1 98.94 254 SER B CA 1
ATOM 5504 C C . SER B 1 254 ? -3.537 -14.969 -21.297 1 98.94 254 SER B C 1
ATOM 5506 O O . SER B 1 254 ? -4.621 -15.547 -21.422 1 98.94 254 SER B O 1
ATOM 5508 N N . GLY B 1 255 ? -3.387 -13.867 -20.594 1 98.88 255 GLY B N 1
ATOM 5509 C CA . GLY B 1 255 ? -4.539 -13.242 -19.969 1 98.88 255 GLY B CA 1
ATOM 5510 C C . GLY B 1 255 ? -5.617 -12.859 -20.969 1 98.88 255 GLY B C 1
ATOM 5511 O O . GLY B 1 255 ? -6.805 -13.07 -20.719 1 98.88 255 GLY B O 1
ATOM 5512 N N . SER B 1 256 ? -5.219 -12.305 -22.094 1 98.81 256 SER B N 1
ATOM 5513 C CA . SER B 1 256 ? -6.164 -11.883 -23.125 1 98.81 256 SER B CA 1
ATOM 5514 C C . SER B 1 256 ? -6.887 -13.07 -23.734 1 98.81 256 SER B C 1
ATOM 5516 O O . SER B 1 256 ? -8.102 -13.023 -23.953 1 98.81 256 SER B O 1
ATOM 5518 N N . ALA B 1 257 ? -6.168 -14.094 -24 1 98.81 257 ALA B N 1
ATOM 5519 C CA . ALA B 1 257 ? -6.77 -15.305 -24.562 1 98.81 257 ALA B CA 1
ATOM 5520 C C . ALA B 1 257 ? -7.816 -15.883 -23.609 1 98.81 257 ALA B C 1
ATOM 5522 O O . ALA B 1 257 ? -8.914 -16.25 -24.031 1 98.81 257 ALA B O 1
ATOM 5523 N N . ALA B 1 258 ? -7.484 -15.93 -22.406 1 98.88 258 ALA B N 1
ATOM 5524 C CA . ALA B 1 258 ? -8.391 -16.5 -21.406 1 98.88 258 ALA B CA 1
ATOM 5525 C C . ALA B 1 258 ? -9.633 -15.641 -21.234 1 98.88 258 ALA B C 1
ATOM 5527 O O . ALA B 1 258 ? -10.742 -16.156 -21.109 1 98.88 258 ALA B O 1
ATOM 5528 N N . ALA B 1 259 ? -9.461 -14.312 -21.219 1 98.62 259 ALA B N 1
ATOM 5529 C CA . ALA B 1 259 ? -10.586 -13.398 -21.078 1 98.62 259 ALA B CA 1
ATOM 5530 C C . ALA B 1 259 ? -11.57 -13.562 -22.25 1 98.62 259 ALA B C 1
ATOM 5532 O O . ALA B 1 259 ? -12.781 -13.625 -22.031 1 98.62 259 ALA B O 1
ATOM 5533 N N . LEU B 1 260 ? -11.039 -13.664 -23.406 1 97.75 260 LEU B N 1
ATOM 5534 C CA . LEU B 1 260 ? -11.867 -13.758 -24.609 1 97.75 260 LEU B CA 1
ATOM 5535 C C . LEU B 1 260 ? -12.609 -15.094 -24.656 1 97.75 260 LEU B C 1
ATOM 5537 O O . LEU B 1 260 ? -13.797 -15.141 -25 1 97.75 260 LEU B O 1
ATOM 5541 N N . VAL B 1 261 ? -11.969 -16.125 -24.266 1 97.31 261 VAL B N 1
ATOM 5542 C CA . VAL B 1 261 ? -12.602 -17.438 -24.25 1 97.31 261 VAL B CA 1
ATOM 5543 C C . VAL B 1 261 ? -13.68 -17.484 -23.172 1 97.31 261 VAL B C 1
ATOM 5545 O O . VAL B 1 261 ? -14.773 -18 -23.391 1 97.31 261 VAL B O 1
ATOM 5548 N N . ALA B 1 262 ? -13.305 -17 -22 1 97.06 262 ALA B N 1
ATOM 5549 C CA . ALA B 1 262 ? -14.281 -16.969 -20.922 1 97.06 262 ALA B CA 1
ATOM 5550 C C . ALA B 1 262 ? -15.516 -16.156 -21.312 1 97.06 262 ALA B C 1
ATOM 5552 O O . ALA B 1 262 ? -16.641 -16.547 -21.031 1 97.06 262 ALA B O 1
ATOM 5553 N N . LEU B 1 263 ? -15.266 -14.977 -21.938 1 95.12 263 LEU B N 1
ATOM 5554 C CA . LEU B 1 263 ? -16.359 -14.133 -22.406 1 95.12 263 LEU B CA 1
ATOM 5555 C C . LEU B 1 263 ? -17.234 -14.875 -23.391 1 95.12 263 LEU B C 1
ATOM 5557 O O . LEU B 1 263 ? -18.469 -14.836 -23.297 1 95.12 263 LEU B O 1
ATOM 5561 N N . ALA B 1 264 ? -16.672 -15.57 -24.297 1 94.88 264 ALA B N 1
ATOM 5562 C CA . ALA B 1 264 ? -17.406 -16.312 -25.312 1 94.88 264 ALA B CA 1
ATOM 5563 C C . ALA B 1 264 ? -18.188 -17.469 -24.703 1 94.88 264 ALA B C 1
ATOM 5565 O O . ALA B 1 264 ? -19.359 -17.672 -25.016 1 94.88 264 ALA B O 1
ATOM 5566 N N . LEU B 1 265 ? -17.578 -18.172 -23.875 1 93.25 265 LEU B N 1
ATOM 5567 C CA . LEU B 1 265 ? -18.234 -19.312 -23.266 1 93.25 265 LEU B CA 1
ATOM 5568 C C . LEU B 1 265 ? -19.359 -18.859 -22.328 1 93.25 265 LEU B C 1
ATOM 5570 O O . LEU B 1 265 ? -20.391 -19.516 -22.219 1 93.25 265 LEU B O 1
ATOM 5574 N N . GLY B 1 266 ? -19.078 -17.766 -21.656 1 87.31 266 GLY B N 1
ATOM 5575 C CA . GLY B 1 266 ? -20.141 -17.203 -20.828 1 87.31 266 GLY B CA 1
ATOM 5576 C C . GLY B 1 266 ? -21.375 -16.859 -21.609 1 87.31 266 GLY B C 1
ATOM 5577 O O . GLY B 1 266 ? -22.5 -17.078 -21.156 1 87.31 266 GLY B O 1
ATOM 5578 N N . LYS B 1 267 ? -21.219 -16.328 -22.75 1 84.06 267 LYS B N 1
ATOM 5579 C CA . LYS B 1 267 ? -22.328 -15.93 -23.609 1 84.06 267 LYS B CA 1
ATOM 5580 C C . LYS B 1 267 ? -23.047 -17.156 -24.172 1 84.06 267 LYS B C 1
ATOM 5582 O O . LYS B 1 267 ? -24.281 -17.172 -24.25 1 84.06 267 LYS B O 1
ATOM 5587 N N . PHE B 1 268 ? -22.359 -18.172 -24.406 1 82.94 268 PHE B N 1
ATOM 5588 C CA . PHE B 1 268 ? -22.953 -19.234 -25.203 1 82.94 268 PHE B CA 1
ATOM 5589 C C . PHE B 1 268 ? -23.344 -20.422 -24.312 1 82.94 268 PHE B C 1
ATOM 5591 O O . PHE B 1 268 ? -24.219 -21.203 -24.672 1 82.94 268 PHE B O 1
ATOM 5598 N N . LEU B 1 269 ? -22.672 -20.547 -23.188 1 77.94 269 LEU B N 1
ATOM 5599 C CA . LEU B 1 269 ? -22.906 -21.719 -22.359 1 77.94 269 LEU B CA 1
ATOM 5600 C C . LEU B 1 269 ? -23.766 -21.359 -21.156 1 77.94 269 LEU B C 1
ATOM 5602 O O . LEU B 1 269 ? -24.438 -22.234 -20.594 1 77.94 269 LEU B O 1
ATOM 5606 N N . PHE B 1 270 ? -23.672 -20.109 -20.719 1 71.88 270 PHE B N 1
ATOM 5607 C CA . PHE B 1 270 ? -24.438 -19.75 -19.531 1 71.88 270 PHE B CA 1
ATOM 5608 C C . PHE B 1 270 ? -25.875 -19.422 -19.906 1 71.88 270 PHE B C 1
ATOM 5610 O O . PHE B 1 270 ? -26.156 -19.062 -21.047 1 71.88 270 PHE B O 1
ATOM 5617 N N . ARG B 1 271 ? -26.656 -19.594 -18.984 1 61.66 271 ARG B N 1
ATOM 5618 C CA . ARG B 1 271 ? -28.094 -19.438 -19.203 1 61.66 271 ARG B CA 1
ATOM 5619 C C . ARG B 1 271 ? -28.438 -18.016 -19.594 1 61.66 271 ARG B C 1
ATOM 5621 O O . ARG B 1 271 ? -29.328 -17.781 -20.422 1 61.66 271 ARG B O 1
ATOM 5628 N N . THR B 1 272 ? -27.672 -17.094 -18.969 1 67.62 272 THR B N 1
ATOM 5629 C CA . THR B 1 272 ? -28.031 -15.703 -19.172 1 67.62 272 THR B CA 1
ATOM 5630 C C . THR B 1 272 ? -27.688 -15.25 -20.594 1 67.62 272 THR B C 1
ATOM 5632 O O . THR B 1 272 ? -28.219 -14.25 -21.078 1 67.62 272 THR B O 1
ATOM 5635 N N . LYS B 1 273 ? -26.797 -15.992 -21.188 1 75.69 273 LYS B N 1
ATOM 5636 C CA . LYS B 1 273 ? -26.359 -15.711 -22.562 1 75.69 273 LYS B CA 1
ATOM 5637 C C . LYS B 1 273 ? -25.953 -14.25 -22.719 1 75.69 273 LYS B C 1
ATOM 5639 O O . LYS B 1 273 ? -26.344 -13.602 -23.688 1 75.69 273 LYS B O 1
ATOM 5644 N N . LYS B 1 274 ? -25.375 -13.625 -21.719 1 81.88 274 LYS B N 1
ATOM 5645 C CA . LYS B 1 274 ? -24.969 -12.219 -21.75 1 81.88 274 LYS B CA 1
ATOM 5646 C C . LYS B 1 274 ? -23.453 -12.086 -21.641 1 81.88 274 LYS B C 1
ATOM 5648 O O . LYS B 1 274 ? -22.781 -13 -21.156 1 81.88 274 LYS B O 1
ATOM 5653 N N . TRP B 1 275 ? -22.969 -10.953 -22.281 1 87.81 275 TRP B N 1
ATOM 5654 C CA . TRP B 1 275 ? -21.562 -10.586 -22.125 1 87.81 275 TRP B CA 1
ATOM 5655 C C . TRP B 1 275 ? -21.281 -10.031 -20.734 1 87.81 275 TRP B C 1
ATOM 5657 O O . TRP B 1 275 ? -21.891 -9.031 -20.328 1 87.81 275 TRP B O 1
ATOM 5667 N N . SER B 1 276 ? -20.453 -10.727 -20.047 1 90.19 276 SER B N 1
ATOM 5668 C CA . SER B 1 276 ? -20.266 -10.391 -18.641 1 90.19 276 SER B CA 1
ATOM 5669 C C . SER B 1 276 ? -18.875 -9.805 -18.391 1 90.19 276 SER B C 1
ATOM 5671 O O . SER B 1 276 ? -17.875 -10.398 -18.781 1 90.19 276 SER B O 1
ATOM 5673 N N . LEU B 1 277 ? -18.797 -8.641 -17.734 1 92.75 277 LEU B N 1
ATOM 5674 C CA . LEU B 1 277 ? -17.547 -8.016 -17.344 1 92.75 277 LEU B CA 1
ATOM 5675 C C . LEU B 1 277 ? -16.812 -8.875 -16.312 1 92.75 277 LEU B C 1
ATOM 5677 O O . LEU B 1 277 ? -15.609 -9.125 -16.453 1 92.75 277 LEU B O 1
ATOM 5681 N N . LEU B 1 278 ? -17.562 -9.328 -15.344 1 92 278 LEU B N 1
ATOM 5682 C CA . LEU B 1 278 ? -16.953 -10.109 -14.266 1 92 278 LEU B CA 1
ATOM 5683 C C . LEU B 1 278 ? -16.328 -11.391 -14.812 1 92 278 LEU B C 1
ATOM 5685 O O . LEU B 1 278 ? -15.211 -11.75 -14.445 1 92 278 LEU B O 1
ATOM 5689 N N . THR B 1 279 ? -17.078 -12.062 -15.664 1 94.12 279 THR B N 1
ATOM 5690 C CA . THR B 1 279 ? -16.578 -13.289 -16.266 1 94.12 279 THR B CA 1
ATOM 5691 C C . THR B 1 279 ? -15.312 -13.016 -17.078 1 94.12 279 THR B C 1
ATOM 5693 O O . THR B 1 279 ? -14.367 -13.797 -17.031 1 94.12 279 THR B O 1
ATOM 5696 N N . SER B 1 280 ? -15.273 -11.906 -17.766 1 96.5 280 SER B N 1
ATOM 5697 C CA . SER B 1 280 ? -14.117 -11.539 -18.578 1 96.5 280 SER B CA 1
ATOM 5698 C C . SER B 1 280 ? -12.914 -11.219 -17.703 1 96.5 280 SER B C 1
ATOM 5700 O O . SER B 1 280 ? -11.797 -11.648 -18 1 96.5 280 SER B O 1
ATOM 5702 N N . ILE B 1 281 ? -13.133 -10.477 -16.641 1 97.94 281 ILE B N 1
ATOM 5703 C CA . ILE B 1 281 ? -12.055 -10.117 -15.719 1 97.94 281 ILE B CA 1
ATOM 5704 C C . ILE B 1 281 ? -11.492 -11.375 -15.07 1 97.94 281 ILE B C 1
ATOM 5706 O O . ILE B 1 281 ? -10.281 -11.594 -15.07 1 97.94 281 ILE B O 1
ATOM 5710 N N . ASN B 1 282 ? -12.359 -12.242 -14.609 1 98 282 ASN B N 1
ATOM 5711 C CA . ASN B 1 282 ? -11.914 -13.469 -13.961 1 98 282 ASN B CA 1
ATOM 5712 C C . ASN B 1 282 ? -11.227 -14.406 -14.945 1 98 282 ASN B C 1
ATOM 5714 O O . ASN B 1 282 ? -10.266 -15.094 -14.594 1 98 282 ASN B O 1
ATOM 5718 N N . GLY B 1 283 ? -11.812 -14.453 -16.125 1 98.56 283 GLY B N 1
ATOM 5719 C CA . GLY B 1 283 ? -11.125 -15.211 -17.156 1 98.56 283 GLY B CA 1
ATOM 5720 C C . GLY B 1 283 ? -9.719 -14.727 -17.422 1 98.56 283 GLY B C 1
ATOM 5721 O O . GLY B 1 283 ? -8.773 -15.516 -17.438 1 98.56 283 GLY B O 1
ATOM 5722 N N . GLY B 1 284 ? -9.586 -13.453 -17.656 1 98.88 284 GLY B N 1
ATOM 5723 C CA . GLY B 1 284 ? -8.266 -12.875 -17.859 1 98.88 284 GLY B CA 1
ATOM 5724 C C . GLY B 1 284 ? -7.305 -13.148 -16.719 1 98.88 284 GLY B C 1
ATOM 5725 O O . GLY B 1 284 ? -6.152 -13.523 -16.953 1 98.88 284 GLY B O 1
ATOM 5726 N N . LEU B 1 285 ? -7.777 -12.961 -15.492 1 98.88 285 LEU B N 1
ATOM 5727 C CA . LEU B 1 285 ? -6.953 -13.242 -14.328 1 98.88 285 LEU B CA 1
ATOM 5728 C C . LEU B 1 285 ? -6.527 -14.711 -14.297 1 98.88 285 LEU B C 1
ATOM 5730 O O . LEU B 1 285 ? -5.395 -15.023 -13.93 1 98.88 285 LEU B O 1
ATOM 5734 N N . THR B 1 286 ? -7.426 -15.578 -14.68 1 98.94 286 THR B N 1
ATOM 5735 C CA . THR B 1 286 ? -7.105 -17 -14.703 1 98.94 286 THR B CA 1
ATOM 5736 C C . THR B 1 286 ? -5.969 -17.281 -15.688 1 98.94 286 THR B C 1
ATOM 5738 O O . THR B 1 286 ? -5.074 -18.078 -15.398 1 98.94 286 THR B O 1
ATOM 5741 N N . GLY B 1 287 ? -6.031 -16.656 -16.828 1 98.94 287 GLY B N 1
ATOM 5742 C CA . GLY B 1 287 ? -4.961 -16.812 -17.812 1 98.94 287 GLY B CA 1
ATOM 5743 C C . GLY B 1 287 ? -3.627 -16.281 -17.312 1 98.94 287 GLY B C 1
ATOM 5744 O O . GLY B 1 287 ? -2.584 -16.891 -17.562 1 98.94 287 GLY B O 1
ATOM 5745 N N . MET B 1 288 ? -3.652 -15.156 -16.641 1 98.94 288 MET B N 1
ATOM 5746 C CA . MET B 1 288 ? -2.43 -14.578 -16.094 1 98.94 288 MET B CA 1
ATOM 5747 C C . MET B 1 288 ? -1.881 -15.445 -14.961 1 98.94 288 MET B C 1
ATOM 5749 O O . MET B 1 288 ? -0.666 -15.578 -14.812 1 98.94 288 MET B O 1
ATOM 5753 N N . VAL B 1 289 ? -2.74 -16.062 -14.156 1 98.94 289 VAL B N 1
ATOM 5754 C CA . VAL B 1 289 ? -2.365 -17 -13.102 1 98.94 289 VAL B CA 1
ATOM 5755 C C . VAL B 1 289 ? -1.722 -18.234 -13.711 1 98.94 289 VAL B C 1
ATOM 5757 O O . VAL B 1 289 ? -0.67 -18.688 -13.258 1 98.94 289 VAL B O 1
ATOM 5760 N N . ALA B 1 290 ? -2.281 -18.719 -14.758 1 98.94 290 ALA B N 1
ATOM 5761 C CA . ALA B 1 290 ? -1.822 -19.969 -15.375 1 98.94 290 ALA B CA 1
ATOM 5762 C C . ALA B 1 290 ? -0.424 -19.797 -15.961 1 98.94 290 ALA B C 1
ATOM 5764 O O . ALA B 1 290 ? 0.428 -20.672 -15.805 1 98.94 290 ALA B O 1
ATOM 5765 N N . ILE B 1 291 ? -0.17 -18.688 -16.562 1 98.94 291 ILE B N 1
ATOM 5766 C CA . ILE B 1 291 ? 1.081 -18.531 -17.297 1 98.94 291 ILE B CA 1
ATOM 5767 C C . ILE B 1 291 ? 2.211 -18.203 -16.312 1 98.94 291 ILE B C 1
ATOM 5769 O O . ILE B 1 291 ? 3.383 -18.188 -16.703 1 98.94 291 ILE B O 1
ATOM 5773 N N . CYS B 1 292 ? 1.912 -17.969 -15.055 1 98.88 292 CYS B N 1
ATOM 5774 C CA . CYS B 1 292 ? 2.916 -17.656 -14.047 1 98.88 292 CYS B CA 1
ATOM 5775 C C . CYS B 1 292 ? 4.027 -18.688 -14.039 1 98.88 292 CYS B C 1
ATOM 5777 O O . CYS B 1 292 ? 5.207 -18.344 -13.922 1 98.88 292 CYS B O 1
ATOM 5779 N N . ALA B 1 293 ? 3.688 -19.938 -14.227 1 98.88 293 ALA B N 1
ATOM 5780 C CA . ALA B 1 293 ? 4.648 -21.031 -14.094 1 98.88 293 ALA B CA 1
ATOM 5781 C C . ALA B 1 293 ? 5.695 -20.984 -15.203 1 98.88 293 ALA B C 1
ATOM 5783 O O . ALA B 1 293 ? 6.848 -21.359 -15 1 98.88 293 ALA B O 1
ATOM 5784 N N . GLY B 1 294 ? 5.301 -20.484 -16.344 1 98.75 294 GLY B N 1
ATOM 5785 C CA . GLY B 1 294 ? 6.203 -20.578 -17.484 1 98.75 294 GLY B CA 1
ATOM 5786 C C . GLY B 1 294 ? 6.273 -19.297 -18.297 1 98.75 294 GLY B C 1
ATOM 5787 O O . GLY B 1 294 ? 6.688 -19.312 -19.453 1 98.75 294 GLY B O 1
ATOM 5788 N N . CYS B 1 295 ? 5.848 -18.172 -17.703 1 98.81 295 CYS B N 1
ATOM 5789 C CA . CYS B 1 295 ? 5.742 -16.938 -18.469 1 98.81 295 CYS B CA 1
ATOM 5790 C C . CYS B 1 295 ? 7.098 -16.531 -19.031 1 98.81 295 CYS B C 1
ATOM 5792 O O . CYS B 1 295 ? 7.168 -15.836 -20.047 1 98.81 295 CYS B O 1
ATOM 5794 N N . ASN B 1 296 ? 8.164 -17 -18.469 1 98.69 296 ASN B N 1
ATOM 5795 C CA . ASN B 1 296 ? 9.508 -16.641 -18.891 1 98.69 296 ASN B CA 1
ATOM 5796 C C . ASN B 1 296 ? 10.062 -17.609 -19.922 1 98.69 296 ASN B C 1
ATOM 5798 O O . ASN B 1 296 ? 11.094 -17.359 -20.547 1 98.69 296 ASN B O 1
ATOM 5802 N N . SER B 1 297 ? 9.391 -18.734 -20.203 1 97.94 297 SER B N 1
ATOM 5803 C CA . SER B 1 297 ? 10.109 -19.797 -20.891 1 97.94 297 SER B CA 1
ATOM 5804 C C . SER B 1 297 ? 9.266 -20.406 -22.016 1 97.94 297 SER B C 1
ATOM 5806 O O . SER B 1 297 ? 9.617 -21.453 -22.562 1 97.94 297 SER B O 1
ATOM 5808 N N . VAL B 1 298 ? 8.156 -19.891 -22.328 1 98.5 298 VAL B N 1
ATOM 5809 C CA . VAL B 1 298 ? 7.324 -20.406 -23.406 1 98.5 298 VAL B CA 1
ATOM 5810 C C . VAL B 1 298 ? 7.258 -19.375 -24.547 1 98.5 298 VAL B C 1
ATOM 5812 O O . VAL B 1 298 ? 7.441 -18.188 -24.312 1 98.5 298 VAL B O 1
ATOM 5815 N N . TYR B 1 299 ? 7.113 -19.906 -25.75 1 98.44 299 TYR B N 1
ATOM 5816 C CA . TYR B 1 299 ? 6.855 -19 -26.875 1 98.44 299 TYR B CA 1
ATOM 5817 C C . TYR B 1 299 ? 5.484 -18.344 -26.734 1 98.44 299 TYR B C 1
ATOM 5819 O O . TYR B 1 299 ? 4.605 -18.859 -26.047 1 98.44 299 TYR B O 1
ATOM 5827 N N . ALA B 1 300 ? 5.254 -17.297 -27.469 1 98.62 300 ALA B N 1
ATOM 5828 C CA . ALA B 1 300 ? 4.004 -16.531 -27.391 1 98.62 300 ALA B CA 1
ATOM 5829 C C . ALA B 1 300 ? 2.811 -17.406 -27.781 1 98.62 300 ALA B C 1
ATOM 5831 O O . ALA B 1 300 ? 1.729 -17.281 -27.203 1 98.62 300 ALA B O 1
ATOM 5832 N N . TRP B 1 301 ? 2.973 -18.25 -28.75 1 98.62 301 TRP B N 1
ATOM 5833 C CA . TRP B 1 301 ? 1.86 -19.109 -29.141 1 98.62 301 TRP B CA 1
ATOM 5834 C C . TRP B 1 301 ? 1.541 -20.109 -28.031 1 98.62 301 TRP B C 1
ATOM 5836 O O . TRP B 1 301 ? 0.385 -20.5 -27.844 1 98.62 301 TRP B O 1
ATOM 5846 N N . GLY B 1 302 ? 2.57 -20.594 -27.312 1 98.69 302 GLY B N 1
ATOM 5847 C CA . GLY B 1 302 ? 2.334 -21.422 -26.141 1 98.69 302 GLY B CA 1
ATOM 5848 C C . GLY B 1 302 ? 1.589 -20.703 -25.031 1 98.69 302 GLY B C 1
ATOM 5849 O O . GLY B 1 302 ? 0.718 -21.281 -24.375 1 98.69 302 GLY B O 1
ATOM 5850 N N . ALA B 1 303 ? 1.955 -19.406 -24.812 1 98.88 303 ALA B N 1
ATOM 5851 C CA . ALA B 1 303 ? 1.236 -18.578 -23.844 1 98.88 303 ALA B CA 1
ATOM 5852 C C . ALA B 1 303 ? -0.227 -18.422 -24.25 1 98.88 303 ALA B C 1
ATOM 5854 O O . ALA B 1 303 ? -1.118 -18.469 -23.391 1 98.88 303 ALA B O 1
ATOM 5855 N N . PHE B 1 304 ? -0.46 -18.219 -25.516 1 98.88 304 PHE B N 1
ATOM 5856 C CA . PHE B 1 304 ? -1.812 -18.078 -26.047 1 98.88 304 PHE B CA 1
ATOM 5857 C C . PHE B 1 304 ? -2.633 -19.328 -25.766 1 98.88 304 PHE B C 1
ATOM 5859 O O . PHE B 1 304 ? -3.762 -19.25 -25.281 1 98.88 304 PHE B O 1
ATOM 5866 N N . VAL B 1 305 ? -2.092 -20.5 -26 1 98.88 305 VAL B N 1
ATOM 5867 C CA . VAL B 1 305 ? -2.783 -21.766 -25.781 1 98.88 305 VAL B CA 1
ATOM 5868 C C . VAL B 1 305 ? -3.014 -21.984 -24.297 1 98.88 305 VAL B C 1
ATOM 5870 O O . VAL B 1 305 ? -4.082 -22.453 -23.891 1 98.88 305 VAL B O 1
ATOM 5873 N N . THR B 1 306 ? -1.953 -21.672 -23.531 1 98.88 306 THR B N 1
ATOM 5874 C CA . THR B 1 306 ? -2.107 -21.75 -22.094 1 98.88 306 THR B CA 1
ATOM 5875 C C . THR B 1 306 ? -3.285 -20.906 -21.625 1 98.88 306 THR B C 1
ATOM 5877 O O . THR B 1 306 ? -4.086 -21.344 -20.797 1 98.88 306 THR B O 1
ATOM 5880 N N . GLY B 1 307 ? -3.424 -19.688 -22.141 1 98.94 307 GLY B N 1
ATOM 5881 C CA . GLY B 1 307 ? -4.535 -18.812 -21.812 1 98.94 307 GLY B CA 1
ATOM 5882 C C . GLY B 1 307 ? -5.879 -19.344 -22.281 1 98.94 307 GLY B C 1
ATOM 5883 O O . GLY B 1 307 ? -6.852 -19.328 -21.531 1 98.94 307 GLY B O 1
ATOM 5884 N N . LEU B 1 308 ? -5.961 -19.875 -23.5 1 98.81 308 LEU B N 1
ATOM 5885 C CA . LEU B 1 308 ? -7.199 -20.438 -24.031 1 98.81 308 LEU B CA 1
ATOM 5886 C C . LEU B 1 308 ? -7.746 -21.531 -23.125 1 98.81 308 LEU B C 1
ATOM 5888 O O . LEU B 1 308 ? -8.93 -21.516 -22.781 1 98.81 308 LEU B O 1
ATOM 5892 N N . VAL B 1 309 ? -6.867 -22.391 -22.75 1 98.88 309 VAL B N 1
ATOM 5893 C CA . VAL B 1 309 ? -7.289 -23.516 -21.922 1 98.88 309 VAL B CA 1
ATOM 5894 C C . VAL B 1 309 ? -7.629 -23.016 -20.516 1 98.88 309 VAL B C 1
ATOM 5896 O O . VAL B 1 309 ? -8.562 -23.516 -19.891 1 98.88 309 VAL B O 1
ATOM 5899 N N . ALA B 1 310 ? -6.859 -22.016 -20.062 1 98.94 310 ALA B N 1
ATOM 5900 C CA . ALA B 1 310 ? -7.141 -21.438 -18.75 1 98.94 310 ALA B CA 1
ATOM 5901 C C . ALA B 1 310 ? -8.555 -20.859 -18.703 1 98.94 310 ALA B C 1
ATOM 5903 O O . ALA B 1 310 ? -9.242 -20.984 -17.688 1 98.94 310 ALA B O 1
ATOM 5904 N N . GLY B 1 311 ? -8.977 -20.188 -19.797 1 98.69 311 GLY B N 1
ATOM 5905 C CA . GLY B 1 311 ? -10.344 -19.688 -19.859 1 98.69 311 GLY B CA 1
ATOM 5906 C C . GLY B 1 311 ? -11.391 -20.766 -19.734 1 98.69 311 GLY B C 1
ATOM 5907 O O . GLY B 1 311 ? -12.398 -20.594 -19.047 1 98.69 311 GLY B O 1
ATOM 5908 N N . ILE B 1 312 ? -11.164 -21.875 -20.312 1 98.44 312 ILE B N 1
ATOM 5909 C CA . ILE B 1 312 ? -12.062 -23.031 -20.25 1 98.44 312 ILE B CA 1
ATOM 5910 C C . ILE B 1 312 ? -12.062 -23.594 -18.828 1 98.44 312 ILE B C 1
ATOM 5912 O O . ILE B 1 312 ? -13.125 -23.875 -18.266 1 98.44 312 ILE B O 1
ATOM 5916 N N . VAL B 1 313 ? -10.867 -23.734 -18.266 1 98.75 313 VAL B N 1
ATOM 5917 C CA . VAL B 1 313 ? -10.719 -24.25 -16.922 1 98.75 313 VAL B CA 1
ATOM 5918 C C . VAL B 1 313 ? -11.492 -23.375 -15.938 1 98.75 313 VAL B C 1
ATOM 5920 O O . VAL B 1 313 ? -12.172 -23.891 -15.039 1 98.75 313 VAL B O 1
ATOM 5923 N N . TYR B 1 314 ? -11.383 -22.078 -16.109 1 98.38 314 TYR B N 1
ATOM 5924 C CA . TYR B 1 314 ? -12.117 -21.141 -15.266 1 98.38 314 TYR B CA 1
ATOM 5925 C C . TYR B 1 314 ? -13.609 -21.453 -15.273 1 98.38 314 TYR B C 1
ATOM 5927 O O . TYR B 1 314 ? -14.211 -21.656 -14.211 1 98.38 314 TYR B O 1
ATOM 5935 N N . ILE B 1 315 ? -14.195 -21.578 -16.422 1 96.69 315 ILE B N 1
ATOM 5936 C CA . ILE B 1 315 ? -15.633 -21.781 -16.578 1 96.69 315 ILE B CA 1
ATOM 5937 C C . ILE B 1 315 ? -16.031 -23.141 -15.992 1 96.69 315 ILE B C 1
ATOM 5939 O O . ILE B 1 315 ? -17.031 -23.234 -15.273 1 96.69 315 ILE B O 1
ATOM 5943 N N . VAL B 1 316 ? -15.25 -24.141 -16.234 1 97.12 316 VAL B N 1
ATOM 5944 C CA . VAL B 1 316 ? -15.57 -25.5 -15.812 1 97.12 316 VAL B CA 1
ATOM 5945 C C . VAL B 1 316 ? -15.477 -25.609 -14.289 1 97.12 316 VAL B C 1
ATOM 5947 O O . VAL B 1 316 ? -16.375 -26.172 -13.648 1 97.12 316 VAL B O 1
ATOM 5950 N N . VAL B 1 317 ? -14.406 -25.078 -13.719 1 98.12 317 VAL B N 1
ATOM 5951 C CA . VAL B 1 317 ? -14.219 -25.188 -12.273 1 98.12 317 VAL B CA 1
ATOM 5952 C C . VAL B 1 317 ? -15.258 -24.312 -11.555 1 98.12 317 VAL B C 1
ATOM 5954 O O . VAL B 1 317 ? -15.766 -24.703 -10.5 1 98.12 317 VAL B O 1
ATOM 5957 N N . SER B 1 318 ? -15.531 -23.156 -12.094 1 96.12 318 SER B N 1
ATOM 5958 C CA . SER B 1 318 ? -16.594 -22.328 -11.531 1 96.12 318 SER B CA 1
ATOM 5959 C C . SER B 1 318 ? -17.922 -23.094 -11.484 1 96.12 318 SER B C 1
ATOM 5961 O O . SER B 1 318 ? -18.609 -23.109 -10.461 1 96.12 318 SER B O 1
ATOM 5963 N N . ALA B 1 319 ? -18.266 -23.75 -12.586 1 94.25 319 ALA B N 1
ATOM 5964 C CA . ALA B 1 319 ? -19.5 -24.531 -12.656 1 94.25 319 ALA B CA 1
ATOM 5965 C C . ALA B 1 319 ? -19.453 -25.703 -11.68 1 94.25 319 ALA B C 1
ATOM 5967 O O . ALA B 1 319 ? -20.469 -26.062 -11.094 1 94.25 319 ALA B O 1
ATOM 5968 N N . LEU B 1 320 ? -18.312 -26.297 -11.547 1 97.12 320 LEU B N 1
ATOM 5969 C CA . LEU B 1 320 ? -18.141 -27.422 -10.633 1 97.12 320 LEU B CA 1
ATOM 5970 C C . LEU B 1 320 ? -18.391 -26.984 -9.188 1 97.12 320 LEU B C 1
ATOM 5972 O O . LEU B 1 320 ? -18.984 -27.734 -8.406 1 97.12 320 LEU B O 1
ATOM 5976 N N . MET B 1 321 ? -17.875 -25.797 -8.805 1 96.88 321 MET B N 1
ATOM 5977 C CA . MET B 1 321 ? -18.109 -25.281 -7.453 1 96.88 321 MET B CA 1
ATOM 5978 C C . MET B 1 321 ? -19.609 -25.156 -7.18 1 96.88 321 MET B C 1
ATOM 5980 O O . MET B 1 321 ? -20.078 -25.516 -6.098 1 96.88 321 MET B O 1
ATOM 5984 N N . VAL B 1 322 ? -20.344 -24.688 -8.164 1 93.31 322 VAL B N 1
ATOM 5985 C CA . VAL B 1 322 ? -21.781 -24.531 -8.016 1 93.31 322 VAL B CA 1
ATOM 5986 C C . VAL B 1 322 ? -22.438 -25.906 -7.898 1 93.31 322 VAL B C 1
ATOM 5988 O O . VAL B 1 322 ? -23.312 -26.125 -7.051 1 93.31 322 VAL B O 1
ATOM 5991 N N . LYS B 1 323 ? -22.031 -26.812 -8.727 1 94.94 323 LYS B N 1
ATOM 5992 C CA . LYS B 1 323 ? -22.578 -28.156 -8.711 1 94.94 323 LYS B CA 1
ATOM 5993 C C . LYS B 1 323 ? -22.344 -28.844 -7.363 1 94.94 323 LYS B C 1
ATOM 5995 O O . LYS B 1 323 ? -23.219 -29.562 -6.867 1 94.94 323 LYS B O 1
ATOM 6000 N N . LEU B 1 324 ? -21.188 -28.562 -6.773 1 97.19 324 LEU B N 1
ATOM 6001 C CA . LEU B 1 324 ? -20.828 -29.156 -5.492 1 97.19 324 LEU B CA 1
ATOM 6002 C C . LEU B 1 324 ? -21.391 -28.328 -4.336 1 97.19 324 LEU B C 1
ATOM 6004 O O . LEU B 1 324 ? -21.156 -28.656 -3.168 1 97.19 324 LEU B O 1
ATOM 6008 N N . ARG B 1 325 ? -22.031 -27.25 -4.641 1 96.12 325 ARG B N 1
ATOM 6009 C CA . ARG B 1 325 ? -22.688 -26.359 -3.688 1 96.12 325 ARG B CA 1
ATOM 6010 C C . ARG B 1 325 ? -21.672 -25.719 -2.742 1 96.12 325 ARG B C 1
ATOM 6012 O O . ARG B 1 325 ? -21.906 -25.625 -1.538 1 96.12 325 ARG B O 1
ATOM 6019 N N . ILE B 1 326 ? -20.516 -25.453 -3.258 1 97.62 326 ILE B N 1
ATOM 6020 C CA . ILE B 1 326 ? -19.5 -24.672 -2.566 1 97.62 326 ILE B CA 1
ATOM 6021 C C . ILE B 1 326 ? -19.641 -23.203 -2.963 1 97.62 326 ILE B C 1
ATOM 6023 O O . ILE B 1 326 ? -19.438 -22.844 -4.125 1 97.62 326 ILE B O 1
ATOM 6027 N N . ASP B 1 327 ? -20 -22.359 -2.033 1 96.69 327 ASP B N 1
ATOM 6028 C CA . ASP B 1 327 ? -20.281 -20.938 -2.277 1 96.69 327 ASP B CA 1
ATOM 6029 C C . ASP B 1 327 ? -19 -20.125 -2.258 1 96.69 327 ASP B C 1
ATOM 6031 O O . ASP B 1 327 ? -18.453 -19.812 -1.188 1 96.69 327 ASP B O 1
ATOM 6035 N N . ASP B 1 328 ? -18.531 -19.766 -3.424 1 96.31 328 ASP B N 1
ATOM 6036 C CA . ASP B 1 328 ? -17.344 -18.938 -3.66 1 96.31 328 ASP B CA 1
ATOM 6037 C C . ASP B 1 328 ? -17.719 -17.656 -4.422 1 96.31 328 ASP B C 1
ATOM 6039 O O . ASP B 1 328 ? -17.625 -17.625 -5.648 1 96.31 328 ASP B O 1
ATOM 6043 N N . PRO B 1 329 ? -18.047 -16.594 -3.68 1 93.31 329 PRO B N 1
ATOM 6044 C CA . PRO B 1 329 ? -18.609 -15.391 -4.297 1 93.31 329 PRO B CA 1
ATOM 6045 C C . PRO B 1 329 ? -17.703 -14.797 -5.367 1 93.31 329 PRO B C 1
ATOM 6047 O O . PRO B 1 329 ? -18.172 -14.133 -6.289 1 93.31 329 PRO B O 1
ATOM 6050 N N . LEU B 1 330 ? -16.422 -15.055 -5.328 1 94.69 330 LEU B N 1
ATOM 6051 C CA . LEU B 1 330 ? -15.492 -14.375 -6.23 1 94.69 330 LEU B CA 1
ATOM 6052 C C . LEU B 1 330 ? -14.859 -15.359 -7.207 1 94.69 330 LEU B C 1
ATOM 6054 O O . LEU B 1 330 ? -13.938 -15.008 -7.945 1 94.69 330 LEU B O 1
ATOM 6058 N N . ASP B 1 331 ? -15.25 -16.625 -7.148 1 97 331 ASP B N 1
ATOM 6059 C CA . ASP B 1 331 ? -14.664 -17.688 -7.977 1 97 331 ASP B CA 1
ATOM 6060 C C . ASP B 1 331 ? -13.156 -17.781 -7.754 1 97 331 ASP B C 1
ATOM 6062 O O . ASP B 1 331 ? -12.391 -17.953 -8.703 1 97 331 ASP B O 1
ATOM 6066 N N . ALA B 1 332 ? -12.75 -17.578 -6.527 1 98.06 332 ALA B N 1
ATOM 6067 C CA . ALA B 1 332 ? -11.336 -17.656 -6.18 1 98.06 332 ALA B CA 1
ATOM 6068 C C . ALA B 1 332 ? -10.766 -19.031 -6.473 1 98.06 332 ALA B C 1
ATOM 6070 O O . ALA B 1 332 ? -9.633 -19.156 -6.93 1 98.06 332 ALA B O 1
ATOM 6071 N N . VAL B 1 333 ? -11.539 -20.047 -6.266 1 98.75 333 VAL B N 1
ATOM 6072 C CA . VAL B 1 333 ? -11.086 -21.422 -6.496 1 98.75 333 VAL B CA 1
ATOM 6073 C C . VAL B 1 333 ? -10.828 -21.641 -7.984 1 98.75 333 VAL B C 1
ATOM 6075 O O . VAL B 1 333 ? -9.781 -22.156 -8.375 1 98.75 333 VAL B O 1
ATOM 6078 N N . ALA B 1 334 ? -11.75 -21.234 -8.781 1 98.75 334 ALA B N 1
ATOM 6079 C CA . ALA B 1 334 ? -11.641 -21.438 -10.219 1 98.75 334 ALA B CA 1
ATOM 6080 C C . ALA B 1 334 ? -10.469 -20.641 -10.797 1 98.75 334 ALA B C 1
ATOM 6082 O O . ALA B 1 334 ? -9.703 -21.156 -11.609 1 98.75 334 ALA B O 1
ATOM 6083 N N . VAL B 1 335 ? -10.312 -19.406 -10.367 1 98.81 335 VAL B N 1
ATOM 6084 C CA . VAL B 1 335 ? -9.289 -18.531 -10.906 1 98.81 335 VAL B CA 1
ATOM 6085 C C . VAL B 1 335 ? -7.906 -18.984 -10.453 1 98.81 335 VAL B C 1
ATOM 6087 O O . VAL B 1 335 ? -7.004 -19.172 -11.273 1 98.81 335 VAL B O 1
ATOM 6090 N N . HIS B 1 336 ? -7.773 -19.25 -9.148 1 98.88 336 HIS B N 1
ATOM 6091 C CA . HIS B 1 336 ? -6.43 -19.422 -8.602 1 98.88 336 HIS B CA 1
ATOM 6092 C C . HIS B 1 336 ? -6.047 -20.891 -8.539 1 98.88 336 HIS B C 1
ATOM 6094 O O . HIS B 1 336 ? -4.953 -21.281 -8.961 1 98.88 336 HIS B O 1
ATOM 6100 N N . PHE B 1 337 ? -6.922 -21.75 -8.008 1 98.88 337 PHE B N 1
ATOM 6101 C CA . PHE B 1 337 ? -6.59 -23.172 -8.008 1 98.88 337 PHE B CA 1
ATOM 6102 C C . PHE B 1 337 ? -6.664 -23.75 -9.414 1 98.88 337 PHE B C 1
ATOM 6104 O O . PHE B 1 337 ? -5.738 -24.438 -9.859 1 98.88 337 PHE B O 1
ATOM 6111 N N . GLY B 1 338 ? -7.77 -23.516 -10.094 1 98.88 338 GLY B N 1
ATOM 6112 C CA . GLY B 1 338 ? -7.906 -24 -11.461 1 98.88 338 GLY B CA 1
ATOM 6113 C C . GLY B 1 338 ? -6.812 -23.5 -12.383 1 98.88 338 GLY B C 1
ATOM 6114 O O . GLY B 1 338 ? -6.145 -24.281 -13.055 1 98.88 338 GLY B O 1
ATOM 6115 N N . GLY B 1 339 ? -6.629 -22.141 -12.422 1 98.94 339 GLY B N 1
ATOM 6116 C CA . GLY B 1 339 ? -5.578 -21.547 -13.234 1 98.94 339 GLY B CA 1
ATOM 6117 C C . GLY B 1 339 ? -4.188 -22.016 -12.844 1 98.94 339 GLY B C 1
ATOM 6118 O O . GLY B 1 339 ? -3.367 -22.312 -13.711 1 98.94 339 GLY B O 1
ATOM 6119 N N . GLY B 1 340 ? -3.955 -22.062 -11.531 1 98.88 340 GLY B N 1
ATOM 6120 C CA . GLY B 1 340 ? -2.654 -22.484 -11.039 1 98.88 340 GLY B CA 1
ATOM 6121 C C . GLY B 1 340 ? -2.305 -23.906 -11.438 1 98.88 340 GLY B C 1
ATOM 6122 O O . GLY B 1 340 ? -1.189 -24.172 -11.898 1 98.88 340 GLY B O 1
ATOM 6123 N N . LEU B 1 341 ? -3.264 -24.812 -11.266 1 98.88 341 LEU B N 1
ATOM 6124 C CA . LEU B 1 341 ? -3.031 -26.203 -11.617 1 98.88 341 LEU B CA 1
ATOM 6125 C C . LEU B 1 341 ? -2.752 -26.359 -13.102 1 98.88 341 LEU B C 1
ATOM 6127 O O . LEU B 1 341 ? -1.817 -27.062 -13.5 1 98.88 341 LEU B O 1
ATOM 6131 N N . TRP B 1 342 ? -3.512 -25.703 -13.883 1 98.94 342 TRP B N 1
ATOM 6132 C CA . TRP B 1 342 ? -3.275 -25.766 -15.328 1 98.94 342 TRP B CA 1
ATOM 6133 C C . TRP B 1 342 ? -1.901 -25.203 -15.672 1 98.94 342 TRP B C 1
ATOM 6135 O O . TRP B 1 342 ? -1.213 -25.719 -16.547 1 98.94 342 TRP B O 1
ATOM 6145 N N . GLY B 1 343 ? -1.508 -24.094 -15.023 1 98.94 343 GLY B N 1
ATOM 6146 C CA . GLY B 1 343 ? -0.188 -23.531 -15.242 1 98.94 343 GLY B CA 1
ATOM 6147 C C . GLY B 1 343 ? 0.936 -24.516 -15.008 1 98.94 343 GLY B C 1
ATOM 6148 O O . GLY B 1 343 ? 1.845 -24.641 -15.828 1 98.94 343 GLY B O 1
ATOM 6149 N N . ILE B 1 344 ? 0.853 -25.312 -13.961 1 98.88 344 ILE B N 1
ATOM 6150 C CA . ILE B 1 344 ? 1.891 -26.266 -13.578 1 98.88 344 ILE B CA 1
ATOM 6151 C C . ILE B 1 344 ? 1.903 -27.438 -14.555 1 98.88 344 ILE B C 1
ATOM 6153 O O . ILE B 1 344 ? 2.965 -27.984 -14.859 1 98.88 344 ILE B O 1
ATOM 6157 N N . VAL B 1 345 ? 0.776 -27.766 -15.078 1 98.75 345 VAL B N 1
ATOM 6158 C CA . VAL B 1 345 ? 0.669 -28.859 -16.047 1 98.75 345 VAL B CA 1
ATOM 6159 C C . VAL B 1 345 ? 1.181 -28.391 -17.406 1 98.75 345 VAL B C 1
ATOM 6161 O O . VAL B 1 345 ? 1.847 -29.156 -18.109 1 98.75 345 VAL B O 1
ATOM 6164 N N . SER B 1 346 ? 0.968 -27.188 -17.766 1 98.75 346 SER B N 1
ATOM 6165 C CA . SER B 1 346 ? 1.197 -26.703 -19.125 1 98.75 346 SER B CA 1
ATOM 6166 C C . SER B 1 346 ? 2.668 -26.375 -19.344 1 98.75 346 SER B C 1
ATOM 6168 O O . SER B 1 346 ? 3.191 -26.578 -20.453 1 98.75 346 SER B O 1
ATOM 6170 N N . VAL B 1 347 ? 3.379 -25.875 -18.344 1 98.56 347 VAL B N 1
ATOM 6171 C CA . VAL B 1 347 ? 4.711 -25.328 -18.562 1 98.56 347 VAL B CA 1
ATOM 6172 C C . VAL B 1 347 ? 5.656 -26.438 -19.031 1 98.56 347 VAL B C 1
ATOM 6174 O O . VAL B 1 347 ? 6.422 -26.25 -19.984 1 98.56 347 VAL B O 1
ATOM 6177 N N . PRO B 1 348 ? 5.684 -27.688 -18.469 1 98.38 348 PRO B N 1
ATOM 6178 C CA . PRO B 1 348 ? 6.617 -28.703 -18.953 1 98.38 348 PRO B CA 1
ATOM 6179 C C . PRO B 1 348 ? 6.23 -29.25 -20.328 1 98.38 348 PRO B C 1
ATOM 6181 O O . PRO B 1 348 ? 7.016 -29.969 -20.953 1 98.38 348 PRO B O 1
ATOM 6184 N N . ILE B 1 349 ? 5.082 -28.891 -20.781 1 98.56 349 ILE B N 1
ATOM 6185 C CA . ILE B 1 349 ? 4.66 -29.281 -22.125 1 98.56 349 ILE B CA 1
ATOM 6186 C C . ILE B 1 349 ? 5.18 -28.266 -23.141 1 98.56 349 ILE B C 1
ATOM 6188 O O . ILE B 1 349 ? 5.715 -28.656 -24.188 1 98.56 349 ILE B O 1
ATOM 6192 N N . PHE B 1 350 ? 5.168 -26.938 -22.797 1 98.56 350 PHE B N 1
ATOM 6193 C CA . PHE B 1 350 ? 5.344 -25.906 -23.812 1 98.56 350 PHE B CA 1
ATOM 6194 C C . PHE B 1 350 ? 6.68 -25.203 -23.625 1 98.56 350 PHE B C 1
ATOM 6196 O O . PHE B 1 350 ? 7.055 -24.359 -24.438 1 98.56 350 PHE B O 1
ATOM 6203 N N . ALA B 1 351 ? 7.461 -25.531 -22.625 1 98 351 ALA B N 1
ATOM 6204 C CA . ALA B 1 351 ? 8.711 -24.844 -22.328 1 98 351 ALA B CA 1
ATOM 6205 C C . ALA B 1 351 ? 9.672 -24.922 -23.516 1 98 351 ALA B C 1
ATOM 6207 O O . AL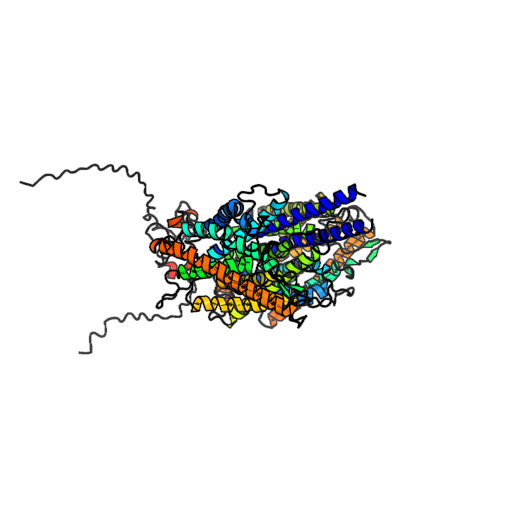A B 1 351 ? 9.938 -26.016 -24.031 1 98 351 ALA B O 1
ATOM 6208 N N . ARG B 1 352 ? 10.234 -23.797 -23.844 1 96.62 352 ARG B N 1
ATOM 6209 C CA . ARG B 1 352 ? 11.125 -23.688 -24.984 1 96.62 352 ARG B CA 1
ATOM 6210 C C . ARG B 1 352 ? 12.328 -24.625 -24.844 1 96.62 352 ARG B C 1
ATOM 6212 O O . ARG B 1 352 ? 13.07 -24.531 -23.859 1 96.62 352 ARG B O 1
ATOM 6219 N N . GLY B 1 353 ? 12.5 -25.484 -25.734 1 94.44 353 GLY B N 1
ATOM 6220 C CA . GLY B 1 353 ? 13.703 -26.297 -25.828 1 94.44 353 GLY B CA 1
ATOM 6221 C C . GLY B 1 353 ? 13.703 -27.469 -24.859 1 94.44 353 GLY B C 1
ATOM 6222 O O . GLY B 1 353 ? 14.422 -28.438 -25.078 1 94.44 353 GLY B O 1
ATOM 6223 N N . THR B 1 354 ? 12.805 -27.453 -23.828 1 95.19 354 THR B N 1
ATOM 6224 C CA . THR B 1 354 ? 12.898 -28.5 -22.812 1 95.19 354 THR B CA 1
ATOM 6225 C C . THR B 1 354 ? 11.555 -29.203 -22.641 1 95.19 354 THR B C 1
ATOM 6227 O O . THR B 1 354 ? 11.5 -30.297 -22.078 1 95.19 354 THR B O 1
ATOM 6230 N N . GLY B 1 355 ? 10.469 -28.641 -23.094 1 96.94 355 GLY B N 1
ATOM 6231 C CA . GLY B 1 355 ? 9.148 -29.219 -22.938 1 96.94 355 GLY B CA 1
ATOM 6232 C C . GLY B 1 355 ? 8.922 -30.438 -23.812 1 96.94 355 GLY B C 1
ATOM 6233 O O . GLY B 1 355 ? 9.672 -30.688 -24.75 1 96.94 355 GLY B O 1
ATOM 6234 N N . ILE B 1 356 ? 7.922 -31.141 -23.453 1 97.69 356 ILE B N 1
ATOM 6235 C CA . ILE B 1 356 ? 7.602 -32.406 -24.109 1 97.69 356 ILE B CA 1
ATOM 6236 C C . ILE B 1 356 ? 7.34 -32.156 -25.594 1 97.69 356 ILE B C 1
ATOM 6238 O O . ILE B 1 356 ? 7.68 -33 -26.438 1 97.69 356 ILE B O 1
ATOM 6242 N N . LEU B 1 357 ? 6.781 -31 -25.906 1 97.12 357 LEU B N 1
ATOM 6243 C CA . LEU B 1 357 ? 6.426 -30.703 -27.297 1 97.12 357 LEU B CA 1
ATOM 6244 C C . LEU B 1 357 ? 7.676 -30.531 -28.141 1 97.12 357 LEU B C 1
ATOM 6246 O O . LEU B 1 357 ? 7.633 -30.734 -29.359 1 97.12 357 LEU B O 1
ATOM 6250 N N . PHE B 1 358 ? 8.773 -30.219 -27.547 1 96.56 358 PHE B N 1
ATOM 6251 C CA . PHE B 1 358 ? 9.992 -29.938 -28.297 1 96.56 358 PHE B CA 1
ATOM 6252 C C . PHE B 1 358 ? 11 -31.062 -28.141 1 96.56 358 PHE B C 1
ATOM 6254 O O . PHE B 1 358 ? 11.844 -31.281 -29.016 1 96.56 358 PHE B O 1
ATOM 6261 N N . ARG B 1 359 ? 11 -31.641 -26.984 1 94.5 359 ARG B N 1
ATOM 6262 C CA . ARG B 1 359 ? 11.906 -32.75 -26.672 1 94.5 359 ARG B CA 1
ATOM 6263 C C . ARG B 1 359 ? 11.141 -33.969 -26.172 1 94.5 359 ARG B C 1
ATOM 6265 O O . ARG B 1 359 ? 10.719 -34 -25.016 1 94.5 359 ARG B O 1
ATOM 6272 N N . TRP B 1 360 ? 11 -34.969 -26.938 1 94.69 360 TRP B N 1
ATOM 6273 C CA . TRP B 1 360 ? 10.305 -36.188 -26.594 1 94.69 360 TRP B CA 1
ATOM 6274 C C . TRP B 1 360 ? 11.266 -37.219 -26 1 94.69 360 TRP B C 1
ATOM 6276 O O . TRP B 1 360 ? 11.523 -38.25 -26.609 1 94.69 360 TRP B O 1
ATOM 6286 N N . ASN B 1 361 ? 11.875 -36.938 -24.828 1 95.88 361 ASN B N 1
ATOM 6287 C CA . ASN B 1 361 ? 12.852 -37.781 -24.156 1 95.88 361 ASN B CA 1
ATOM 6288 C C . ASN B 1 361 ? 12.594 -37.875 -22.656 1 95.88 361 ASN B C 1
ATOM 6290 O O . ASN B 1 361 ? 11.625 -37.312 -22.156 1 95.88 361 ASN B O 1
ATOM 6294 N N . ALA B 1 362 ? 13.336 -38.656 -22 1 96 362 ALA B N 1
ATOM 6295 C CA . ALA B 1 362 ? 13.133 -38.969 -20.594 1 96 362 ALA B CA 1
ATOM 6296 C C . ALA B 1 362 ? 13.211 -37.688 -19.734 1 96 362 ALA B C 1
ATOM 6298 O O . ALA B 1 362 ? 12.383 -37.5 -18.844 1 96 362 ALA B O 1
ATOM 6299 N N . PRO B 1 363 ? 14.133 -36.812 -19.984 1 96.25 363 PRO B N 1
ATOM 6300 C CA . PRO B 1 363 ? 14.18 -35.594 -19.172 1 96.25 363 PRO B CA 1
ATOM 6301 C C . PRO B 1 363 ? 12.93 -34.719 -19.328 1 96.25 363 PRO B C 1
ATOM 6303 O O . PRO B 1 363 ? 12.438 -34.156 -18.344 1 96.25 363 PRO B O 1
ATOM 6306 N N . ALA B 1 364 ? 12.477 -34.594 -20.484 1 97.38 364 ALA B N 1
ATOM 6307 C CA . ALA B 1 364 ? 11.258 -33.812 -20.719 1 97.38 364 ALA B CA 1
ATOM 6308 C C . ALA B 1 364 ? 10.078 -34.406 -19.953 1 97.38 364 ALA B C 1
ATOM 6310 O O . ALA B 1 364 ? 9.336 -33.688 -19.281 1 97.38 364 ALA B O 1
ATOM 6311 N N . PHE B 1 365 ? 9.93 -35.688 -20.031 1 97.81 365 PHE B N 1
ATOM 6312 C CA . PHE B 1 365 ? 8.844 -36.344 -19.312 1 97.81 365 PHE B CA 1
ATOM 6313 C C . PHE B 1 365 ? 9.102 -36.344 -17.812 1 97.81 365 PHE B C 1
ATOM 6315 O O . PHE B 1 365 ? 8.156 -36.312 -17.016 1 97.81 365 PHE B O 1
ATOM 6322 N N . GLY B 1 366 ? 10.367 -36.469 -17.469 1 97.38 366 GLY B N 1
ATOM 6323 C CA . GLY B 1 366 ? 10.719 -36.312 -16.078 1 97.38 366 GLY B CA 1
ATOM 6324 C C . GLY B 1 366 ? 10.297 -34.969 -15.5 1 97.38 366 GLY B C 1
ATOM 6325 O O . GLY B 1 366 ? 9.836 -34.875 -14.359 1 97.38 366 GLY B O 1
ATOM 6326 N N . GLY B 1 367 ? 10.531 -33.906 -16.344 1 97.75 367 GLY B N 1
ATOM 6327 C CA . GLY B 1 367 ? 10.07 -32.594 -15.922 1 97.75 367 GLY B CA 1
ATOM 6328 C C . GLY B 1 367 ? 8.57 -32.531 -15.711 1 97.75 367 GLY B C 1
ATOM 6329 O O . GLY B 1 367 ? 8.094 -31.922 -14.75 1 97.75 367 GLY B O 1
ATOM 6330 N N . PHE B 1 368 ? 7.832 -33.094 -16.578 1 98.38 368 PHE B N 1
ATOM 6331 C CA . PHE B 1 368 ? 6.383 -33.156 -16.469 1 98.38 368 PHE B CA 1
ATOM 6332 C C . PHE B 1 368 ? 5.973 -33.906 -15.203 1 98.38 368 PHE B C 1
ATOM 6334 O O . PHE B 1 368 ? 5.129 -33.406 -14.438 1 98.38 368 PHE B O 1
ATOM 6341 N N . GLY B 1 369 ? 6.555 -35.031 -14.961 1 98.44 369 GLY B N 1
ATOM 6342 C CA . GLY B 1 369 ? 6.277 -35.812 -13.758 1 98.44 369 GLY B CA 1
ATOM 6343 C C . GLY B 1 369 ? 6.637 -35.094 -12.477 1 98.44 369 GLY B C 1
ATOM 6344 O O . GLY B 1 369 ? 5.902 -35.156 -11.492 1 98.44 369 GLY B O 1
ATOM 6345 N N . TRP B 1 370 ? 7.828 -34.406 -12.492 1 98.5 370 TRP B N 1
ATOM 6346 C CA . TRP B 1 370 ? 8.289 -33.656 -11.32 1 98.5 370 TRP B CA 1
ATOM 6347 C C . TRP B 1 370 ? 7.324 -32.531 -10.977 1 98.5 370 TRP B C 1
ATOM 6349 O O . TRP B 1 370 ? 7 -32.312 -9.805 1 98.5 370 TRP B O 1
ATOM 6359 N N . ASN B 1 371 ? 6.859 -31.797 -12.016 1 98.75 371 ASN B N 1
ATOM 6360 C CA . ASN B 1 371 ? 5.867 -30.766 -11.797 1 98.75 371 ASN B CA 1
ATOM 6361 C C . ASN B 1 371 ? 4.562 -31.328 -11.258 1 98.75 371 ASN B C 1
ATOM 6363 O O . ASN B 1 371 ? 3.947 -30.75 -10.359 1 98.75 371 ASN B O 1
ATOM 6367 N N . LEU B 1 372 ? 4.109 -32.406 -11.703 1 98.69 372 LEU B N 1
ATOM 6368 C CA . LEU B 1 372 ? 2.891 -33.062 -11.211 1 98.69 372 LEU B CA 1
ATOM 6369 C C . LEU B 1 372 ? 3.051 -33.469 -9.758 1 98.69 372 LEU B C 1
ATOM 6371 O O . LEU B 1 372 ? 2.123 -33.312 -8.953 1 98.69 372 LEU B O 1
ATOM 6375 N N . LEU B 1 373 ? 4.199 -34.062 -9.484 1 98.62 373 LEU B N 1
ATOM 6376 C CA . LEU B 1 373 ? 4.469 -34.469 -8.109 1 98.62 373 LEU B CA 1
ATOM 6377 C C . LEU B 1 373 ? 4.445 -33.25 -7.184 1 98.62 373 LEU B C 1
ATOM 6379 O O . LEU B 1 373 ? 3.873 -33.312 -6.094 1 98.62 373 LEU B O 1
ATOM 6383 N N . GLY B 1 374 ? 5.164 -32.188 -7.645 1 98.81 374 GLY B N 1
ATOM 6384 C CA . GLY B 1 374 ? 5.133 -30.969 -6.852 1 98.81 374 GLY B CA 1
ATOM 6385 C C . GLY B 1 374 ? 3.729 -30.453 -6.613 1 98.81 374 GLY B C 1
ATOM 6386 O O . GLY B 1 374 ? 3.377 -30.094 -5.492 1 98.81 374 GLY B O 1
ATOM 6387 N N . ALA B 1 375 ? 2.943 -30.422 -7.676 1 98.81 375 ALA B N 1
ATOM 6388 C CA . ALA B 1 375 ? 1.556 -29.969 -7.559 1 98.81 375 ALA B CA 1
ATOM 6389 C C . ALA B 1 375 ? 0.791 -30.828 -6.555 1 98.81 375 ALA B C 1
ATOM 6391 O O . ALA B 1 375 ? 0.012 -30.312 -5.754 1 98.81 375 ALA B O 1
ATOM 6392 N N . LEU B 1 376 ? 0.962 -32.062 -6.594 1 98.81 376 LEU B N 1
ATOM 6393 C CA . LEU B 1 376 ? 0.281 -33 -5.699 1 98.81 376 LEU B CA 1
ATOM 6394 C C . LEU B 1 376 ? 0.677 -32.75 -4.246 1 98.81 376 LEU B C 1
ATOM 6396 O O . LEU B 1 376 ? -0.184 -32.656 -3.369 1 98.81 376 LEU B O 1
ATOM 6400 N N . VAL B 1 377 ? 1.965 -32.656 -3.965 1 98.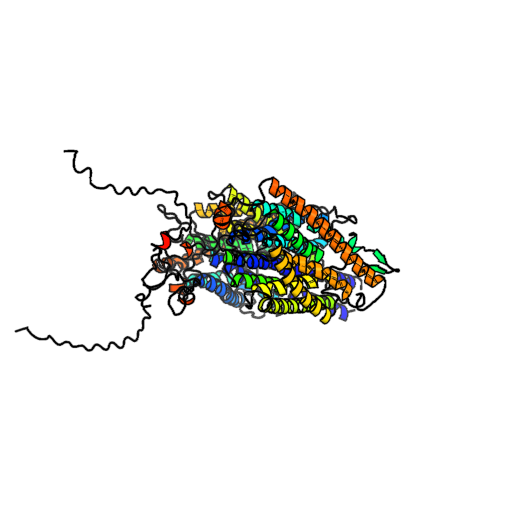88 377 VAL B N 1
ATOM 6401 C CA . VAL B 1 377 ? 2.457 -32.5 -2.602 1 98.88 377 VAL B CA 1
ATOM 6402 C C . VAL B 1 377 ? 2.023 -31.141 -2.051 1 98.88 377 VAL B C 1
ATOM 6404 O O . VAL B 1 377 ? 1.606 -31.031 -0.895 1 98.88 377 VAL B O 1
ATOM 6407 N N . ILE B 1 378 ? 2.121 -30.094 -2.885 1 98.88 378 ILE B N 1
ATOM 6408 C CA . ILE B 1 378 ? 1.686 -28.766 -2.475 1 98.88 378 ILE B CA 1
ATOM 6409 C C . ILE B 1 378 ? 0.189 -28.797 -2.17 1 98.88 378 ILE B C 1
ATOM 6411 O O . ILE B 1 378 ? -0.258 -28.188 -1.187 1 98.88 378 ILE B O 1
ATOM 6415 N N . SER B 1 379 ? -0.56 -29.484 -3.004 1 98.88 379 SER B N 1
ATOM 6416 C CA . SER B 1 379 ? -1.995 -29.609 -2.773 1 98.88 379 SER B CA 1
ATOM 6417 C C . SER B 1 379 ? -2.287 -30.312 -1.455 1 98.88 379 SER B C 1
ATOM 6419 O O . SER B 1 379 ? -3.141 -29.875 -0.683 1 98.88 379 SER B O 1
ATOM 6421 N N . LEU B 1 380 ? -1.62 -31.359 -1.187 1 98.81 380 LEU B N 1
ATOM 6422 C CA . LEU B 1 380 ? -1.833 -32.125 0.039 1 98.81 380 LEU B CA 1
ATOM 6423 C C . LEU B 1 380 ? -1.438 -31.297 1.264 1 98.81 380 LEU B C 1
ATOM 6425 O O . LEU B 1 380 ? -2.162 -31.281 2.262 1 98.81 380 LEU B O 1
ATOM 6429 N N . TRP B 1 381 ? -0.295 -30.656 1.186 1 98.81 381 TRP B N 1
ATOM 6430 C CA . TRP B 1 381 ? 0.189 -29.797 2.27 1 98.81 381 TRP B CA 1
ATOM 6431 C C . TRP B 1 381 ? -0.817 -28.703 2.592 1 98.81 381 TRP B C 1
ATOM 6433 O O . TRP B 1 381 ? -1.219 -28.531 3.746 1 98.81 381 TRP B O 1
ATOM 6443 N N . THR B 1 382 ? -1.26 -27.969 1.567 1 98.81 382 THR B N 1
ATOM 6444 C CA . THR B 1 382 ? -2.152 -26.812 1.734 1 98.81 382 THR B CA 1
ATOM 6445 C C . THR B 1 382 ? -3.525 -27.281 2.221 1 98.81 382 THR B C 1
ATOM 6447 O O . THR B 1 382 ? -4.102 -26.672 3.129 1 98.81 382 THR B O 1
ATOM 6450 N N . SER B 1 383 ? -4.02 -28.406 1.634 1 98.81 383 SER B N 1
ATOM 6451 C CA . SER B 1 383 ? -5.328 -28.906 2.025 1 98.81 383 SER B CA 1
ATOM 6452 C C . SER B 1 383 ? -5.32 -29.422 3.467 1 98.81 383 SER B C 1
ATOM 6454 O O . SER B 1 383 ? -6.223 -29.109 4.242 1 98.81 383 SER B O 1
ATOM 6456 N N . ALA B 1 384 ? -4.328 -30.141 3.838 1 98.81 384 ALA B N 1
ATOM 6457 C CA . ALA B 1 384 ? -4.25 -30.703 5.184 1 98.81 384 ALA B CA 1
ATOM 6458 C C . ALA B 1 384 ? -4.191 -29.594 6.238 1 98.81 384 ALA B C 1
ATOM 6460 O O . ALA B 1 384 ? -4.93 -29.641 7.227 1 98.81 384 ALA B O 1
ATOM 6461 N N . LEU B 1 385 ? -3.361 -28.641 6.023 1 98.75 385 LEU B N 1
ATOM 6462 C CA . LEU B 1 385 ? -3.205 -27.578 7.008 1 98.75 385 LEU B CA 1
ATOM 6463 C C . LEU B 1 385 ? -4.426 -26.656 7.023 1 98.75 385 LEU B C 1
ATOM 6465 O O . LEU B 1 385 ? -4.801 -26.141 8.07 1 98.75 385 LEU B O 1
ATOM 6469 N N . SER B 1 386 ? -5.031 -26.453 5.836 1 98.75 386 SER B N 1
ATOM 6470 C CA . SER B 1 386 ? -6.246 -25.656 5.781 1 98.75 386 SER B CA 1
ATOM 6471 C C . SER B 1 386 ? -7.402 -26.359 6.488 1 98.75 386 SER B C 1
ATOM 6473 O O . SER B 1 386 ? -8.219 -25.703 7.145 1 98.75 386 SER B O 1
ATOM 6475 N N . ILE B 1 387 ? -7.484 -27.688 6.32 1 98.81 387 ILE B N 1
ATOM 6476 C CA . ILE B 1 387 ? -8.508 -28.453 7.02 1 98.81 387 ILE B CA 1
ATOM 6477 C C . ILE B 1 387 ? -8.32 -28.312 8.531 1 98.81 387 ILE B C 1
ATOM 6479 O O . ILE B 1 387 ? -9.289 -28.094 9.266 1 98.81 387 ILE B O 1
ATOM 6483 N N . LEU B 1 388 ? -7.129 -28.391 8.984 1 98.81 388 LEU B N 1
ATOM 6484 C CA . LEU B 1 388 ? -6.832 -28.234 10.398 1 98.81 388 LEU B CA 1
ATOM 6485 C C . LEU B 1 388 ? -7.176 -26.828 10.867 1 98.81 388 LEU B C 1
ATOM 6487 O O . LEU B 1 388 ? -7.766 -26.641 11.938 1 98.81 388 LEU B O 1
ATOM 6491 N N . LEU B 1 389 ? -6.75 -25.828 10.086 1 98.62 389 LEU B N 1
ATOM 6492 C CA . LEU B 1 389 ? -6.953 -24.422 10.438 1 98.62 389 LEU B CA 1
ATOM 6493 C C . LEU B 1 389 ? -8.438 -24.078 10.484 1 98.62 389 LEU B C 1
ATOM 6495 O O . LEU B 1 389 ? -8.945 -23.656 11.523 1 98.62 389 LEU B O 1
ATOM 6499 N N . PHE B 1 390 ? -9.156 -24.281 9.414 1 98.69 390 PHE B N 1
ATOM 6500 C CA . PHE B 1 390 ? -10.555 -23.906 9.336 1 98.69 390 PHE B CA 1
ATOM 6501 C C . PHE B 1 390 ? -11.43 -24.859 10.133 1 98.69 390 PHE B C 1
ATOM 6503 O O . PHE B 1 390 ? -12.461 -24.469 10.68 1 98.69 390 PHE B O 1
ATOM 6510 N N . GLY B 1 391 ? -11.008 -26.156 10.195 1 98.69 391 GLY B N 1
ATOM 6511 C CA . GLY B 1 391 ? -11.688 -27.094 11.07 1 98.69 391 GLY B CA 1
ATOM 6512 C C . GLY B 1 391 ? -11.617 -26.703 12.531 1 98.69 391 GLY B C 1
ATOM 6513 O O . GLY B 1 391 ? -12.625 -26.766 13.25 1 98.69 391 GLY B O 1
ATOM 6514 N N . ALA B 1 392 ? -10.453 -26.312 12.984 1 98.62 392 ALA B N 1
ATOM 6515 C CA . ALA B 1 392 ? -10.281 -25.859 14.359 1 98.62 392 ALA B CA 1
ATOM 6516 C C . ALA B 1 392 ? -11.117 -24.609 14.641 1 98.62 392 ALA B C 1
ATOM 6518 O O . ALA B 1 392 ? -11.742 -24.5 15.695 1 98.62 392 ALA B O 1
ATOM 6519 N N . LEU B 1 393 ? -11.125 -23.688 13.703 1 98.5 393 LEU B N 1
ATOM 6520 C CA . LEU B 1 393 ? -11.898 -22.469 13.875 1 98.5 393 LEU B CA 1
ATOM 6521 C C . LEU B 1 393 ? -13.398 -22.766 13.914 1 98.5 393 LEU B C 1
ATOM 6523 O O . LEU B 1 393 ? -14.141 -22.125 14.656 1 98.5 393 LEU B O 1
ATOM 6527 N N . GLN B 1 394 ? -13.812 -23.719 13.109 1 98.12 394 GLN B N 1
ATOM 6528 C CA . GLN B 1 394 ? -15.211 -24.125 13.117 1 98.12 394 GLN B CA 1
ATOM 6529 C C . GLN B 1 394 ? -15.586 -24.766 14.453 1 98.12 394 GLN B C 1
ATOM 6531 O O . GLN B 1 394 ? -16.641 -24.484 15.016 1 98.12 394 GLN B O 1
ATOM 6536 N N . LEU B 1 395 ? -14.734 -25.625 14.992 1 98 395 LEU B N 1
ATOM 6537 C CA . LEU B 1 395 ? -14.969 -26.328 16.25 1 98 395 LEU B CA 1
ATOM 6538 C C . LEU B 1 395 ? -15.023 -25.344 17.422 1 98 395 LEU B C 1
ATOM 6540 O O . LEU B 1 395 ? -15.758 -25.562 18.391 1 98 395 LEU B O 1
ATOM 6544 N N . LEU B 1 396 ? -14.273 -24.281 17.328 1 97.75 396 LEU B N 1
ATOM 6545 C CA . LEU B 1 396 ? -14.203 -23.281 18.375 1 97.75 396 LEU B CA 1
ATOM 6546 C C . LEU B 1 396 ? -15.289 -22.219 18.188 1 97.75 396 LEU B C 1
ATOM 6548 O O . LEU B 1 396 ? -15.344 -21.25 18.953 1 97.75 396 LEU B O 1
ATOM 6552 N N . HIS B 1 397 ? -16.078 -22.328 17.188 1 97 397 HIS B N 1
ATOM 6553 C CA . HIS B 1 397 ? -17.172 -21.422 16.875 1 97 397 HIS B CA 1
ATOM 6554 C C . HIS B 1 397 ? -16.656 -20 16.594 1 97 397 HIS B C 1
ATOM 6556 O O . HIS B 1 397 ? -17.25 -19.031 17.047 1 97 397 HIS B O 1
ATOM 6562 N N . LEU B 1 398 ? -15.516 -19.984 15.82 1 97.38 398 LEU B N 1
ATOM 6563 C CA . LEU B 1 398 ? -14.891 -18.703 15.5 1 97.38 398 LEU B CA 1
ATOM 6564 C C . LEU B 1 398 ? -14.891 -18.453 13.992 1 97.38 398 LEU B C 1
ATOM 6566 O O . LEU B 1 398 ? -14.516 -17.375 13.539 1 97.38 398 LEU B O 1
ATOM 6570 N N . LEU B 1 399 ? -15.352 -19.391 13.242 1 98.12 399 LEU B N 1
ATOM 6571 C CA . LEU B 1 399 ? -15.188 -19.328 11.797 1 98.12 399 LEU B CA 1
ATOM 6572 C C . LEU B 1 399 ? -16.281 -18.484 11.156 1 98.12 399 LEU B C 1
ATOM 6574 O O . LEU B 1 399 ? -16 -17.578 10.375 1 98.12 399 LEU B O 1
ATOM 6578 N N . ARG B 1 400 ? -17.594 -18.734 11.547 1 97.88 400 ARG B N 1
ATOM 6579 C CA . ARG B 1 400 ? -18.75 -18.109 10.914 1 97.88 400 ARG B CA 1
ATOM 6580 C C . ARG B 1 400 ? -19.453 -17.172 11.891 1 97.88 400 ARG B C 1
ATOM 6582 O O . ARG B 1 400 ? -19.547 -17.453 13.086 1 97.88 400 ARG B O 1
ATOM 6589 N N . VAL B 1 401 ? -19.922 -16.109 11.375 1 96.75 401 VAL B N 1
ATOM 6590 C CA . VAL B 1 401 ? -20.703 -15.18 12.195 1 96.75 401 VAL B CA 1
ATOM 6591 C C . VAL B 1 401 ? -22.078 -15.781 12.492 1 96.75 401 VAL B C 1
ATOM 6593 O O . VAL B 1 401 ? -22.5 -16.734 11.836 1 96.75 401 VAL B O 1
ATOM 6596 N N . ASP B 1 402 ? -22.766 -15.203 13.484 1 95.81 402 ASP B N 1
ATOM 6597 C CA . ASP B 1 402 ? -24.109 -15.664 13.797 1 95.81 402 ASP B CA 1
ATOM 6598 C C . ASP B 1 402 ? -25.078 -15.297 12.672 1 95.81 402 ASP B C 1
ATOM 6600 O O . ASP B 1 402 ? -24.844 -14.344 11.922 1 95.81 402 ASP B O 1
ATOM 6604 N N . PRO B 1 403 ? -26.219 -16 12.547 1 94.25 403 PRO B N 1
ATOM 6605 C CA . PRO B 1 403 ? -27.156 -15.805 11.453 1 94.25 403 PRO B CA 1
ATOM 6606 C C . PRO B 1 403 ? -27.703 -14.375 11.391 1 94.25 403 PRO B C 1
ATOM 6608 O O . PRO B 1 403 ? -27.953 -13.844 10.305 1 94.25 403 PRO B O 1
ATOM 6611 N N . GLU B 1 404 ? -27.859 -13.789 12.469 1 93.75 404 GLU B N 1
ATOM 6612 C CA . GLU B 1 404 ? -28.375 -12.422 12.5 1 93.75 404 GLU B CA 1
ATOM 6613 C C . GLU B 1 404 ? -27.375 -11.438 11.906 1 93.75 404 GLU B C 1
ATOM 6615 O O . GLU B 1 404 ? -27.75 -10.562 11.125 1 93.75 404 GLU B O 1
ATOM 6620 N N . THR B 1 405 ? -26.172 -11.633 12.297 1 93.81 405 THR B N 1
ATOM 6621 C CA . THR B 1 405 ? -25.109 -10.797 11.766 1 93.81 405 THR B CA 1
ATOM 6622 C C . THR B 1 405 ? -24.969 -10.992 10.258 1 93.81 405 THR B C 1
ATOM 6624 O O . THR B 1 405 ? -24.797 -10.023 9.516 1 93.81 405 THR B O 1
ATOM 6627 N N . GLU B 1 406 ? -25.047 -12.18 9.844 1 94.81 406 GLU B N 1
ATOM 6628 C CA . GLU B 1 406 ? -24.953 -12.484 8.414 1 94.81 406 GLU B CA 1
ATOM 6629 C C . GLU B 1 406 ? -26.094 -11.828 7.641 1 94.81 406 GLU B C 1
ATOM 6631 O O . GLU B 1 406 ? -25.875 -11.312 6.539 1 94.81 406 GLU B O 1
ATOM 6636 N N . GLU B 1 407 ? -27.281 -11.812 8.18 1 91.69 407 GLU B N 1
ATOM 6637 C CA . GLU B 1 407 ? -28.453 -11.25 7.516 1 91.69 407 GLU B CA 1
ATOM 6638 C C . GLU B 1 407 ? -28.375 -9.727 7.473 1 91.69 407 GLU B C 1
ATOM 6640 O O . GLU B 1 407 ? -28.688 -9.117 6.441 1 91.69 407 GLU B O 1
ATOM 6645 N N . LYS B 1 408 ? -27.969 -9.133 8.547 1 91.06 408 LYS B N 1
ATOM 6646 C CA . LYS B 1 408 ? -27.938 -7.68 8.648 1 91.06 408 LYS B CA 1
ATOM 6647 C C . LYS B 1 408 ? -26.734 -7.098 7.906 1 91.06 408 LYS B C 1
ATOM 6649 O O . LYS B 1 408 ? -26.766 -5.941 7.48 1 91.06 408 LYS B O 1
ATOM 6654 N N . GLY B 1 409 ? -25.719 -7.945 7.816 1 92.81 409 GLY B N 1
ATOM 6655 C CA . GLY B 1 409 ? -24.469 -7.488 7.203 1 92.81 409 GLY B CA 1
ATOM 6656 C C . GLY B 1 409 ? -23.359 -7.266 8.203 1 92.81 409 GLY B C 1
ATOM 6657 O O . GLY B 1 409 ? -23.609 -6.828 9.328 1 92.81 409 GLY B O 1
ATOM 6658 N N . LEU B 1 410 ? -22.266 -7.473 7.797 1 93.75 410 LEU B N 1
ATOM 6659 C CA . LEU B 1 410 ? -21.109 -7.445 8.695 1 93.75 410 LEU B CA 1
ATOM 6660 C C . LEU B 1 410 ? -20.656 -6.012 8.961 1 93.75 410 LEU B C 1
ATOM 6662 O O . LEU B 1 410 ? -20.047 -5.73 9.992 1 93.75 410 LEU B O 1
ATOM 6666 N N . ASP B 1 411 ? -20.906 -5.062 8.062 1 93.5 411 ASP B N 1
ATOM 6667 C CA . ASP B 1 411 ? -20.453 -3.684 8.203 1 93.5 411 ASP B CA 1
ATOM 6668 C C . ASP B 1 411 ? -21 -3.047 9.477 1 93.5 411 ASP B C 1
ATOM 6670 O O . ASP B 1 411 ? -20.266 -2.416 10.227 1 93.5 411 ASP B O 1
ATOM 6674 N N . LEU B 1 412 ? -22.25 -3.26 9.68 1 87.81 412 LEU B N 1
ATOM 6675 C CA . LEU B 1 412 ? -22.891 -2.611 10.82 1 87.81 412 LEU B CA 1
ATOM 6676 C C . LEU B 1 412 ? -22.547 -3.32 12.125 1 87.81 412 LEU B C 1
ATOM 6678 O O . LEU B 1 412 ? -22.203 -2.672 13.117 1 87.81 412 LEU B O 1
ATOM 6682 N N . LYS B 1 413 ? -22.625 -4.566 12.133 1 86.12 413 LYS B N 1
ATOM 6683 C CA . LYS B 1 413 ? -22.5 -5.324 13.375 1 86.12 413 LYS B CA 1
ATOM 6684 C C . LYS B 1 413 ? -21.047 -5.402 13.828 1 86.12 413 LYS B C 1
ATOM 6686 O O . LYS B 1 413 ? -20.75 -5.254 15.016 1 86.12 413 LYS B O 1
ATOM 6691 N N . GLU B 1 414 ? -20.156 -5.586 12.922 1 88 414 GLU B N 1
ATOM 6692 C CA . GLU B 1 414 ? -18.766 -5.797 13.289 1 88 414 GLU B CA 1
ATOM 6693 C C . GLU B 1 414 ? -17.984 -4.48 13.297 1 88 414 GLU B C 1
ATOM 6695 O O . GLU B 1 414 ? -17.047 -4.309 14.078 1 88 414 GLU B O 1
ATOM 6700 N N . HIS B 1 415 ? -18.438 -3.506 12.484 1 89.81 415 HIS B N 1
ATOM 6701 C CA . HIS B 1 415 ? -17.562 -2.354 12.258 1 89.81 415 HIS B CA 1
ATOM 6702 C C . HIS B 1 415 ? -18.281 -1.052 12.602 1 89.81 415 HIS B C 1
ATOM 6704 O O . HIS B 1 415 ? -17.641 -0.014 12.781 1 89.81 415 HIS B O 1
ATOM 6710 N N . GLY B 1 416 ? -19.578 -1.081 12.695 1 82.88 416 GLY B N 1
ATOM 6711 C CA . GLY B 1 416 ? -20.328 0.132 12.961 1 82.88 416 GLY B CA 1
ATOM 6712 C C . GLY B 1 416 ? -20.156 1.195 11.898 1 82.88 416 GLY B C 1
ATOM 6713 O O . GLY B 1 416 ? -20.328 2.385 12.164 1 82.88 416 GLY B O 1
ATOM 6714 N N . GLU B 1 417 ? -19.703 0.809 10.75 1 86.5 417 GLU B N 1
ATOM 6715 C CA . GLU B 1 417 ? -19.391 1.712 9.648 1 86.5 417 GLU B CA 1
ATOM 6716 C C . GLU B 1 417 ? -20 1.222 8.336 1 86.5 417 GLU B C 1
ATOM 6718 O O . GLU B 1 417 ? -19.312 0.569 7.539 1 86.5 417 GLU B O 1
ATOM 6723 N N . PRO B 1 418 ? -21.297 1.645 8.117 1 86.75 418 PRO B N 1
ATOM 6724 C CA . PRO B 1 418 ? -21.859 1.286 6.809 1 86.75 418 PRO B CA 1
ATOM 6725 C C . PRO B 1 418 ? -21.078 1.899 5.648 1 86.75 418 PRO B C 1
ATOM 6727 O O . PRO B 1 418 ? -20.594 3.031 5.75 1 86.75 418 PRO B O 1
ATOM 6730 N N . ALA B 1 419 ? -20.984 1.189 4.574 1 90.31 419 ALA B N 1
ATOM 6731 C CA . ALA B 1 419 ? -20.172 1.618 3.441 1 90.31 419 ALA B CA 1
ATOM 6732 C C . ALA B 1 419 ? -20.719 2.902 2.826 1 90.31 419 ALA B C 1
ATOM 6734 O O . ALA B 1 419 ? -19.953 3.717 2.293 1 90.31 419 ALA B O 1
ATOM 6735 N N . TYR B 1 420 ? -22.016 3.029 2.797 1 87.69 420 TYR B N 1
ATOM 6736 C CA . TYR B 1 420 ? -22.719 4.16 2.205 1 87.69 420 TYR B CA 1
ATOM 6737 C C . TYR B 1 420 ? -23.781 4.699 3.156 1 87.69 420 TYR B C 1
ATOM 6739 O O . TYR B 1 420 ? -24.969 4.523 2.922 1 87.69 420 TYR B O 1
ATOM 6747 N N . PRO B 1 421 ? -23.328 5.426 4.148 1 82.19 421 PRO B N 1
ATOM 6748 C CA . PRO B 1 421 ? -24.312 5.914 5.105 1 82.19 421 PRO B CA 1
ATOM 6749 C C . PRO B 1 421 ? -25.281 6.93 4.492 1 82.19 421 PRO B C 1
ATOM 6751 O O . PRO B 1 421 ? -24.844 7.984 4.016 1 82.19 421 PRO B O 1
ATOM 6754 N N . LEU B 1 422 ? -26.516 6.684 4.574 1 74.38 422 LEU B N 1
ATOM 6755 C CA . LEU B 1 422 ? -27.547 7.48 3.918 1 74.38 422 LEU B CA 1
ATOM 6756 C C . LEU B 1 422 ? -27.531 8.914 4.438 1 74.38 422 LEU B C 1
ATOM 6758 O O . LEU B 1 422 ? -27.75 9.852 3.67 1 74.38 422 LEU B O 1
ATOM 6762 N N . MET B 1 423 ? -27.234 9.094 5.707 1 69.25 423 MET B N 1
ATOM 6763 C CA . MET B 1 423 ? -27.281 10.414 6.328 1 69.25 423 MET B CA 1
ATOM 6764 C C . MET B 1 423 ? -26.219 11.328 5.715 1 69.25 423 MET B C 1
ATOM 6766 O O . MET B 1 423 ? -26.359 12.555 5.766 1 69.25 423 MET B O 1
ATOM 6770 N N . ALA B 1 424 ? -25.312 10.734 5.117 1 75.19 424 ALA B N 1
ATOM 6771 C CA . ALA B 1 424 ? -24.219 11.523 4.559 1 75.19 424 ALA B CA 1
ATOM 6772 C C . ALA B 1 424 ? -24.578 12.031 3.162 1 75.19 424 ALA B C 1
ATOM 6774 O O . ALA B 1 424 ? -23.859 12.859 2.598 1 75.19 424 ALA B O 1
ATOM 6775 N N . TYR B 1 425 ? -25.625 11.531 2.725 1 70 425 TYR B N 1
ATOM 6776 C CA . TYR B 1 425 ? -26.062 11.945 1.4 1 70 425 TYR B CA 1
ATOM 6777 C C . TYR B 1 425 ? -27.219 12.93 1.501 1 70 425 TYR B C 1
ATOM 6779 O O . TYR B 1 425 ? -27.609 13.547 0.506 1 70 425 TYR B O 1
ATOM 6787 N N . VAL B 1 426 ? -27.859 12.938 2.832 1 63.03 426 VAL B N 1
ATOM 6788 C CA . VAL B 1 426 ? -29.062 13.734 2.99 1 63.03 426 VAL B CA 1
ATOM 6789 C C . VAL B 1 426 ? -28.734 15.031 3.729 1 63.03 426 VAL B C 1
ATOM 6791 O O . VAL B 1 426 ? -27.844 15.055 4.586 1 63.03 426 VAL B O 1
ATOM 6794 N N . GLY B 1 427 ? -29.016 16.234 3.24 1 53 427 GLY B N 1
ATOM 6795 C CA . GLY B 1 427 ? -28.844 17.5 3.926 1 53 427 GLY B CA 1
ATOM 6796 C C . GLY B 1 427 ? -29.625 17.594 5.219 1 53 427 GLY B C 1
ATOM 6797 O O . GLY B 1 427 ? -30.406 16.703 5.547 1 53 427 GLY B O 1
ATOM 6798 N N . HIS B 1 428 ? -29.234 18.5 6.324 1 48.47 428 HIS B N 1
ATOM 6799 C CA . HIS B 1 428 ? -29.859 18.719 7.621 1 48.47 428 HIS B CA 1
ATOM 6800 C C . HIS B 1 428 ? -31.391 18.656 7.523 1 48.47 428 HIS B C 1
ATOM 6802 O O . HIS B 1 428 ? -32.062 18.328 8.5 1 48.47 428 HIS B O 1
ATOM 6808 N N . ASP B 1 429 ? -32 19.031 6.531 1 44.88 429 ASP B N 1
ATOM 6809 C CA . ASP B 1 429 ? -33.438 19.094 6.449 1 44.88 429 ASP B CA 1
ATOM 6810 C C . ASP B 1 429 ? -34.062 17.75 6.055 1 44.88 429 ASP B C 1
ATOM 6812 O O . ASP B 1 429 ? -35.25 17.656 5.801 1 44.88 429 ASP B O 1
ATOM 6816 N N . GLY B 1 430 ? -33.281 16.75 6.273 1 47.84 430 GLY B N 1
ATOM 6817 C CA . GLY B 1 430 ? 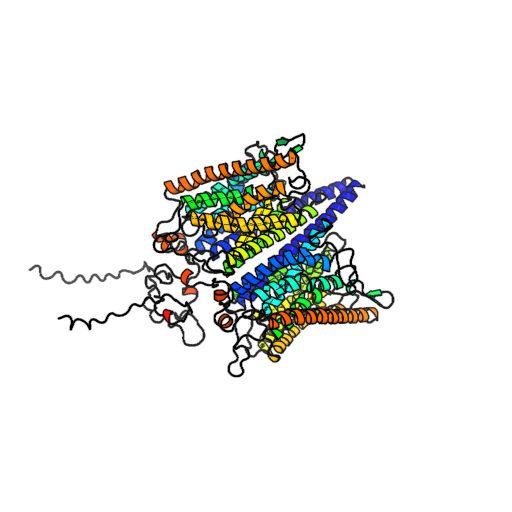-33.75 15.398 5.992 1 47.84 430 GLY B CA 1
ATOM 6818 C C . GLY B 1 430 ? -33.938 15.141 4.512 1 47.84 430 GLY B C 1
ATOM 6819 O O . GLY B 1 430 ? -34.438 14.078 4.125 1 47.84 430 GLY B O 1
ATOM 6820 N N . LYS B 1 431 ? -33.844 16.203 3.752 1 43.44 431 LYS B N 1
ATOM 6821 C CA . LYS B 1 431 ? -34.125 16.094 2.324 1 43.44 431 LYS B CA 1
ATOM 6822 C C . LYS B 1 431 ? -32.875 15.773 1.535 1 43.44 431 LYS B C 1
ATOM 6824 O O . LYS B 1 431 ? -31.781 16.219 1.894 1 43.44 431 LYS B O 1
ATOM 6829 N N . PHE B 1 432 ? -32.781 14.695 1.043 1 45.16 432 PHE B N 1
ATOM 6830 C CA . PHE B 1 432 ? -31.672 14.461 0.106 1 45.16 432 PHE B CA 1
ATOM 6831 C C . PHE B 1 432 ? -31.453 15.68 -0.779 1 45.16 432 PHE B C 1
ATOM 6833 O O . PHE B 1 432 ? -32.406 16.281 -1.269 1 45.16 432 PHE B O 1
ATOM 6840 N N . GLY B 1 433 ? -30.547 16.562 -0.394 1 37.91 433 GLY B N 1
ATOM 6841 C CA . GLY B 1 433 ? -30.25 17.828 -1.047 1 37.91 433 GLY B CA 1
ATOM 6842 C C . GLY B 1 433 ? -30.5 17.797 -2.545 1 37.91 433 GLY B C 1
ATOM 6843 O O . GLY B 1 433 ? -29.562 17.578 -3.322 1 37.91 433 GLY B O 1
ATOM 6844 N N . LEU B 1 434 ? -31.625 17.391 -2.924 1 37.69 434 LEU B N 1
ATOM 6845 C CA . LEU B 1 434 ? -31.906 17.688 -4.324 1 37.69 434 LEU B CA 1
ATOM 6846 C C . LEU B 1 434 ? -32.062 19.188 -4.539 1 37.69 434 LEU B C 1
ATOM 6848 O O . LEU B 1 434 ? -32.594 19.891 -3.662 1 37.69 434 LEU B O 1
ATOM 6852 N N . PRO B 1 435 ? -31.266 19.797 -5.215 1 31.69 435 PRO B N 1
ATOM 6853 C CA . PRO B 1 435 ? -31.328 21.25 -5.344 1 31.69 435 PRO B CA 1
ATOM 6854 C C . PRO B 1 435 ? -32.75 21.812 -5.121 1 31.69 435 PRO B C 1
ATOM 6856 O O . PRO B 1 435 ? -32.906 22.859 -4.492 1 31.69 435 PRO B O 1
ATOM 6859 N N . ASN B 1 436 ? -33.656 21.656 -6.121 1 31.48 436 ASN B N 1
ATOM 6860 C CA . ASN B 1 436 ? -34.844 22.484 -6.184 1 31.48 436 ASN B CA 1
ATOM 6861 C C . ASN B 1 436 ? -35.844 22.109 -5.105 1 31.48 436 ASN B C 1
ATOM 6863 O O . ASN B 1 436 ? -36.219 20.938 -4.977 1 31.48 436 ASN B O 1
ATOM 6867 N N . GLY B 1 437 ? -36.219 22.828 -4.047 1 33.06 437 GLY B N 1
ATOM 6868 C CA . GLY B 1 437 ? -37.219 22.953 -2.996 1 33.06 437 GLY B CA 1
ATOM 6869 C C . GLY B 1 437 ? -37.875 21.625 -2.645 1 33.06 437 GLY B C 1
ATOM 6870 O O . GLY B 1 437 ? -38.625 21.547 -1.67 1 33.06 437 GLY B O 1
ATOM 6871 N N . HIS B 1 438 ? -38.344 20.875 -3.631 1 31.77 438 HIS B N 1
ATOM 6872 C CA . HIS B 1 438 ? -39.094 19.703 -3.215 1 31.77 438 HIS B CA 1
ATOM 6873 C C . HIS B 1 438 ? -38.188 18.609 -2.658 1 31.77 438 HIS B C 1
ATOM 6875 O O . HIS B 1 438 ? -37.531 17.906 -3.416 1 31.77 438 HIS B O 1
ATOM 6881 N N . GLY B 1 439 ? -37.594 18.875 -1.535 1 33.47 439 GLY B N 1
ATOM 6882 C CA . GLY B 1 439 ? -36.844 17.891 -0.745 1 33.47 439 GLY B CA 1
ATOM 6883 C C . GLY B 1 439 ? -37.531 16.531 -0.69 1 33.47 439 GLY B C 1
ATOM 6884 O O . GLY B 1 439 ? -38.75 16.453 -0.69 1 33.47 439 GLY B O 1
ATOM 6885 N N . LEU B 1 440 ? -37.156 15.531 -1.507 1 36.84 440 LEU B N 1
ATOM 6886 C CA . LEU B 1 440 ? -37.688 14.203 -1.212 1 36.84 440 LEU B CA 1
ATOM 6887 C C . LEU B 1 440 ? -37.719 13.953 0.292 1 36.84 440 LEU B C 1
ATOM 6889 O O . LEU B 1 440 ? -36.688 14.094 0.971 1 36.84 440 LEU B O 1
ATOM 6893 N N . GLU B 1 441 ? -38.875 14.273 0.886 1 33.12 441 GLU B N 1
ATOM 6894 C CA . GLU B 1 441 ? -39.031 13.852 2.273 1 33.12 441 GLU B CA 1
ATOM 6895 C C . GLU B 1 441 ? -38.75 12.352 2.434 1 33.12 441 GLU B C 1
ATOM 6897 O O . GLU B 1 441 ? -39.406 11.531 1.794 1 33.12 441 GLU B O 1
ATOM 6902 N N . LEU B 1 442 ? -37.594 11.953 2.588 1 34.66 442 LEU B N 1
ATOM 6903 C CA . LEU B 1 442 ? -37.344 10.609 3.094 1 34.66 442 LEU B CA 1
ATOM 6904 C C . LEU B 1 442 ? -38.25 10.281 4.27 1 34.66 442 LEU B C 1
ATOM 6906 O O . LEU B 1 442 ? -37.938 9.406 5.078 1 34.66 442 LEU B O 1
ATOM 6910 N N . ALA B 1 443 ? -39.344 10.977 4.547 1 32.34 443 ALA B N 1
ATOM 6911 C CA . ALA B 1 443 ? -40.312 10.602 5.586 1 32.34 443 ALA B CA 1
ATOM 6912 C C . ALA B 1 443 ? -40.75 9.148 5.422 1 32.34 443 ALA B C 1
ATOM 6914 O O . ALA B 1 443 ? -40.906 8.422 6.41 1 32.34 443 ALA B O 1
ATOM 6915 N N . HIS B 1 444 ? -41.344 8.727 4.254 1 30.47 444 HIS B N 1
ATOM 6916 C CA . HIS B 1 444 ? -41.938 7.383 4.172 1 30.47 444 HIS B CA 1
ATOM 6917 C C . HIS B 1 444 ? -40.844 6.336 3.973 1 30.47 444 HIS B C 1
ATOM 6919 O O . HIS B 1 444 ? -41.125 5.164 3.727 1 30.47 444 HIS B O 1
ATOM 6925 N N . MET B 1 445 ? -39.656 6.652 3.777 1 31.5 445 MET B N 1
ATOM 6926 C CA . MET B 1 445 ? -38.625 5.633 3.885 1 31.5 445 MET B CA 1
ATOM 6927 C C . MET B 1 445 ? -38.5 5.145 5.32 1 31.5 445 MET B C 1
ATOM 6929 O O . MET B 1 445 ? -37.594 4.352 5.629 1 31.5 445 MET B O 1
ATOM 6933 N N . GLU B 1 446 ? -39.188 5.613 6.348 1 31.05 446 GLU B N 1
ATOM 6934 C CA . GLU B 1 446 ? -39.344 4.895 7.609 1 31.05 446 GLU B CA 1
ATOM 6935 C C . GLU B 1 446 ? -39.656 3.42 7.367 1 31.05 446 GLU B C 1
ATOM 6937 O O . GLU B 1 446 ? -39.281 2.564 8.18 1 31.05 446 GLU B O 1
ATOM 6942 N N . GLU B 1 447 ? -40.531 3.104 6.43 1 30.05 447 GLU B N 1
ATOM 6943 C CA . GLU B 1 447 ? -40.875 1.703 6.203 1 30.05 447 GLU B CA 1
ATOM 6944 C C . GLU B 1 447 ? -39.781 0.966 5.477 1 30.05 447 GLU B C 1
ATOM 6946 O O . GLU B 1 447 ? -39.875 -0.233 5.211 1 30.05 447 GLU B O 1
ATOM 6951 N N . ILE B 1 448 ? -38.969 1.577 4.727 1 29.98 448 ILE B N 1
ATOM 6952 C CA . ILE B 1 448 ? -37.875 0.7 4.363 1 29.98 448 ILE B CA 1
ATOM 6953 C C . ILE B 1 448 ? -37 0.441 5.586 1 29.98 448 ILE B C 1
ATOM 6955 O O . ILE B 1 448 ? -36.531 1.382 6.242 1 29.98 448 ILE B O 1
ATOM 6959 N N . ASN B 1 449 ? -37.188 -0.617 6.371 1 26.14 449 ASN B N 1
ATOM 6960 C CA . ASN B 1 449 ? -36.531 -1.213 7.531 1 26.14 449 ASN B CA 1
ATOM 6961 C C . ASN B 1 449 ? -35.031 -0.98 7.496 1 26.14 449 ASN B C 1
ATOM 6963 O O . ASN B 1 449 ? -34.281 -1.714 6.828 1 26.14 449 ASN B O 1
ATOM 6967 N N . VAL B 1 450 ? -34.625 0.174 7.242 1 27.58 450 VAL B N 1
ATOM 6968 C CA . VAL B 1 450 ? -33.219 0.302 7.676 1 27.58 450 VAL B CA 1
ATOM 6969 C C . VAL B 1 450 ? -33.094 -0.103 9.141 1 27.58 450 VAL B C 1
ATOM 6971 O O . VAL B 1 450 ? -33.844 0.399 9.992 1 27.58 450 VAL B O 1
ATOM 6974 N N . GLY B 1 451 ? -32.875 -1.341 9.477 1 26.55 451 GLY B N 1
ATOM 6975 C CA . GLY B 1 451 ? -32.719 -1.885 10.82 1 26.55 451 GLY B CA 1
ATOM 6976 C C . GLY B 1 451 ? -32.062 -0.908 11.789 1 26.55 451 GLY B C 1
ATOM 6977 O O . GLY B 1 451 ? -30.891 -1.032 12.109 1 26.55 451 GLY B O 1
ATOM 6978 N N . TYR B 1 452 ? -32.219 0.394 11.625 1 27.53 452 TYR B N 1
ATOM 6979 C CA . TYR B 1 452 ? -31.75 1.143 12.789 1 27.53 452 TYR B CA 1
ATOM 6980 C C . TYR B 1 452 ? -32.625 0.847 14.008 1 27.53 452 TYR B C 1
ATOM 6982 O O . TYR B 1 452 ? -33.844 0.985 13.953 1 27.53 452 TYR B O 1
ATOM 6990 N N . VAL B 1 453 ? -32.344 -0.12 14.875 1 23.89 453 VAL B N 1
ATOM 6991 C CA . VAL B 1 453 ? -32.875 -0.24 16.234 1 23.89 453 VAL B CA 1
ATOM 6992 C C . VAL B 1 453 ? -32.781 1.104 16.953 1 23.89 453 VAL B C 1
ATOM 6994 O O . VAL B 1 453 ? -31.672 1.604 17.188 1 23.89 453 VAL B O 1
ATOM 6997 N N . LYS B 1 454 ? -33.562 2.057 16.719 1 25.45 454 LYS B N 1
ATOM 6998 C CA . LYS B 1 454 ? -33.812 3.1 17.703 1 25.45 454 LYS B CA 1
ATOM 6999 C C . LYS B 1 454 ? -34.125 2.494 19.078 1 25.45 454 LYS B C 1
ATOM 7001 O O . LYS B 1 454 ? -35.188 1.917 19.266 1 25.45 454 LYS B O 1
ATOM 7006 N N . ASP B 1 455 ? -33.375 1.936 19.844 1 25.5 455 ASP B N 1
ATOM 7007 C CA . ASP B 1 455 ? -33.781 1.685 21.219 1 25.5 455 ASP B CA 1
ATOM 7008 C C . ASP B 1 455 ? -34.438 2.928 21.828 1 25.5 455 ASP B C 1
ATOM 7010 O O . ASP B 1 455 ? -34.812 2.92 23.016 1 25.5 455 ASP B O 1
ATOM 7014 N N . THR B 1 456 ? -34.156 4.219 21.453 1 22.19 456 THR B N 1
ATOM 7015 C CA . THR B 1 456 ? -34.875 5.117 22.344 1 22.19 456 THR B CA 1
ATOM 7016 C C . THR B 1 456 ? -36.375 5.129 22.016 1 22.19 456 THR B C 1
ATOM 7018 O O . THR B 1 456 ? -36.75 5.379 20.875 1 22.19 456 THR B O 1
ATOM 7021 N N . GLU B 1 457 ? -37.312 4.473 22.672 1 24.08 457 GLU B N 1
ATOM 7022 C CA . GLU B 1 457 ? -38.719 4.637 23.031 1 24.08 457 GLU B CA 1
ATOM 7023 C C . GLU B 1 457 ? -39.062 6.094 23.344 1 24.08 457 GLU B C 1
ATOM 7025 O O . GLU B 1 457 ? -38.719 6.605 24.406 1 24.08 457 GLU B O 1
ATOM 7030 N N . LEU B 1 458 ? -38.844 7.113 22.516 1 21.05 458 LEU B N 1
ATOM 7031 C CA . LEU B 1 458 ? -39.781 8.211 22.797 1 21.05 458 LEU B CA 1
ATOM 7032 C C . LEU B 1 458 ? -41.219 7.734 22.766 1 21.05 458 LEU B C 1
ATOM 7034 O O . LEU B 1 458 ? -41.688 7.215 21.75 1 21.05 458 LEU B O 1
ATOM 7038 N N . ASP B 1 459 ? -41.812 7.266 23.906 1 20.89 459 ASP B N 1
ATOM 7039 C CA . ASP B 1 459 ? -43.188 7.129 24.344 1 20.89 459 ASP B CA 1
ATOM 7040 C C . ASP B 1 459 ? -44 8.383 24.016 1 20.89 459 ASP B C 1
ATOM 7042 O O . ASP B 1 459 ? -43.969 9.359 24.766 1 20.89 459 ASP B O 1
ATOM 7046 N N . VAL B 1 460 ? -43.969 8.961 22.922 1 21.86 460 VAL B N 1
ATOM 7047 C CA . VAL B 1 460 ? -45.062 9.922 22.672 1 21.86 460 VAL B CA 1
ATOM 7048 C C . VAL B 1 460 ? -46.406 9.234 22.844 1 21.86 460 VAL B C 1
ATOM 7050 O O . VAL B 1 460 ? -46.781 8.406 22.016 1 21.86 460 VAL B O 1
ATOM 7053 N N . THR B 1 461 ? -46.719 8.805 24.078 1 21.23 461 THR B N 1
ATOM 7054 C CA . THR B 1 461 ? -48.062 8.578 24.562 1 21.23 461 THR B CA 1
ATOM 7055 C C . THR B 1 461 ? -49 9.727 24.156 1 21.23 461 THR B C 1
ATOM 7057 O O . THR B 1 461 ? -48.656 10.898 24.375 1 21.23 461 THR B O 1
ATOM 7060 N N . MET B 1 462 ? -49.75 9.672 23.047 1 21.62 462 MET B N 1
ATOM 7061 C CA . MET B 1 462 ? -51.031 10.32 22.797 1 21.62 462 MET B CA 1
ATOM 7062 C C . MET B 1 462 ? -51.875 10.344 24.062 1 21.62 462 MET B C 1
ATOM 7064 O O . MET B 1 462 ? -52.281 9.297 24.578 1 21.62 462 MET B O 1
ATOM 7068 N N . ALA B 1 463 ? -51.562 11.188 25.125 1 20.7 463 ALA B N 1
ATOM 7069 C CA . ALA B 1 463 ? -52.5 11.617 26.141 1 20.7 463 ALA B CA 1
ATOM 7070 C C . ALA B 1 463 ? -53.844 12.039 25.516 1 20.7 463 ALA B C 1
ATOM 7072 O O . ALA B 1 463 ? -53.906 13.047 24.812 1 20.7 463 ALA B O 1
ATOM 7073 N N . THR B 1 464 ? -54.656 11.172 25.031 1 21.66 464 THR B N 1
ATOM 7074 C CA . THR B 1 464 ? -56.094 11.367 24.844 1 21.66 464 THR B CA 1
ATOM 7075 C C . THR B 1 464 ? -56.688 12.047 26.062 1 21.66 464 THR B C 1
ATOM 7077 O O . THR B 1 464 ? -56.281 11.781 27.203 1 21.66 464 THR B O 1
ATOM 7080 N N . LYS B 1 465 ? -57.375 13.312 26.031 1 23.98 465 LYS B N 1
ATOM 7081 C CA . LYS B 1 465 ? -58.312 14.109 26.828 1 23.98 465 LYS B CA 1
ATOM 7082 C C . LYS B 1 465 ? -59.344 13.211 27.5 1 23.98 465 LYS B C 1
ATOM 7084 O O . LYS B 1 465 ? -60.281 13.711 28.109 1 23.98 465 LYS B O 1
ATOM 7089 N N . GLU B 1 466 ? -59.406 11.953 27.578 1 22.17 466 GLU B N 1
ATOM 7090 C CA . GLU B 1 466 ? -60.594 11.586 28.328 1 22.17 466 GLU B CA 1
ATOM 7091 C C . GLU B 1 466 ? -60.5 12.055 29.781 1 22.17 466 GLU B C 1
ATOM 7093 O O . GLU B 1 466 ? -61.531 12.203 30.453 1 22.17 466 GLU B O 1
ATOM 7098 N N . GLU B 1 467 ? -59.375 12.125 30.547 1 21.67 467 GLU B N 1
ATOM 7099 C CA . GLU B 1 467 ? -59.812 12.398 31.922 1 21.67 467 GLU B CA 1
ATOM 7100 C C . GLU B 1 467 ? -60.156 13.867 32.094 1 21.67 467 GLU B C 1
ATOM 7102 O O . GLU B 1 467 ? -59.281 14.68 32.438 1 21.67 467 GLU B O 1
ATOM 7107 N N . ALA B 1 468 ? -60.688 14.742 31.172 1 21.45 468 ALA B N 1
ATOM 7108 C CA . ALA B 1 468 ? -61.438 15.922 31.594 1 21.45 468 ALA B CA 1
ATOM 7109 C C . ALA B 1 468 ? -62.5 15.555 32.625 1 21.45 468 ALA B C 1
ATOM 7111 O O . ALA B 1 468 ? -63.031 16.422 33.312 1 21.45 468 ALA B O 1
ATOM 7112 N N . SER B 1 469 ? -63.156 14.297 32.594 1 21.84 469 SER B N 1
ATOM 7113 C CA . SER B 1 469 ? -64.375 14.297 33.344 1 21.84 469 SER B CA 1
ATOM 7114 C C . SER B 1 469 ? -64.125 14.453 34.844 1 21.84 469 SER B C 1
ATOM 7116 O O . SER B 1 469 ? -64.875 15.094 35.562 1 21.84 469 SER B O 1
ATOM 7118 N N . GLN B 1 470 ? -63.375 13.477 35.5 1 21.52 470 GLN B N 1
ATOM 7119 C CA . GLN B 1 470 ? -63.906 13.312 36.875 1 21.52 470 GLN B CA 1
ATOM 7120 C C . GLN B 1 470 ? -63.438 14.438 37.781 1 21.52 470 GLN B C 1
ATOM 7122 O O . GLN B 1 470 ? -63.938 14.578 38.906 1 21.52 470 GLN B O 1
ATOM 7127 N N . VAL B 1 471 ? -62.156 14.938 37.656 1 19.92 471 VAL B N 1
ATOM 7128 C CA . VAL B 1 471 ? -61.906 15.633 38.906 1 19.92 471 VAL B CA 1
ATOM 7129 C C . VAL B 1 471 ? -62.719 16.922 38.969 1 19.92 471 VAL B C 1
ATOM 7131 O O . VAL B 1 471 ? -62.375 17.906 38.312 1 19.92 471 VAL B O 1
ATOM 7134 N N . VAL B 1 472 ? -64 16.719 38.5 1 18.62 472 VAL B N 1
ATOM 7135 C CA . VAL B 1 472 ? -64.938 17.438 39.375 1 18.62 472 VAL B CA 1
ATOM 7136 C C . VAL B 1 472 ? -65 16.734 40.75 1 18.62 472 VAL B C 1
ATOM 7138 O O . VAL B 1 472 ? -65.062 15.508 40.812 1 18.62 472 VAL B O 1
#

Solvent-accessible surface area (backbone atoms only — not comparable to full-atom values): 44034 Å² total; per-residue (Å²): 110,69,65,59,51,49,51,50,52,53,48,36,53,51,47,18,45,50,49,30,44,55,24,30,56,44,35,47,48,26,52,56,9,53,24,29,29,45,31,14,42,31,41,40,49,31,26,40,47,43,44,51,51,46,53,43,33,50,55,45,19,52,52,27,22,48,39,40,6,48,8,24,21,63,13,70,74,55,45,45,66,40,21,76,23,32,48,66,54,47,90,52,62,76,86,45,50,44,58,48,53,38,50,46,45,50,36,30,48,25,36,52,43,26,51,38,12,40,58,74,42,50,21,70,67,38,52,55,50,51,28,32,45,32,20,26,45,61,41,18,30,48,39,8,20,50,70,22,86,53,6,48,42,31,59,40,48,73,40,96,91,37,77,38,46,47,62,47,60,44,23,4,44,57,32,25,26,42,12,10,39,33,15,44,47,41,14,55,75,69,45,53,59,89,48,45,79,36,89,90,55,61,45,84,82,50,35,26,27,46,66,38,27,50,52,8,41,48,37,35,59,52,14,46,39,29,44,39,21,38,48,65,62,48,38,47,53,80,64,29,27,38,40,30,23,40,9,33,49,22,32,52,40,3,12,21,33,0,15,53,42,19,28,50,45,39,29,72,69,38,88,77,48,23,50,40,52,66,50,22,46,46,11,17,50,6,3,37,32,15,35,20,13,26,22,62,42,38,48,60,68,46,24,29,50,53,2,39,50,18,5,50,40,25,56,52,42,44,51,46,33,55,76,69,60,39,43,40,74,61,39,28,37,15,25,24,24,39,6,4,51,50,9,40,62,44,29,34,37,46,23,63,81,50,3,40,78,68,28,90,48,67,49,17,51,46,34,39,50,46,28,51,49,50,52,50,51,52,48,50,54,36,42,55,52,32,46,52,50,50,48,51,29,49,77,68,67,40,32,56,50,56,72,64,42,43,66,70,14,44,6,51,74,76,64,68,41,61,66,74,53,60,69,77,60,29,45,96,82,52,28,47,74,52,80,77,82,72,39,60,70,48,60,86,49,67,79,56,60,70,74,63,78,58,75,74,64,78,77,77,70,76,74,76,78,68,91,76,64,82,85,117,111,70,65,57,52,50,51,51,52,38,33,37,53,17,46,18,34,49,50,29,43,55,24,30,50,43,35,47,46,24,51,50,9,52,24,28,28,44,30,15,41,31,50,59,49,30,26,38,47,41,43,37,51,45,53,44,33,50,29,44,18,46,53,26,23,47,39,40,5,48,9,24,22,64,12,73,74,54,47,46,66,38,21,76,22,34,48,66,53,48,89,51,62,65,78,46,37,31,58,47,50,37,50,44,45,51,35,31,48,23,35,51,41,28,52,36,14,42,58,74,42,51,21,70,68,34,51,56,50,51,28,32,44,33,20,27,45,60,41,17,31,47,40,8,20,50,69,23,86,53,5,50,41,31,60,39,48,75,40,96,92,37,76,38,47,46,62,47,62,45,23,4,45,56,32,25,25,41,12,10,39,36,14,45,46,41,14,54,74,69,46,52,59,90,47,44,78,37,90,88,56,63,44,84,81,57,43,65,36,68,68,39,28,51,51,8,42,53,37,36,59,58,15,46,40,30,45,38,21,37,48,66,60,46,52,62,54,92,62,28,58,58,40,29,50,41,10,32,53,22,32,54,42,4,12,50,32,0,14,53,44,21,27,51,44,38,29,72,69,38,88,79,46,44,85,43,67,66,49,23,46,47,12,19,50,6,3,36,33,14,34,19,13,28,21,61,44,39,49,62,70,46,24,31,51,52,2,38,50,18,6,51,39,26,56,51,41,42,52,47,33,55,75,70,62,38,41,40,75,61,40,28,36,13,25,24,25,40,7,4,52,50,10,40,62,45,28,34,38,44,24,64,82,49,2,39,77,70,28,88,48,68,50,17,51,45,33,40,51,48,27,50,49,50,52,49,52,51,47,51,54,36,42,53,53,32,45,52,52,48,48,49,29,49,76,68,66,40,32,57,49,56,71,66,43,43,73,72,16,43,6,52,74,53,25,67,40,57,26,64,37,65,70,22,59,29,35,96,81,55,14,40,68,48,83,70,84,68,42,54,67,56,66,72,52,66,71,54,73,64,82,68,80,68,77,75,76,79,75,77,69,81,78,70,72,68,86,68,63,60,95,107

Sequence (944 aa):
MDSADNGLTSLKTNLDHFFLLVNALIIFLMQCGFAFLEAGSVRAKNTTNILLKNLLDVCLGAVAYWGVGYAFAFGNPGNAFIGHNYFFFGNIPDDLLSHFFFHFVFAATAATIVSGAMAERTDFKAYMIYSVVITGFVYPIVSHWAWDGNGWLYQGVVVRNETIGYQDFAGSSVVHMVGGLAALVGAAILGPRKGRFDKNNEEDFSGHTVPLVALGGFILFFGFFAFNGGSQAAISNEGDGVVVAIAIVNTIISGSAAALVALALGKFLFRTKKWSLLTSINGGLTGMVAICAGCNSVYAWGAFVTGLVAGIVYIVVSALMVKLRIDDPLDAVAVHFGGGLWGIVSVPIFARGTGILFRWNAPAFGGFGWNLLGALVISLWTSALSILLFGALQLLHLLRVDPETEEKGLDLKEHGEPAYPLMAYVGHDGKFGLPNGHGLELAHMEEINVGYVKDTELDVTMATKEEASQVVMDSADNGLTSLKTNLDHFFLLVNALIIFLMQCGFAFLEAGSVRAKNTTNILLKNLLDVCLGAVAYWGVGYAFAFGNPGNAFIGHNYFFFGNIPDDLLSHFFFHFVFAATAATIVSGAMAERTDFKAYMIYSVVITGFVYPIVSHWAWDGNGWLYQGVVVRNETIGYQDFAGSSVVHMVGGLAALVGAAILGPRKGRFDKNNEEDFSGHTVPLVALGGFILFFGFFAFNGGSQAAISNEGDGVVVAIAIVNTIISGSAAALVALALGKFLFRTKKWSLLTSINGGLTGMVAICAGCNSVYAWGAFVTGLVAGIVYIVVSALMVKLRIDDPLDAVAVHFGGGLWGIVSVPIFARGTGILFRWNAPAFGGFGWNLLGALVISLWTSALSILLFGALQLLHLLRVDPETEEKGLDLKEHGEPAYPLMAYVGHDGKFGLPNGHGLELAHMEEINVGYVKDTELDVTMATKEEASQVV

Organism: Holothuria leucospilota (NCBI:txid206669)

Radius of gyration: 30.35 Å; Cα contacts (8 Å, |Δi|>4): 1929; chains: 2; bounding box: 109×97×68 Å

Secondary structure (DSSP, 8-state):
-HHHHHHHHHHHHHHHHHHHHHHHHHHHHHHHHHHHHHHHTS-GGGHHHHHHHHHHHHHHHHHHIIIIIHHHHH-SSB-SS-B---GGGTT--GGGHHHHHHHHHHHHHHHHHHHHHTTTTB-HHHHHHHHHHIIIIIHHHHHHHHHSTT-HHHH-EEETTEEE----SS-IIIIIIHHHHHHHHHHHHH-PPTTTT-SS-------S-HHHHHHHHHHHHHHHHHHHHGGG--SSSTTHHHHHHHHHHHHHHHHHHHHHHHHHHHHHHSTT----HHHHHHHHHHHHHHGGGTTTTB-HHHHHHHHHHHHHHHHHHHHHHHHTT---TT-HIIIIIIHHHHHHHHHHHHBTTTSTTT--SHHHHHHHHHHHHHHHHHHHHHHHHHHHHHHHHHHTT-SB--HHHHHH-HIIIIIS--SS-GGGTB-TTSSB--SSS-----GGGTT-------S-----------------/-HHHHHHHHHHHHHHHHHHHHHHHHHHHHHHHHHHHHHHHTS-GGGHHHHHHHHHHHHHHHHHHIIIIIHHHHH-SSB-SS-B---GGGTT--GGGHHHHHHHHHHHHHHHHHHHHHTTTTB-HHHHHHHHHHIIIIIHHHHHHHHHSTT-HHHH-EEETTEEE----SS-IIIIIIHHHHHHHHHHHHH-PPTTTT-SS-------S-HHHHHHHHHHHHHHHHHHHHGGG--SSSTTHHHHHHHHHHHHHHHHHHHHHHHHHHHHHHSTT----HHHHHHHHHHHHHHHTTTTTTB-HHHHHHHHHHHHHHHHHHHHHHHHTT---TT-HIIIIIIHHHHHHHHHHHHBTTTSTTT--SHHHHHHHHHHHHHHHHHHHHHHHHHHHHHHHHHHTT-SB--HHHHHH-HIIIIIS--SS-GGGTB-TTSBB--SSS---BTTGGGSS----------------TTTTSS--

InterPro domains:
  IPR001905 Ammonium transporter [TIGR00836] (16-420)
  IPR018047 Ammonium transporter, conserved site [PS01219] (168-193)
  IPR024041 Ammonium transporter AmtB-like domain [PF00909] (19-420)
  IPR029020 Ammonium/urea transporter [G3DSA:1.10.3430.10] (1-429)

Foldseek 3Di:
DVVVVVVLVVVQLVQLLVLLQVLLVLLLCLLVLLLLLLLQLAAQLANVVSNVLSVLLLVLLVVLCLAALVQQQAAPPDAQQTGHHCHNHVVPDPSCVSVSSSVSSLLSLLLSLLDQQQGLWWFSVLSSVSSSCSSNPLLRRLNNQQPYPRHVQQQADDDPNDGAHQQQQQPLPSRQQLSLLLNQLLLVLQAAFPQCPDPVGHDDGGGDHVVSSVVSLVSNLSSLLSSQLCSLSGDSDPCNVVLSVQLNLLLQLLLQLQLVLQQVCCLPVPPVNDRDPLSSSLSSLLSNSLQSRASRFFDSVLSNVLSNVSSVQLVVVLVVCVVVNRRRSNSSNSRRSSSSVSSLQSRLQGGPPQHCVNDVDRNSVSNNVSSVVSSVVSSCSSNVVSCVSSVVCVVVVNTTDDSVCSVSHVCCVPPVHRPDDVVVQAPPVRFNPPDDPVGPPPPVCVVVPPPPPPVPPPPPPPVPPPDPDDPD/DVVVVVVLVVVQLVQLLVLLQVLLVLLLLLLVLLLLLLLQLAAQLANVVSNVLSVLLLVLLVVLCLAALVQQQAAPPDAQQTGHHCGNHVVPDPSCVSVSSSVSSLLSLLLSLLDQQQGLWWFSVLSSVSSSCSSNPLLRRLNNQQPYPRHVQQQADDDPNDGAHQQQQQPLPSRQQLSLLLNQLLLVLQAAAPQCPDPVGHDDGGGDHVVSSVVSLVSNLSSLLSSQLSSLSGDSDPCNVVLSVQLNLLLQLLLQLQLVLQQVCCLPVPPVNDRDPLSSSLSSLLSNSLQSRASRFFDSVLSNVLSNVSNVQLVVVLVVCVVVRRRRSNSSNSRRSSSSVSSLQSRLQGGPPQHCVNDVDRRSVSNNVSSVVSSVVSSVSSNVVSCVSSVVCVVVVNTTDDSVCSVLHVCCPPPVHRPDDPVVQCPPVCFSPPPDPPRPNCVVVVPVPPVPPPVPPPCPPPPDPPVPPDVD

Nearest PDB structures (foldseek):
  6eu6-assembly1_A  TM=9.201E-01  e=5.138E-27  Candidatus Kuenenia stuttgartensis
  2b2f-assembly1_A  TM=9.383E-01  e=2.639E-25  Archaeoglobus fulgidus
  2npd-assembly1_A  TM=9.102E-01  e=4.514E-18  Escherichia coli
  1xqe-assembly1_A  TM=9.113E-01  e=1.562E-17  Escherichia coli
  5aex-assembly3_J  TM=8.469E-01  e=3.409E-16  Saccharomyces cerevisiae